Protein AF-Q4RG76-F1 (afdb_monomer)

Secondary structure (DSSP, 8-state):
-PPPP-HHHHHHHHHHHHHHHHH--SHHHHHHHHHHHHHHHTT-GGGBPPPPPTT-EEESBSS---TTTTTTTSEEEEEE--TT-HHHHTTHHHHHHHHHHS-TTTTEEEEEEE--SSGGGGSHHHHHHHHHHTT--S-EEE-TT-HHHHHHT--SSSEEEEE-TTSBEEEEEESS--HHHHHHHHHHHHHHHHHTT----PPP-B--SGGGPPP-S-SS--EEEEETTTTEEEEEEGGGTEEEEEETTSBEEEEEE-SS-----EETTT---SSEEEEEEETTEEEEEEGGGTEEEEEEPP-------------------------------EEEEEE--SSB---SSEEEEGGGS-B--EEEEEEE-SSSSS--EEEEEEGGGTEEEEEESSSB--TTS--B-TTEEEEEE--SSBS---BSSGGG--BSSEEEEEEE-STTT-EEEEEETTTTEEEEEETTT--EEEEEES-S-TT-------B-EEGGGSB-SS--EEEEEGGGTEEEEEEGGGTEEEEEETTTTEEEEEE--SSBSS---SBTTS--BS---EEEEETTTTEEEEEEGGGTEEEEEETTTTEEEE---B-----SPPPS-PPPP---TTPEEEE---EEE-TTPPEEEEEE--PPTT----TTS-EEEEEEBTTB----------S----------------------------------------------S--------------------------EEEEEE-PPP-SS-S-EEE--EEEEEE-----------------------PPPS-S-----

Nearest PDB structures (foldseek):
  6gc1-assembly4_D  TM=9.882E-01  e=1.602E-87  Homo sapiens
  6gc1-assembly1_A  TM=9.872E-01  e=2.344E-87  Homo sapiens
  6gc1-assembly3_C  TM=9.881E-01  e=4.754E-87  Homo sapiens
  6gc1-assembly2_B  TM=9.878E-01  e=4.038E-87  Homo sapiens
  6g7w-assembly1_A  TM=9.837E-01  e=2.538E-56  Homo sapiens

Foldseek 3Di:
DQDQAACVVVVVLVVVLVVQCVVDPDPVSNLVSLLVSCVVFVPDPSQAHDWDDQPWDKAQFPHDDTLVPLLQQAWEKEKAAALLALQQLQCQVLVVVVCVVAPVLLRYAYEYAHEYLDPLRLDVVLVVLSCLLSVPNGMYIRPPVCVRVVSRVPDAHIKIWIAASNRGTRDIDGTHDCSVVVVSNNVSRSVSCVVVVSHHRDDRRGDHPVVPDDDDPAAQWQAKEADQVQQWIWIQSQCCQWIWIAGVQQETPDIAAGNDADQDKWFRVPGTAHRWAAWEDDPQKIWIQRFLQNFIKIKGHFDQDQDDDDPDDDDDDDDDDPPPPRPGPGPGIIMDTLAACRGADPDPWFFDQGNPTHAHGFAYWYFDALDDDDGQWIWTQRQGQQFIKIAGCAWHAAAVGDIHGHRGITTNAACSDAWCAFFLHRNRRHAHRWREWEDDCDPPQQWIWTCRFQQQFIWTQHSNRRGIGTLAAHDDGRHPSSRADQAWFAHHNGHAHRWRYWEAQNVVCKIWTCSFSQQFIWIANRVRSTIDTLAACSDADQFCPFARNGGGAHRFNYWYAHPNRQWIWTSRRSNSFIKIQGNVVRTIDTSHNDPDDPPDDDPPDDDDDDDDPPKDKDKDDWDKDAAQDKDKFKFWFDDPPPDDDDQPWWKWKFKDWPPDDDTPTDTHDDPDDDADEDEDAADDDDDDDDDDDDDDDDDDDDDDDDDDDDDDDDDDDDDDDDDDDDDDDDDDDDDDDDDDDDIDIDIHIYHYDPHDDDRIDITMIMMIIDTDDDDDDDDDDDDDRDTDTDDDDPDDDDDDDDPDD

pLDDT: mean 76.42, std 29.75, range [19.92, 98.94]

Mean predicted aligned error: 15.48 Å

Organism: Tetraodon nigroviridis (NCBI:txid99883)

Solvent-accessible surface area (backbone atoms only — not comparable to full-atom values): 45579 Å² total; per-residue (Å²): 133,80,83,77,32,34,52,80,77,45,46,81,58,50,54,56,51,52,56,50,50,72,68,43,90,43,72,68,55,38,49,52,52,52,44,54,50,50,69,65,48,74,81,46,77,73,40,40,53,85,67,66,66,95,82,54,53,63,42,23,35,78,60,82,72,35,46,84,56,70,44,42,14,20,39,34,39,37,33,38,25,35,92,87,42,60,48,31,59,68,40,47,64,56,52,62,47,47,56,73,76,40,40,46,50,80,16,36,42,61,34,37,41,33,39,42,86,49,80,54,55,48,38,66,71,53,44,52,49,44,38,58,66,70,64,59,72,53,38,33,35,50,36,52,80,33,58,66,46,62,54,32,67,64,88,57,67,18,28,42,38,33,25,40,39,76,34,24,65,76,52,75,48,76,48,60,89,51,61,73,60,55,47,54,54,47,55,42,50,51,51,61,34,50,79,68,67,50,52,40,62,61,80,61,68,66,42,59,64,73,86,74,63,81,92,68,94,40,32,44,17,30,18,36,23,53,24,77,84,75,40,36,29,45,34,16,24,14,60,32,7,20,40,36,35,24,35,79,84,21,44,58,74,44,74,34,32,40,72,59,70,40,80,43,59,36,43,44,91,65,18,28,28,19,47,21,23,10,38,34,50,58,82,58,34,37,40,34,16,20,19,76,31,12,26,33,35,36,37,39,54,65,59,88,52,84,77,86,82,77,87,92,81,81,92,79,95,77,82,96,70,92,76,79,80,78,69,67,58,80,59,75,27,32,33,42,76,52,25,20,62,65,44,83,23,87,66,60,51,69,57,37,52,10,62,71,18,53,30,21,32,29,31,14,39,38,76,36,51,38,68,73,91,58,70,30,24,38,38,32,24,21,27,58,42,8,26,37,31,38,36,25,73,32,66,39,33,56,54,93,56,62,82,45,53,54,41,24,25,28,56,64,26,23,47,48,47,80,22,57,30,63,21,73,47,20,59,70,10,24,28,17,37,21,30,13,52,23,72,40,76,54,85,93,62,30,22,35,40,35,14,21,18,53,18,10,27,36,33,36,37,30,65,76,58,34,30,32,41,81,41,32,23,16,61,88,54,32,80,46,56,76,36,54,42,87,35,70,26,47,26,53,66,11,28,27,26,47,19,23,12,26,29,57,33,76,96,74,61,35,36,36,32,27,23,10,59,38,14,26,34,33,35,31,38,74,89,78,23,32,42,36,80,63,26,32,69,50,50,76,40,78,52,41,55,66,30,33,77,53,15,30,29,21,49,23,34,15,38,29,58,29,80,91,73,39,29,41,36,32,16,23,10,76,57,36,39,40,37,35,34,35,68,84,81,46,31,37,45,74,56,58,78,40,86,77,80,72,93,62,78,83,77,73,90,74,80,76,80,84,74,62,96,81,42,52,77,44,78,50,82,72,47,79,52,56,91,84,52,72,50,77,52,64,60,60,66,85,72,62,90,93,63,77,90,57,95,87,53,70,62,50,56,47,61,43,41,81,101,51,97,60,82,66,79,65,79,74,85,65,101,70,93,82,84,80,80,74,74,75,86,61,66,82,89,88,86,86,90,89,84,90,88,84,90,85,89,92,86,84,90,79,92,79,90,78,86,80,82,79,89,89,84,78,90,86,83,84,88,84,82,89,84,91,83,85,86,78,89,84,82,86,85,92,86,83,86,82,83,78,81,86,75,65,77,51,84,47,66,52,62,75,54,94,32,60,98,68,90,64,50,78,44,43,52,35,40,40,47,51,77,75,75,83,93,73,94,76,97,73,83,88,74,82,83,83,68,76,82,76,88,78,80,90,72,77,83,91,77,78,85,83,80,84,128

Radius of gyration: 33.12 Å; Cα contacts (8 Å, |Δi|>4): 1780; chains: 1; bounding box: 100×81×82 Å

Structure (mmCIF, N/CA/C/O backbone):
data_AF-Q4RG76-F1
#
_entry.id   AF-Q4RG76-F1
#
loop_
_atom_site.group_PDB
_atom_site.id
_atom_site.type_symbol
_atom_site.label_atom_id
_atom_site.label_alt_id
_atom_site.label_comp_id
_atom_site.label_asym_id
_atom_site.label_entity_id
_atom_site.label_seq_id
_atom_site.pdbx_PDB_ins_code
_atom_site.Cartn_x
_atom_site.Cartn_y
_atom_site.Cartn_z
_atom_site.occupancy
_atom_site.B_iso_or_equiv
_atom_site.auth_seq_id
_atom_site.auth_comp_id
_atom_site.auth_asym_id
_atom_site.auth_atom_id
_atom_site.pdbx_PDB_model_num
ATOM 1 N N . MET A 1 1 ? 18.800 -29.256 -26.481 1.00 32.34 1 MET A N 1
ATOM 2 C CA . MET A 1 1 ? 18.306 -28.357 -25.417 1.00 32.34 1 MET A CA 1
ATOM 3 C C . MET A 1 1 ? 18.795 -26.967 -25.774 1.00 32.34 1 MET A C 1
ATOM 5 O O . MET A 1 1 ? 19.987 -26.844 -26.013 1.00 32.34 1 MET A O 1
ATOM 9 N N . ALA A 1 2 ? 17.919 -25.969 -25.891 1.00 37.50 2 ALA A N 1
ATOM 10 C CA . ALA A 1 2 ? 18.378 -24.583 -25.965 1.00 37.50 2 ALA A CA 1
ATOM 11 C C . ALA A 1 2 ? 18.785 -24.137 -24.553 1.00 37.50 2 ALA A C 1
ATOM 13 O O . ALA A 1 2 ? 18.077 -24.457 -23.595 1.00 37.50 2 ALA A O 1
ATOM 14 N N . SER A 1 3 ? 19.908 -23.436 -24.420 1.00 45.91 3 SER A N 1
ATOM 15 C CA . SER A 1 3 ? 20.247 -22.729 -23.184 1.00 45.91 3 SER A CA 1
ATOM 16 C C . SER A 1 3 ? 19.187 -21.659 -22.941 1.00 45.91 3 SER A C 1
ATOM 18 O O . SER A 1 3 ? 18.971 -20.805 -23.801 1.00 45.91 3 SER A O 1
ATOM 20 N N . ARG A 1 4 ? 18.497 -21.719 -21.798 1.00 61.12 4 ARG A N 1
ATOM 21 C CA . ARG A 1 4 ? 17.600 -20.634 -21.391 1.00 61.12 4 ARG A CA 1
ATOM 22 C C . ARG A 1 4 ? 18.460 -19.430 -21.020 1.00 61.12 4 ARG A C 1
ATOM 24 O O . ARG A 1 4 ? 19.381 -19.571 -20.222 1.00 61.12 4 ARG A O 1
ATOM 31 N N . CYS A 1 5 ? 18.168 -18.282 -21.617 1.00 77.69 5 CYS A N 1
ATOM 32 C CA . CYS A 1 5 ? 18.694 -17.011 -21.146 1.00 77.69 5 CYS A CA 1
ATOM 33 C C . CYS A 1 5 ? 17.987 -16.648 -19.833 1.00 77.69 5 CYS A C 1
ATOM 35 O O . CYS A 1 5 ? 16.758 -16.677 -19.780 1.00 77.69 5 CYS A O 1
ATOM 37 N N . SER A 1 6 ? 18.758 -16.319 -18.800 1.00 86.25 6 SER A N 1
ATOM 38 C CA . SER A 1 6 ? 18.272 -15.874 -17.493 1.00 86.25 6 SER A CA 1
ATOM 39 C C . SER A 1 6 ? 19.191 -14.795 -16.919 1.00 86.25 6 SER A C 1
ATOM 41 O O . SER A 1 6 ? 20.302 -14.583 -17.418 1.00 86.25 6 SER A O 1
ATOM 43 N N . LEU A 1 7 ? 18.761 -14.124 -15.847 1.00 90.69 7 LEU A N 1
ATOM 44 C CA . LEU A 1 7 ? 19.567 -13.096 -15.177 1.00 90.69 7 LEU A CA 1
ATOM 45 C C . LEU A 1 7 ? 20.896 -13.654 -14.625 1.00 90.69 7 LEU A C 1
ATOM 47 O O . LEU A 1 7 ? 21.897 -12.937 -14.587 1.00 90.69 7 LEU A O 1
ATOM 51 N N . SER A 1 8 ? 20.960 -14.954 -14.319 1.00 88.75 8 SER A N 1
ATOM 52 C CA . SER A 1 8 ? 22.189 -15.666 -13.934 1.00 88.75 8 SER A CA 1
ATOM 53 C C . SER A 1 8 ? 23.305 -15.590 -14.991 1.00 88.75 8 SER A C 1
ATOM 55 O O . SER A 1 8 ? 24.484 -15.629 -14.641 1.00 88.75 8 SER A O 1
ATOM 57 N N . ALA A 1 9 ? 22.965 -15.449 -16.280 1.00 87.75 9 ALA A N 1
ATOM 58 C CA . ALA A 1 9 ? 23.945 -15.271 -17.360 1.00 87.75 9 ALA A CA 1
ATOM 59 C C . ALA A 1 9 ? 24.500 -13.834 -17.445 1.00 87.75 9 ALA A C 1
ATOM 61 O O . ALA A 1 9 ? 25.586 -13.621 -17.990 1.00 87.75 9 ALA A O 1
ATOM 62 N N . LEU A 1 10 ? 23.762 -12.859 -16.905 1.00 90.25 10 LEU A N 1
ATOM 63 C CA . LEU A 1 10 ? 24.112 -11.439 -16.892 1.00 90.25 10 LEU A CA 1
ATOM 64 C C . LEU A 1 10 ? 24.941 -11.066 -15.653 1.00 90.25 10 LEU A C 1
ATOM 66 O O . LEU A 1 10 ? 25.911 -10.313 -15.761 1.00 90.25 10 LEU A O 1
ATOM 70 N N . PHE A 1 11 ? 24.586 -11.633 -14.495 1.00 89.56 11 PHE A N 1
ATOM 71 C CA . PHE A 1 11 ? 25.128 -11.278 -13.179 1.00 89.56 11 PHE A CA 1
ATOM 72 C C . PHE A 1 11 ? 26.669 -11.167 -13.123 1.00 89.56 11 PHE A C 1
ATOM 74 O O . PHE A 1 11 ? 27.150 -10.104 -12.733 1.00 89.56 11 PHE A O 1
ATOM 81 N N . PRO A 1 12 ? 27.481 -12.145 -13.591 1.00 90.19 12 PRO A N 1
ATOM 82 C CA . PRO A 1 12 ? 28.945 -12.056 -13.488 1.00 90.19 12 PRO A CA 1
ATOM 83 C C . PRO A 1 12 ? 29.573 -10.927 -14.318 1.00 90.19 12 PRO A C 1
ATOM 85 O O . PRO A 1 12 ? 30.731 -10.579 -14.094 1.00 90.19 12 PRO A O 1
ATOM 88 N N . ILE A 1 13 ? 28.836 -10.398 -15.300 1.00 91.25 13 ILE A N 1
ATOM 89 C CA . ILE A 1 13 ? 29.251 -9.297 -16.173 1.00 91.25 13 ILE A CA 1
ATOM 90 C C . ILE A 1 13 ? 28.815 -7.971 -15.550 1.00 91.25 13 ILE A C 1
ATOM 92 O O . ILE A 1 13 ? 29.618 -7.045 -15.448 1.00 91.25 13 ILE A O 1
ATOM 96 N N . GLN A 1 14 ? 27.560 -7.886 -15.094 1.00 95.38 14 GLN A N 1
ATOM 97 C CA . GLN A 1 14 ? 27.040 -6.665 -14.486 1.00 95.38 14 GLN A CA 1
ATOM 98 C C . GLN A 1 14 ? 27.735 -6.351 -13.159 1.00 95.38 14 GLN A C 1
ATOM 100 O O . GLN A 1 14 ? 28.099 -5.203 -12.950 1.00 95.38 14 GLN A O 1
ATOM 105 N N . SER A 1 15 ? 28.051 -7.343 -12.317 1.00 94.56 15 SER A N 1
ATOM 106 C CA . SER A 1 15 ? 28.793 -7.090 -11.071 1.00 94.56 15 SER A CA 1
ATOM 107 C C . SER A 1 15 ? 30.169 -6.446 -11.299 1.00 94.56 15 SER A C 1
ATOM 109 O O . SER A 1 15 ? 30.634 -5.702 -10.443 1.00 94.56 15 SER A O 1
ATOM 111 N N . GLN A 1 16 ? 30.816 -6.683 -12.449 1.00 95.81 16 GLN A N 1
ATOM 112 C CA . GLN A 1 16 ? 32.079 -6.013 -12.798 1.00 95.81 16 GLN A CA 1
ATOM 113 C C . GLN A 1 16 ? 31.856 -4.543 -13.178 1.00 95.81 16 GLN A C 1
ATOM 115 O O . GLN A 1 16 ? 32.655 -3.688 -12.799 1.00 95.81 16 GLN A O 1
ATOM 120 N N . LEU A 1 17 ? 30.759 -4.243 -13.885 1.00 97.19 17 LEU A N 1
ATOM 121 C CA . LEU A 1 17 ? 30.323 -2.870 -14.136 1.00 97.19 17 LEU A CA 1
ATOM 122 C C . LEU A 1 17 ? 29.951 -2.170 -12.821 1.00 97.19 17 LEU A C 1
ATOM 124 O O . LEU A 1 17 ? 30.410 -1.060 -12.593 1.00 97.19 17 LEU A O 1
ATOM 128 N N . ASP A 1 18 ? 29.167 -2.810 -11.952 1.00 95.56 18 ASP A N 1
ATOM 129 C CA . ASP A 1 18 ? 28.734 -2.239 -10.674 1.00 95.56 18 ASP A CA 1
ATOM 130 C C . ASP A 1 18 ? 29.932 -1.868 -9.781 1.00 95.56 18 ASP A C 1
ATOM 132 O O . ASP A 1 18 ? 29.996 -0.731 -9.319 1.00 95.56 18 ASP A O 1
ATOM 136 N N . CYS A 1 19 ? 30.938 -2.742 -9.631 1.00 96.19 19 CYS A N 1
ATOM 137 C CA . CYS A 1 19 ? 32.166 -2.391 -8.904 1.00 96.19 19 CYS A CA 1
ATOM 138 C C . CYS A 1 19 ? 32.916 -1.203 -9.535 1.00 96.19 19 CYS A C 1
ATOM 140 O O . CYS A 1 19 ? 33.353 -0.306 -8.818 1.00 96.19 19 CYS A O 1
ATOM 142 N N . ALA A 1 20 ? 33.029 -1.150 -10.867 1.00 96.75 20 ALA A N 1
ATOM 143 C CA . ALA A 1 20 ? 33.671 -0.023 -11.549 1.00 96.75 20 ALA A CA 1
ATOM 144 C C . ALA A 1 20 ? 32.869 1.289 -11.412 1.00 96.75 20 ALA A C 1
ATOM 146 O O . ALA A 1 20 ? 33.454 2.368 -11.348 1.00 96.75 20 ALA A O 1
ATOM 147 N N . LEU A 1 21 ? 31.536 1.217 -11.333 1.00 96.94 21 LEU A N 1
ATOM 148 C CA . LEU A 1 21 ? 30.659 2.368 -11.100 1.00 96.94 21 LEU A CA 1
ATOM 149 C C . LEU A 1 21 ? 30.726 2.897 -9.665 1.00 96.94 21 LEU A C 1
ATOM 151 O O . LEU A 1 21 ? 30.466 4.085 -9.459 1.00 96.94 21 LEU A O 1
ATOM 155 N N . ASP A 1 22 ? 31.067 2.050 -8.697 1.00 94.31 22 ASP A N 1
ATOM 156 C CA . ASP A 1 22 ? 31.281 2.448 -7.305 1.00 94.31 22 ASP A CA 1
ATOM 157 C C . ASP A 1 22 ? 32.675 3.092 -7.108 1.00 94.31 22 ASP A C 1
ATOM 159 O O . ASP A 1 22 ? 32.818 4.000 -6.289 1.00 94.31 22 ASP A O 1
ATOM 163 N N . GLU A 1 23 ? 33.683 2.697 -7.901 1.00 95.88 23 GLU A N 1
ATOM 164 C CA . GLU A 1 23 ? 35.016 3.333 -7.945 1.00 95.88 23 GLU A CA 1
ATOM 165 C C . GLU A 1 23 ? 35.055 4.635 -8.778 1.00 95.88 23 GLU A C 1
ATOM 167 O O . GLU A 1 23 ? 35.850 5.538 -8.495 1.00 95.88 23 GLU A O 1
ATOM 172 N N . ALA A 1 24 ? 34.191 4.760 -9.793 1.00 95.75 24 ALA A N 1
ATOM 173 C CA . ALA A 1 24 ? 34.160 5.899 -10.709 1.00 95.75 24 ALA A CA 1
ATOM 174 C C . ALA A 1 24 ? 33.840 7.232 -10.004 1.00 95.75 24 ALA A C 1
ATOM 176 O O . ALA A 1 24 ? 32.792 7.415 -9.375 1.00 95.75 24 ALA A O 1
ATOM 177 N N . SER A 1 25 ? 34.736 8.202 -10.182 1.00 93.94 25 SER A N 1
ATOM 178 C CA . SER A 1 25 ? 34.738 9.499 -9.500 1.00 93.94 25 SER A CA 1
ATOM 179 C C . SER A 1 25 ? 33.958 10.591 -10.240 1.00 93.94 25 SER A C 1
ATOM 181 O O . SER A 1 25 ? 33.689 11.645 -9.660 1.00 93.94 25 SER A O 1
ATOM 183 N N . THR A 1 26 ? 33.596 10.384 -11.511 1.00 95.75 26 THR A N 1
ATOM 184 C CA . THR A 1 26 ? 32.852 11.377 -12.312 1.00 95.75 26 THR A CA 1
ATOM 185 C C . THR A 1 26 ? 31.671 10.774 -13.072 1.00 95.75 26 THR A C 1
ATOM 187 O O . THR A 1 26 ? 31.664 9.595 -13.413 1.00 95.75 26 THR A O 1
ATOM 190 N N . GLN A 1 27 ? 30.671 11.602 -13.389 1.00 93.88 27 GLN A N 1
ATOM 191 C CA . GLN A 1 27 ? 29.504 11.175 -14.169 1.00 93.88 27 GLN A CA 1
ATOM 192 C C . GLN A 1 27 ? 29.886 10.695 -15.584 1.00 93.88 27 GLN A C 1
ATOM 194 O O . GLN A 1 27 ? 29.397 9.662 -16.027 1.00 93.88 27 GLN A O 1
ATOM 199 N N . GLN A 1 28 ? 30.812 11.388 -16.260 1.00 95.06 28 GLN A N 1
ATOM 200 C CA . GLN A 1 28 ? 31.297 10.991 -17.591 1.00 95.06 28 GLN A CA 1
ATOM 201 C C . GLN A 1 28 ? 31.956 9.605 -17.568 1.00 95.06 28 GLN A C 1
ATOM 203 O O . GLN A 1 28 ? 31.690 8.777 -18.431 1.00 95.06 28 GLN A O 1
ATOM 208 N N . GLU A 1 29 ? 32.776 9.331 -16.554 1.00 96.75 29 GLU A N 1
ATOM 209 C CA . GLU A 1 29 ? 33.426 8.033 -16.357 1.00 96.75 29 GLU A CA 1
ATOM 210 C C . GLU A 1 29 ? 32.399 6.909 -16.147 1.00 96.75 29 GLU A C 1
ATOM 212 O O . GLU A 1 29 ? 32.519 5.846 -16.756 1.00 96.75 29 GLU A O 1
ATOM 217 N N . LYS A 1 30 ? 31.332 7.165 -15.375 1.00 97.44 30 LYS A N 1
ATOM 218 C CA . LYS A 1 30 ? 30.212 6.223 -15.208 1.00 97.44 30 LYS A CA 1
ATOM 219 C C . LYS A 1 30 ? 29.486 5.953 -16.526 1.00 97.44 30 LYS A C 1
ATOM 221 O O . LYS A 1 30 ? 29.238 4.799 -16.866 1.00 97.44 30 LYS A O 1
ATOM 226 N N . GLU A 1 31 ? 29.190 6.992 -17.300 1.00 95.94 31 GLU A N 1
ATOM 227 C CA . GLU A 1 31 ? 28.567 6.853 -18.619 1.00 95.94 31 GLU A CA 1
ATOM 228 C C . GLU A 1 31 ? 29.446 6.097 -19.627 1.00 95.94 31 GLU A C 1
ATOM 230 O O . GLU A 1 31 ? 28.942 5.272 -20.394 1.00 95.94 31 GLU A O 1
ATOM 235 N N . ASP A 1 32 ? 30.757 6.343 -19.621 1.00 96.12 32 ASP A N 1
ATOM 236 C CA . ASP A 1 32 ? 31.710 5.691 -20.519 1.00 96.12 32 ASP A CA 1
ATOM 237 C C . ASP A 1 32 ? 31.884 4.203 -20.170 1.00 96.12 32 ASP A C 1
ATOM 239 O O . ASP A 1 32 ? 31.913 3.361 -21.076 1.00 96.12 32 ASP A O 1
ATOM 243 N N . LEU A 1 33 ? 31.915 3.856 -18.876 1.00 98.12 33 LEU A N 1
ATOM 244 C CA . LEU A 1 33 ? 31.904 2.471 -18.386 1.00 98.12 33 LEU A CA 1
ATOM 245 C C . LEU A 1 33 ? 30.656 1.714 -18.865 1.00 98.12 33 LEU A C 1
ATOM 247 O O . LEU A 1 33 ? 30.777 0.642 -19.467 1.00 98.12 33 LEU A O 1
ATOM 251 N N . VAL A 1 34 ? 29.463 2.292 -18.675 1.00 98.12 34 VAL A N 1
ATOM 252 C CA . VAL A 1 34 ? 28.200 1.691 -19.141 1.00 98.12 34 VAL A CA 1
ATOM 253 C C . VAL A 1 34 ? 28.186 1.555 -20.669 1.00 98.12 34 VAL A C 1
ATOM 255 O O . VAL A 1 34 ? 27.729 0.539 -21.195 1.00 98.12 34 VAL A O 1
ATOM 258 N N . TYR A 1 35 ? 28.755 2.512 -21.407 1.00 96.69 35 TYR A N 1
ATOM 259 C CA . TYR A 1 35 ? 28.856 2.428 -22.865 1.00 96.69 35 TYR A CA 1
ATOM 260 C C . TYR A 1 35 ? 29.794 1.298 -23.337 1.00 96.69 35 TYR A C 1
ATOM 262 O O . TYR A 1 35 ? 29.451 0.578 -24.281 1.00 96.69 35 TYR A O 1
ATOM 270 N N . GLN A 1 36 ? 30.957 1.082 -22.702 1.00 95.94 36 GLN A N 1
ATOM 271 C CA . GLN A 1 36 ? 31.829 -0.058 -23.050 1.00 95.94 36 GLN A CA 1
ATOM 272 C C . GLN A 1 36 ? 31.211 -1.408 -22.646 1.00 95.94 36 GLN A C 1
ATOM 274 O O . GLN A 1 36 ? 31.381 -2.404 -23.356 1.00 95.94 36 GLN A O 1
ATOM 279 N N . TYR A 1 37 ? 30.448 -1.448 -21.553 1.00 97.06 37 TYR A N 1
ATOM 280 C CA . TYR A 1 37 ? 29.667 -2.619 -21.159 1.00 97.06 37 TYR A CA 1
ATOM 281 C C . TYR A 1 37 ? 28.594 -2.958 -22.211 1.00 97.06 37 TYR A C 1
ATOM 283 O O . TYR A 1 37 ? 28.572 -4.078 -22.724 1.00 97.06 37 TYR A O 1
ATOM 291 N N . LEU A 1 38 ? 27.790 -1.978 -22.643 1.00 97.38 38 LEU A N 1
ATOM 292 C CA . LEU A 1 38 ? 26.799 -2.148 -23.717 1.00 97.38 38 LEU A CA 1
ATOM 293 C C . LEU A 1 38 ? 27.448 -2.613 -25.029 1.00 97.38 38 LEU A C 1
ATOM 295 O O . LEU A 1 38 ? 26.950 -3.535 -25.675 1.00 97.38 38 LEU A O 1
ATOM 299 N N . LYS A 1 39 ? 28.612 -2.051 -25.380 1.00 94.31 39 LYS A N 1
ATOM 300 C CA . LYS A 1 39 ? 29.429 -2.473 -26.533 1.00 94.31 39 LYS A CA 1
ATOM 301 C C . LYS A 1 39 ? 29.876 -3.938 -26.454 1.00 94.31 39 LYS A C 1
ATOM 303 O O . LYS A 1 39 ? 30.070 -4.565 -27.492 1.00 94.31 39 LYS A O 1
ATOM 308 N N . THR A 1 40 ? 30.040 -4.470 -25.244 1.00 91.12 40 THR A N 1
ATOM 309 C CA . THR A 1 40 ? 30.433 -5.863 -24.991 1.00 91.12 40 THR A CA 1
ATOM 310 C C . THR A 1 40 ? 29.224 -6.808 -25.011 1.00 91.12 40 THR A C 1
ATOM 312 O O . THR A 1 40 ? 29.342 -7.935 -25.491 1.00 91.12 40 THR A O 1
ATOM 315 N N . LEU A 1 41 ? 28.051 -6.360 -24.545 1.00 91.56 41 LEU A N 1
ATOM 316 C CA . LEU A 1 41 ? 26.828 -7.172 -24.535 1.00 91.56 41 LEU A CA 1
ATOM 317 C C . LEU A 1 41 ? 26.106 -7.252 -25.883 1.00 91.56 41 LEU A C 1
ATOM 319 O O . LEU A 1 41 ? 25.584 -8.308 -26.225 1.00 91.56 41 LEU A O 1
ATOM 323 N N . ASP A 1 42 ? 26.050 -6.168 -26.657 1.00 88.69 42 ASP A N 1
ATOM 324 C CA . ASP A 1 42 ? 25.171 -6.065 -27.835 1.00 88.69 42 ASP A CA 1
ATOM 325 C C . ASP A 1 42 ? 25.465 -7.117 -28.927 1.00 88.69 42 ASP A C 1
ATOM 327 O O . ASP A 1 42 ? 24.583 -7.471 -29.705 1.00 88.69 42 ASP A O 1
ATOM 331 N N . GLY A 1 43 ? 26.682 -7.667 -28.968 1.00 81.75 43 GLY A N 1
ATOM 332 C CA . GLY A 1 43 ? 27.061 -8.760 -29.872 1.00 81.75 43 GLY A CA 1
ATOM 333 C C . GLY A 1 43 ? 26.611 -10.166 -29.442 1.00 81.75 43 GLY A C 1
ATOM 334 O O . GLY A 1 43 ? 26.899 -11.123 -30.158 1.00 81.75 43 GLY A O 1
ATOM 335 N N . ARG A 1 44 ? 25.952 -10.328 -28.285 1.00 87.38 44 ARG A N 1
ATOM 336 C CA . ARG A 1 44 ? 25.619 -11.640 -27.701 1.00 87.38 44 ARG A CA 1
ATOM 337 C C . ARG A 1 44 ? 24.206 -12.110 -28.039 1.00 87.38 44 ARG A C 1
ATOM 339 O O . ARG A 1 44 ? 23.218 -11.626 -27.492 1.00 87.38 44 ARG A O 1
ATOM 346 N N . ASP A 1 45 ? 24.119 -13.125 -28.897 1.00 82.06 45 ASP A N 1
ATOM 347 C CA . ASP A 1 45 ? 22.860 -13.810 -29.214 1.00 82.06 45 ASP A CA 1
ATOM 348 C C . ASP A 1 45 ? 22.317 -14.669 -28.058 1.00 82.06 45 ASP A C 1
ATOM 350 O O . ASP A 1 45 ? 21.111 -14.908 -27.997 1.00 82.06 45 ASP A O 1
ATOM 354 N N . ASP A 1 46 ? 23.171 -15.108 -27.126 1.00 85.81 46 ASP A N 1
ATOM 355 C CA . ASP A 1 46 ? 22.784 -15.944 -25.981 1.00 85.81 46 ASP A CA 1
ATOM 356 C C . ASP A 1 46 ? 22.057 -15.174 -24.862 1.00 85.81 46 ASP A C 1
ATOM 358 O O . ASP A 1 46 ? 21.490 -15.785 -23.957 1.00 85.81 46 ASP A O 1
ATOM 362 N N . LEU A 1 47 ? 22.014 -13.840 -24.955 1.00 89.81 47 LEU A N 1
ATOM 363 C CA . LEU A 1 47 ? 21.315 -12.957 -24.017 1.00 89.81 47 LEU A CA 1
ATOM 364 C C . LEU A 1 47 ? 19.883 -12.586 -24.453 1.00 89.81 47 LEU A C 1
ATOM 366 O O . LEU A 1 47 ? 19.284 -11.674 -23.888 1.00 89.81 47 LEU A O 1
ATOM 370 N N . LYS A 1 48 ? 19.315 -13.261 -25.460 1.00 91.25 48 LYS A N 1
ATOM 371 C CA . LYS A 1 48 ? 17.930 -13.042 -25.917 1.00 91.25 48 LYS A CA 1
ATOM 372 C C . LYS A 1 48 ? 16.912 -13.755 -25.026 1.00 91.25 48 LYS A C 1
ATOM 374 O O . LYS A 1 48 ? 16.997 -14.969 -24.840 1.00 91.25 48 LYS A O 1
ATOM 379 N N . ILE A 1 49 ? 15.922 -13.010 -24.537 1.00 93.69 49 ILE A N 1
ATOM 380 C CA . ILE A 1 49 ? 14.837 -13.546 -23.702 1.00 93.69 49 ILE A CA 1
ATOM 381 C C . ILE A 1 49 ? 13.683 -14.113 -24.552 1.00 93.69 49 ILE A C 1
ATOM 383 O O . ILE A 1 49 ? 13.551 -13.741 -25.722 1.00 93.69 49 ILE A O 1
ATOM 387 N N . PRO A 1 50 ? 12.833 -15.007 -24.006 1.00 93.00 50 PRO A N 1
ATOM 388 C CA . PRO A 1 50 ? 11.560 -15.346 -24.641 1.00 93.00 50 PRO A CA 1
ATOM 389 C C . PRO A 1 50 ? 10.617 -14.134 -24.724 1.00 93.00 50 PRO A C 1
ATOM 391 O O . PRO A 1 50 ? 10.630 -13.259 -23.862 1.00 93.00 50 PRO A O 1
ATOM 394 N N . ASP A 1 51 ? 9.770 -14.125 -25.753 1.00 95.25 51 ASP A N 1
ATOM 395 C CA . ASP A 1 51 ? 8.668 -13.169 -25.908 1.00 95.25 51 ASP A CA 1
ATOM 396 C C . ASP A 1 51 ? 7.502 -13.485 -24.947 1.00 95.25 51 ASP A C 1
ATOM 398 O O . ASP A 1 51 ? 7.408 -14.591 -24.401 1.00 95.25 51 ASP A O 1
ATOM 402 N N . PHE A 1 52 ? 6.588 -12.530 -24.762 1.00 96.38 52 PHE A N 1
ATOM 403 C CA . PHE A 1 52 ? 5.390 -12.716 -23.938 1.00 96.38 52 PHE A CA 1
ATOM 404 C C . PHE A 1 52 ? 4.505 -13.854 -24.476 1.00 96.38 52 PHE A C 1
ATOM 406 O O . PHE A 1 52 ? 4.386 -14.058 -25.688 1.00 96.38 52 PHE A O 1
ATOM 413 N N . GLN A 1 53 ? 3.839 -14.601 -23.585 1.00 94.31 53 GLN A N 1
ATOM 414 C CA . GLN A 1 53 ? 2.945 -15.673 -24.032 1.00 94.31 53 GLN A CA 1
ATOM 415 C C . GLN A 1 53 ? 1.713 -15.086 -24.761 1.00 94.31 53 GLN A C 1
ATOM 417 O O . GLN A 1 53 ? 1.071 -14.181 -24.225 1.00 94.31 53 GLN A O 1
ATOM 422 N N . PRO A 1 54 ? 1.311 -15.603 -25.945 1.00 88.94 54 PRO A N 1
ATOM 423 C CA . PRO A 1 54 ? 0.275 -14.968 -26.776 1.00 88.94 54 PRO A CA 1
ATOM 424 C C . PRO A 1 54 ? -1.140 -14.886 -26.184 1.00 88.94 54 PRO A C 1
ATOM 426 O O . PRO A 1 54 ? -2.003 -14.257 -26.791 1.00 88.94 54 PRO A O 1
ATOM 429 N N . ALA A 1 55 ? -1.397 -15.561 -25.061 1.00 91.50 55 ALA A N 1
ATOM 430 C CA . ALA A 1 55 ? -2.705 -15.642 -24.412 1.00 91.50 55 ALA A CA 1
ATOM 431 C C . ALA A 1 55 ? -2.808 -14.816 -23.114 1.00 91.50 55 ALA A C 1
ATOM 433 O O . ALA A 1 55 ? -3.848 -14.868 -22.462 1.00 91.50 55 ALA A O 1
ATOM 434 N N . LEU A 1 56 ? -1.755 -14.083 -22.726 1.00 96.31 56 LEU A N 1
ATOM 435 C CA . LEU A 1 56 ? -1.787 -13.240 -21.527 1.00 96.31 56 LEU A CA 1
ATOM 436 C C . LEU A 1 56 ? -2.713 -12.036 -21.719 1.00 96.31 56 LEU A C 1
ATOM 438 O O . LEU A 1 56 ? -2.849 -11.488 -22.816 1.00 96.31 56 LEU A O 1
ATOM 442 N N . GLU A 1 57 ? -3.322 -11.609 -20.622 1.00 97.75 57 GLU A N 1
ATOM 443 C CA . GLU A 1 57 ? -4.219 -10.460 -20.581 1.00 97.75 57 GLU A CA 1
ATOM 444 C C . GLU A 1 57 ? -3.424 -9.166 -20.367 1.00 97.75 57 GLU A C 1
ATOM 446 O O . GLU A 1 57 ? -2.471 -9.137 -19.588 1.00 97.75 57 GLU A O 1
ATOM 451 N N . TRP A 1 58 ? -3.828 -8.087 -21.042 1.00 98.25 58 TRP A N 1
ATOM 452 C CA . TRP A 1 58 ? -3.141 -6.793 -20.995 1.00 98.25 58 TRP A CA 1
ATOM 453 C C . TRP A 1 58 ? -4.061 -5.660 -20.526 1.00 98.25 58 TRP A C 1
ATOM 455 O O . TRP A 1 58 ? -5.278 -5.677 -20.734 1.00 98.25 58 TRP A O 1
ATOM 465 N N . ILE A 1 59 ? -3.449 -4.658 -19.898 1.00 98.31 59 ILE A N 1
ATOM 466 C CA . ILE A 1 59 ? -4.049 -3.409 -19.421 1.00 98.31 59 ILE A CA 1
ATOM 467 C C . ILE A 1 59 ? -3.225 -2.245 -19.997 1.00 98.31 59 ILE A C 1
ATOM 469 O O . ILE A 1 59 ? -2.034 -2.390 -20.270 1.00 98.31 59 ILE A O 1
ATOM 473 N N . ASN A 1 60 ? -3.866 -1.087 -20.189 1.00 97.81 60 ASN A N 1
ATOM 474 C CA . ASN A 1 60 ? -3.295 0.130 -20.782 1.00 97.81 60 ASN A CA 1
ATOM 475 C C . ASN A 1 60 ? -2.853 0.013 -22.259 1.00 97.81 60 ASN A C 1
ATOM 477 O O . ASN A 1 60 ? -2.203 0.920 -22.780 1.00 97.81 60 ASN A O 1
ATOM 481 N N . THR A 1 61 ? -3.260 -1.041 -22.973 1.00 96.88 61 THR A N 1
ATOM 482 C CA . THR A 1 61 ? -2.996 -1.249 -24.410 1.00 96.88 61 THR A CA 1
ATOM 483 C C . THR A 1 61 ? -4.277 -1.532 -25.204 1.00 96.88 61 THR A C 1
ATOM 485 O O . THR A 1 61 ? -5.323 -1.861 -24.640 1.00 96.88 61 THR A O 1
ATOM 488 N N . GLU A 1 62 ? -4.217 -1.423 -26.535 1.00 94.69 62 GLU A N 1
ATOM 489 C CA . GLU A 1 62 ? -5.308 -1.878 -27.418 1.00 94.69 62 GLU A CA 1
ATOM 490 C C . GLU A 1 62 ? -5.342 -3.409 -27.600 1.00 94.69 62 GLU A C 1
ATOM 492 O O . GLU A 1 62 ? -6.376 -3.963 -27.976 1.00 94.69 62 GLU A O 1
ATOM 497 N N . GLY A 1 63 ? -4.228 -4.091 -27.322 1.00 94.38 63 GLY A N 1
ATOM 498 C CA . GLY A 1 63 ? -4.063 -5.541 -27.425 1.00 94.38 63 GLY A CA 1
ATOM 499 C C . GLY A 1 63 ? -2.692 -6.012 -26.912 1.00 94.38 63 GLY A C 1
ATOM 500 O O . GLY A 1 63 ? -1.919 -5.191 -26.408 1.00 94.38 63 GLY A O 1
ATOM 501 N N . PRO A 1 64 ? -2.377 -7.318 -27.012 1.00 96.62 64 PRO A N 1
ATOM 502 C CA . PRO A 1 64 ? -1.099 -7.865 -26.558 1.00 96.62 64 PRO A CA 1
ATOM 503 C C . PRO A 1 64 ? 0.103 -7.270 -27.297 1.00 96.62 64 PRO A C 1
ATOM 505 O O . PRO A 1 64 ? 0.039 -7.069 -28.510 1.00 96.62 64 PRO A O 1
ATOM 508 N N . LEU A 1 65 ? 1.205 -7.039 -26.578 1.00 97.25 65 LEU A N 1
ATOM 509 C CA . LEU A 1 65 ? 2.469 -6.557 -27.145 1.00 97.25 65 LEU A CA 1
ATOM 510 C C . LEU A 1 65 ? 3.493 -7.697 -27.270 1.00 97.25 65 LEU A C 1
ATOM 512 O O . LEU A 1 65 ? 3.536 -8.599 -26.435 1.00 97.25 65 LEU A O 1
ATOM 516 N N . SER A 1 66 ? 4.349 -7.624 -28.290 1.00 97.19 66 SER A N 1
ATOM 517 C CA . SER A 1 66 ? 5.464 -8.545 -28.542 1.00 97.19 66 SER A CA 1
ATOM 518 C C . SER A 1 66 ? 6.798 -7.798 -28.651 1.00 97.19 66 SER A C 1
ATOM 520 O O . SER A 1 66 ? 6.915 -6.780 -29.346 1.00 97.19 66 SER A O 1
ATOM 522 N N . LEU A 1 67 ? 7.843 -8.363 -28.033 1.00 96.81 67 LEU A N 1
ATOM 523 C CA . LEU A 1 67 ? 9.244 -7.920 -28.129 1.00 96.81 67 LEU A CA 1
ATOM 524 C C . LEU A 1 67 ? 9.782 -7.950 -29.569 1.00 96.81 67 LEU A C 1
ATOM 526 O O . LEU A 1 67 ? 10.769 -7.287 -29.893 1.00 96.81 67 LEU A O 1
ATOM 530 N N . HIS A 1 68 ? 9.141 -8.723 -30.445 1.00 95.06 68 HIS A N 1
ATOM 531 C CA . HIS A 1 68 ? 9.538 -8.922 -31.836 1.00 95.06 68 HIS A CA 1
ATOM 532 C C . HIS A 1 68 ? 8.644 -8.177 -32.842 1.00 95.06 68 HIS A C 1
ATOM 534 O O . HIS A 1 68 ? 8.912 -8.229 -34.045 1.00 95.06 68 HIS A O 1
ATOM 540 N N . LYS A 1 69 ? 7.619 -7.451 -32.371 1.00 95.31 69 LYS A N 1
ATOM 541 C CA . LYS A 1 69 ? 6.705 -6.660 -33.208 1.00 95.31 69 LYS A CA 1
ATOM 542 C C . LYS A 1 69 ? 6.515 -5.241 -32.668 1.00 95.31 69 LYS A C 1
ATOM 544 O O . LYS A 1 69 ? 7.234 -4.340 -33.092 1.00 95.31 69 LYS A O 1
ATOM 549 N N . GLU A 1 70 ? 5.576 -5.034 -31.745 1.00 97.25 70 GLU A N 1
ATOM 550 C CA . GLU A 1 70 ? 5.146 -3.709 -31.280 1.00 97.25 70 GLU A CA 1
ATOM 551 C C . GLU A 1 70 ? 6.259 -3.003 -30.489 1.00 97.25 70 GLU A C 1
ATOM 553 O O . GLU A 1 70 ? 6.391 -1.782 -30.566 1.00 97.25 70 GLU A O 1
ATOM 558 N N . LEU A 1 71 ? 7.113 -3.769 -29.804 1.00 97.94 71 LEU A N 1
ATOM 559 C CA . LEU A 1 71 ? 8.263 -3.272 -29.040 1.00 97.94 71 LEU A CA 1
ATOM 560 C C . LEU A 1 71 ? 9.607 -3.424 -29.786 1.00 97.94 71 LEU A C 1
ATOM 562 O O . LEU A 1 71 ? 10.650 -3.010 -29.281 1.00 97.94 71 LEU A O 1
ATOM 566 N N . ALA A 1 72 ? 9.619 -3.986 -31.001 1.00 97.19 72 ALA A N 1
ATOM 567 C CA . ALA A 1 72 ? 10.857 -4.202 -31.752 1.00 97.19 72 ALA A CA 1
ATOM 568 C C . ALA A 1 72 ? 11.475 -2.869 -32.203 1.00 97.19 72 ALA A C 1
ATOM 570 O O . ALA A 1 72 ? 10.846 -2.104 -32.939 1.00 97.19 72 ALA A O 1
ATOM 571 N N . GLY A 1 73 ? 12.726 -2.608 -31.817 1.00 97.38 73 GLY A N 1
ATOM 572 C CA . GLY A 1 73 ? 13.357 -1.295 -31.994 1.00 97.38 73 GLY A CA 1
ATOM 573 C C . GLY A 1 73 ? 13.172 -0.329 -30.815 1.00 97.38 73 GLY A C 1
ATOM 574 O O . GLY A 1 73 ? 13.370 0.868 -31.002 1.00 97.38 73 GLY A O 1
ATOM 575 N N . LYS A 1 74 ? 12.789 -0.809 -29.626 1.00 98.31 74 LYS A N 1
ATOM 576 C CA . LYS A 1 74 ? 12.729 -0.022 -28.380 1.00 98.31 74 LYS A CA 1
ATOM 577 C C . LYS A 1 74 ? 13.752 -0.529 -27.361 1.00 98.31 74 LYS A C 1
ATOM 579 O O . LYS A 1 74 ? 14.020 -1.726 -27.312 1.00 98.31 74 LYS A O 1
ATOM 584 N N . VAL A 1 75 ? 14.273 0.350 -26.510 1.00 98.50 75 VAL A N 1
ATOM 585 C CA . VAL A 1 75 ? 14.720 -0.076 -25.177 1.00 98.50 75 VAL A CA 1
ATOM 586 C C . VAL A 1 75 ? 13.454 -0.384 -24.379 1.00 98.50 75 VAL A C 1
ATOM 588 O O . VAL A 1 75 ? 12.522 0.421 -24.378 1.00 98.50 75 VAL A O 1
ATOM 591 N N . VAL A 1 76 ? 13.391 -1.547 -23.737 1.00 98.69 76 VAL A N 1
ATOM 592 C CA . VAL A 1 76 ? 12.229 -1.944 -22.926 1.00 98.69 76 VAL A CA 1
ATOM 593 C C . VAL A 1 76 ? 12.673 -2.146 -21.487 1.00 98.69 76 VAL A C 1
ATOM 595 O O . VAL A 1 76 ? 13.641 -2.862 -21.239 1.00 98.69 76 VAL A O 1
ATOM 598 N N . LEU A 1 77 ? 11.961 -1.526 -20.550 1.00 98.75 77 LEU A N 1
ATOM 599 C CA . LEU A 1 77 ? 12.123 -1.740 -19.118 1.00 98.75 77 LEU A CA 1
ATOM 600 C C . LEU A 1 77 ? 10.974 -2.624 -18.631 1.00 98.75 77 LEU A C 1
ATOM 602 O O . LEU A 1 77 ? 9.835 -2.167 -18.549 1.00 98.75 77 LEU A O 1
ATOM 606 N N . LEU A 1 78 ? 11.261 -3.893 -18.346 1.00 98.81 78 LEU A N 1
ATOM 607 C CA . LEU A 1 78 ? 10.316 -4.775 -17.667 1.00 98.81 78 LEU A CA 1
ATOM 608 C C . LEU A 1 78 ? 10.359 -4.484 -16.167 1.00 98.81 78 LEU A C 1
ATOM 610 O O . LEU A 1 78 ? 11.440 -4.519 -15.582 1.00 98.81 78 LEU A O 1
ATOM 614 N N . ASP A 1 79 ? 9.203 -4.258 -15.553 1.00 98.75 79 ASP A N 1
ATOM 615 C CA . ASP A 1 79 ? 9.053 -4.197 -14.098 1.00 98.75 79 ASP A CA 1
ATOM 616 C C . ASP A 1 79 ? 8.338 -5.455 -13.591 1.00 98.75 79 ASP A C 1
ATOM 618 O O . ASP A 1 79 ? 7.150 -5.652 -13.842 1.00 98.75 79 ASP A O 1
ATOM 622 N N . PHE A 1 80 ? 9.066 -6.335 -12.905 1.00 98.75 80 PHE A N 1
ATOM 623 C CA . PHE A 1 80 ? 8.509 -7.534 -12.284 1.00 98.75 80 PHE A CA 1
ATOM 624 C C . PHE A 1 80 ? 7.937 -7.190 -10.904 1.00 98.75 80 PHE A C 1
ATOM 626 O O . PHE A 1 80 ? 8.626 -7.283 -9.884 1.00 98.75 80 PHE A O 1
ATOM 633 N N . PHE A 1 81 ? 6.662 -6.795 -10.888 1.00 98.69 81 PHE A N 1
ATOM 634 C CA . PHE A 1 81 ? 5.966 -6.261 -9.714 1.00 98.69 81 PHE A CA 1
ATOM 635 C C . PHE A 1 81 ? 4.729 -7.078 -9.311 1.00 98.69 81 PHE A C 1
ATOM 637 O O . PHE A 1 81 ? 4.230 -7.906 -10.073 1.00 98.69 81 PHE A O 1
ATOM 644 N N . THR A 1 82 ? 4.220 -6.816 -8.108 1.00 98.38 82 THR A N 1
ATOM 645 C CA . THR A 1 82 ? 2.915 -7.284 -7.615 1.00 98.38 82 THR A CA 1
ATOM 646 C C . THR A 1 82 ? 2.320 -6.170 -6.750 1.00 98.38 82 THR A C 1
ATOM 648 O O . THR A 1 82 ? 3.064 -5.493 -6.035 1.00 98.38 82 THR A O 1
ATOM 651 N N . TYR A 1 83 ? 1.015 -5.896 -6.842 1.00 97.81 83 TYR A N 1
ATOM 652 C CA . TYR A 1 83 ? 0.459 -4.661 -6.264 1.00 97.81 83 TYR A CA 1
ATOM 653 C C . TYR A 1 83 ? 0.239 -4.702 -4.744 1.00 97.81 83 TYR A C 1
ATOM 655 O O . TYR A 1 83 ? -0.035 -3.659 -4.148 1.00 97.81 83 TYR A O 1
ATOM 663 N N . CYS A 1 84 ? 0.378 -5.864 -4.100 1.00 97.31 84 CYS A N 1
ATOM 664 C CA . CYS A 1 84 ? 0.382 -5.964 -2.642 1.00 97.31 84 CYS A CA 1
ATOM 665 C C . CYS A 1 84 ? 1.652 -5.381 -1.998 1.00 97.31 84 CYS A C 1
ATOM 667 O O . CYS A 1 84 ? 1.592 -4.908 -0.865 1.00 97.31 84 CYS A O 1
ATOM 669 N N . CYS A 1 85 ? 2.790 -5.419 -2.699 1.00 97.44 85 CYS A N 1
ATOM 670 C CA . CYS A 1 85 ? 4.114 -5.223 -2.115 1.00 97.44 85 CYS A CA 1
ATOM 671 C C . CYS A 1 85 ? 4.502 -3.741 -2.050 1.00 97.44 85 CYS A C 1
ATOM 673 O O . CYS A 1 85 ? 4.661 -3.083 -3.079 1.00 97.44 85 CYS A O 1
ATOM 675 N N . ILE A 1 86 ? 4.735 -3.218 -0.843 1.00 97.56 86 ILE A N 1
ATOM 676 C CA . ILE A 1 86 ? 5.104 -1.812 -0.629 1.00 97.56 86 ILE A CA 1
ATOM 677 C C . ILE A 1 86 ? 6.388 -1.409 -1.374 1.00 97.56 86 ILE A C 1
ATOM 679 O O . ILE A 1 86 ? 6.454 -0.309 -1.916 1.00 97.56 86 ILE A O 1
ATOM 683 N N . ASN A 1 87 ? 7.352 -2.326 -1.504 1.00 97.81 87 ASN A N 1
ATOM 684 C CA . ASN A 1 87 ? 8.608 -2.101 -2.231 1.00 97.81 87 ASN A CA 1
ATOM 685 C C . ASN A 1 87 ? 8.364 -1.904 -3.744 1.00 97.81 87 ASN A C 1
ATOM 687 O O . ASN A 1 87 ? 9.113 -1.191 -4.406 1.00 97.81 87 ASN A O 1
ATOM 691 N N . CYS A 1 88 ? 7.310 -2.518 -4.302 1.00 98.19 88 CYS A N 1
ATOM 692 C CA . CYS A 1 88 ? 6.874 -2.272 -5.679 1.00 98.19 88 CYS A CA 1
ATOM 693 C C . CYS A 1 88 ? 6.183 -0.910 -5.812 1.00 98.19 88 CYS A C 1
ATOM 695 O O . CYS A 1 88 ? 6.420 -0.199 -6.782 1.00 98.19 88 CYS A O 1
ATOM 697 N N . LEU A 1 89 ? 5.357 -0.520 -4.835 1.00 97.00 89 LEU A N 1
ATOM 698 C CA . LEU A 1 89 ? 4.683 0.783 -4.855 1.00 97.00 89 LEU A CA 1
ATOM 699 C C . LEU A 1 89 ? 5.694 1.941 -4.804 1.00 97.00 89 LEU A C 1
ATOM 701 O O . LEU A 1 89 ? 5.554 2.908 -5.548 1.00 97.00 89 LEU A O 1
ATOM 705 N N . HIS A 1 90 ? 6.756 1.803 -4.005 1.00 97.94 90 HIS A N 1
ATOM 706 C CA . HIS A 1 90 ? 7.819 2.802 -3.866 1.00 97.94 90 HIS A CA 1
ATOM 707 C C . HIS A 1 90 ? 8.602 3.108 -5.158 1.00 97.94 90 HIS A C 1
ATOM 709 O O . HIS A 1 90 ? 9.135 4.208 -5.271 1.00 97.94 90 HIS A O 1
ATOM 715 N N . ILE A 1 91 ? 8.653 2.202 -6.146 1.00 97.12 91 ILE A N 1
ATOM 716 C CA . ILE A 1 91 ? 9.305 2.477 -7.445 1.00 97.12 91 ILE A CA 1
ATOM 717 C C . ILE A 1 91 ? 8.354 3.053 -8.506 1.00 97.12 91 ILE A C 1
ATOM 719 O O . ILE A 1 91 ? 8.805 3.502 -9.561 1.00 97.12 91 ILE A O 1
ATOM 723 N N . LEU A 1 92 ? 7.040 3.097 -8.255 1.00 97.25 92 LEU A N 1
ATOM 724 C CA . LEU A 1 92 ? 6.091 3.697 -9.198 1.00 97.25 92 LEU A CA 1
ATOM 725 C C . LEU A 1 92 ? 6.349 5.201 -9.431 1.00 97.25 92 LEU A C 1
ATOM 727 O O . LEU A 1 92 ? 6.232 5.626 -10.580 1.00 97.25 92 LEU A O 1
ATOM 731 N N . PRO A 1 93 ? 6.727 6.034 -8.436 1.00 95.00 93 PRO A N 1
ATOM 732 C CA . PRO A 1 93 ? 7.163 7.413 -8.674 1.00 95.00 93 PRO A CA 1
ATOM 733 C C . PRO A 1 93 ? 8.358 7.523 -9.631 1.00 95.00 93 PRO A C 1
ATOM 735 O O . PRO A 1 93 ? 8.330 8.372 -10.525 1.00 95.00 93 PRO A O 1
ATOM 738 N N . ASP A 1 94 ? 9.353 6.641 -9.491 1.00 96.38 94 ASP A N 1
ATOM 739 C CA . ASP A 1 94 ? 10.546 6.585 -10.344 1.00 96.38 94 ASP A CA 1
ATOM 740 C C . ASP A 1 94 ? 10.169 6.214 -11.786 1.00 96.38 94 ASP A C 1
ATOM 742 O O . ASP A 1 94 ? 10.526 6.919 -12.734 1.00 96.38 94 ASP A O 1
ATOM 746 N N . LEU A 1 95 ? 9.358 5.166 -11.973 1.00 98.06 95 LEU A N 1
ATOM 747 C CA . LEU A 1 95 ? 8.836 4.776 -13.289 1.00 98.06 95 LEU A CA 1
ATOM 748 C C . LEU A 1 95 ? 8.003 5.907 -13.923 1.00 98.06 95 LEU A C 1
ATOM 750 O O . LEU A 1 95 ? 8.255 6.285 -15.067 1.00 98.06 95 LEU A O 1
ATOM 754 N N . HIS A 1 96 ? 7.101 6.534 -13.162 1.00 96.19 96 HIS A N 1
ATOM 755 C CA . HIS A 1 96 ? 6.322 7.695 -13.607 1.00 96.19 96 HIS A CA 1
ATOM 756 C C . HIS A 1 96 ? 7.168 8.949 -13.881 1.00 96.19 96 HIS A C 1
ATOM 758 O O . HIS A 1 96 ? 6.657 9.897 -14.487 1.00 96.19 96 HIS A O 1
ATOM 764 N N . GLN A 1 97 ? 8.408 9.038 -13.393 1.00 96.19 97 GLN A N 1
ATOM 765 C CA . GLN A 1 97 ? 9.340 10.106 -13.758 1.00 96.19 97 GLN A CA 1
ATOM 766 C C . GLN A 1 97 ? 10.104 9.748 -15.037 1.00 96.19 97 GLN A C 1
ATOM 768 O O . GLN A 1 97 ? 10.238 10.603 -15.913 1.00 96.19 97 GLN A O 1
ATOM 773 N N . LEU A 1 98 ? 10.516 8.487 -15.184 1.00 97.44 98 LEU A N 1
ATOM 774 C CA . LEU A 1 98 ? 11.186 7.969 -16.375 1.00 97.44 98 LEU A CA 1
ATOM 775 C C . LEU A 1 98 ? 10.304 8.097 -17.632 1.00 97.44 98 LEU A C 1
ATOM 777 O O . LEU A 1 98 ? 10.749 8.632 -18.644 1.00 97.44 98 LEU A O 1
ATOM 781 N N . GLU A 1 99 ? 9.023 7.722 -17.540 1.00 96.75 99 GLU A N 1
ATOM 782 C CA . GLU A 1 99 ? 8.026 7.872 -18.620 1.00 96.75 99 GLU A CA 1
ATOM 783 C C . GLU A 1 99 ? 7.805 9.329 -19.065 1.00 96.75 99 GLU A C 1
ATOM 785 O O . GLU A 1 99 ? 7.419 9.586 -20.205 1.00 96.75 99 GLU A O 1
ATOM 790 N N . LYS A 1 100 ? 8.031 10.303 -18.172 1.00 96.06 100 LYS A N 1
ATOM 791 C CA . LYS A 1 100 ? 7.920 11.740 -18.485 1.00 96.06 100 LYS A CA 1
ATOM 792 C C . LYS A 1 100 ? 9.188 12.304 -19.125 1.00 96.06 100 LYS A C 1
ATOM 794 O O . LYS A 1 100 ? 9.134 13.398 -19.683 1.00 96.06 100 LYS A O 1
ATOM 799 N N . GLN A 1 101 ? 10.314 11.601 -19.007 1.00 96.94 101 GLN A N 1
ATOM 800 C CA . GLN A 1 101 ? 11.613 12.007 -19.547 1.00 96.94 101 GLN A CA 1
ATOM 801 C C . GLN A 1 101 ? 11.942 11.302 -20.869 1.00 96.94 101 GLN A C 1
ATOM 803 O O . GLN A 1 101 ? 12.636 11.885 -21.703 1.00 96.94 101 GLN A O 1
ATOM 808 N N . HIS A 1 102 ? 11.405 10.099 -21.099 1.00 96.56 102 HIS A N 1
ATOM 809 C CA . HIS A 1 102 ? 11.547 9.373 -22.360 1.00 96.56 102 HIS A CA 1
ATOM 810 C C . HIS A 1 102 ? 10.217 8.746 -22.793 1.00 96.56 102 HIS A C 1
ATOM 812 O O . HIS A 1 102 ? 9.671 7.870 -22.121 1.00 96.56 102 HIS A O 1
ATOM 818 N N . SER A 1 103 ? 9.720 9.174 -23.950 1.00 95.38 103 SER A N 1
ATOM 819 C CA . SER A 1 103 ? 8.510 8.637 -24.574 1.00 95.38 103 SER A CA 1
ATOM 820 C C . SER A 1 103 ? 8.762 7.335 -25.350 1.00 95.38 103 SER A C 1
ATOM 822 O O . SER A 1 103 ? 9.904 6.948 -25.635 1.00 95.38 103 SER A O 1
ATOM 824 N N . ALA A 1 104 ? 7.667 6.702 -25.789 1.00 94.69 104 ALA A N 1
ATOM 825 C CA . ALA A 1 104 ? 7.720 5.627 -26.775 1.00 94.69 104 ALA A CA 1
ATOM 826 C C . ALA A 1 104 ? 8.456 6.081 -28.045 1.00 94.69 104 ALA A C 1
ATOM 828 O O . ALA A 1 104 ? 9.267 5.332 -28.591 1.00 94.69 104 ALA A O 1
ATOM 829 N N . GLU A 1 105 ? 8.214 7.307 -28.500 1.00 94.56 105 GLU A N 1
ATOM 830 C CA . GLU A 1 105 ? 8.819 7.920 -29.680 1.00 94.56 105 GLU A CA 1
ATOM 831 C C . GLU A 1 105 ? 10.335 8.146 -29.516 1.00 94.56 105 GLU A C 1
ATOM 833 O O . GLU A 1 105 ? 11.079 7.896 -30.466 1.00 94.56 105 GLU A O 1
ATOM 838 N N . ASP A 1 106 ? 10.808 8.520 -28.319 1.00 95.12 106 ASP A N 1
ATOM 839 C CA . ASP A 1 106 ? 12.243 8.661 -27.993 1.00 95.12 106 ASP A CA 1
ATOM 840 C C . ASP A 1 106 ? 12.997 7.323 -28.006 1.00 95.12 106 ASP A C 1
ATOM 842 O O . ASP A 1 106 ? 14.223 7.289 -28.198 1.00 95.12 106 ASP A O 1
ATOM 846 N N . GLY A 1 107 ? 12.254 6.228 -27.817 1.00 96.88 107 GLY A N 1
ATOM 847 C CA . GLY A 1 107 ? 12.714 4.850 -27.941 1.00 96.88 107 GLY A CA 1
ATOM 848 C C . GLY A 1 107 ? 12.578 3.994 -26.682 1.00 96.88 107 GLY A C 1
ATOM 849 O O . GLY A 1 107 ? 13.052 2.861 -26.727 1.00 96.88 107 GLY A O 1
ATOM 850 N N . LEU A 1 108 ? 11.962 4.480 -25.596 1.00 98.25 108 LEU A N 1
ATOM 851 C CA . LEU A 1 108 ? 11.768 3.724 -24.349 1.00 98.25 108 LEU A CA 1
ATOM 852 C C . LEU A 1 108 ? 10.328 3.213 -24.211 1.00 98.25 108 LEU A C 1
ATOM 854 O O . LEU A 1 108 ? 9.384 3.931 -24.519 1.00 98.25 108 LEU A O 1
ATOM 858 N N . VAL A 1 109 ? 10.140 2.004 -23.680 1.00 98.56 109 VAL A N 1
ATOM 859 C CA . VAL A 1 109 ? 8.828 1.537 -23.201 1.00 98.56 109 VAL A CA 1
ATOM 860 C C . VAL A 1 109 ? 8.983 0.841 -21.850 1.00 98.56 109 VAL A C 1
ATOM 862 O O . VAL A 1 109 ? 9.748 -0.114 -21.738 1.00 98.56 109 VAL A O 1
ATOM 865 N N . VAL A 1 110 ? 8.243 1.288 -20.836 1.00 98.75 110 VAL A N 1
ATOM 866 C CA . VAL A 1 110 ? 8.072 0.546 -19.575 1.00 98.75 110 VAL A CA 1
ATOM 867 C C . VAL A 1 110 ? 6.950 -0.482 -19.758 1.00 98.75 110 VAL A C 1
ATOM 869 O O . VAL A 1 110 ? 5.946 -0.185 -20.405 1.00 98.75 110 VAL A O 1
ATOM 872 N N . VAL A 1 111 ? 7.110 -1.691 -19.219 1.00 98.81 111 VAL A N 1
ATOM 873 C CA . VAL A 1 111 ? 6.076 -2.737 -19.201 1.00 98.81 111 VAL A CA 1
ATOM 874 C C . VAL A 1 111 ? 6.033 -3.385 -17.821 1.00 98.81 111 VAL A C 1
ATOM 876 O O . VAL A 1 111 ? 6.977 -4.068 -17.426 1.00 98.81 111 VAL A O 1
ATOM 879 N N . GLY A 1 112 ? 4.920 -3.220 -17.109 1.00 98.75 112 GLY A N 1
ATOM 880 C CA . GLY A 1 112 ? 4.681 -3.903 -15.839 1.00 98.75 112 GLY A CA 1
ATOM 881 C C . GLY A 1 112 ? 4.344 -5.375 -16.075 1.00 98.75 112 GLY A C 1
ATOM 882 O O . GLY A 1 112 ? 3.261 -5.700 -16.563 1.00 98.75 112 GLY A O 1
ATOM 883 N N . VAL A 1 113 ? 5.258 -6.277 -15.728 1.00 98.75 113 VAL A N 1
ATOM 884 C CA . VAL A 1 113 ? 5.067 -7.731 -15.773 1.00 98.75 113 VAL A CA 1
ATOM 885 C C . VAL A 1 113 ? 4.503 -8.178 -14.430 1.00 98.75 113 VAL A C 1
ATOM 887 O O . VAL A 1 113 ? 5.230 -8.621 -13.536 1.00 98.75 113 VAL A O 1
ATOM 890 N N . HIS A 1 114 ? 3.188 -8.013 -14.276 1.00 98.75 114 HIS A N 1
ATOM 891 C CA . HIS A 1 114 ? 2.500 -8.282 -13.023 1.00 98.75 114 HIS A CA 1
ATOM 892 C C . HIS A 1 114 ? 2.569 -9.779 -12.686 1.00 98.75 114 HIS A C 1
ATOM 894 O O . HIS A 1 114 ? 1.895 -10.604 -13.307 1.00 98.75 114 HIS A O 1
ATOM 900 N N . SER A 1 115 ? 3.397 -10.103 -11.697 1.00 98.25 115 SER A N 1
ATOM 901 C CA . SER A 1 115 ? 3.783 -11.455 -11.296 1.00 98.25 115 SER A CA 1
ATOM 902 C C . SER A 1 115 ? 3.268 -11.696 -9.876 1.00 98.25 115 SER A C 1
ATOM 904 O O . SER A 1 115 ? 3.948 -11.369 -8.907 1.00 98.25 115 SER A O 1
ATOM 906 N N . ALA A 1 116 ? 2.038 -12.202 -9.766 1.00 97.69 116 ALA A N 1
ATOM 907 C CA . ALA A 1 116 ? 1.248 -12.224 -8.530 1.00 97.69 116 ALA A CA 1
ATOM 908 C C . ALA A 1 116 ? 1.902 -12.992 -7.359 1.00 97.69 116 ALA A C 1
ATOM 910 O O . ALA A 1 116 ? 2.272 -14.159 -7.518 1.00 97.69 116 ALA A O 1
ATOM 911 N N . LYS A 1 117 ? 1.928 -12.399 -6.153 1.00 97.81 117 LYS A N 1
ATOM 912 C CA . LYS A 1 117 ? 2.265 -13.111 -4.902 1.00 97.81 117 LYS A CA 1
ATOM 913 C C . LYS A 1 117 ? 1.062 -13.882 -4.349 1.00 97.81 117 LYS A C 1
ATOM 915 O O . LYS A 1 117 ? 1.199 -15.036 -3.936 1.00 97.81 117 LYS A O 1
ATOM 920 N N . PHE A 1 118 ? -0.112 -13.255 -4.324 1.00 98.25 118 PHE A N 1
ATOM 921 C CA . PHE A 1 118 ? -1.343 -13.797 -3.751 1.00 98.25 118 PHE A CA 1
ATOM 922 C C . PHE A 1 118 ? -2.339 -14.268 -4.832 1.00 98.25 118 PHE A C 1
ATOM 924 O O . PHE A 1 118 ? -2.435 -13.654 -5.895 1.00 98.25 118 PHE A O 1
ATOM 931 N N . PRO A 1 119 ? -3.163 -15.306 -4.567 1.00 98.44 119 PRO A N 1
ATOM 932 C CA . PRO A 1 119 ? -4.198 -15.775 -5.495 1.00 98.44 119 PRO A CA 1
ATOM 933 C C . PRO A 1 119 ? -5.164 -14.684 -5.977 1.00 98.44 119 PRO A C 1
ATOM 935 O O . PRO A 1 119 ? -5.550 -14.688 -7.142 1.00 98.44 119 PRO A O 1
ATOM 938 N N . ASN A 1 120 ? -5.523 -13.737 -5.105 1.00 98.31 120 ASN A N 1
ATOM 939 C CA . ASN A 1 120 ? -6.369 -12.591 -5.442 1.00 98.31 120 ASN A CA 1
ATOM 940 C C . ASN A 1 120 ? -5.782 -11.691 -6.544 1.00 98.31 120 ASN A C 1
ATOM 942 O O . ASN A 1 120 ? -6.524 -11.182 -7.386 1.00 98.31 120 ASN A O 1
ATOM 946 N N . GLU A 1 121 ? -4.459 -11.516 -6.558 1.00 98.12 121 GLU A N 1
ATOM 947 C CA . GLU A 1 121 ? -3.777 -10.638 -7.511 1.00 98.12 121 GLU A CA 1
ATOM 948 C C . GLU A 1 121 ? -3.710 -11.250 -8.921 1.00 98.12 121 GLU A C 1
ATOM 950 O O . GLU A 1 121 ? -3.465 -10.529 -9.880 1.00 98.12 121 GLU A O 1
ATOM 955 N N . LYS A 1 122 ? -3.972 -12.558 -9.088 1.00 98.25 122 LYS A N 1
ATOM 956 C CA . LYS A 1 122 ? -4.071 -13.200 -10.416 1.00 98.25 122 LYS A CA 1
ATOM 957 C C . LYS A 1 122 ? -5.311 -12.762 -11.212 1.00 98.25 122 LYS A C 1
ATOM 959 O O . LYS A 1 122 ? -5.379 -12.996 -12.419 1.00 98.25 122 LYS A O 1
ATOM 964 N N . VAL A 1 123 ? -6.313 -12.179 -10.547 1.00 98.06 123 VAL A N 1
ATOM 965 C CA . VAL A 1 123 ? -7.605 -11.811 -11.144 1.00 98.06 123 VAL A CA 1
ATOM 966 C C . VAL A 1 123 ? -7.499 -10.453 -11.837 1.00 98.06 123 VAL A C 1
ATOM 968 O O . VAL A 1 123 ? -7.300 -9.427 -11.185 1.00 98.06 123 VAL A O 1
ATOM 971 N N . LEU A 1 124 ? -7.700 -10.427 -13.159 1.00 97.62 124 LEU A N 1
ATOM 972 C CA . LEU A 1 124 ? -7.473 -9.236 -13.983 1.00 97.62 124 LEU A CA 1
ATOM 973 C C . LEU A 1 124 ? -8.215 -7.982 -13.503 1.00 97.62 124 LEU A C 1
ATOM 975 O O . LEU A 1 124 ? -7.649 -6.893 -13.540 1.00 97.62 124 LEU A O 1
ATOM 979 N N . ASP A 1 125 ? -9.464 -8.105 -13.046 1.00 96.81 125 ASP A N 1
ATOM 980 C CA . ASP A 1 125 ? -10.240 -6.951 -12.575 1.00 96.81 125 ASP A CA 1
ATOM 981 C C . ASP A 1 125 ? -9.691 -6.339 -11.275 1.00 96.81 125 ASP A C 1
ATOM 983 O O . ASP A 1 125 ? -9.801 -5.128 -11.080 1.00 96.81 125 ASP A O 1
ATOM 987 N N . ASN A 1 126 ? -8.988 -7.119 -10.451 1.00 97.94 126 ASN A N 1
ATOM 988 C CA . ASN A 1 126 ? -8.308 -6.608 -9.263 1.00 97.94 126 ASN A CA 1
ATOM 989 C C . ASN A 1 126 ? -6.988 -5.904 -9.637 1.00 97.94 126 ASN A C 1
ATOM 991 O O . ASN A 1 126 ? -6.700 -4.823 -9.116 1.00 97.94 126 ASN A O 1
ATOM 995 N N . ILE A 1 127 ? -6.247 -6.425 -10.629 1.00 98.44 127 ILE A N 1
ATOM 996 C CA . ILE A 1 127 ? -5.087 -5.732 -11.229 1.00 98.44 127 ILE A CA 1
ATOM 997 C C . ILE A 1 127 ? -5.535 -4.423 -11.896 1.00 98.44 127 ILE A C 1
ATOM 999 O O . ILE A 1 127 ? -4.899 -3.388 -11.720 1.00 98.44 127 ILE A O 1
ATOM 1003 N N . ARG A 1 128 ? -6.671 -4.417 -12.607 1.00 97.69 128 ARG A N 1
ATOM 1004 C CA . ARG A 1 128 ? -7.291 -3.199 -13.160 1.00 97.69 128 ARG A CA 1
ATOM 1005 C C . ARG A 1 128 ? -7.604 -2.186 -12.056 1.00 97.69 128 ARG A C 1
ATOM 1007 O O . ARG A 1 128 ? -7.273 -1.012 -12.211 1.00 97.69 128 ARG A O 1
ATOM 1014 N N . SER A 1 129 ? -8.169 -2.617 -10.925 1.00 97.06 129 SER A N 1
ATOM 1015 C CA . SER A 1 129 ? -8.353 -1.749 -9.754 1.00 97.06 129 SER A CA 1
ATOM 1016 C C . SER A 1 129 ? -7.025 -1.252 -9.165 1.00 97.06 129 SER A C 1
ATOM 1018 O O . SER A 1 129 ? -6.948 -0.103 -8.744 1.00 97.06 129 SER A O 1
ATOM 1020 N N . ALA A 1 130 ? -5.959 -2.057 -9.150 1.00 97.62 130 ALA A N 1
ATOM 1021 C CA . ALA A 1 130 ? -4.625 -1.623 -8.723 1.00 97.62 130 ALA A CA 1
ATOM 1022 C C . ALA A 1 130 ? -4.008 -0.571 -9.664 1.00 97.62 130 ALA A C 1
ATOM 1024 O O . ALA A 1 130 ? -3.605 0.493 -9.199 1.00 97.62 130 ALA A O 1
ATOM 1025 N N . VAL A 1 131 ? -4.022 -0.811 -10.979 1.00 98.06 131 VAL A N 1
ATOM 1026 C CA . VAL A 1 131 ? -3.563 0.137 -12.014 1.00 98.06 131 VAL A CA 1
ATOM 1027 C C . VAL A 1 131 ? -4.236 1.503 -11.854 1.00 98.06 131 VAL A C 1
ATOM 1029 O O . VAL A 1 131 ? -3.581 2.534 -11.978 1.00 98.06 131 VAL A O 1
ATOM 1032 N N . LEU A 1 132 ? -5.525 1.522 -11.508 1.00 95.75 132 LEU A N 1
ATOM 1033 C CA . LEU A 1 132 ? -6.271 2.752 -11.238 1.00 95.75 132 LEU A CA 1
ATOM 1034 C C . LEU A 1 132 ? -5.915 3.395 -9.889 1.00 95.75 132 LEU A C 1
ATOM 1036 O O . LEU A 1 132 ? -5.721 4.607 -9.840 1.00 95.75 132 LEU A O 1
ATOM 1040 N N . ARG A 1 133 ? -5.800 2.608 -8.808 1.00 94.56 133 ARG A N 1
ATOM 1041 C CA . ARG A 1 133 ? -5.419 3.089 -7.463 1.00 94.56 133 ARG A CA 1
ATOM 1042 C C . ARG A 1 133 ? -4.056 3.771 -7.439 1.00 94.56 133 ARG A C 1
ATOM 1044 O O . ARG A 1 133 ? -3.914 4.809 -6.801 1.00 94.56 133 ARG A O 1
ATOM 1051 N N . TYR A 1 134 ? -3.084 3.192 -8.138 1.00 95.44 134 TYR A N 1
ATOM 1052 C CA . TYR A 1 134 ? -1.699 3.665 -8.177 1.00 95.44 134 TYR A CA 1
ATOM 1053 C C . TYR A 1 134 ? -1.378 4.486 -9.443 1.00 95.44 134 TYR A C 1
ATOM 1055 O O . TYR A 1 134 ? -0.227 4.845 -9.672 1.00 95.44 134 TYR A O 1
ATOM 1063 N N . ASN A 1 135 ? -2.400 4.817 -10.249 1.00 94.06 135 ASN A N 1
ATOM 1064 C CA . ASN A 1 135 ? -2.324 5.652 -11.459 1.00 94.06 135 ASN A CA 1
ATOM 1065 C C . ASN A 1 135 ? -1.299 5.179 -12.520 1.00 94.06 135 ASN A C 1
ATOM 1067 O O . ASN A 1 135 ? -0.766 5.991 -13.277 1.00 94.06 135 ASN A O 1
ATOM 1071 N N . ILE A 1 136 ? -1.055 3.867 -12.594 1.00 97.44 136 ILE A N 1
ATOM 1072 C CA . ILE A 1 136 ? -0.069 3.248 -13.489 1.00 97.44 136 ILE A CA 1
ATOM 1073 C C . ILE A 1 136 ? -0.411 3.563 -14.952 1.00 97.44 136 ILE A C 1
ATOM 1075 O O . ILE A 1 136 ? -1.515 3.271 -15.423 1.00 97.44 136 ILE A O 1
ATOM 1079 N N . CYS A 1 137 ? 0.543 4.166 -15.669 1.00 96.00 137 CYS A N 1
ATOM 1080 C CA . CYS A 1 137 ? 0.354 4.662 -17.037 1.00 96.00 137 CYS A CA 1
ATOM 1081 C C . CYS A 1 137 ? 0.898 3.727 -18.134 1.00 96.00 137 CYS A C 1
ATOM 1083 O O . CYS A 1 137 ? 0.346 3.712 -19.235 1.00 96.00 137 CYS A O 1
ATOM 1085 N N . HIS A 1 138 ? 1.926 2.925 -17.854 1.00 98.25 138 HIS A N 1
ATOM 1086 C CA . HIS A 1 138 ? 2.486 1.964 -18.810 1.00 98.25 138 HIS A CA 1
ATOM 1087 C C . HIS A 1 138 ? 1.544 0.787 -19.116 1.00 98.25 138 HIS A C 1
ATOM 1089 O O . HIS A 1 138 ? 0.637 0.491 -18.329 1.00 98.25 138 HIS A O 1
ATOM 1095 N N . PRO A 1 139 ? 1.786 0.065 -20.230 1.00 98.56 139 PRO A N 1
ATOM 1096 C CA . PRO A 1 139 ? 1.334 -1.311 -20.408 1.00 98.56 139 PRO A CA 1
ATOM 1097 C C . PRO A 1 139 ? 1.573 -2.169 -19.163 1.00 98.56 139 PRO A C 1
ATOM 1099 O O . PRO A 1 139 ? 2.672 -2.175 -18.607 1.00 98.56 139 PRO A O 1
ATOM 1102 N N . VAL A 1 140 ? 0.567 -2.952 -18.779 1.00 98.75 140 VAL A N 1
ATOM 1103 C CA . VAL A 1 140 ? 0.695 -4.000 -17.758 1.00 98.75 140 VAL A CA 1
ATOM 1104 C C . VAL A 1 140 ? 0.189 -5.316 -18.337 1.00 98.75 140 VAL A C 1
ATOM 1106 O O . VAL A 1 140 ? -0.878 -5.346 -18.951 1.00 98.75 140 VAL A O 1
ATOM 1109 N N . VAL A 1 141 ? 0.940 -6.398 -18.135 1.00 98.62 141 VAL A N 1
ATOM 1110 C CA . VAL A 1 141 ? 0.572 -7.764 -18.529 1.00 98.62 141 VAL A CA 1
ATOM 1111 C C . VAL A 1 141 ? 0.349 -8.630 -17.291 1.00 98.62 141 VAL A C 1
ATOM 1113 O O . VAL A 1 141 ? 1.150 -8.597 -16.358 1.00 98.62 141 VAL A O 1
ATOM 1116 N N . ASN A 1 142 ? -0.738 -9.403 -17.281 1.00 98.50 142 ASN A N 1
ATOM 1117 C CA . ASN A 1 142 ? -1.061 -10.356 -16.219 1.00 98.50 142 ASN A CA 1
ATOM 1118 C C . ASN A 1 142 ? -0.278 -11.666 -16.425 1.00 98.50 142 ASN A C 1
ATOM 1120 O O . ASN A 1 142 ? -0.794 -12.601 -17.037 1.00 98.50 142 ASN A O 1
ATOM 1124 N N . ASP A 1 143 ? 0.964 -11.751 -15.936 1.00 97.56 143 ASP A N 1
ATOM 1125 C CA . ASP A 1 143 ? 1.725 -13.010 -15.883 1.00 97.56 143 ASP A CA 1
ATOM 1126 C C . ASP A 1 143 ? 1.322 -13.809 -14.631 1.00 97.56 143 ASP A C 1
ATOM 1128 O O . ASP A 1 143 ? 2.106 -14.041 -13.708 1.00 97.56 143 ASP A O 1
ATOM 1132 N N . SER A 1 144 ? 0.046 -14.205 -14.579 1.00 94.00 144 SER A N 1
ATOM 1133 C CA . SER A 1 144 ? -0.588 -14.804 -13.398 1.00 94.00 144 SER A CA 1
ATOM 1134 C C . SER A 1 144 ? 0.071 -16.106 -12.934 1.00 94.00 144 SER A C 1
ATOM 1136 O O . SER A 1 144 ? -0.026 -16.452 -11.759 1.00 94.00 144 SER A O 1
ATOM 1138 N N . GLU A 1 145 ? 0.745 -16.835 -13.826 1.00 95.06 145 GLU A N 1
ATOM 1139 C CA . GLU A 1 145 ? 1.516 -18.050 -13.514 1.00 95.06 145 GLU A CA 1
ATOM 1140 C C . GLU A 1 145 ? 3.038 -17.809 -13.492 1.00 95.06 145 GLU A C 1
ATOM 1142 O O . GLU A 1 145 ? 3.809 -18.764 -13.592 1.00 95.06 145 GLU A O 1
ATOM 1147 N N . ALA A 1 146 ? 3.467 -16.545 -13.366 1.00 95.69 146 ALA A N 1
ATOM 1148 C CA . ALA A 1 146 ? 4.861 -16.116 -13.217 1.00 95.69 146 ALA A CA 1
ATOM 1149 C C . ALA A 1 146 ? 5.810 -16.749 -14.259 1.00 95.69 146 ALA A C 1
ATOM 1151 O O . ALA A 1 146 ? 6.952 -17.110 -13.969 1.00 95.69 146 ALA A O 1
ATOM 1152 N N . CYS A 1 147 ? 5.334 -16.945 -15.488 1.00 95.38 147 CYS A N 1
ATOM 1153 C CA . CYS A 1 147 ? 6.027 -17.715 -16.509 1.00 95.38 147 CYS A CA 1
ATOM 1154 C C . CYS A 1 147 ? 7.283 -17.015 -17.038 1.00 95.38 147 CYS A C 1
ATOM 1156 O O . CYS A 1 147 ? 8.285 -17.688 -17.287 1.00 95.38 147 CYS A O 1
ATOM 1158 N N . LEU A 1 148 ? 7.256 -15.690 -17.208 1.00 95.69 148 LEU A N 1
ATOM 1159 C CA . LEU A 1 148 ? 8.425 -14.912 -17.619 1.00 95.69 148 LEU A CA 1
ATOM 1160 C C . LEU A 1 148 ? 9.367 -14.679 -16.429 1.00 95.69 148 LEU A C 1
ATOM 1162 O O . LEU A 1 148 ? 10.580 -14.832 -16.576 1.00 95.69 148 LEU A O 1
ATOM 1166 N N . TRP A 1 149 ? 8.807 -14.431 -15.240 1.00 96.50 149 TRP A N 1
ATOM 1167 C CA . TRP A 1 149 ? 9.533 -14.382 -13.962 1.00 96.50 149 TRP A CA 1
ATOM 1168 C C . TRP A 1 149 ? 10.384 -15.650 -13.752 1.00 96.50 149 TRP A C 1
ATOM 1170 O O . TRP A 1 149 ? 11.600 -15.576 -13.559 1.00 96.50 149 TRP A O 1
ATOM 1180 N N . HIS A 1 150 ? 9.774 -16.833 -13.879 1.00 95.38 150 HIS A N 1
ATOM 1181 C CA . HIS A 1 150 ? 10.460 -18.122 -13.761 1.00 95.38 150 HIS A CA 1
ATOM 1182 C C . HIS A 1 150 ? 11.389 -18.433 -14.942 1.00 95.38 150 HIS A C 1
ATOM 1184 O O . HIS A 1 150 ? 12.375 -19.147 -14.759 1.00 95.38 150 HIS A O 1
ATOM 1190 N N . ALA A 1 151 ? 11.114 -17.923 -16.148 1.00 94.19 151 ALA A N 1
ATOM 1191 C CA . ALA A 1 151 ? 12.009 -18.098 -17.293 1.00 94.19 151 ALA A CA 1
ATOM 1192 C C . ALA A 1 151 ? 13.322 -17.312 -17.141 1.00 94.19 151 ALA A C 1
ATOM 1194 O O . ALA A 1 151 ? 14.356 -17.793 -17.599 1.00 94.19 151 ALA A O 1
ATOM 1195 N N . LEU A 1 152 ? 13.278 -16.143 -16.490 1.00 95.75 152 LEU A N 1
ATOM 1196 C CA . LEU A 1 152 ? 14.438 -15.277 -16.257 1.00 95.75 152 LEU A CA 1
ATOM 1197 C C . LEU A 1 152 ? 15.134 -15.496 -14.904 1.00 95.75 152 LEU A C 1
ATOM 1199 O O . LEU A 1 152 ? 16.168 -14.877 -14.665 1.00 95.75 152 LEU A O 1
ATOM 1203 N N . GLU A 1 153 ? 14.618 -16.396 -14.061 1.00 96.19 153 GLU A N 1
ATOM 1204 C CA . GLU A 1 153 ? 15.127 -16.691 -12.707 1.00 96.19 153 GLU A CA 1
ATOM 1205 C C . GLU A 1 153 ? 15.016 -15.491 -11.737 1.00 96.19 153 GLU A C 1
ATOM 1207 O O . GLU A 1 153 ? 15.847 -15.298 -10.848 1.00 96.19 153 GLU A O 1
ATOM 1212 N N . VAL A 1 154 ? 13.953 -14.689 -11.887 1.00 96.94 154 VAL A N 1
ATOM 1213 C CA . VAL A 1 154 ? 13.619 -13.591 -10.963 1.00 96.94 154 VAL A CA 1
ATOM 1214 C C . VAL A 1 154 ? 13.268 -14.153 -9.576 1.00 96.94 154 VAL A C 1
ATOM 1216 O O . VAL A 1 154 ? 12.734 -15.258 -9.442 1.00 96.94 154 VAL A O 1
ATOM 1219 N N . SER A 1 155 ? 13.620 -13.412 -8.522 1.00 95.06 155 SER A N 1
ATOM 1220 C CA . SER A 1 155 ? 13.542 -13.884 -7.129 1.00 95.06 155 SER A CA 1
ATOM 1221 C C . SER A 1 155 ? 13.210 -12.800 -6.090 1.00 95.06 155 SER A C 1
ATOM 1223 O O . SER A 1 155 ? 13.210 -13.090 -4.895 1.00 95.06 155 SER A O 1
ATOM 1225 N N . CYS A 1 156 ? 12.907 -11.568 -6.513 1.00 97.50 156 CYS A N 1
ATOM 1226 C CA . CYS A 1 156 ? 12.630 -10.437 -5.625 1.00 97.50 156 CYS A CA 1
ATOM 1227 C C . CYS A 1 156 ? 11.628 -9.464 -6.265 1.00 97.50 156 CYS A C 1
ATOM 1229 O O . CYS A 1 156 ? 11.693 -9.217 -7.470 1.00 97.50 156 CYS A O 1
ATOM 1231 N N . TRP A 1 157 ? 10.727 -8.906 -5.454 1.00 98.38 157 TRP A N 1
ATOM 1232 C CA . TRP A 1 157 ? 9.771 -7.871 -5.850 1.00 98.38 157 TRP A CA 1
ATOM 1233 C C . TRP A 1 157 ? 10.202 -6.504 -5.277 1.00 98.38 157 TRP A C 1
ATOM 1235 O O . TRP A 1 157 ? 10.334 -6.399 -4.053 1.00 98.38 157 TRP A O 1
ATOM 1245 N N . PRO A 1 158 ? 10.360 -5.449 -6.099 1.00 98.50 158 PRO A N 1
ATOM 1246 C CA . PRO A 1 158 ? 10.384 -5.459 -7.564 1.00 98.50 158 PRO A CA 1
ATOM 1247 C C . PRO A 1 158 ? 11.712 -6.004 -8.120 1.00 98.50 158 PRO A C 1
ATOM 1249 O O . PRO A 1 158 ? 12.728 -6.059 -7.422 1.00 98.50 158 PRO A O 1
ATOM 1252 N N . THR A 1 159 ? 11.728 -6.344 -9.409 1.00 98.75 159 THR A N 1
ATOM 1253 C CA . THR A 1 159 ? 12.968 -6.472 -10.193 1.00 98.75 159 THR A CA 1
ATOM 1254 C C . THR A 1 159 ? 12.784 -5.775 -11.537 1.00 98.75 159 THR A C 1
ATOM 1256 O O . THR A 1 159 ? 11.908 -6.145 -12.315 1.00 98.75 159 THR A O 1
ATOM 1259 N N . LEU A 1 160 ? 13.634 -4.794 -11.833 1.00 98.69 160 LEU A N 1
ATOM 1260 C CA . LEU A 1 160 ? 13.665 -4.105 -13.119 1.00 98.69 160 LEU A CA 1
ATOM 1261 C C . LEU A 1 160 ? 14.634 -4.817 -14.071 1.00 98.69 160 LEU A C 1
ATOM 1263 O O . LEU A 1 160 ? 15.788 -5.049 -13.707 1.00 98.69 160 LEU A O 1
ATOM 1267 N N . VAL A 1 161 ? 14.206 -5.126 -15.297 1.00 98.56 161 VAL A N 1
ATOM 1268 C CA . VAL A 1 161 ? 15.041 -5.769 -16.329 1.00 98.56 161 VAL A CA 1
ATOM 1269 C C . VAL A 1 161 ? 15.036 -4.948 -17.615 1.00 98.56 161 VAL A C 1
ATOM 1271 O O . VAL A 1 161 ? 13.993 -4.707 -18.219 1.00 98.56 161 VAL A O 1
ATOM 1274 N N . PHE A 1 162 ? 16.224 -4.548 -18.057 1.00 98.25 162 PHE A N 1
ATOM 1275 C CA . PHE A 1 162 ? 16.436 -3.725 -19.243 1.00 98.25 162 PHE A CA 1
ATOM 1276 C C . PHE A 1 162 ? 16.724 -4.591 -20.467 1.00 98.25 162 PHE A C 1
ATOM 1278 O O . PHE A 1 162 ? 17.623 -5.437 -20.439 1.00 98.25 162 PHE A O 1
ATOM 1285 N N . LEU A 1 163 ? 16.019 -4.320 -21.563 1.00 98.06 163 LEU A N 1
ATOM 1286 C CA . LEU A 1 163 ? 16.159 -5.003 -22.845 1.00 98.06 163 LEU A CA 1
ATOM 1287 C C . LEU A 1 163 ? 16.574 -4.031 -23.952 1.00 98.06 163 LEU A C 1
ATOM 1289 O O . LEU A 1 163 ? 16.059 -2.917 -24.044 1.00 98.06 163 LEU A O 1
ATOM 1293 N N . GLY A 1 164 ? 17.459 -4.482 -24.837 1.00 97.31 164 GLY A N 1
ATOM 1294 C CA . GLY A 1 164 ? 17.794 -3.789 -26.078 1.00 97.31 164 GLY A CA 1
ATOM 1295 C C . GLY A 1 164 ? 16.745 -3.990 -27.184 1.00 97.31 164 GLY A C 1
ATOM 1296 O O . GLY A 1 164 ? 15.884 -4.869 -27.077 1.00 97.31 164 GLY A O 1
ATOM 1297 N N . PRO A 1 165 ? 16.868 -3.261 -28.315 1.00 96.69 165 PRO A N 1
ATOM 1298 C CA . PRO A 1 165 ? 15.908 -3.227 -29.430 1.00 96.69 165 PRO A CA 1
ATOM 1299 C C . PRO A 1 165 ? 15.655 -4.557 -30.155 1.00 96.69 165 PRO A C 1
ATOM 1301 O O . PRO A 1 165 ? 14.889 -4.587 -31.120 1.00 96.69 165 PRO A O 1
ATOM 1304 N N . ARG A 1 166 ? 16.295 -5.650 -29.720 1.00 94.50 166 ARG A N 1
ATOM 1305 C CA . ARG A 1 166 ? 16.159 -7.009 -30.261 1.00 94.50 166 ARG A CA 1
ATOM 1306 C C . ARG A 1 166 ? 15.715 -8.040 -29.206 1.00 94.50 166 ARG A C 1
ATOM 1308 O O . ARG A 1 166 ? 15.811 -9.235 -29.476 1.00 94.50 166 ARG A O 1
ATOM 1315 N N . GLY A 1 167 ? 15.259 -7.600 -28.027 1.00 94.31 167 GLY A N 1
ATOM 1316 C CA . GLY A 1 167 ? 14.862 -8.480 -26.915 1.00 94.31 167 GLY A CA 1
ATOM 1317 C C . GLY A 1 167 ? 16.045 -9.116 -26.172 1.00 94.31 167 GLY A C 1
ATOM 1318 O O . GLY A 1 167 ? 15.925 -10.217 -25.641 1.00 94.31 167 GLY A O 1
ATOM 1319 N N . ASN A 1 168 ? 17.208 -8.459 -26.184 1.00 93.94 168 ASN A N 1
ATOM 1320 C CA . ASN A 1 168 ? 18.429 -8.911 -25.514 1.00 93.94 168 ASN A CA 1
ATOM 1321 C C . ASN A 1 168 ? 18.600 -8.237 -24.143 1.00 93.94 168 ASN A C 1
ATOM 1323 O O . ASN A 1 168 ? 18.461 -7.019 -24.064 1.00 93.94 168 ASN A O 1
ATOM 1327 N N . LEU A 1 169 ? 18.935 -8.999 -23.096 1.00 95.81 169 LEU A N 1
ATOM 1328 C CA . LEU A 1 169 ? 19.249 -8.473 -21.761 1.00 95.81 169 LEU A CA 1
ATOM 1329 C C . LEU A 1 169 ? 20.390 -7.446 -21.821 1.00 95.81 169 LEU A C 1
ATOM 1331 O O . LEU A 1 169 ? 21.389 -7.657 -22.514 1.00 95.81 169 LEU A O 1
ATOM 1335 N N . LEU A 1 170 ? 20.243 -6.363 -21.055 1.00 96.62 170 LEU A N 1
ATOM 1336 C CA . LEU A 1 170 ? 21.263 -5.333 -20.840 1.00 96.62 170 LEU A CA 1
ATOM 1337 C C . LEU A 1 170 ? 21.639 -5.226 -19.357 1.00 96.62 170 LEU A C 1
ATOM 1339 O O . LEU A 1 170 ? 22.809 -5.337 -19.007 1.00 96.62 170 LEU A O 1
ATOM 1343 N N . PHE A 1 171 ? 20.647 -5.027 -18.488 1.00 97.25 171 PHE A N 1
ATOM 1344 C CA . PHE A 1 171 ? 20.832 -4.778 -17.055 1.00 97.25 171 PHE A CA 1
ATOM 1345 C C . PHE A 1 171 ? 19.682 -5.391 -16.249 1.00 97.25 171 PHE A C 1
ATOM 1347 O O . PHE A 1 171 ? 18.572 -5.549 -16.763 1.00 97.25 171 PHE A O 1
ATOM 1354 N N . SER A 1 172 ? 19.925 -5.645 -14.969 1.00 97.50 172 SER A N 1
ATOM 1355 C CA . SER A 1 172 ? 18.906 -5.920 -13.957 1.00 97.50 172 SER A CA 1
ATOM 1356 C C . SER A 1 172 ? 19.183 -5.132 -12.677 1.00 97.50 172 SER A C 1
ATOM 1358 O O . SER A 1 172 ? 20.318 -5.121 -12.195 1.00 97.50 172 SER A O 1
ATOM 1360 N N . LEU A 1 173 ? 18.147 -4.511 -12.113 1.00 97.88 173 LEU A N 1
ATOM 1361 C CA . LEU A 1 173 ? 18.165 -3.856 -10.800 1.00 97.88 173 LEU A CA 1
ATOM 1362 C C . LEU A 1 173 ? 17.155 -4.574 -9.898 1.00 97.88 173 LEU A C 1
ATOM 1364 O O . LEU A 1 173 ? 16.045 -4.877 -10.330 1.00 97.88 173 LEU A O 1
ATOM 1368 N N . VAL A 1 174 ? 17.551 -4.890 -8.665 1.00 97.56 174 VAL A N 1
ATOM 1369 C CA . VAL A 1 174 ? 16.805 -5.793 -7.773 1.00 97.56 174 VAL A CA 1
ATOM 1370 C C . VAL A 1 174 ? 16.417 -5.050 -6.496 1.00 97.56 174 VAL A C 1
ATOM 1372 O O . VAL A 1 174 ? 17.291 -4.543 -5.791 1.00 97.56 174 VAL A O 1
ATOM 1375 N N . GLY A 1 175 ? 15.121 -5.012 -6.180 1.00 96.38 175 GLY A N 1
ATOM 1376 C CA . GLY A 1 175 ? 14.570 -4.221 -5.079 1.00 96.38 175 GLY A CA 1
ATOM 1377 C C . GLY A 1 175 ? 14.333 -2.745 -5.429 1.00 96.38 175 GLY A C 1
ATOM 1378 O O . GLY A 1 175 ? 14.415 -2.334 -6.584 1.00 96.38 175 GLY A O 1
ATOM 1379 N N . GLU A 1 176 ? 14.009 -1.955 -4.406 1.00 95.38 176 GLU A N 1
ATOM 1380 C CA . GLU A 1 176 ? 13.702 -0.519 -4.498 1.00 95.38 176 GLU A CA 1
ATOM 1381 C C . GLU A 1 176 ? 14.949 0.392 -4.446 1.00 95.38 176 GLU A C 1
ATOM 1383 O O . GLU A 1 176 ? 16.039 -0.042 -4.073 1.00 95.38 176 GLU A O 1
ATOM 1388 N N . GLY A 1 177 ? 14.773 1.683 -4.763 1.00 93.81 177 GLY A N 1
ATOM 1389 C CA . GLY A 1 177 ? 15.753 2.737 -4.453 1.00 93.81 177 GLY A CA 1
ATOM 1390 C C . GLY A 1 177 ? 16.922 2.903 -5.433 1.00 93.81 177 GLY A C 1
ATOM 1391 O O . GLY A 1 177 ? 17.926 3.516 -5.076 1.00 93.81 177 GLY A O 1
ATOM 1392 N N . HIS A 1 178 ? 16.816 2.384 -6.662 1.00 95.81 178 HIS A N 1
ATOM 1393 C CA . HIS A 1 178 ? 17.906 2.392 -7.655 1.00 95.81 178 HIS A CA 1
ATOM 1394 C C . HIS A 1 178 ? 17.855 3.542 -8.680 1.00 95.81 178 HIS A C 1
ATOM 1396 O O . HIS A 1 178 ? 18.541 3.448 -9.700 1.00 95.81 178 HIS A O 1
ATOM 1402 N N . TRP A 1 179 ? 17.082 4.609 -8.435 1.00 95.69 179 TRP A N 1
ATOM 1403 C CA . TRP A 1 179 ? 16.837 5.723 -9.373 1.00 95.69 179 TRP A CA 1
ATOM 1404 C C . TRP A 1 179 ? 18.074 6.177 -10.174 1.00 95.69 179 TRP A C 1
ATOM 1406 O O . TRP A 1 179 ? 18.034 6.215 -11.405 1.00 95.69 179 TRP A O 1
ATOM 1416 N N . ASP A 1 180 ? 19.198 6.456 -9.506 1.00 95.12 180 ASP A N 1
ATOM 1417 C CA . ASP A 1 180 ? 20.415 6.953 -10.167 1.00 95.12 180 ASP A CA 1
ATOM 1418 C C . ASP A 1 180 ? 21.002 5.937 -11.168 1.00 95.12 180 ASP A C 1
ATOM 1420 O O . ASP A 1 180 ? 21.430 6.312 -12.263 1.00 95.12 180 ASP A O 1
ATOM 1424 N N . LYS A 1 181 ? 20.984 4.634 -10.834 1.00 96.69 181 LYS A N 1
ATOM 1425 C CA . LYS A 1 181 ? 21.411 3.558 -11.750 1.00 96.69 181 LYS A CA 1
ATOM 1426 C C . LYS A 1 181 ? 20.375 3.326 -12.851 1.00 96.69 181 LYS A C 1
ATOM 1428 O O . LYS A 1 181 ? 20.752 3.149 -14.006 1.00 96.69 181 LYS A O 1
ATOM 1433 N N . GLN A 1 182 ? 19.083 3.383 -12.524 1.00 97.69 182 GLN A N 1
ATOM 1434 C CA . GLN A 1 182 ? 17.979 3.257 -13.480 1.00 97.69 182 GLN A CA 1
ATOM 1435 C C . GLN A 1 182 ? 18.046 4.339 -14.568 1.00 97.69 182 GLN A C 1
ATOM 1437 O O . GLN A 1 182 ? 17.912 4.021 -15.752 1.00 97.69 182 GLN A O 1
ATOM 1442 N N . MET A 1 183 ? 18.314 5.591 -14.190 1.00 97.62 183 MET A N 1
ATOM 1443 C CA . MET A 1 183 ? 18.487 6.692 -15.136 1.00 97.62 183 MET A CA 1
ATOM 1444 C C . MET A 1 183 ? 19.751 6.514 -15.984 1.00 97.62 183 MET A C 1
ATOM 1446 O O . MET A 1 183 ? 19.662 6.462 -17.210 1.00 97.62 183 MET A O 1
ATOM 1450 N N . LEU A 1 184 ? 20.911 6.315 -15.343 1.00 98.00 184 LEU A N 1
ATOM 1451 C CA . LEU A 1 184 ? 22.198 6.108 -16.020 1.00 98.00 184 LEU A CA 1
ATOM 1452 C C . LEU A 1 184 ? 22.136 4.979 -17.066 1.00 98.00 184 LEU A C 1
ATOM 1454 O O . LEU A 1 184 ? 22.644 5.128 -18.178 1.00 98.00 184 LEU A O 1
ATOM 1458 N N . PHE A 1 185 ? 21.502 3.854 -16.727 1.00 98.25 185 PHE A N 1
ATOM 1459 C CA . PHE A 1 185 ? 21.343 2.713 -17.631 1.00 98.25 185 PHE A CA 1
ATOM 1460 C C . PHE A 1 185 ? 20.360 3.007 -18.772 1.00 98.25 185 PHE A C 1
ATOM 1462 O O . PHE A 1 185 ? 20.596 2.565 -19.900 1.00 98.25 185 PHE A O 1
ATOM 1469 N N . THR A 1 186 ? 19.301 3.786 -18.519 1.00 98.19 186 THR A N 1
ATOM 1470 C CA . THR A 1 186 ? 18.343 4.207 -19.554 1.00 98.19 186 THR A CA 1
ATOM 1471 C C . THR A 1 186 ? 18.995 5.140 -20.572 1.00 98.19 186 THR A C 1
ATOM 1473 O O . THR A 1 186 ? 18.993 4.835 -21.767 1.00 98.19 186 THR A O 1
ATOM 1476 N N . ASP A 1 187 ? 19.604 6.237 -20.115 1.00 97.62 187 ASP A N 1
ATOM 1477 C CA . ASP A 1 187 ? 20.237 7.234 -20.985 1.00 97.62 187 ASP A CA 1
ATOM 1478 C C . ASP A 1 187 ? 21.380 6.624 -21.805 1.00 97.62 187 ASP A C 1
ATOM 1480 O O . ASP A 1 187 ? 21.459 6.827 -23.022 1.00 97.62 187 ASP A O 1
ATOM 1484 N N . ALA A 1 188 ? 22.235 5.807 -21.178 1.00 97.75 188 ALA A N 1
ATOM 1485 C CA . ALA A 1 188 ? 23.328 5.137 -21.873 1.00 97.75 188 ALA A CA 1
ATOM 1486 C C . ALA A 1 188 ? 22.823 4.137 -22.929 1.00 97.75 188 ALA A C 1
ATOM 1488 O O . ALA A 1 188 ? 23.361 4.110 -24.040 1.00 97.75 188 ALA A O 1
ATOM 1489 N N . ALA A 1 189 ? 21.774 3.355 -22.635 1.00 98.19 189 ALA A N 1
ATOM 1490 C CA . ALA A 1 189 ? 21.171 2.436 -23.603 1.00 98.19 189 ALA A CA 1
ATOM 1491 C C . ALA A 1 189 ? 20.516 3.185 -24.774 1.00 98.19 189 ALA A C 1
ATOM 1493 O O . ALA A 1 189 ? 20.756 2.843 -25.938 1.00 98.19 189 ALA A O 1
ATOM 1494 N N . LEU A 1 190 ? 19.739 4.236 -24.490 1.00 98.12 190 LEU A N 1
ATOM 1495 C CA . LEU A 1 190 ? 19.120 5.072 -25.517 1.00 98.12 190 LEU A CA 1
ATOM 1496 C C . LEU A 1 190 ? 20.185 5.745 -26.395 1.00 98.12 190 LEU A C 1
ATOM 1498 O O . LEU A 1 190 ? 20.076 5.678 -27.619 1.00 98.12 190 LEU A O 1
ATOM 1502 N N . ARG A 1 191 ? 21.251 6.317 -25.816 1.00 97.50 191 ARG A N 1
ATOM 1503 C CA . ARG A 1 191 ? 22.392 6.886 -26.560 1.00 97.50 191 ARG A CA 1
ATOM 1504 C C . ARG A 1 191 ? 23.048 5.843 -27.469 1.00 97.50 191 ARG A C 1
ATOM 1506 O O . ARG A 1 191 ? 23.090 6.023 -28.687 1.00 97.50 191 ARG A O 1
ATOM 1513 N N . TYR A 1 192 ? 23.477 4.722 -26.889 1.00 98.12 192 TYR A N 1
ATOM 1514 C CA . TYR A 1 192 ? 24.183 3.632 -27.568 1.00 98.12 192 TYR A CA 1
ATOM 1515 C C . TYR A 1 192 ? 23.418 3.078 -28.784 1.00 98.12 192 TYR A C 1
ATOM 1517 O O . TYR A 1 192 ? 24.017 2.829 -29.839 1.00 98.12 192 TYR A O 1
ATOM 1525 N N . TYR A 1 193 ? 22.097 2.901 -28.657 1.00 97.94 193 TYR A N 1
ATOM 1526 C CA . TYR A 1 193 ? 21.248 2.361 -29.723 1.00 97.94 193 TYR A CA 1
ATOM 1527 C C . TYR A 1 193 ? 20.765 3.411 -30.734 1.00 97.94 193 TYR A C 1
ATOM 1529 O O . TYR A 1 193 ? 20.567 3.070 -31.906 1.00 97.94 193 TYR A O 1
ATOM 1537 N N . ARG A 1 194 ? 20.639 4.683 -30.332 1.00 97.44 194 ARG A N 1
ATOM 1538 C CA . ARG A 1 194 ? 20.334 5.810 -31.230 1.00 97.44 194 ARG A CA 1
ATOM 1539 C C . ARG A 1 194 ? 21.485 6.075 -32.201 1.00 97.44 194 ARG A C 1
ATOM 1541 O O . ARG A 1 194 ? 21.249 6.167 -33.401 1.00 97.44 194 ARG A O 1
ATOM 1548 N N . GLU A 1 195 ? 22.725 6.078 -31.711 1.00 97.25 195 GLU A N 1
ATOM 1549 C CA . GLU A 1 195 ? 23.946 6.206 -32.529 1.00 97.25 195 GLU A CA 1
ATOM 1550 C C . GLU A 1 195 ? 24.098 5.094 -33.582 1.00 97.25 195 GLU A C 1
ATOM 1552 O O . GLU A 1 195 ? 24.690 5.308 -34.638 1.00 97.25 195 GLU A O 1
ATOM 1557 N N . ARG A 1 196 ? 23.539 3.907 -33.315 1.00 96.50 196 ARG A N 1
ATOM 1558 C CA . ARG A 1 196 ? 23.551 2.750 -34.229 1.00 96.50 196 ARG A CA 1
ATOM 1559 C C . ARG A 1 196 ? 22.371 2.715 -35.202 1.00 96.50 196 ARG A C 1
ATOM 1561 O O . ARG A 1 196 ? 22.299 1.798 -36.016 1.00 96.50 196 ARG A O 1
ATOM 1568 N N . GLY A 1 197 ? 21.428 3.657 -35.109 1.00 96.94 197 GLY A N 1
ATOM 1569 C CA . GLY A 1 197 ? 20.195 3.641 -35.904 1.00 96.94 197 GLY A CA 1
ATOM 1570 C C . GLY A 1 197 ? 19.283 2.440 -35.612 1.00 96.94 197 GLY A C 1
ATOM 1571 O O . GLY A 1 197 ? 18.516 2.030 -36.479 1.00 96.94 197 GLY A O 1
ATOM 1572 N N . LEU A 1 198 ? 19.388 1.847 -34.415 1.00 96.50 198 LEU A N 1
ATOM 1573 C CA . LEU A 1 198 ? 18.644 0.640 -34.024 1.00 96.50 198 LEU A CA 1
ATOM 1574 C C . LEU A 1 198 ? 17.337 0.939 -33.271 1.00 96.50 198 LEU A C 1
ATOM 1576 O O . LEU A 1 198 ? 16.516 0.035 -33.108 1.00 96.50 198 LEU A O 1
ATOM 1580 N N . LEU A 1 199 ? 17.132 2.185 -32.834 1.00 97.62 199 LEU A N 1
ATOM 1581 C CA . LEU A 1 199 ? 15.860 2.637 -32.269 1.00 97.62 199 LEU A CA 1
ATOM 1582 C C . LEU A 1 199 ? 14.858 3.005 -33.371 1.00 97.62 199 LEU A C 1
ATOM 1584 O O . LEU A 1 199 ? 15.227 3.558 -34.407 1.00 97.62 199 LEU A O 1
ATOM 1588 N N . ARG A 1 200 ? 13.574 2.735 -33.125 1.00 96.75 200 ARG A N 1
ATOM 1589 C CA . ARG A 1 200 ? 12.451 3.107 -33.995 1.00 96.75 200 ARG A CA 1
ATOM 1590 C C . ARG A 1 200 ? 11.501 4.059 -33.281 1.00 96.75 200 ARG A C 1
ATOM 1592 O O . ARG A 1 200 ? 11.160 3.847 -32.122 1.00 96.75 200 ARG A O 1
ATOM 1599 N N . THR A 1 201 ? 10.992 5.043 -34.012 1.00 94.44 201 THR A N 1
ATOM 1600 C CA . THR A 1 201 ? 10.108 6.108 -33.508 1.00 94.44 201 THR A CA 1
ATOM 1601 C C . THR A 1 201 ? 8.611 5.809 -33.676 1.00 94.44 201 THR A C 1
ATOM 1603 O O . THR A 1 201 ? 7.788 6.710 -33.559 1.00 94.44 201 THR A O 1
ATOM 1606 N N . HIS A 1 202 ? 8.219 4.564 -33.983 1.00 95.88 202 HIS A N 1
ATOM 1607 C CA . HIS A 1 202 ? 6.802 4.207 -34.148 1.00 95.88 202 HIS A CA 1
ATOM 1608 C C . HIS A 1 202 ? 6.053 4.228 -32.807 1.00 95.88 202 HIS A C 1
ATOM 1610 O O . HIS A 1 202 ? 6.607 3.814 -31.789 1.00 95.88 202 HIS A O 1
ATOM 1616 N N . ALA A 1 203 ? 4.794 4.661 -32.811 1.00 93.56 203 ALA A N 1
ATOM 1617 C CA . ALA A 1 203 ? 3.945 4.634 -31.622 1.00 93.56 203 ALA A CA 1
ATOM 1618 C C . ALA A 1 203 ? 3.625 3.193 -31.180 1.00 93.56 203 ALA A C 1
ATOM 1620 O O . ALA A 1 203 ? 3.473 2.291 -32.009 1.00 93.56 203 ALA A O 1
ATOM 1621 N N . VAL A 1 204 ? 3.484 2.991 -29.870 1.00 95.25 204 VAL A N 1
ATOM 1622 C CA . VAL A 1 204 ? 2.970 1.751 -29.260 1.00 95.25 204 VAL A CA 1
ATOM 1623 C C . VAL A 1 204 ? 1.446 1.896 -29.093 1.00 95.25 204 VAL A C 1
ATOM 1625 O O . VAL A 1 204 ? 0.999 2.989 -28.743 1.00 95.25 204 VAL A O 1
ATOM 1628 N N . PRO A 1 205 ? 0.625 0.852 -29.334 1.00 94.06 205 PRO A N 1
ATOM 1629 C CA . PRO A 1 205 ? -0.836 0.949 -29.241 1.00 94.06 205 PRO A CA 1
ATOM 1630 C C . PRO A 1 205 ? -1.318 0.989 -27.778 1.00 94.06 205 PRO A C 1
ATOM 1632 O O . PRO A 1 205 ? -1.776 -0.011 -27.218 1.00 94.06 205 PRO A O 1
ATOM 1635 N N . LEU A 1 206 ? -1.176 2.158 -27.148 1.00 94.25 206 LEU A N 1
ATOM 1636 C CA . LEU A 1 206 ? -1.584 2.440 -25.771 1.00 94.25 206 LEU A CA 1
ATOM 1637 C C . LEU A 1 206 ? -3.053 2.874 -25.688 1.00 94.25 206 LEU A C 1
ATOM 1639 O O . LEU A 1 206 ? -3.557 3.600 -26.543 1.00 94.25 206 LEU A O 1
ATOM 1643 N N . LYS A 1 207 ? -3.729 2.463 -24.614 1.00 95.19 207 LYS A N 1
ATOM 1644 C CA . LYS A 1 207 ? -5.127 2.799 -24.323 1.00 95.19 207 LYS A CA 1
ATOM 1645 C C . LYS A 1 207 ? -5.384 2.726 -22.820 1.00 95.19 207 LYS A C 1
ATOM 1647 O O . LYS A 1 207 ? -5.712 1.665 -22.291 1.00 95.19 207 LYS A O 1
ATOM 1652 N N . LEU A 1 208 ? -5.214 3.854 -22.136 1.00 94.69 208 LEU A N 1
ATOM 1653 C CA . LEU A 1 208 ? -5.265 3.921 -20.676 1.00 94.69 208 LEU A CA 1
ATOM 1654 C C . LEU A 1 208 ? -6.649 3.557 -20.129 1.00 94.69 208 LEU A C 1
ATOM 1656 O O . LEU A 1 208 ? -7.678 4.011 -20.633 1.00 94.69 208 LEU A O 1
ATOM 1660 N N . LEU A 1 209 ? -6.679 2.768 -19.053 1.00 92.38 209 LEU A N 1
ATOM 1661 C CA . LEU A 1 209 ? -7.935 2.327 -18.443 1.00 92.38 209 LEU A CA 1
ATOM 1662 C C . LEU A 1 209 ? -8.725 3.490 -17.816 1.00 92.38 209 LEU A C 1
ATOM 1664 O O . LEU A 1 209 ? -9.950 3.553 -17.955 1.00 92.38 209 LEU A O 1
ATOM 1668 N N . ARG A 1 210 ? -8.027 4.424 -17.152 1.00 89.00 210 ARG A N 1
ATOM 1669 C CA . ARG A 1 210 ? -8.633 5.546 -16.405 1.00 89.00 210 ARG A CA 1
ATOM 1670 C C . ARG A 1 210 ? -9.509 6.450 -17.278 1.00 89.00 210 ARG A C 1
ATOM 1672 O O . ARG A 1 210 ? -10.552 6.911 -16.822 1.00 89.00 210 ARG A O 1
ATOM 1679 N N . ASP A 1 211 ? -9.139 6.615 -18.547 1.00 89.06 211 ASP A N 1
ATOM 1680 C CA . ASP A 1 211 ? -9.802 7.499 -19.513 1.00 89.06 211 ASP A CA 1
ATOM 1681 C C . ASP A 1 211 ? -11.225 7.016 -19.886 1.00 89.06 211 ASP A C 1
ATOM 1683 O O . ASP A 1 211 ? -11.981 7.730 -20.546 1.00 89.06 211 ASP A O 1
ATOM 1687 N N . SER A 1 212 ? -11.604 5.800 -19.468 1.00 81.56 212 SER A N 1
ATOM 1688 C CA . SER A 1 212 ? -12.906 5.177 -19.746 1.00 81.56 212 SER A CA 1
ATOM 1689 C C . SER A 1 212 ? -13.929 5.259 -18.600 1.00 81.56 212 SER A C 1
ATOM 1691 O O . SER A 1 212 ? -15.072 4.827 -18.773 1.00 81.56 212 SER A O 1
ATOM 1693 N N . LEU A 1 213 ? -13.550 5.791 -17.432 1.00 80.75 213 LEU A N 1
ATOM 1694 C CA . LEU A 1 213 ? -14.338 5.662 -16.201 1.00 80.75 213 LEU A CA 1
ATOM 1695 C C . LEU A 1 213 ? -15.318 6.826 -15.947 1.00 80.75 213 LEU A C 1
ATOM 1697 O O . LEU A 1 213 ? -14.991 7.988 -16.192 1.00 80.75 213 LEU A O 1
ATOM 1701 N N . PRO A 1 214 ? -16.517 6.551 -15.395 1.00 80.38 214 PRO A N 1
ATOM 1702 C CA . PRO A 1 214 ? -17.424 7.591 -14.925 1.00 80.38 214 PRO A CA 1
ATOM 1703 C C . PRO A 1 214 ? -16.983 8.150 -13.556 1.00 80.38 214 PRO A C 1
ATOM 1705 O O . PRO A 1 214 ? -16.530 7.384 -12.703 1.00 80.38 214 PRO A O 1
ATOM 1708 N N . PRO A 1 215 ? -17.186 9.452 -13.279 1.00 82.56 215 PRO A N 1
ATOM 1709 C CA . PRO A 1 215 ? -16.896 10.031 -11.970 1.00 82.56 215 PRO A CA 1
ATOM 1710 C C . PRO A 1 215 ? -17.854 9.511 -10.887 1.00 82.56 215 PRO A C 1
ATOM 1712 O O . PRO A 1 215 ? -19.062 9.367 -11.105 1.00 82.56 215 PRO A O 1
ATOM 1715 N N . SER A 1 216 ? -17.311 9.284 -9.694 1.00 87.88 216 SER A N 1
ATOM 1716 C CA . SER A 1 216 ? -17.980 8.720 -8.516 1.00 87.88 216 SER A CA 1
ATOM 1717 C C . SER A 1 216 ? -17.892 9.675 -7.312 1.00 87.88 216 SER A C 1
ATOM 1719 O O . SER A 1 216 ? -17.207 10.695 -7.355 1.00 87.88 216 SER A O 1
ATOM 1721 N N . ILE A 1 217 ? -18.625 9.392 -6.224 1.00 91.19 217 ILE A N 1
ATOM 1722 C CA . ILE A 1 217 ? -18.532 10.202 -4.987 1.00 91.19 217 ILE A CA 1
ATOM 1723 C C . ILE A 1 217 ? -17.262 9.848 -4.201 1.00 91.19 217 ILE A C 1
ATOM 1725 O O . ILE A 1 217 ? -16.621 10.747 -3.664 1.00 91.19 217 ILE A O 1
ATOM 1729 N N . LEU A 1 218 ? -16.901 8.562 -4.167 1.00 95.50 218 LEU A N 1
ATOM 1730 C CA . LEU A 1 218 ? -15.664 8.047 -3.584 1.00 95.50 218 LEU A CA 1
ATOM 1731 C C . LEU A 1 218 ? -14.844 7.328 -4.663 1.00 95.50 218 LEU A C 1
ATOM 1733 O O . LEU A 1 218 ? -15.398 6.596 -5.484 1.00 95.50 218 LEU A O 1
ATOM 1737 N N . SER A 1 219 ? -13.528 7.480 -4.623 1.00 96.06 219 SER A N 1
ATOM 1738 C CA . SER A 1 219 ? -12.568 6.777 -5.467 1.00 96.06 219 SER A CA 1
ATOM 1739 C C . SER A 1 219 ? -11.625 6.003 -4.557 1.00 96.06 219 SER A C 1
ATOM 1741 O O . SER A 1 219 ? -10.865 6.596 -3.796 1.00 96.06 219 SER A O 1
ATOM 1743 N N . PHE A 1 220 ? -11.736 4.672 -4.590 1.00 97.44 220 PHE A N 1
ATOM 1744 C CA . PHE A 1 220 ? -10.937 3.747 -3.783 1.00 97.44 220 PHE A CA 1
ATOM 1745 C C . PHE A 1 220 ? -10.763 4.176 -2.311 1.00 97.44 220 PHE A C 1
ATOM 1747 O O . PHE A 1 220 ? -9.636 4.398 -1.876 1.00 97.44 220 PHE A O 1
ATOM 1754 N N . PRO A 1 221 ? -11.848 4.310 -1.519 1.00 98.50 221 PRO A N 1
ATOM 1755 C CA . PRO A 1 221 ? -11.741 4.738 -0.127 1.00 98.50 221 PRO A CA 1
ATOM 1756 C C . PRO A 1 221 ? -10.909 3.735 0.687 1.00 98.50 221 PRO A C 1
ATOM 1758 O O . PRO A 1 221 ? -11.302 2.574 0.832 1.00 98.50 221 PRO A O 1
ATOM 1761 N N . GLY A 1 222 ? -9.757 4.170 1.199 1.00 97.88 222 GLY A N 1
ATOM 1762 C CA . GLY A 1 222 ? -8.804 3.307 1.897 1.00 97.88 222 GLY A CA 1
ATOM 1763 C C . GLY A 1 222 ? -9.160 3.061 3.364 1.00 97.88 222 GLY A C 1
ATOM 1764 O O . GLY A 1 222 ? -9.147 1.924 3.832 1.00 97.88 222 GLY A O 1
ATOM 1765 N N . LYS A 1 223 ? -9.524 4.115 4.106 1.00 98.50 223 LYS A N 1
ATOM 1766 C CA . LYS A 1 223 ? -9.784 4.051 5.558 1.00 98.50 223 LYS A CA 1
ATOM 1767 C C . LYS A 1 223 ? -10.983 4.893 5.988 1.00 98.50 223 LYS A C 1
ATOM 1769 O O . LYS A 1 223 ? -11.427 5.805 5.293 1.00 98.50 223 LYS A O 1
ATOM 1774 N N . ILE A 1 224 ? -11.497 4.575 7.173 1.00 98.44 224 ILE A N 1
ATOM 1775 C CA . ILE A 1 224 ? -12.650 5.223 7.798 1.00 98.44 224 ILE A CA 1
ATOM 1776 C C . ILE A 1 224 ? -12.461 5.266 9.318 1.00 98.44 224 ILE A C 1
ATOM 1778 O O . ILE A 1 224 ? -12.003 4.290 9.904 1.00 98.44 224 ILE A O 1
ATOM 1782 N N . ALA A 1 225 ? -12.842 6.372 9.958 1.00 97.75 225 ALA A N 1
ATOM 1783 C CA . ALA A 1 225 ? -12.853 6.516 11.413 1.00 97.75 225 ALA A CA 1
ATOM 1784 C C . ALA A 1 225 ? -14.052 7.338 11.898 1.00 97.75 225 ALA A C 1
ATOM 1786 O O . ALA A 1 225 ? -14.573 8.183 11.171 1.00 97.75 225 ALA A O 1
ATOM 1787 N N . ILE A 1 226 ? -14.505 7.088 13.128 1.00 95.62 226 ILE A N 1
ATOM 1788 C CA . ILE A 1 226 ? -15.765 7.626 13.655 1.00 95.62 226 ILE A CA 1
ATOM 1789 C C . ILE A 1 226 ? -15.547 8.217 15.045 1.00 95.62 226 ILE A C 1
ATOM 1791 O O . ILE A 1 226 ? -15.062 7.535 15.945 1.00 95.62 226 ILE A O 1
ATOM 1795 N N . ASP A 1 227 ? -15.984 9.461 15.242 1.00 93.00 227 ASP A N 1
ATOM 1796 C CA . ASP A 1 227 ? -16.171 10.028 16.574 1.00 93.00 227 ASP A CA 1
ATOM 1797 C C . ASP A 1 227 ? -17.659 9.978 16.933 1.00 93.00 227 ASP A C 1
ATOM 1799 O O . ASP A 1 227 ? -18.476 10.824 16.553 1.00 93.00 227 ASP A O 1
ATOM 1803 N N . ASP A 1 228 ? -18.006 8.956 17.710 1.00 85.38 228 ASP A N 1
ATOM 1804 C CA . ASP A 1 228 ? -19.365 8.702 18.177 1.00 85.38 228 ASP A CA 1
ATOM 1805 C C . ASP A 1 228 ? -19.868 9.760 19.185 1.00 85.38 228 ASP A C 1
ATOM 1807 O O . ASP A 1 228 ? -21.052 9.747 19.533 1.00 85.38 228 ASP A O 1
ATOM 1811 N N . ARG A 1 229 ? -19.017 10.688 19.657 1.00 87.25 229 ARG A N 1
ATOM 1812 C CA . ARG A 1 229 ? -19.428 11.834 20.489 1.00 87.25 229 ARG A CA 1
ATOM 1813 C C . ARG A 1 229 ? -19.859 13.020 19.630 1.00 87.25 229 ARG A C 1
ATOM 1815 O O . ARG A 1 229 ? -20.952 13.536 19.841 1.00 87.25 229 ARG A O 1
ATOM 1822 N N . SER A 1 230 ? -19.046 13.420 18.648 1.00 85.69 230 SER A N 1
ATOM 1823 C CA . SER A 1 230 ? -19.385 14.513 17.715 1.00 85.69 230 SER A CA 1
ATOM 1824 C C . SER A 1 230 ? -20.314 14.091 16.566 1.00 85.69 230 SER A C 1
ATOM 1826 O O . SER A 1 230 ? -20.80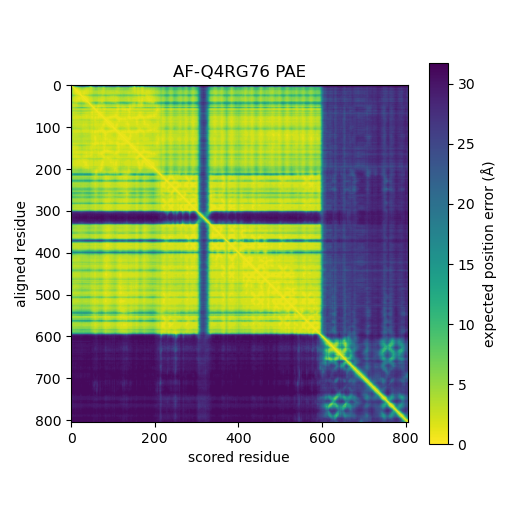0 14.948 15.831 1.00 85.69 230 SER A O 1
ATOM 1828 N N . LYS A 1 231 ? -20.592 12.784 16.421 1.00 90.06 231 LYS A N 1
ATOM 1829 C CA . LYS A 1 231 ? -21.389 12.185 15.330 1.00 90.06 231 LYS A CA 1
ATOM 1830 C C . LYS A 1 231 ? -20.825 12.481 13.938 1.00 90.06 231 LYS A C 1
ATOM 1832 O O . LYS A 1 231 ? -21.568 12.644 12.967 1.00 90.06 231 LYS A O 1
ATOM 1837 N N . ARG A 1 232 ? -19.494 12.481 13.853 1.00 93.19 232 ARG A N 1
ATOM 1838 C CA . ARG A 1 232 ? -18.711 12.663 12.629 1.00 93.19 232 ARG A CA 1
ATOM 1839 C C . ARG A 1 232 ? -18.016 11.366 12.217 1.00 93.19 232 ARG A C 1
ATOM 1841 O O . ARG A 1 232 ? -17.593 10.573 13.056 1.00 93.19 232 ARG A O 1
ATOM 1848 N N . VAL A 1 233 ? -17.872 11.202 10.912 1.00 96.06 233 VAL A N 1
ATOM 1849 C CA . VAL A 1 233 ? -17.155 10.136 10.218 1.00 96.06 233 VAL A CA 1
ATOM 1850 C C . VAL A 1 233 ? -16.098 10.810 9.346 1.00 96.06 233 VAL A C 1
ATOM 1852 O O . VAL A 1 233 ? -16.436 11.673 8.538 1.00 96.06 233 VAL A O 1
ATOM 1855 N N . ALA A 1 234 ? -14.834 10.438 9.512 1.00 97.88 234 ALA A N 1
ATOM 1856 C CA . ALA A 1 234 ? -13.757 10.782 8.592 1.00 97.88 234 ALA A CA 1
ATOM 1857 C C . ALA A 1 234 ? -13.550 9.611 7.622 1.00 97.88 234 ALA A C 1
ATOM 1859 O O . ALA A 1 234 ? -13.440 8.467 8.062 1.00 97.88 234 ALA A O 1
ATOM 1860 N N . ILE A 1 235 ? -13.504 9.888 6.321 1.00 98.62 235 ILE A N 1
ATOM 1861 C CA . ILE A 1 235 ? -13.245 8.900 5.265 1.00 98.62 235 ILE A CA 1
ATOM 1862 C C . ILE A 1 235 ? -12.028 9.377 4.477 1.00 98.62 235 ILE A C 1
ATOM 1864 O O . ILE A 1 235 ? -12.030 10.500 3.971 1.00 98.62 235 ILE A O 1
ATOM 1868 N N . ALA A 1 236 ? -11.009 8.530 4.359 1.00 98.62 236 ALA A N 1
ATOM 1869 C CA . ALA A 1 236 ? -9.913 8.750 3.429 1.00 98.62 236 ALA A CA 1
ATOM 1870 C C . ALA A 1 236 ? -10.372 8.322 2.031 1.00 98.62 236 ALA A C 1
ATOM 1872 O O . ALA A 1 236 ? -10.571 7.138 1.761 1.00 98.62 236 ALA A O 1
ATOM 1873 N N . ASP A 1 237 ? -10.602 9.304 1.166 1.00 98.31 237 ASP A N 1
ATOM 1874 C CA . ASP A 1 237 ? -11.069 9.126 -0.206 1.00 98.31 237 ASP A CA 1
ATOM 1875 C C . ASP A 1 237 ? -9.835 9.111 -1.121 1.00 98.31 237 ASP A C 1
ATOM 1877 O O . ASP A 1 237 ? -9.508 10.083 -1.808 1.00 98.31 237 ASP A O 1
ATOM 1881 N N . THR A 1 238 ? -9.067 8.026 -0.984 1.00 98.38 238 THR A N 1
ATOM 1882 C CA . THR A 1 238 ? -7.655 7.897 -1.373 1.00 98.38 238 THR A CA 1
ATOM 1883 C C . THR A 1 238 ? -7.412 8.212 -2.848 1.00 98.38 238 THR A C 1
ATOM 1885 O O . THR A 1 238 ? -6.537 9.020 -3.158 1.00 98.38 238 THR A O 1
ATOM 1888 N N . GLY A 1 239 ? -8.227 7.652 -3.746 1.00 95.75 239 GLY A N 1
ATOM 1889 C CA . GLY A 1 239 ? -8.169 7.873 -5.196 1.00 95.75 239 GLY A CA 1
ATOM 1890 C C . GLY A 1 239 ? -8.797 9.190 -5.673 1.00 95.75 239 GLY A C 1
ATOM 1891 O O . GLY A 1 239 ? -8.956 9.388 -6.874 1.00 95.75 239 GLY A O 1
ATOM 1892 N N . HIS A 1 240 ? -9.198 10.069 -4.749 1.00 95.94 240 HIS A N 1
ATOM 1893 C CA . HIS A 1 240 ? -9.454 11.496 -4.984 1.00 95.94 240 HIS A CA 1
ATOM 1894 C C . HIS A 1 240 ? -8.492 12.386 -4.167 1.00 95.94 240 HIS A C 1
ATOM 1896 O O . HIS A 1 240 ? -8.737 13.585 -4.020 1.00 95.94 240 HIS A O 1
ATOM 1902 N N . HIS A 1 241 ? -7.445 11.790 -3.581 1.00 97.75 241 HIS A N 1
ATOM 1903 C CA . HIS A 1 241 ? -6.371 12.446 -2.830 1.00 97.75 241 HIS A CA 1
ATOM 1904 C C . HIS A 1 241 ? -6.863 13.419 -1.738 1.00 97.75 241 HIS A C 1
ATOM 1906 O O . HIS A 1 241 ? -6.348 14.529 -1.569 1.00 97.75 241 HIS A O 1
ATOM 1912 N N . ARG A 1 242 ? -7.901 13.008 -0.993 1.00 97.50 242 ARG A N 1
ATOM 1913 C CA . ARG A 1 242 ? -8.628 13.883 -0.059 1.00 97.50 242 ARG A CA 1
ATOM 1914 C C . ARG A 1 242 ? -9.209 13.157 1.151 1.00 97.50 242 ARG A C 1
ATOM 1916 O O . ARG A 1 242 ? -9.332 11.933 1.169 1.00 97.50 242 ARG A O 1
ATOM 1923 N N . VAL A 1 243 ? -9.638 13.934 2.141 1.00 98.19 243 VAL A N 1
ATOM 1924 C CA . VAL A 1 243 ? -10.412 13.449 3.292 1.00 98.19 243 VAL A CA 1
ATOM 1925 C C . VAL A 1 243 ? -11.814 14.054 3.255 1.00 98.19 243 VAL A C 1
ATOM 1927 O O . VAL A 1 243 ? -11.979 15.266 3.104 1.00 98.19 243 VAL A O 1
ATOM 1930 N N . LEU A 1 244 ? -12.834 13.208 3.410 1.00 96.69 244 LEU A N 1
ATOM 1931 C CA . LEU A 1 244 ? -14.224 13.631 3.574 1.00 96.69 244 LEU A CA 1
ATOM 1932 C C . LEU A 1 244 ? -14.625 13.576 5.046 1.00 96.69 244 LEU A C 1
ATOM 1934 O O . LEU A 1 244 ? -14.403 12.571 5.723 1.00 96.69 244 LEU A O 1
ATOM 1938 N N . LEU A 1 245 ? -15.281 14.634 5.518 1.00 95.25 245 LEU A N 1
ATOM 1939 C CA . LEU A 1 245 ? -15.976 14.657 6.798 1.00 95.25 245 LEU A CA 1
ATOM 1940 C C . LEU A 1 245 ? -17.479 14.526 6.544 1.00 95.25 245 LEU A C 1
ATOM 1942 O O . LEU A 1 245 ? -18.069 15.350 5.847 1.00 95.25 245 LEU A O 1
ATOM 1946 N N . VAL A 1 246 ? -18.107 13.506 7.119 1.00 94.38 246 VAL A N 1
ATOM 1947 C CA . VAL A 1 246 ? -19.526 13.167 6.924 1.00 94.38 246 VAL A CA 1
ATOM 1948 C C . VAL A 1 246 ? -20.194 13.018 8.296 1.00 94.38 246 VAL A C 1
ATOM 1950 O O . VAL A 1 246 ? -19.550 12.618 9.262 1.00 94.38 246 VAL A O 1
ATOM 1953 N N . SER A 1 247 ? -21.479 13.334 8.434 1.00 92.81 247 SER A N 1
ATOM 1954 C CA . SER A 1 247 ? -22.240 12.993 9.642 1.00 92.81 247 SER A CA 1
ATOM 1955 C C . SER A 1 247 ? -22.483 11.480 9.725 1.00 92.81 247 SER A C 1
ATOM 1957 O O . SER A 1 247 ? -22.552 10.801 8.701 1.00 92.81 247 SER A O 1
ATOM 1959 N N . THR A 1 248 ? -22.771 10.932 10.909 1.00 90.88 248 THR A N 1
ATOM 1960 C CA . THR A 1 248 ? -23.252 9.534 11.030 1.00 90.88 248 THR A CA 1
ATOM 1961 C C . THR A 1 248 ? -24.629 9.287 10.384 1.00 90.88 248 THR A C 1
ATOM 1963 O O . THR A 1 248 ? -25.133 8.169 10.434 1.00 90.88 248 THR A O 1
ATOM 1966 N N . THR A 1 249 ? -25.270 10.306 9.798 1.00 89.19 249 THR A N 1
ATOM 1967 C CA . THR A 1 249 ? -26.492 10.173 8.980 1.00 89.19 249 THR A CA 1
ATOM 1968 C C . THR A 1 249 ? -26.223 10.212 7.472 1.00 89.19 249 THR A C 1
ATOM 1970 O O . THR A 1 249 ? -27.171 10.073 6.700 1.00 89.19 249 THR A O 1
ATOM 1973 N N . GLY A 1 250 ? -24.965 10.380 7.048 1.00 89.62 250 GLY A N 1
ATOM 1974 C CA . GLY A 1 250 ? -24.581 10.412 5.637 1.00 89.62 250 GLY A CA 1
ATOM 1975 C C . GLY A 1 250 ? -24.595 11.796 4.983 1.00 89.62 250 GLY A C 1
ATOM 1976 O O . GLY A 1 250 ? -24.504 11.890 3.763 1.00 89.62 250 GLY A O 1
ATOM 1977 N N . GLN A 1 251 ? -24.724 12.885 5.744 1.00 91.88 251 GLN A N 1
ATOM 1978 C CA . GLN A 1 251 ? -24.609 14.239 5.193 1.00 91.88 251 GLN A CA 1
ATOM 1979 C C . GLN A 1 251 ? -23.134 14.630 5.088 1.00 91.88 251 GLN A C 1
ATOM 1981 O O . GLN A 1 251 ? -22.427 14.604 6.095 1.00 91.88 251 GLN A O 1
ATOM 1986 N N . LEU A 1 252 ? -22.668 15.006 3.896 1.00 91.50 252 LEU A N 1
ATOM 1987 C CA . LEU A 1 252 ? -21.334 15.574 3.720 1.00 91.50 252 LEU A CA 1
ATOM 1988 C C . LEU A 1 252 ? -21.244 16.903 4.486 1.00 91.50 252 LEU A C 1
ATOM 1990 O O . LEU A 1 252 ? -22.050 17.803 4.269 1.00 91.50 252 LEU A O 1
ATOM 1994 N N . LEU A 1 253 ? -20.274 16.999 5.393 1.00 89.75 253 LEU A N 1
ATOM 1995 C CA . LEU A 1 253 ? -20.003 18.187 6.204 1.00 89.75 253 LEU A CA 1
ATOM 1996 C C . LEU A 1 253 ? -18.835 18.990 5.628 1.00 89.75 253 LEU A C 1
ATOM 1998 O O . LEU A 1 253 ? -18.869 20.216 5.651 1.00 89.75 253 LEU A O 1
ATOM 2002 N N . GLN A 1 254 ? -17.798 18.310 5.123 1.00 90.06 254 GLN A N 1
ATOM 2003 C CA . GLN A 1 254 ? -16.638 18.965 4.525 1.00 90.06 254 GLN A CA 1
ATOM 2004 C C . GLN A 1 254 ? -15.877 18.055 3.552 1.00 90.06 254 GLN A C 1
ATOM 2006 O O . GLN A 1 254 ? -15.808 16.840 3.740 1.00 90.06 254 GLN A O 1
ATOM 2011 N N . VAL A 1 255 ? -15.267 18.671 2.538 1.00 93.06 255 VAL A N 1
ATOM 2012 C CA . VAL A 1 255 ? -14.249 18.085 1.652 1.00 93.06 255 VAL A CA 1
ATOM 2013 C C . VAL A 1 255 ? -12.931 18.792 1.957 1.00 93.06 255 VAL A C 1
ATOM 2015 O O . VAL A 1 255 ? -12.934 20.014 2.106 1.00 93.06 255 VAL A O 1
ATOM 2018 N N . ILE A 1 256 ? -11.830 18.050 2.084 1.00 95.06 256 ILE A N 1
ATOM 2019 C CA . ILE A 1 256 ? -10.514 18.601 2.428 1.00 95.06 256 ILE A CA 1
ATOM 2020 C C . ILE A 1 256 ? -9.472 17.979 1.494 1.00 95.06 256 ILE A C 1
ATOM 2022 O O . ILE A 1 256 ? -9.192 16.784 1.592 1.00 95.06 256 ILE A O 1
ATOM 2026 N N . GLY A 1 257 ? -8.913 18.790 0.594 1.00 94.50 257 GLY A N 1
ATOM 2027 C CA . GLY A 1 257 ? -8.019 18.351 -0.481 1.00 94.50 257 GLY A CA 1
ATOM 2028 C C . GLY A 1 257 ? -8.712 17.740 -1.704 1.00 94.50 257 GLY A C 1
ATOM 2029 O O . GLY A 1 257 ? -9.944 17.669 -1.786 1.00 94.50 257 GLY A O 1
ATOM 2030 N N . GLY A 1 258 ? -7.887 17.298 -2.657 1.00 90.31 258 GLY A N 1
ATOM 2031 C CA . GLY A 1 258 ? -8.301 16.800 -3.970 1.00 90.31 258 GLY A CA 1
ATOM 2032 C C . GLY A 1 258 ? -8.753 17.899 -4.951 1.00 90.31 258 GLY A C 1
ATOM 2033 O O . GLY A 1 258 ? -8.854 19.070 -4.578 1.00 90.31 258 GLY A O 1
ATOM 2034 N N . PRO A 1 259 ? -9.056 17.543 -6.215 1.00 88.44 259 PRO A N 1
ATOM 2035 C CA . PRO A 1 259 ? -8.937 16.198 -6.786 1.00 88.44 259 PRO A CA 1
ATOM 2036 C C . PRO A 1 259 ? -7.485 15.796 -7.097 1.00 88.44 259 PRO A C 1
ATOM 2038 O O . PRO A 1 259 ? -7.187 14.608 -7.118 1.00 88.44 259 PRO A O 1
ATOM 2041 N N . GLU A 1 260 ? -6.597 16.771 -7.302 1.00 92.00 260 GLU A N 1
ATOM 2042 C CA . GLU A 1 260 ? -5.178 16.550 -7.604 1.00 92.00 260 GLU A CA 1
ATOM 2043 C C . GLU A 1 260 ? -4.377 16.161 -6.353 1.00 92.00 260 GLU A C 1
ATOM 2045 O O . GLU A 1 260 ? -4.690 16.595 -5.237 1.00 92.00 260 GLU A O 1
ATOM 2050 N N . SER A 1 261 ? -3.306 15.390 -6.545 1.00 95.06 261 SER A N 1
ATOM 2051 C CA . SER A 1 261 ? -2.366 15.048 -5.479 1.00 95.06 261 SER A CA 1
ATOM 2052 C C . SER A 1 261 ? -1.438 16.214 -5.118 1.00 95.06 261 SER A C 1
ATOM 2054 O O . SER A 1 261 ? -1.131 17.096 -5.922 1.00 95.06 261 SER A O 1
ATOM 2056 N N . GLY A 1 262 ? -0.959 16.228 -3.875 1.00 96.00 262 GLY A N 1
ATOM 2057 C CA . GLY A 1 262 ? 0.063 17.167 -3.423 1.00 96.00 262 GLY A CA 1
ATOM 2058 C C . GLY A 1 262 ? 0.292 17.124 -1.915 1.00 96.00 262 GLY A C 1
ATOM 2059 O O . GLY A 1 262 ? -0.298 16.318 -1.208 1.00 96.00 262 GLY A O 1
ATOM 2060 N N . ARG A 1 263 ? 1.155 18.010 -1.409 1.00 96.75 263 ARG A N 1
ATOM 2061 C CA . ARG A 1 263 ? 1.547 18.072 0.015 1.00 96.75 263 ARG A CA 1
ATOM 2062 C C . ARG A 1 263 ? 1.315 19.435 0.672 1.00 96.75 263 ARG A C 1
ATOM 2064 O O . ARG A 1 263 ? 2.013 19.791 1.619 1.00 96.75 263 ARG A O 1
ATOM 2071 N N . LYS A 1 264 ? 0.413 20.262 0.131 1.00 96.69 264 LYS A N 1
ATOM 2072 C CA . LYS A 1 264 ? 0.245 21.641 0.614 1.00 96.69 264 LYS A CA 1
ATOM 2073 C C . LYS A 1 264 ? -0.434 21.646 1.987 1.00 96.69 264 LYS A C 1
ATOM 2075 O O . LYS A 1 264 ? -1.491 21.043 2.156 1.00 96.69 264 LYS A O 1
ATOM 2080 N N . ASP A 1 265 ? 0.175 22.334 2.949 1.00 95.12 265 ASP A N 1
ATOM 2081 C CA . ASP A 1 265 ? -0.443 22.756 4.213 1.00 95.12 265 ASP A CA 1
ATOM 2082 C C . ASP A 1 265 ? -1.077 24.148 4.058 1.00 95.12 265 ASP A C 1
ATOM 2084 O O . ASP A 1 265 ? -0.703 24.917 3.171 1.00 95.12 265 ASP A O 1
ATOM 2088 N N . GLY A 1 266 ? -2.012 24.493 4.944 1.00 91.06 266 GLY A N 1
ATOM 2089 C CA . GLY A 1 266 ? -2.765 25.746 4.871 1.00 91.06 266 GLY A CA 1
ATOM 2090 C C . GLY A 1 266 ? -4.227 25.555 5.254 1.00 91.06 266 GLY A C 1
ATOM 2091 O O . GLY A 1 266 ? -4.572 24.599 5.949 1.00 91.06 266 GLY A O 1
ATOM 2092 N N . ASP A 1 267 ? -5.081 26.466 4.807 1.00 90.31 267 ASP A N 1
ATOM 2093 C CA . ASP A 1 267 ? -6.519 26.406 5.072 1.00 90.31 267 ASP A CA 1
ATOM 2094 C C . ASP A 1 267 ? -7.163 25.200 4.359 1.00 90.31 267 ASP A C 1
ATOM 2096 O O . ASP A 1 267 ? -6.639 24.698 3.361 1.00 90.31 267 ASP A O 1
ATOM 2100 N N . LEU A 1 268 ? -8.312 24.715 4.848 1.00 89.19 268 LEU A N 1
ATOM 2101 C CA . LEU A 1 268 ? -8.920 23.456 4.358 1.00 89.19 268 LEU A CA 1
ATOM 2102 C C . LEU A 1 268 ? -9.295 23.458 2.861 1.00 89.19 268 LEU A C 1
ATOM 2104 O O . LEU A 1 268 ? -9.465 22.387 2.283 1.00 89.19 268 LEU A O 1
ATOM 2108 N N . SER A 1 269 ? -9.407 24.635 2.239 1.00 86.50 269 SER A N 1
ATOM 2109 C CA . SER A 1 269 ? -9.629 24.825 0.797 1.00 86.50 269 SER A CA 1
ATOM 2110 C C . SER A 1 269 ? -8.349 24.879 -0.045 1.00 86.50 269 SER A C 1
ATOM 2112 O O . SER A 1 269 ? -8.433 24.818 -1.267 1.00 86.50 269 SER A O 1
ATOM 2114 N N . GLU A 1 270 ? -7.179 25.038 0.578 1.00 90.31 270 GLU A N 1
ATOM 2115 C CA . GLU A 1 270 ? -5.881 25.100 -0.106 1.00 90.31 270 GLU A CA 1
ATOM 2116 C C . GLU A 1 270 ? -5.004 23.864 0.122 1.00 90.31 270 GLU A C 1
ATOM 2118 O O . GLU A 1 270 ? -4.047 23.644 -0.623 1.00 90.31 270 GLU A O 1
ATOM 2123 N N . ALA A 1 271 ? -5.275 23.100 1.178 1.00 94.12 271 ALA A N 1
ATOM 2124 C CA . ALA A 1 271 ? -4.482 21.938 1.536 1.00 94.12 271 ALA A CA 1
ATOM 2125 C C . ALA A 1 271 ? -4.656 20.781 0.538 1.00 94.12 271 ALA A C 1
ATOM 2127 O O . ALA A 1 271 ? -5.752 20.553 0.033 1.00 94.12 271 ALA A O 1
ATOM 2128 N N . SER A 1 272 ? -3.594 20.009 0.306 1.00 97.56 272 SER A N 1
ATOM 2129 C CA . SER A 1 272 ? -3.620 18.799 -0.529 1.00 97.56 272 SER A CA 1
ATOM 2130 C C . SER A 1 272 ? -2.921 17.618 0.146 1.00 97.56 272 SER A C 1
ATOM 2132 O O . SER A 1 272 ? -2.046 17.812 0.997 1.00 97.56 272 SER A O 1
ATOM 2134 N N . PHE A 1 273 ? -3.345 16.408 -0.224 1.00 98.44 273 PHE A N 1
ATOM 2135 C CA . PHE A 1 273 ? -2.823 15.112 0.224 1.00 98.44 273 PHE A CA 1
ATOM 2136 C C . PHE A 1 273 ? -2.349 14.302 -0.993 1.00 98.44 273 PHE A C 1
ATOM 2138 O O . PHE A 1 273 ? -2.672 14.649 -2.129 1.00 98.44 273 PHE A O 1
ATOM 2145 N N . ASN A 1 274 ? -1.608 13.218 -0.777 1.00 97.94 274 ASN A N 1
ATOM 2146 C CA . ASN A 1 274 ? -1.240 12.264 -1.819 1.00 97.94 274 ASN A CA 1
ATOM 2147 C C . ASN A 1 274 ? -1.617 10.857 -1.341 1.00 97.94 274 ASN A C 1
ATOM 2149 O O . ASN A 1 274 ? -1.008 10.317 -0.418 1.00 97.94 274 ASN A O 1
ATOM 2153 N N . SER A 1 275 ? -2.685 10.318 -1.936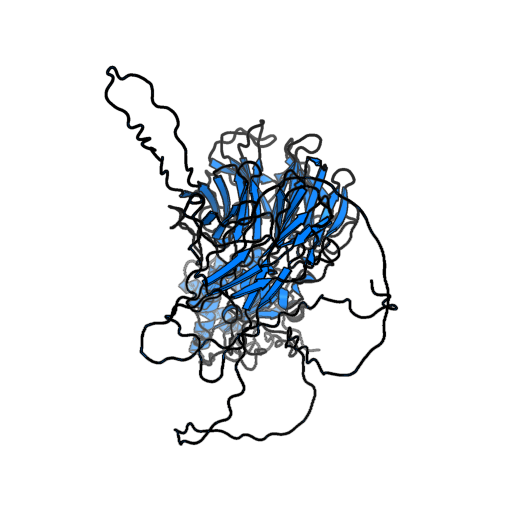 1.00 97.62 275 SER A N 1
ATOM 2154 C CA . SER A 1 275 ? -3.295 9.021 -1.595 1.00 97.62 275 SER A CA 1
ATOM 2155 C C . SER A 1 275 ? -3.348 8.721 -0.083 1.00 97.62 275 SER A C 1
ATOM 2157 O O . SER A 1 275 ? -2.726 7.765 0.384 1.00 97.62 275 SER A O 1
ATOM 2159 N N . PRO A 1 276 ? -4.094 9.516 0.710 1.00 98.62 276 PRO A N 1
ATOM 2160 C CA . PRO A 1 276 ? -4.181 9.317 2.153 1.00 98.62 276 PRO A CA 1
ATOM 2161 C C . PRO A 1 276 ? -4.838 7.975 2.508 1.00 98.62 276 PRO A C 1
ATOM 2163 O O . PRO A 1 276 ? -5.819 7.565 1.880 1.00 98.62 276 PRO A O 1
ATOM 2166 N N . GLN A 1 277 ? -4.316 7.325 3.547 1.00 98.69 277 GLN A N 1
ATOM 2167 C CA . GLN A 1 277 ? -4.835 6.088 4.134 1.00 98.69 277 GLN A CA 1
ATOM 2168 C C . GLN A 1 277 ? -5.350 6.371 5.552 1.00 98.69 277 GLN A C 1
ATOM 2170 O O . GLN A 1 277 ? -6.416 6.961 5.701 1.00 98.69 277 GLN A O 1
ATOM 2175 N N . GLY A 1 278 ? -4.626 5.947 6.595 1.00 98.38 278 GLY A N 1
ATOM 2176 C CA . GLY A 1 278 ? -5.014 6.041 8.007 1.00 98.38 278 GLY A CA 1
ATOM 2177 C C . GLY A 1 278 ? -5.701 7.341 8.403 1.00 98.38 278 GLY A C 1
ATOM 2178 O O . GLY A 1 278 ? -5.174 8.422 8.156 1.00 98.38 278 GLY A O 1
ATOM 2179 N N . VAL A 1 279 ? -6.839 7.246 9.089 1.00 98.62 279 VAL A N 1
ATOM 2180 C CA . VAL A 1 279 ? -7.526 8.405 9.675 1.00 98.62 279 VAL A CA 1
ATOM 2181 C C . VAL A 1 279 ? -7.905 8.125 11.122 1.00 98.62 279 VAL A C 1
ATOM 2183 O O . VAL A 1 279 ? -8.429 7.064 11.435 1.00 98.62 279 VAL A O 1
ATOM 2186 N N . ALA A 1 280 ? -7.694 9.099 12.007 1.00 97.75 280 ALA A N 1
ATOM 2187 C CA . ALA A 1 280 ? -8.147 9.047 13.397 1.00 97.75 280 ALA A CA 1
ATOM 2188 C C . ALA A 1 280 ? -8.793 10.379 13.791 1.00 97.75 280 ALA A C 1
ATOM 2190 O O . ALA A 1 280 ? -8.165 11.429 13.673 1.00 97.75 280 ALA A O 1
ATOM 2191 N N . ILE A 1 281 ? -10.038 10.351 14.272 1.00 95.19 281 ILE A N 1
ATOM 2192 C CA . ILE A 1 281 ? -10.825 11.547 14.616 1.00 95.19 281 ILE A CA 1
ATOM 2193 C C . ILE A 1 281 ? -11.128 11.608 16.119 1.00 95.19 281 ILE A C 1
ATOM 2195 O O . ILE A 1 281 ? -11.479 10.604 16.737 1.00 95.19 281 ILE A O 1
ATOM 2199 N N . LYS A 1 282 ? -11.004 12.801 16.712 1.00 91.44 282 LYS A N 1
ATOM 2200 C CA . LYS A 1 282 ? -11.376 13.091 18.106 1.00 91.44 282 LYS A CA 1
ATOM 2201 C C . LYS A 1 282 ? -11.840 14.546 18.211 1.00 91.44 282 LYS A C 1
ATOM 2203 O O . LYS A 1 282 ? -11.018 15.460 18.16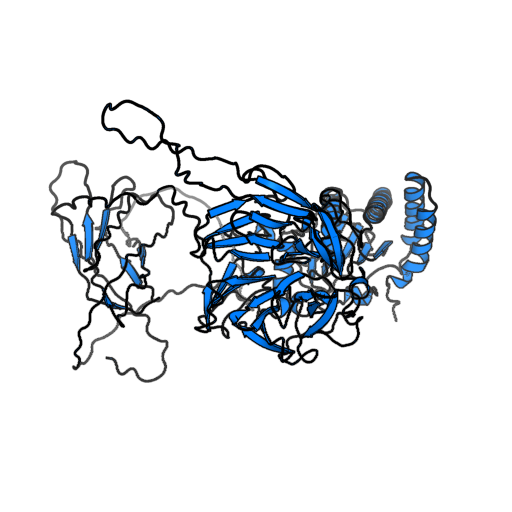8 1.00 91.44 282 LYS A O 1
ATOM 2208 N N . GLY A 1 283 ? -13.149 14.769 18.343 1.00 88.81 283 GLY A N 1
ATOM 2209 C CA . GLY A 1 283 ? -13.742 16.107 18.364 1.00 88.81 283 GLY A CA 1
ATOM 2210 C C . GLY A 1 283 ? -13.499 16.860 17.054 1.00 88.81 283 GLY A C 1
ATOM 2211 O O . GLY A 1 283 ? -13.920 16.422 15.983 1.00 88.81 283 GLY A O 1
ATOM 2212 N N . ASP A 1 284 ? -12.810 17.997 17.145 1.00 89.81 284 ASP A N 1
ATOM 2213 C CA . ASP A 1 284 ? -12.496 18.895 16.026 1.00 89.81 284 ASP A CA 1
ATOM 2214 C C . ASP A 1 284 ? -11.085 18.681 15.443 1.00 89.81 284 ASP A C 1
ATOM 2216 O O . ASP A 1 284 ? -10.551 19.546 14.754 1.00 89.81 284 ASP A O 1
ATOM 2220 N N . THR A 1 285 ? -10.453 17.534 15.709 1.00 94.25 285 THR A N 1
ATOM 2221 C CA . THR A 1 285 ? -9.184 17.139 15.079 1.00 94.25 285 THR A CA 1
ATOM 2222 C C . THR A 1 285 ? -9.308 15.802 14.355 1.00 94.25 285 THR A C 1
ATOM 2224 O O . THR A 1 285 ? -9.815 14.832 14.923 1.00 94.25 285 THR A O 1
ATOM 2227 N N . VAL A 1 286 ? -8.775 15.746 13.131 1.00 97.38 286 VAL A N 1
ATOM 2228 C CA . VAL A 1 286 ? -8.492 14.504 12.396 1.00 97.38 286 VAL A CA 1
ATOM 2229 C C . VAL A 1 286 ? -6.983 14.400 12.171 1.00 97.38 286 VAL A C 1
ATOM 2231 O O . VAL A 1 286 ? -6.352 15.355 11.725 1.00 97.38 286 VAL A O 1
ATOM 2234 N N . TYR A 1 287 ? -6.400 13.248 12.473 1.00 98.62 287 TYR A N 1
ATOM 2235 C CA . TYR A 1 287 ? -5.037 12.876 12.097 1.00 98.62 287 TYR A CA 1
ATOM 2236 C C . TYR A 1 287 ? -5.104 12.000 10.848 1.00 98.62 287 TYR A C 1
ATOM 2238 O O . TYR A 1 287 ? -5.990 11.151 10.759 1.00 98.62 287 TYR A O 1
ATOM 2246 N N . VAL A 1 288 ? -4.192 12.215 9.902 1.00 98.88 288 VAL A N 1
ATOM 2247 C CA . VAL A 1 288 ? -4.174 11.553 8.592 1.00 98.88 288 VAL A CA 1
ATOM 2248 C C . VAL A 1 288 ? -2.783 10.982 8.333 1.00 98.88 288 VAL A C 1
ATOM 2250 O O . VAL A 1 288 ? -1.791 11.703 8.450 1.00 98.88 288 VAL A O 1
ATOM 2253 N N . ALA A 1 289 ? -2.715 9.706 7.965 1.00 98.88 289 ALA A N 1
ATOM 2254 C CA . ALA A 1 289 ? -1.555 9.099 7.335 1.00 98.88 289 ALA A CA 1
ATOM 2255 C C . ALA A 1 289 ? -1.633 9.384 5.829 1.00 98.88 289 ALA A C 1
ATOM 2257 O O . ALA A 1 289 ? -2.540 8.930 5.135 1.00 98.88 289 ALA A O 1
ATOM 2258 N N . ASP A 1 290 ? -0.720 10.218 5.354 1.00 98.75 290 ASP A N 1
ATOM 2259 C CA . ASP A 1 290 ? -0.702 10.795 4.014 1.00 98.75 290 ASP A CA 1
ATOM 2260 C C . ASP A 1 290 ? 0.395 10.077 3.220 1.00 98.75 290 ASP A C 1
ATOM 2262 O O . ASP A 1 290 ? 1.556 10.495 3.184 1.00 98.75 290 ASP A O 1
ATOM 2266 N N . THR A 1 291 ? 0.029 8.881 2.753 1.00 98.62 291 THR A N 1
ATOM 2267 C CA . THR A 1 291 ? 0.940 7.749 2.540 1.00 98.62 291 THR A CA 1
ATOM 2268 C C . THR A 1 291 ? 1.962 8.003 1.441 1.00 98.62 291 THR A C 1
ATOM 2270 O O . THR A 1 291 ? 3.153 7.863 1.705 1.00 98.62 291 THR A O 1
ATOM 2273 N N . GLU A 1 292 ? 1.525 8.476 0.272 1.00 97.44 292 GLU A N 1
ATOM 2274 C CA . GLU A 1 292 ? 2.384 8.759 -0.895 1.00 97.44 292 GLU A CA 1
ATOM 2275 C C . GLU A 1 292 ? 3.072 10.141 -0.812 1.00 97.44 292 GLU A C 1
ATOM 2277 O O . GLU A 1 292 ? 3.769 10.569 -1.728 1.00 97.44 292 GLU A O 1
ATOM 2282 N N . ASN A 1 293 ? 2.871 10.886 0.281 1.00 98.25 293 ASN A N 1
ATOM 2283 C CA . ASN A 1 293 ? 3.766 11.980 0.680 1.00 98.25 293 ASN A CA 1
ATOM 2284 C C . ASN A 1 293 ? 4.763 11.528 1.764 1.00 98.25 293 ASN A C 1
ATOM 2286 O O . ASN A 1 293 ? 5.662 12.284 2.134 1.00 98.25 293 ASN A O 1
ATOM 2290 N N . HIS A 1 294 ? 4.568 10.330 2.323 1.00 98.56 294 HIS A N 1
ATOM 2291 C CA . HIS A 1 294 ? 5.194 9.829 3.544 1.00 98.56 294 HIS A CA 1
ATOM 2292 C C . HIS A 1 294 ? 5.111 10.857 4.694 1.00 98.56 294 HIS A C 1
ATOM 2294 O O . HIS A 1 294 ? 6.107 11.206 5.331 1.00 98.56 294 HIS A O 1
ATOM 2300 N N . LEU A 1 295 ? 3.901 11.380 4.943 1.00 98.81 295 LEU A N 1
ATOM 2301 C CA . LEU A 1 295 ? 3.617 12.376 5.984 1.00 98.81 295 LEU A CA 1
ATOM 2302 C C . LEU A 1 295 ? 2.555 11.896 6.988 1.00 98.81 295 LEU A C 1
ATOM 2304 O O . LEU A 1 295 ? 1.658 11.117 6.672 1.00 98.81 295 LEU A O 1
ATOM 2308 N N . ILE A 1 296 ? 2.606 12.451 8.200 1.00 98.81 296 ILE A N 1
ATOM 2309 C CA . ILE A 1 296 ? 1.472 12.514 9.128 1.00 98.81 296 ILE A CA 1
ATOM 2310 C C . ILE A 1 296 ? 0.959 13.950 9.135 1.00 98.81 296 ILE A C 1
ATOM 2312 O O . ILE A 1 296 ? 1.693 14.878 9.484 1.00 98.81 296 ILE A O 1
ATOM 2316 N N . ARG A 1 297 ? -0.313 14.142 8.790 1.00 98.56 297 ARG A N 1
ATOM 2317 C CA . ARG A 1 297 ? -0.971 15.453 8.727 1.00 98.56 297 ARG A CA 1
ATOM 2318 C C . ARG A 1 297 ? -1.996 15.569 9.855 1.00 98.56 297 ARG A C 1
ATOM 2320 O O . ARG A 1 297 ? -2.672 14.599 10.196 1.00 98.56 297 ARG A O 1
ATOM 2327 N N . LYS A 1 298 ? -2.150 16.765 10.419 1.00 98.00 298 LYS A N 1
ATOM 2328 C CA . LYS A 1 298 ? -3.263 17.134 11.301 1.00 98.00 298 LYS A CA 1
ATOM 2329 C C . LYS A 1 298 ? -4.203 18.063 10.551 1.00 98.00 298 LYS A C 1
ATOM 2331 O O . LYS A 1 298 ? -3.770 19.099 10.062 1.00 98.00 298 LYS A O 1
ATOM 2336 N N . VAL A 1 299 ? -5.485 17.732 10.561 1.00 96.62 299 VAL A N 1
ATOM 2337 C CA . VAL A 1 299 ? -6.597 18.609 10.201 1.00 96.62 299 VAL A CA 1
ATOM 2338 C C . VAL A 1 299 ? -7.213 19.155 11.489 1.00 96.62 299 VAL A C 1
ATOM 2340 O O . VAL A 1 299 ? -7.698 18.391 12.324 1.00 96.62 299 VAL A O 1
ATOM 2343 N N . GLN A 1 300 ? -7.222 20.475 11.644 1.00 93.75 300 GLN A N 1
ATOM 2344 C CA . GLN A 1 300 ? -8.038 21.188 12.622 1.00 93.75 300 GLN A CA 1
ATOM 2345 C C . GLN A 1 300 ? -9.329 21.647 11.930 1.00 93.75 300 GLN A C 1
ATOM 2347 O O . GLN A 1 300 ? -9.276 22.406 10.962 1.00 93.75 300 GLN A O 1
ATOM 2352 N N . LEU A 1 301 ? -10.477 21.174 12.412 1.00 87.19 301 LEU A N 1
ATOM 2353 C CA . LEU A 1 301 ? -11.799 21.514 11.884 1.00 87.19 301 LEU A CA 1
ATOM 2354 C C . LEU A 1 301 ? -12.286 22.864 12.436 1.00 87.19 301 LEU A C 1
ATOM 2356 O O . LEU A 1 301 ? -11.892 23.270 13.530 1.00 87.19 301 LEU A O 1
ATOM 2360 N N . ILE A 1 302 ? -13.163 23.537 11.683 1.00 74.12 302 ILE A N 1
ATOM 2361 C CA . ILE A 1 302 ? -13.775 24.815 12.081 1.00 74.12 302 ILE A CA 1
ATOM 2362 C C . ILE A 1 302 ? -14.803 24.564 13.191 1.00 74.12 302 ILE A C 1
ATOM 2364 O O . ILE A 1 302 ? -15.797 23.864 12.985 1.00 74.12 302 ILE A O 1
ATOM 2368 N N . THR A 1 303 ? -14.604 25.182 14.355 1.00 60.34 303 THR A N 1
ATOM 2369 C CA . THR A 1 303 ? -15.572 25.161 15.458 1.00 60.34 303 THR A CA 1
ATOM 2370 C C . THR A 1 303 ? -16.528 26.346 15.378 1.00 60.34 303 THR A C 1
ATOM 2372 O O . THR A 1 303 ? -16.138 27.478 15.650 1.00 60.34 303 THR A O 1
ATOM 2375 N N . ALA A 1 304 ? -17.809 26.091 15.103 1.00 49.72 304 ALA A N 1
ATOM 2376 C CA . ALA A 1 304 ? -18.874 27.077 15.297 1.00 49.72 304 ALA A CA 1
ATOM 2377 C C . ALA A 1 304 ? -19.204 27.225 16.800 1.00 49.72 304 ALA A C 1
ATOM 2379 O O . ALA A 1 304 ? -20.181 26.668 17.304 1.00 49.72 304 ALA A O 1
ATOM 2380 N N . SER A 1 305 ? -18.351 27.938 17.537 1.00 39.44 305 SER A N 1
ATOM 2381 C CA . SER A 1 305 ? -18.474 28.146 18.981 1.00 39.44 305 SER A CA 1
ATOM 2382 C C . SER A 1 305 ? -19.553 29.186 19.325 1.00 39.44 305 SER A C 1
ATOM 2384 O O . SER A 1 305 ? -19.404 30.389 19.115 1.00 39.44 305 SER A O 1
ATOM 2386 N N . LEU A 1 306 ? -20.661 28.725 19.912 1.00 34.19 306 LEU A N 1
ATOM 2387 C CA . LEU A 1 306 ? -21.694 29.586 20.497 1.00 34.19 306 LEU A CA 1
ATOM 2388 C C . LEU A 1 306 ? -21.203 30.171 21.833 1.00 34.19 306 LEU A C 1
ATOM 2390 O O . LEU A 1 306 ? -21.440 29.605 22.898 1.00 34.19 306 LEU A O 1
ATOM 2394 N N . CYS A 1 307 ? -20.501 31.305 21.779 1.00 29.69 307 CYS A N 1
ATOM 2395 C CA . CYS A 1 307 ? -20.013 31.992 22.976 1.00 29.69 307 CYS A CA 1
ATOM 2396 C C . CYS A 1 307 ? -21.175 32.605 23.782 1.00 29.69 307 CYS A C 1
ATOM 2398 O O . CYS A 1 307 ? -21.865 33.507 23.305 1.00 29.69 307 CYS A O 1
ATOM 2400 N N . SER A 1 308 ? -21.402 32.118 25.008 1.00 35.91 308 SER A N 1
ATOM 2401 C CA . SER A 1 308 ? -22.582 32.452 25.821 1.00 35.91 308 SER A CA 1
ATOM 2402 C C . SER A 1 308 ? -22.260 33.085 27.185 1.00 35.91 308 SER A C 1
ATOM 2404 O O . SER A 1 308 ? -22.864 32.717 28.192 1.00 35.91 308 SER A O 1
ATOM 2406 N N . THR A 1 309 ? -21.342 34.056 27.233 1.00 32.62 309 THR A N 1
ATOM 2407 C CA . THR A 1 309 ? -21.151 34.942 28.403 1.00 32.62 309 THR A CA 1
ATOM 2408 C C . THR A 1 309 ? -20.628 36.320 28.004 1.00 32.62 309 THR A C 1
ATOM 2410 O O . THR A 1 309 ? -19.563 36.422 27.403 1.00 32.62 309 THR A O 1
ATOM 2413 N N . LEU A 1 310 ? -21.302 37.378 28.465 1.00 31.28 310 LEU A N 1
ATOM 2414 C CA . LEU A 1 310 ? -20.698 38.694 28.696 1.00 31.28 310 LEU A CA 1
ATOM 2415 C C . LEU A 1 310 ? -20.752 38.998 30.203 1.00 31.28 310 LEU A C 1
ATOM 2417 O O . LEU A 1 310 ? -21.784 38.732 30.826 1.00 31.28 310 LEU A O 1
ATOM 2421 N N . PRO A 1 311 ? -19.690 39.556 30.813 1.00 34.09 311 PRO A N 1
ATOM 2422 C CA . PRO A 1 311 ? -19.714 39.945 32.219 1.00 34.09 311 PRO A CA 1
ATOM 2423 C C . PRO A 1 311 ? -20.642 41.152 32.428 1.00 34.09 311 PRO A C 1
ATOM 2425 O O . PRO A 1 311 ? -20.469 42.214 31.831 1.00 34.09 311 PRO A O 1
ATOM 2428 N N . SER A 1 312 ? -21.637 41.005 33.300 1.00 32.41 312 SER A N 1
ATOM 2429 C CA . SER A 1 312 ? -22.679 42.010 33.528 1.00 32.41 312 SER A CA 1
ATOM 2430 C C . SER A 1 312 ? -22.162 43.237 34.297 1.00 32.41 312 SER A C 1
ATOM 2432 O O . SER A 1 312 ? -22.097 43.210 35.529 1.00 32.41 312 SER A O 1
ATOM 2434 N N . ARG A 1 313 ? -21.819 44.332 33.596 1.00 38.75 313 ARG A N 1
ATOM 2435 C CA . ARG A 1 313 ? -21.459 45.618 34.234 1.00 38.75 313 ARG A CA 1
ATOM 2436 C C . ARG A 1 313 ? -21.732 46.874 33.379 1.00 38.75 313 ARG A C 1
ATOM 2438 O O . ARG A 1 313 ? -20.830 47.656 33.100 1.00 38.75 313 ARG A O 1
ATOM 2445 N N . CYS A 1 314 ? -23.001 47.124 33.049 1.00 29.77 314 CYS A N 1
ATOM 2446 C CA . CYS A 1 314 ? -23.467 48.438 32.576 1.00 29.77 314 CYS A CA 1
ATOM 2447 C C . CYS A 1 314 ? -24.645 48.942 33.426 1.00 29.77 314 CYS A C 1
ATOM 2449 O O . CYS A 1 314 ? -25.573 48.190 33.714 1.00 29.77 314 CYS A O 1
ATOM 2451 N N . LEU A 1 315 ? -24.602 50.219 33.819 1.00 33.72 315 LEU A N 1
ATOM 2452 C CA . LEU A 1 315 ? -25.632 50.907 34.606 1.00 33.72 315 LEU A CA 1
ATOM 2453 C C . LEU A 1 315 ? -26.388 51.910 33.721 1.00 33.72 315 LEU A C 1
ATOM 2455 O O . LEU A 1 315 ? -25.900 53.015 33.506 1.00 33.72 315 LEU A O 1
ATOM 2459 N N . SER A 1 316 ? -27.560 51.532 33.200 1.00 31.75 316 SER A N 1
ATOM 2460 C CA . SER A 1 316 ? -28.699 52.423 32.865 1.00 31.75 316 SER A CA 1
ATOM 2461 C C . SER A 1 316 ? -29.814 51.646 32.127 1.00 31.75 316 SER A C 1
ATOM 2463 O O . SER A 1 316 ? -29.507 50.661 31.456 1.00 31.75 316 SER A O 1
ATOM 2465 N N . PRO A 1 317 ? -31.103 52.039 32.236 1.00 43.59 317 PRO A N 1
ATOM 2466 C CA . PRO A 1 317 ? -32.216 51.298 31.634 1.00 43.59 317 PRO A CA 1
ATOM 2467 C C . PRO A 1 317 ? -32.828 52.011 30.410 1.00 43.59 317 PRO A C 1
ATOM 2469 O O . PRO A 1 317 ? -33.722 52.842 30.561 1.00 43.59 317 PRO A O 1
ATOM 2472 N N . CYS A 1 318 ? -32.409 51.650 29.190 1.00 29.27 318 CYS A N 1
ATOM 2473 C CA . CYS A 1 318 ? -32.960 52.213 27.945 1.00 29.27 318 CYS A CA 1
ATOM 2474 C C . CYS A 1 318 ? -33.325 51.140 26.899 1.00 29.27 318 CYS A C 1
ATOM 2476 O O . CYS A 1 318 ? -32.445 50.565 26.274 1.00 29.27 318 CYS A O 1
ATOM 2478 N N . LEU A 1 319 ? -34.638 50.965 26.698 1.00 31.73 319 LEU A N 1
ATOM 2479 C CA . LEU A 1 319 ? -35.372 50.359 25.569 1.00 31.73 319 LEU A CA 1
ATOM 2480 C C . LEU A 1 319 ? -34.976 48.972 25.000 1.00 31.73 319 LEU A C 1
ATOM 2482 O O . LEU A 1 319 ? -33.869 48.691 24.560 1.00 31.73 319 LEU A O 1
ATOM 2486 N N . ASN A 1 320 ? -36.019 48.147 24.878 1.00 38.00 320 ASN A N 1
ATOM 2487 C CA . ASN A 1 320 ? -36.057 46.803 24.303 1.00 38.00 320 ASN A CA 1
ATOM 2488 C C . ASN A 1 320 ? -35.460 46.672 22.883 1.00 38.00 320 ASN A C 1
ATOM 2490 O O . ASN A 1 320 ? -36.158 46.906 21.897 1.00 38.00 320 ASN A O 1
ATOM 2494 N N . ALA A 1 321 ? -34.242 46.137 22.777 1.00 29.41 321 ALA A N 1
ATOM 2495 C CA . ALA A 1 321 ? -33.806 45.338 21.626 1.00 29.41 321 ALA A CA 1
ATOM 2496 C C . ALA A 1 321 ? -32.656 44.394 22.027 1.00 29.41 321 ALA A C 1
ATOM 2498 O O . ALA A 1 321 ? -31.498 44.801 22.079 1.00 29.41 321 ALA A O 1
ATOM 2499 N N . SER A 1 322 ? -32.952 43.116 22.289 1.00 27.97 322 SER A N 1
ATOM 2500 C CA . SER A 1 322 ? -31.920 42.094 22.533 1.00 27.97 322 SER A CA 1
ATOM 2501 C C . SER A 1 322 ? -31.252 41.666 21.223 1.00 27.97 322 SER A C 1
ATOM 2503 O O . SER A 1 322 ? -31.487 40.572 20.715 1.00 27.97 322 SER A O 1
ATOM 2505 N N . VAL A 1 323 ? -30.411 42.540 20.666 1.00 28.73 323 VAL A N 1
ATOM 2506 C CA . VAL A 1 323 ? -29.519 42.195 19.554 1.00 28.73 323 VAL A CA 1
ATOM 2507 C C . VAL A 1 323 ? -28.394 41.319 20.104 1.00 28.73 323 VAL A C 1
ATOM 2509 O O . VAL A 1 323 ? -27.385 41.812 20.605 1.00 28.73 323 VAL A O 1
ATOM 2512 N N . CYS A 1 324 ? -28.572 40.000 20.027 1.00 29.27 324 CYS A N 1
ATOM 2513 C CA . CYS A 1 324 ? -27.500 39.043 20.279 1.00 29.27 324 CYS A CA 1
ATOM 2514 C C . CYS A 1 324 ? -26.452 39.155 19.163 1.00 29.27 324 CYS A C 1
ATOM 2516 O O . CYS A 1 324 ? -26.570 38.516 18.119 1.00 29.27 324 CYS A O 1
ATOM 2518 N N . ILE A 1 325 ? -25.426 39.981 19.381 1.00 30.64 325 ILE A N 1
ATOM 2519 C CA . ILE A 1 325 ? -24.239 40.012 18.524 1.00 30.64 325 ILE A CA 1
ATOM 2520 C C . ILE A 1 325 ? -23.462 38.718 18.776 1.00 30.64 325 ILE A C 1
ATOM 2522 O O . ILE A 1 325 ? -22.743 38.590 19.766 1.00 30.64 325 ILE A O 1
ATOM 2526 N N . TYR A 1 326 ? -23.626 37.745 17.882 1.00 35.00 326 TYR A N 1
ATOM 2527 C CA . TYR A 1 326 ? -22.805 36.541 17.870 1.00 35.00 326 TYR A CA 1
ATOM 2528 C C . TYR A 1 326 ? -21.384 36.910 17.435 1.00 35.00 326 TYR A C 1
ATOM 2530 O O . TYR A 1 326 ? -21.117 37.072 16.244 1.00 35.00 326 TYR A O 1
ATOM 2538 N N . GLN A 1 327 ? -20.457 37.016 18.389 1.00 29.25 327 GLN A N 1
ATOM 2539 C CA . GLN A 1 327 ? -19.035 36.943 18.069 1.00 29.25 327 GLN A CA 1
ATOM 2540 C C . GLN A 1 327 ? -18.709 35.486 17.723 1.00 29.25 327 GLN A C 1
ATOM 2542 O O . GLN A 1 327 ? -18.422 34.676 18.601 1.00 29.25 327 GLN A O 1
ATOM 2547 N N . ILE A 1 328 ? -18.817 35.153 16.436 1.00 37.72 328 ILE A N 1
ATOM 2548 C CA . ILE A 1 328 ? -18.366 33.868 15.903 1.00 37.72 328 ILE A CA 1
ATOM 2549 C C . ILE A 1 328 ? -16.838 33.906 15.875 1.00 37.72 328 ILE A C 1
ATOM 2551 O O . ILE A 1 328 ? -16.255 34.729 15.168 1.00 37.72 328 ILE A O 1
ATOM 2555 N N . ASP A 1 329 ? -16.194 33.022 16.632 1.00 38.25 329 ASP A N 1
ATOM 2556 C CA . ASP A 1 329 ? -14.745 32.840 16.564 1.00 38.25 329 ASP A CA 1
ATOM 2557 C C . ASP A 1 329 ? -14.396 32.026 15.310 1.00 38.25 329 ASP A C 1
ATOM 2559 O O . ASP A 1 329 ? -14.301 30.796 15.335 1.00 38.25 329 ASP A O 1
ATOM 2563 N N . LEU A 1 330 ? -14.281 32.732 14.179 1.00 43.84 330 LEU A N 1
ATOM 2564 C CA . LEU A 1 330 ? -13.934 32.192 12.861 1.00 43.84 330 LEU A CA 1
ATOM 2565 C C . LEU A 1 330 ? -12.450 31.796 12.784 1.00 43.84 330 LEU A C 1
ATOM 2567 O O . LEU A 1 330 ? -11.708 32.239 11.906 1.00 43.84 330 LEU A O 1
ATOM 2571 N N . SER A 1 331 ? -12.023 30.928 13.698 1.00 52.19 331 SER A N 1
ATOM 2572 C CA . SER A 1 331 ? -10.770 30.193 13.582 1.00 52.19 331 SER A CA 1
ATOM 2573 C C . SER A 1 331 ? -10.811 29.342 12.308 1.00 52.19 331 SER A C 1
ATOM 2575 O O . SER A 1 331 ? -11.544 28.355 12.201 1.00 52.19 331 SER A O 1
ATOM 2577 N N . ALA A 1 332 ? -10.057 29.777 11.296 1.00 66.81 332 ALA A N 1
ATOM 2578 C CA . ALA A 1 332 ? -9.973 29.084 10.020 1.00 66.81 332 ALA A CA 1
ATOM 2579 C C . ALA A 1 332 ? -9.445 27.660 10.240 1.00 66.81 332 ALA A C 1
ATOM 2581 O O . ALA A 1 332 ? -8.412 27.448 10.883 1.00 66.81 332 ALA A O 1
ATOM 2582 N N . GLY A 1 333 ? -10.177 26.678 9.713 1.00 83.19 333 GLY A N 1
ATOM 2583 C CA . GLY A 1 333 ? -9.754 25.286 9.750 1.00 83.19 333 GLY A CA 1
ATOM 2584 C C . GLY A 1 333 ? -8.463 25.130 8.956 1.00 83.19 333 GLY A C 1
ATOM 2585 O O . GLY A 1 333 ? -8.304 25.746 7.900 1.00 83.19 333 GLY A O 1
ATOM 2586 N N . LYS A 1 334 ? -7.548 24.300 9.451 1.00 93.31 334 LYS A N 1
ATOM 2587 C CA . LYS A 1 334 ? -6.173 24.253 8.951 1.00 93.31 334 LYS A CA 1
ATOM 2588 C C . LYS A 1 334 ? -5.633 22.833 8.877 1.00 93.31 334 LYS A C 1
ATOM 2590 O O . LYS A 1 334 ? -5.802 22.059 9.818 1.00 93.31 334 LYS A O 1
ATOM 2595 N N . VAL A 1 335 ? -4.929 22.523 7.793 1.00 95.62 335 VAL A N 1
ATOM 2596 C CA . VAL A 1 335 ? -4.059 21.348 7.681 1.00 95.62 335 VAL A CA 1
ATOM 2597 C C . VAL A 1 335 ? -2.618 21.753 7.993 1.00 95.62 335 VAL A C 1
ATOM 2599 O O . VAL A 1 335 ? -2.136 22.793 7.535 1.00 95.62 335 VAL A O 1
ATOM 2602 N N . SER A 1 336 ? -1.944 20.941 8.804 1.00 96.69 336 SER A N 1
ATOM 2603 C CA . SER A 1 336 ? -0.535 21.100 9.171 1.00 96.69 336 SER A CA 1
ATOM 2604 C C . SER A 1 336 ? 0.163 19.746 9.273 1.00 96.69 336 SER A C 1
ATOM 2606 O O . SER A 1 336 ? -0.334 18.849 9.958 1.00 96.69 336 SER A O 1
ATOM 2608 N N . THR A 1 337 ? 1.341 19.619 8.680 1.00 98.06 337 THR A N 1
ATOM 2609 C CA . THR A 1 337 ? 2.223 18.457 8.809 1.00 98.06 337 THR A CA 1
ATOM 2610 C C . THR A 1 337 ? 2.748 18.337 10.241 1.00 98.06 337 THR A C 1
ATOM 2612 O O . THR A 1 337 ? 3.279 19.297 10.799 1.00 98.06 337 THR A O 1
ATOM 2615 N N . LEU A 1 338 ? 2.590 17.157 10.846 1.00 97.88 338 LEU A N 1
ATOM 2616 C CA . LEU A 1 338 ? 3.122 16.830 12.173 1.00 97.88 338 LEU A CA 1
ATOM 2617 C C . LEU A 1 338 ? 4.369 15.948 12.114 1.00 97.88 338 LEU A C 1
ATOM 2619 O O . LEU A 1 338 ? 5.235 16.097 12.971 1.00 97.88 338 LEU A O 1
ATOM 2623 N N . ALA A 1 339 ? 4.457 15.026 11.153 1.00 98.31 339 ALA A N 1
ATOM 2624 C CA . ALA A 1 339 ? 5.627 14.172 10.971 1.00 98.31 339 ALA A CA 1
ATOM 2625 C C . ALA A 1 339 ? 5.883 13.830 9.501 1.00 98.31 339 ALA A C 1
ATOM 2627 O O . ALA A 1 339 ? 4.964 13.911 8.688 1.00 98.31 339 ALA A O 1
ATOM 2628 N N . GLY A 1 340 ? 7.116 13.428 9.192 1.00 98.38 340 GLY A N 1
ATOM 2629 C CA . GLY A 1 340 ? 7.573 13.163 7.832 1.00 98.38 340 GLY A CA 1
ATOM 2630 C C . GLY A 1 340 ? 8.235 14.379 7.182 1.00 98.38 340 GLY A C 1
ATOM 2631 O O . GLY A 1 340 ? 7.990 15.526 7.559 1.00 98.38 340 GLY A O 1
ATOM 2632 N N . THR A 1 341 ? 9.085 14.108 6.193 1.00 97.88 341 THR A N 1
ATOM 2633 C CA . THR A 1 341 ? 9.872 15.104 5.442 1.00 97.88 341 THR A CA 1
ATOM 2634 C C . THR A 1 341 ? 9.329 15.388 4.038 1.00 97.88 341 THR A C 1
ATOM 2636 O O . THR A 1 341 ? 9.826 16.293 3.371 1.00 97.88 341 THR A O 1
ATOM 2639 N N . GLY A 1 342 ? 8.312 14.647 3.582 1.00 96.44 342 GLY A N 1
ATOM 2640 C CA . GLY A 1 342 ? 7.733 14.774 2.237 1.00 96.44 342 GLY A CA 1
ATOM 2641 C C . GLY A 1 342 ? 8.405 13.900 1.169 1.00 96.44 342 GLY A C 1
ATOM 2642 O O . GLY A 1 342 ? 8.271 14.205 -0.014 1.00 96.44 342 GLY A O 1
ATOM 2643 N N . ALA A 1 343 ? 9.164 12.882 1.589 1.00 95.50 343 ALA A N 1
ATOM 2644 C CA . ALA A 1 343 ? 9.870 11.898 0.763 1.00 95.50 343 ALA A CA 1
ATOM 2645 C C . ALA A 1 343 ? 10.109 10.610 1.581 1.00 95.50 343 ALA A C 1
ATOM 2647 O O . ALA A 1 343 ? 10.110 10.671 2.815 1.00 95.50 343 ALA A O 1
ATOM 2648 N N . GLN A 1 344 ? 10.318 9.473 0.907 1.00 97.69 344 GLN A N 1
ATOM 2649 C CA . GLN A 1 344 ? 10.495 8.154 1.528 1.00 97.69 344 GLN A CA 1
ATOM 2650 C C . GLN A 1 344 ? 11.696 8.135 2.486 1.00 97.69 344 GLN A C 1
ATOM 2652 O O . GLN A 1 344 ? 12.835 8.395 2.099 1.00 97.69 344 GLN A O 1
ATOM 2657 N N . GLY A 1 345 ? 11.446 7.821 3.757 1.00 97.62 345 GLY A N 1
ATOM 2658 C CA . GLY A 1 345 ? 12.490 7.640 4.761 1.00 97.62 345 GLY A CA 1
ATOM 2659 C C . GLY A 1 345 ? 13.002 6.201 4.825 1.00 97.62 345 GLY A C 1
ATOM 2660 O O . GLY A 1 345 ? 12.216 5.269 4.924 1.00 97.62 345 GLY A O 1
ATOM 2661 N N . THR A 1 346 ? 14.319 6.016 4.879 1.00 97.75 346 THR A N 1
ATOM 2662 C CA . THR A 1 346 ? 14.960 4.712 5.155 1.00 97.75 346 THR A CA 1
ATOM 2663 C C . THR A 1 346 ? 15.384 4.544 6.621 1.00 97.75 346 THR A C 1
ATOM 2665 O O . THR A 1 346 ? 15.972 3.526 6.990 1.00 97.75 346 THR A O 1
ATOM 2668 N N . ASP A 1 347 ? 15.070 5.525 7.476 1.00 98.50 347 ASP A N 1
ATOM 2669 C CA . ASP A 1 347 ? 15.315 5.487 8.919 1.00 98.50 347 ASP A CA 1
ATOM 2670 C C . ASP A 1 347 ? 14.477 4.384 9.590 1.00 98.50 347 ASP A C 1
ATOM 2672 O O . ASP A 1 347 ? 13.259 4.299 9.417 1.00 98.50 347 ASP A O 1
ATOM 2676 N N . LYS A 1 348 ? 15.151 3.532 10.368 1.00 98.38 348 LYS A N 1
ATOM 2677 C CA . LYS A 1 348 ? 14.575 2.380 11.076 1.00 98.38 348 LYS A CA 1
ATOM 2678 C C . LYS A 1 348 ? 14.528 2.588 12.593 1.00 98.38 348 LYS A C 1
ATOM 2680 O O . LYS A 1 348 ? 14.134 1.662 13.300 1.00 98.38 348 LYS A O 1
ATOM 2685 N N . GLU A 1 349 ? 14.923 3.755 13.104 1.00 98.00 349 GLU A N 1
ATOM 2686 C CA . GLU A 1 349 ? 14.989 4.069 14.537 1.00 98.00 349 GLU A CA 1
ATOM 2687 C C . GLU A 1 349 ? 14.174 5.319 14.898 1.00 98.00 349 GLU A C 1
ATOM 2689 O O . GLU A 1 349 ? 13.328 5.272 15.796 1.00 98.00 349 GLU A O 1
ATOM 2694 N N . GLY A 1 350 ? 14.402 6.420 14.185 1.00 97.62 350 GLY A N 1
ATOM 2695 C CA . GLY A 1 350 ? 13.818 7.724 14.468 1.00 97.62 350 GLY A CA 1
ATOM 2696 C C . GLY A 1 350 ? 14.217 8.340 15.812 1.00 97.62 350 GLY A C 1
ATOM 2697 O O . GLY A 1 350 ? 15.207 7.972 16.442 1.00 97.62 350 GLY A O 1
ATOM 2698 N N . GLY A 1 351 ? 13.420 9.311 16.262 1.00 96.44 351 GLY A N 1
ATOM 2699 C CA . GLY A 1 351 ? 13.661 10.107 17.471 1.00 96.44 351 GLY A CA 1
ATOM 2700 C C . GLY A 1 351 ? 13.726 11.615 17.216 1.00 96.44 351 GLY A C 1
ATOM 2701 O O . GLY A 1 351 ? 13.703 12.399 18.169 1.00 96.44 351 GLY A O 1
ATOM 2702 N N . ALA A 1 352 ? 13.759 12.051 15.954 1.00 97.50 352 ALA A N 1
ATOM 2703 C CA . ALA A 1 352 ? 13.740 13.466 15.611 1.00 97.50 352 ALA A CA 1
ATOM 2704 C C . ALA A 1 352 ? 12.348 14.100 15.848 1.00 97.50 352 ALA A C 1
ATOM 2706 O O . ALA A 1 352 ? 11.319 13.413 15.835 1.00 97.50 352 ALA A O 1
ATOM 2707 N N . PRO A 1 353 ? 12.275 15.433 16.045 1.00 96.06 353 PRO A N 1
ATOM 2708 C CA . PRO A 1 353 ? 11.012 16.164 16.011 1.00 96.06 353 PRO A CA 1
ATOM 2709 C C . PRO A 1 353 ? 10.341 16.028 14.639 1.00 96.06 353 PRO A C 1
ATOM 2711 O O . PRO A 1 353 ? 10.987 16.230 13.611 1.00 96.06 353 PRO A O 1
ATOM 2714 N N . GLY A 1 354 ? 9.049 15.709 14.637 1.00 93.69 354 GLY A N 1
ATOM 2715 C CA . GLY A 1 354 ? 8.327 15.077 13.535 1.00 93.69 354 GLY A CA 1
ATOM 2716 C C . GLY A 1 354 ? 8.557 15.658 12.136 1.00 93.69 354 GLY A C 1
ATOM 2717 O O . GLY A 1 354 ? 8.903 14.876 11.254 1.00 93.69 354 GLY A O 1
ATOM 2718 N N . PRO A 1 355 ? 8.437 16.977 11.882 1.00 95.12 355 PRO A N 1
ATOM 2719 C CA . PRO A 1 355 ? 8.639 17.545 10.540 1.00 95.12 355 PRO A CA 1
ATOM 2720 C C . PRO A 1 355 ? 10.093 17.487 10.029 1.00 95.12 355 PRO A C 1
ATOM 2722 O O . PRO A 1 355 ? 10.396 17.975 8.945 1.00 95.12 355 PRO A O 1
ATOM 2725 N N . ARG A 1 356 ? 11.017 16.938 10.831 1.00 97.50 356 ARG A N 1
ATOM 2726 C CA . ARG A 1 356 ? 12.409 16.621 10.472 1.00 97.50 356 ARG A CA 1
ATOM 2727 C C . ARG A 1 356 ? 12.729 15.128 10.615 1.00 97.50 356 ARG A C 1
ATOM 2729 O O . ARG A 1 356 ? 13.890 14.756 10.495 1.00 97.50 356 ARG A O 1
ATOM 2736 N N . GLN A 1 357 ? 11.731 14.295 10.905 1.00 98.56 357 GLN A N 1
ATOM 2737 C CA . GLN A 1 357 ? 11.847 12.843 10.975 1.00 98.56 357 GLN A CA 1
ATOM 2738 C C . GLN A 1 357 ? 11.404 12.249 9.631 1.00 98.56 357 GLN A C 1
ATOM 2740 O O . GLN A 1 357 ? 10.212 12.326 9.326 1.00 98.56 357 GLN A O 1
ATOM 2745 N N . PRO A 1 358 ? 12.301 11.640 8.835 1.00 98.50 358 PRO A N 1
ATOM 2746 C CA . PRO A 1 358 ? 11.893 10.817 7.702 1.00 98.50 358 PRO A CA 1
ATOM 2747 C C . PRO A 1 358 ? 11.058 9.631 8.193 1.00 98.50 358 PRO A C 1
ATOM 2749 O O . PRO A 1 358 ? 11.368 9.041 9.230 1.00 98.50 358 PRO A O 1
ATOM 2752 N N . ILE A 1 359 ? 10.007 9.284 7.455 1.00 98.75 359 ILE A N 1
ATOM 2753 C CA . ILE A 1 359 ? 9.143 8.123 7.710 1.00 98.75 359 ILE A CA 1
ATOM 2754 C C . ILE A 1 359 ? 8.817 7.443 6.374 1.00 98.75 359 ILE A C 1
ATOM 2756 O O . ILE A 1 359 ? 9.007 8.049 5.322 1.00 98.75 359 ILE A O 1
ATOM 2760 N N . SER A 1 360 ? 8.337 6.198 6.398 1.00 98.75 360 SER A N 1
ATOM 2761 C CA . SER A 1 360 ? 8.125 5.402 5.181 1.00 98.75 360 SER A CA 1
ATOM 2762 C C . SER A 1 360 ? 6.699 4.883 5.082 1.00 98.75 360 SER A C 1
ATOM 2764 O O . SER A 1 360 ? 6.325 3.906 5.737 1.00 98.75 360 SER A O 1
ATOM 2766 N N . SER A 1 361 ? 5.904 5.564 4.258 1.00 98.62 361 SER A N 1
ATOM 2767 C CA . SER A 1 361 ? 4.564 5.127 3.844 1.00 98.62 361 SER A CA 1
ATOM 2768 C C . SER A 1 361 ? 3.673 4.740 5.039 1.00 98.62 361 SER A C 1
ATOM 2770 O O . SER A 1 361 ? 3.320 3.569 5.221 1.00 98.62 361 SER A O 1
ATOM 2772 N N . PRO A 1 362 ? 3.330 5.715 5.909 1.00 98.88 362 PRO A N 1
ATOM 2773 C CA . PRO A 1 362 ? 2.431 5.483 7.029 1.00 98.88 362 PRO A CA 1
ATOM 2774 C C . PRO A 1 362 ? 1.051 5.096 6.488 1.00 98.88 362 PRO A C 1
ATOM 2776 O O . PRO A 1 362 ? 0.512 5.769 5.609 1.00 98.88 362 PRO A O 1
ATOM 2779 N N . TRP A 1 363 ? 0.481 4.008 7.004 1.00 98.88 363 TRP A N 1
ATOM 2780 C CA . TRP A 1 363 ? -0.685 3.355 6.394 1.00 98.88 363 TRP A CA 1
ATOM 2781 C C . TRP A 1 363 ? -1.924 3.353 7.290 1.00 98.88 363 TRP A C 1
ATOM 2783 O O . TRP A 1 363 ? -3.048 3.450 6.801 1.00 98.88 363 TRP A O 1
ATOM 2793 N N . ASP A 1 364 ? -1.741 3.299 8.610 1.00 98.88 364 ASP A N 1
ATOM 2794 C CA . ASP A 1 364 ? -2.834 3.490 9.563 1.00 98.88 364 ASP A CA 1
ATOM 2795 C C . ASP A 1 364 ? -2.383 4.247 10.811 1.00 98.88 364 ASP A C 1
ATOM 2797 O O . ASP A 1 364 ? -1.207 4.204 11.182 1.00 98.88 364 ASP A O 1
ATOM 2801 N N . VAL A 1 365 ? -3.318 4.943 11.457 1.00 98.75 365 VAL A N 1
ATOM 2802 C CA . VAL A 1 365 ? -3.062 5.733 12.665 1.00 98.75 365 VAL A CA 1
ATOM 2803 C C . VAL A 1 365 ? -4.164 5.563 13.697 1.00 98.75 365 VAL A C 1
ATOM 2805 O O . VAL A 1 365 ? -5.347 5.569 13.374 1.00 98.75 365 VAL A O 1
ATOM 2808 N N . THR A 1 366 ? -3.789 5.477 14.974 1.00 97.69 366 THR A N 1
ATOM 2809 C CA . THR A 1 366 ? -4.764 5.464 16.071 1.00 97.69 366 THR A CA 1
ATOM 2810 C C . THR A 1 366 ? -4.249 6.205 17.301 1.00 97.69 366 THR A C 1
ATOM 2812 O O . THR A 1 366 ? -3.056 6.196 17.604 1.00 97.69 366 THR A O 1
ATOM 2815 N N . LEU A 1 367 ? -5.149 6.887 18.008 1.00 95.50 367 LEU A N 1
ATOM 2816 C CA . LEU A 1 367 ? -4.823 7.631 19.226 1.00 95.50 367 LEU A CA 1
ATOM 2817 C C . LEU A 1 367 ? -4.760 6.686 20.428 1.00 95.50 367 LEU A C 1
ATOM 2819 O O . LEU A 1 367 ? -5.637 5.844 20.604 1.00 95.50 367 LEU A O 1
ATOM 2823 N N . GLY A 1 368 ? -3.773 6.877 21.300 1.00 92.56 368 GLY A N 1
ATOM 2824 C CA . GLY A 1 368 ? -3.649 6.148 22.560 1.00 92.56 368 GLY A CA 1
ATOM 2825 C C . GLY A 1 368 ? -2.737 6.858 23.556 1.00 92.56 368 GLY A C 1
ATOM 2826 O O . GLY A 1 368 ? -2.314 7.990 23.321 1.00 92.56 368 GLY A O 1
ATOM 2827 N N . SER A 1 369 ? -2.448 6.203 24.680 1.00 85.56 369 SER A N 1
ATOM 2828 C CA . SER A 1 369 ? -1.543 6.726 25.705 1.00 85.56 369 SER A CA 1
ATOM 2829 C C . SER A 1 369 ? -0.255 5.906 25.816 1.00 85.56 369 SER A C 1
ATOM 2831 O O . SER A 1 369 ? -0.261 4.675 25.745 1.00 85.56 369 SER A O 1
ATOM 2833 N N . ALA A 1 370 ? 0.861 6.604 26.012 1.00 76.31 370 ALA A N 1
ATOM 2834 C CA . ALA A 1 370 ? 2.155 6.054 26.397 1.00 76.31 370 ALA A CA 1
ATOM 2835 C C . ALA A 1 370 ? 2.418 6.419 27.867 1.00 76.31 370 ALA A C 1
ATOM 2837 O O . ALA A 1 370 ? 3.204 7.317 28.188 1.00 76.31 370 ALA A O 1
ATOM 2838 N N . GLY A 1 371 ? 1.669 5.735 28.741 1.00 63.84 371 GLY A N 1
ATOM 2839 C CA . GLY A 1 371 ? 1.535 6.032 30.168 1.00 63.84 371 GLY A CA 1
ATOM 2840 C C . GLY A 1 371 ? 0.403 7.027 30.462 1.00 63.84 371 GLY A C 1
ATOM 2841 O O . GLY A 1 371 ? 0.297 8.059 29.808 1.00 63.84 371 GLY A O 1
ATOM 2842 N N . GLY A 1 372 ? -0.419 6.719 31.472 1.00 67.00 372 GLY A N 1
ATOM 2843 C CA . GLY A 1 372 ? -1.556 7.548 31.895 1.00 67.00 372 GLY A CA 1
ATOM 2844 C C . GLY A 1 372 ? -2.850 7.327 31.099 1.00 67.00 372 GLY A C 1
ATOM 2845 O O . GLY A 1 372 ? -2.889 6.556 30.138 1.00 67.00 372 GLY A O 1
ATOM 2846 N N . ASP A 1 373 ? -3.912 8.012 31.528 1.00 64.88 373 ASP A N 1
ATOM 2847 C CA . ASP A 1 373 ? -5.275 7.851 30.994 1.00 64.88 373 ASP A CA 1
ATOM 2848 C C . ASP A 1 373 ? -5.582 8.775 29.798 1.00 64.88 373 ASP A C 1
ATOM 2850 O O . ASP A 1 373 ? -6.520 8.531 29.036 1.00 64.88 373 ASP A O 1
ATOM 2854 N N . GLU A 1 374 ? -4.803 9.846 29.610 1.00 75.94 374 GLU A N 1
ATOM 2855 C CA . GLU A 1 374 ? -4.976 10.769 28.486 1.00 75.94 374 GLU A CA 1
ATOM 2856 C C . GLU A 1 374 ? -4.187 10.326 27.250 1.00 75.94 374 GLU A C 1
ATOM 2858 O O . GLU A 1 374 ? -3.024 9.933 27.327 1.00 75.94 374 GLU A O 1
ATOM 2863 N N . ALA A 1 375 ? -4.818 10.426 26.077 1.00 80.56 375 ALA A N 1
ATOM 2864 C CA . ALA A 1 375 ? -4.201 10.042 24.812 1.00 80.56 375 ALA A CA 1
ATOM 2865 C C . ALA A 1 375 ? -3.131 11.060 24.366 1.00 80.56 375 ALA A C 1
ATOM 2867 O O . ALA A 1 375 ? -3.446 12.023 23.663 1.00 80.56 375 ALA A O 1
ATOM 2868 N N . ASN A 1 376 ? -1.884 10.835 24.790 1.00 89.00 376 ASN A N 1
ATOM 2869 C CA . ASN A 1 376 ? -0.703 11.650 24.488 1.00 89.00 376 ASN A CA 1
ATOM 2870 C C . ASN A 1 376 ? 0.117 11.163 23.276 1.00 89.00 376 ASN A C 1
ATOM 2872 O O . ASN A 1 376 ? 1.098 11.818 22.927 1.00 89.00 376 ASN A O 1
ATOM 2876 N N . VAL A 1 377 ? -0.260 10.061 22.617 1.00 94.81 377 VAL A N 1
ATOM 2877 C CA . VAL A 1 377 ? 0.464 9.495 21.464 1.00 94.81 377 VAL A CA 1
ATOM 2878 C C . VAL A 1 377 ? -0.477 9.164 20.304 1.00 94.81 377 VAL A C 1
ATOM 2880 O O . VAL A 1 377 ? -1.588 8.663 20.489 1.00 94.81 377 VAL A O 1
ATOM 2883 N N . LEU A 1 378 ? 0.004 9.414 19.086 1.00 97.81 378 LEU A N 1
ATOM 2884 C CA . LEU A 1 378 ? -0.524 8.825 17.862 1.00 97.81 378 LEU A CA 1
ATOM 2885 C C . LEU A 1 378 ? 0.351 7.618 17.492 1.00 97.81 378 LEU A C 1
ATOM 2887 O O . LEU A 1 378 ? 1.533 7.774 17.177 1.00 97.81 378 LEU A O 1
ATOM 2891 N N . TRP A 1 379 ? -0.221 6.418 17.550 1.00 98.50 379 TRP A N 1
ATOM 2892 C CA . TRP A 1 379 ? 0.413 5.199 17.054 1.00 98.50 379 TRP A CA 1
ATOM 2893 C C . TRP A 1 379 ? 0.272 5.141 15.535 1.00 98.50 379 TRP A C 1
ATOM 2895 O O . TRP A 1 379 ? -0.796 5.459 15.011 1.00 98.50 379 TRP A O 1
ATOM 2905 N N . ILE A 1 380 ? 1.334 4.734 14.841 1.00 98.88 380 ILE A N 1
ATOM 2906 C CA . ILE A 1 380 ? 1.424 4.725 13.378 1.00 98.88 380 ILE A CA 1
ATOM 2907 C C . ILE A 1 380 ? 1.854 3.327 12.918 1.00 98.88 380 ILE A C 1
ATOM 2909 O O . ILE A 1 380 ? 2.876 2.812 13.376 1.00 98.88 380 ILE A O 1
ATOM 2913 N N . ALA A 1 381 ? 1.107 2.725 11.994 1.00 98.88 381 ALA A N 1
ATOM 2914 C CA . ALA A 1 381 ? 1.561 1.560 11.244 1.00 98.88 381 ALA A CA 1
ATOM 2915 C C . ALA A 1 381 ? 2.405 2.044 10.058 1.00 98.88 381 ALA A C 1
ATOM 2917 O O . ALA A 1 381 ? 1.896 2.721 9.163 1.00 98.88 381 ALA A O 1
ATOM 2918 N N . MET A 1 382 ? 3.705 1.752 10.100 1.00 98.88 382 MET A N 1
ATOM 2919 C CA . MET A 1 382 ? 4.691 2.191 9.117 1.00 98.88 382 MET A CA 1
ATOM 2920 C C . MET A 1 382 ? 4.944 1.043 8.140 1.00 98.88 382 MET A C 1
ATOM 2922 O O . MET A 1 382 ? 5.738 0.138 8.418 1.00 98.88 382 MET A O 1
ATOM 2926 N N . ALA A 1 383 ? 4.208 1.040 7.027 1.00 98.81 383 ALA A N 1
ATOM 2927 C CA . ALA A 1 383 ? 4.214 -0.072 6.082 1.00 98.81 383 ALA A CA 1
ATOM 2928 C C . ALA A 1 383 ? 5.588 -0.226 5.411 1.00 98.81 383 ALA A C 1
ATOM 2930 O O . ALA A 1 383 ? 6.142 -1.327 5.405 1.00 98.81 383 ALA A O 1
ATOM 2931 N N . GLY A 1 384 ? 6.158 0.892 4.944 1.00 98.38 384 GLY A N 1
ATOM 2932 C CA . GLY A 1 384 ? 7.388 0.949 4.146 1.00 98.38 384 GLY A CA 1
ATOM 2933 C C . GLY A 1 384 ? 8.706 0.791 4.913 1.00 98.38 384 GLY A C 1
ATOM 2934 O O . GLY A 1 384 ? 9.767 0.824 4.304 1.00 98.38 384 GLY A O 1
ATOM 2935 N N . THR A 1 385 ? 8.673 0.631 6.240 1.00 98.62 385 THR A N 1
ATOM 2936 C CA . THR A 1 385 ? 9.816 0.119 7.032 1.00 98.62 385 THR A CA 1
ATOM 2937 C C . THR A 1 385 ? 9.437 -1.080 7.901 1.00 98.62 385 THR A C 1
ATOM 2939 O O . THR A 1 385 ? 10.229 -1.510 8.736 1.00 98.62 385 THR A O 1
ATOM 2942 N N . HIS A 1 386 ? 8.235 -1.636 7.717 1.00 98.75 386 HIS A N 1
ATOM 2943 C CA . HIS A 1 386 ? 7.700 -2.790 8.447 1.00 98.75 386 HIS A CA 1
ATOM 2944 C C . HIS A 1 386 ? 7.810 -2.642 9.982 1.00 98.75 386 HIS A C 1
ATOM 2946 O O . HIS A 1 386 ? 8.389 -3.469 10.699 1.00 98.75 386 HIS A O 1
ATOM 2952 N N . GLN A 1 387 ? 7.271 -1.535 10.499 1.00 98.94 387 GLN A N 1
ATOM 2953 C CA . GLN A 1 387 ? 7.430 -1.113 11.893 1.00 98.94 387 GLN A CA 1
ATOM 2954 C C . GLN A 1 387 ? 6.158 -0.475 12.466 1.00 98.94 387 GLN A C 1
ATOM 2956 O O . GLN A 1 387 ? 5.308 0.037 11.742 1.00 98.94 387 GLN A O 1
ATOM 2961 N N . ILE A 1 388 ? 6.059 -0.448 13.797 1.00 98.81 388 ILE A N 1
ATOM 2962 C CA . ILE A 1 388 ? 5.077 0.357 14.532 1.00 98.81 388 ILE A CA 1
ATOM 2963 C C . ILE A 1 388 ? 5.800 1.538 15.172 1.00 98.81 388 ILE A C 1
ATOM 2965 O O . ILE A 1 388 ? 6.741 1.361 15.951 1.00 98.81 388 ILE A O 1
ATOM 2969 N N . TRP A 1 389 ? 5.349 2.742 14.842 1.00 98.75 389 TRP A N 1
ATOM 2970 C CA . TRP A 1 389 ? 5.928 4.014 15.268 1.00 98.75 389 TRP A CA 1
ATOM 2971 C C . TRP A 1 389 ? 5.000 4.762 16.230 1.00 98.75 389 TRP A C 1
ATOM 2973 O O . TRP A 1 389 ? 3.802 4.485 16.327 1.00 98.75 389 TRP A O 1
ATOM 2983 N N . ALA A 1 390 ? 5.574 5.722 16.946 1.00 97.81 390 ALA A N 1
ATOM 2984 C CA . ALA A 1 390 ? 4.892 6.603 17.879 1.00 97.81 390 ALA A CA 1
ATOM 2985 C C . ALA A 1 390 ? 5.244 8.060 17.570 1.00 97.81 390 ALA A C 1
ATOM 2987 O O . ALA A 1 390 ? 6.421 8.422 17.558 1.00 97.81 390 ALA A O 1
ATOM 2988 N N . LEU A 1 391 ? 4.225 8.897 17.375 1.00 98.19 391 LEU A N 1
ATOM 2989 C CA . LEU A 1 391 ? 4.343 10.353 17.387 1.00 98.19 391 LEU A CA 1
ATOM 2990 C C . LEU A 1 391 ? 3.784 10.876 18.713 1.00 98.19 391 LEU A C 1
ATOM 2992 O O . LEU A 1 391 ? 2.597 10.717 19.007 1.00 98.19 391 LEU A O 1
ATOM 2996 N N . PHE A 1 392 ? 4.638 11.513 19.508 1.00 96.69 392 PHE A N 1
ATOM 2997 C CA . PHE A 1 392 ? 4.259 12.100 20.789 1.00 96.69 392 PHE A CA 1
ATOM 2998 C C . PHE A 1 392 ? 3.514 13.421 20.572 1.00 96.69 392 PHE A C 1
ATOM 3000 O O . PHE A 1 392 ? 4.054 14.373 20.014 1.00 96.69 392 PHE A O 1
ATOM 3007 N N . LEU A 1 393 ? 2.256 13.481 21.007 1.00 94.88 393 LEU A N 1
ATOM 3008 C CA . LEU A 1 393 ? 1.396 14.669 20.936 1.00 94.88 393 LEU A CA 1
ATOM 3009 C C . LEU A 1 393 ? 1.557 15.562 22.177 1.00 94.88 393 LEU A C 1
ATOM 3011 O O . LEU A 1 393 ? 1.352 16.771 22.101 1.00 94.88 393 LEU A O 1
ATOM 3015 N N . ALA A 1 394 ? 1.957 14.962 23.297 1.00 93.44 394 ALA A N 1
ATOM 3016 C CA . ALA A 1 394 ? 2.446 15.617 24.505 1.00 93.44 394 ALA A CA 1
ATOM 3017 C C . ALA A 1 394 ? 3.640 14.816 25.059 1.00 93.44 394 ALA A C 1
ATOM 3019 O O . ALA A 1 394 ? 3.947 13.736 24.549 1.00 93.44 394 ALA A O 1
ATOM 3020 N N . ASP A 1 395 ? 4.309 15.326 26.094 1.00 91.88 395 ASP A N 1
ATOM 3021 C CA . ASP A 1 395 ? 5.373 14.588 26.783 1.00 91.88 395 ASP A CA 1
ATOM 3022 C C . ASP A 1 395 ? 4.844 13.248 27.341 1.00 91.88 395 ASP A C 1
ATOM 3024 O O . ASP A 1 395 ? 3.694 13.132 27.781 1.00 91.88 395 ASP A O 1
ATOM 3028 N N . GLY A 1 396 ? 5.676 12.208 27.304 1.00 90.81 396 GLY A N 1
ATOM 3029 C CA . GLY A 1 396 ? 5.276 10.855 27.692 1.00 90.81 396 GLY A CA 1
ATOM 3030 C C . GLY A 1 396 ? 6.445 9.876 27.731 1.00 90.81 396 GLY A C 1
ATOM 3031 O O . GLY A 1 396 ? 7.607 10.278 27.764 1.00 90.81 396 GLY A O 1
ATOM 3032 N N . LYS A 1 397 ? 6.156 8.568 27.752 1.00 90.06 397 LYS A N 1
ATOM 3033 C CA . LYS A 1 397 ? 7.197 7.533 27.833 1.00 90.06 397 LYS A CA 1
ATOM 3034 C C . LYS A 1 397 ? 6.759 6.210 27.207 1.00 90.06 397 LYS A C 1
ATOM 3036 O O . LYS A 1 397 ? 5.766 5.616 27.621 1.00 90.06 397 LYS A O 1
ATOM 3041 N N . LEU A 1 398 ? 7.555 5.695 26.266 1.00 88.06 398 LEU A N 1
ATOM 3042 C CA . LEU A 1 398 ? 7.370 4.334 25.754 1.00 88.06 398 LEU A CA 1
ATOM 3043 C C . LEU A 1 398 ? 7.645 3.280 26.849 1.00 88.06 398 LEU A C 1
ATOM 3045 O O . LEU A 1 398 ? 8.480 3.506 27.733 1.00 88.06 398 LEU A O 1
ATOM 3049 N N . PRO A 1 399 ? 7.007 2.096 26.784 1.00 82.19 399 PRO A N 1
ATOM 3050 C CA . PRO A 1 399 ? 7.262 0.993 27.708 1.00 82.19 399 PRO A CA 1
ATOM 3051 C C . PRO A 1 399 ? 8.753 0.672 27.850 1.00 82.19 399 PRO A C 1
ATOM 3053 O O . PRO A 1 399 ? 9.438 0.416 26.863 1.00 82.19 399 PRO A O 1
ATOM 3056 N N . LYS A 1 400 ? 9.252 0.686 29.094 1.00 74.56 400 LYS A N 1
ATOM 3057 C CA . LYS A 1 400 ? 10.673 0.497 29.468 1.00 74.56 400 LYS A CA 1
ATOM 3058 C C . LYS A 1 400 ? 11.661 1.562 28.923 1.00 74.56 400 LYS A C 1
ATOM 3060 O O . LYS A 1 400 ? 12.845 1.458 29.222 1.00 74.56 400 LYS A O 1
ATOM 3065 N N . GLY A 1 401 ? 11.208 2.587 28.194 1.00 79.00 401 GLY A N 1
ATOM 3066 C CA . GLY A 1 401 ? 12.053 3.639 27.605 1.00 79.00 401 GLY A CA 1
ATOM 3067 C C . GLY A 1 401 ? 12.428 4.789 28.554 1.00 79.00 401 GLY A C 1
ATOM 3068 O O . GLY A 1 401 ? 12.136 4.759 29.754 1.00 79.00 401 GLY A O 1
ATOM 3069 N N . SER A 1 402 ? 13.061 5.831 28.009 1.00 83.62 402 SER A N 1
ATOM 3070 C CA . SER A 1 402 ? 13.211 7.137 28.666 1.00 83.62 402 SER A CA 1
ATOM 3071 C C . SER A 1 402 ? 11.904 7.942 28.615 1.00 83.62 402 SER A C 1
ATOM 3073 O O . SER A 1 402 ? 10.909 7.507 28.035 1.00 83.62 402 SER A O 1
ATOM 3075 N N . GLU A 1 403 ? 11.906 9.130 29.216 1.00 89.88 403 GLU A N 1
ATOM 3076 C CA . GLU A 1 403 ? 10.948 10.174 28.840 1.00 89.88 403 GLU A CA 1
ATOM 3077 C C . GLU A 1 403 ? 11.183 10.592 27.375 1.00 89.88 403 GLU A C 1
ATOM 3079 O O . GLU A 1 403 ? 12.315 10.536 26.882 1.00 89.88 403 GLU A O 1
ATOM 3084 N N . VAL A 1 404 ? 10.111 10.971 26.681 1.00 92.62 404 VAL A N 1
ATOM 3085 C CA . VAL A 1 404 ? 10.088 11.403 25.280 1.00 92.62 404 VAL A CA 1
ATOM 3086 C C . VAL A 1 404 ? 9.256 12.683 25.190 1.00 92.62 404 VAL A C 1
ATOM 3088 O O . VAL A 1 404 ? 8.211 12.793 25.834 1.00 92.62 404 VAL A O 1
ATOM 3091 N N . LYS A 1 405 ? 9.736 13.666 24.423 1.00 93.94 405 LYS A N 1
ATOM 3092 C CA . LYS A 1 405 ? 9.128 15.000 24.346 1.00 93.94 405 LYS A CA 1
ATOM 3093 C C . LYS A 1 405 ? 8.068 15.116 23.255 1.00 93.94 405 LYS A C 1
ATOM 3095 O O . LYS A 1 405 ? 8.128 14.438 22.229 1.00 93.94 405 LYS A O 1
ATOM 3100 N N . ALA A 1 406 ? 7.115 16.018 23.479 1.00 94.88 406 ALA A N 1
ATOM 3101 C CA . ALA A 1 406 ? 6.095 16.390 22.512 1.00 94.88 406 ALA A CA 1
ATOM 3102 C C . ALA A 1 406 ? 6.721 16.745 21.151 1.00 94.88 406 ALA A C 1
ATOM 3104 O O . ALA A 1 406 ? 7.701 17.485 21.060 1.00 94.88 406 ALA A O 1
ATOM 3105 N N . GLY A 1 407 ? 6.143 16.203 20.083 1.00 95.06 407 GLY A N 1
ATOM 3106 C CA . GLY A 1 407 ? 6.626 16.332 18.715 1.00 95.06 407 GLY A CA 1
ATOM 3107 C C . GLY A 1 407 ? 7.665 15.292 18.287 1.00 95.06 407 GLY A C 1
ATOM 3108 O O . GLY A 1 407 ? 7.892 15.185 17.088 1.00 95.06 407 GLY A O 1
ATOM 3109 N N . THR A 1 408 ? 8.283 14.505 19.177 1.00 97.44 408 THR A N 1
ATOM 3110 C CA . THR A 1 408 ? 9.185 13.415 18.749 1.00 97.44 408 THR A CA 1
ATOM 3111 C C . THR A 1 408 ? 8.408 12.309 18.029 1.00 97.44 408 THR A C 1
ATOM 3113 O O . THR A 1 408 ? 7.374 11.847 18.515 1.00 97.44 408 THR A O 1
ATOM 3116 N N . CYS A 1 409 ? 8.937 11.853 16.889 1.00 98.38 409 CYS A N 1
ATOM 3117 C CA . CYS A 1 409 ? 8.438 10.700 16.143 1.00 98.38 409 CYS A CA 1
ATOM 3118 C C . CYS A 1 409 ? 9.517 9.604 16.101 1.00 98.38 409 CYS A C 1
ATOM 3120 O O . CYS A 1 409 ? 10.653 9.878 15.719 1.00 98.38 409 CYS A O 1
ATOM 3122 N N . VAL A 1 410 ? 9.193 8.385 16.544 1.00 97.75 410 VAL A N 1
ATOM 3123 C CA . VAL A 1 410 ? 10.182 7.324 16.830 1.00 97.75 410 VAL A CA 1
ATOM 3124 C C . VAL A 1 410 ? 9.604 5.917 16.624 1.00 97.75 410 VAL A C 1
ATOM 3126 O O . VAL A 1 410 ? 8.412 5.693 16.851 1.00 97.75 410 VAL A O 1
ATOM 3129 N N . ARG A 1 411 ? 10.439 4.946 16.233 1.00 98.06 411 ARG A N 1
ATOM 3130 C CA . ARG A 1 411 ? 10.080 3.518 16.179 1.00 98.06 411 ARG A CA 1
ATOM 3131 C C . ARG A 1 411 ? 9.799 2.995 17.590 1.00 98.06 411 ARG A C 1
ATOM 3133 O O . ARG A 1 411 ? 10.653 3.085 18.468 1.00 98.06 411 ARG A O 1
ATOM 3140 N N . TRP A 1 412 ? 8.625 2.397 17.808 1.00 97.19 412 TRP A N 1
ATOM 3141 C CA . TRP A 1 412 ? 8.298 1.696 19.058 1.00 97.19 412 TRP A CA 1
ATOM 3142 C C . TRP A 1 412 ? 8.578 0.193 18.952 1.00 97.19 412 TRP A C 1
ATOM 3144 O O . TRP A 1 412 ? 9.170 -0.377 19.865 1.00 97.19 412 TRP A O 1
ATOM 3154 N N . ALA A 1 413 ? 8.188 -0.454 17.850 1.00 98.31 413 ALA A N 1
ATOM 3155 C CA . ALA A 1 413 ? 8.388 -1.887 17.636 1.00 98.31 413 ALA A CA 1
ATOM 3156 C C . ALA A 1 413 ? 8.661 -2.225 16.165 1.00 98.31 413 ALA A C 1
ATOM 3158 O O . ALA A 1 413 ? 8.270 -1.488 15.263 1.00 98.31 413 ALA A O 1
ATOM 3159 N N . GLY A 1 414 ? 9.304 -3.369 15.931 1.00 98.56 414 GLY A N 1
ATOM 3160 C CA . GLY A 1 414 ? 9.794 -3.775 14.616 1.00 98.56 414 GLY A CA 1
ATOM 3161 C C . GLY A 1 414 ? 11.282 -3.462 14.445 1.00 98.56 414 GLY A C 1
ATOM 3162 O O . GLY A 1 414 ? 11.745 -2.356 14.731 1.00 98.56 414 GLY A O 1
ATOM 3163 N N . SER A 1 415 ? 12.037 -4.448 13.976 1.00 98.56 415 SER A N 1
ATOM 3164 C CA . SER A 1 415 ? 13.462 -4.355 13.653 1.00 98.56 415 SER A CA 1
ATOM 3165 C C . SER A 1 415 ? 13.714 -3.429 12.462 1.00 98.56 415 SER A C 1
ATOM 3167 O O . SER A 1 415 ? 14.656 -2.641 12.487 1.00 98.56 415 SER A O 1
ATOM 3169 N N . GLY A 1 416 ? 12.820 -3.466 11.467 1.00 98.25 416 GLY A N 1
ATOM 3170 C CA . GLY A 1 416 ? 13.033 -2.908 10.132 1.00 98.25 416 GLY A CA 1
ATOM 3171 C C . GLY A 1 416 ? 13.396 -3.956 9.067 1.00 98.25 416 GLY A C 1
ATOM 3172 O O . GLY A 1 416 ? 13.811 -3.575 7.973 1.00 98.25 416 GLY A O 1
ATOM 3173 N N . ASN A 1 417 ? 13.266 -5.249 9.384 1.00 98.50 417 ASN A N 1
ATOM 3174 C CA . ASN A 1 417 ? 13.238 -6.358 8.426 1.00 98.50 417 ASN A CA 1
ATOM 3175 C C . ASN A 1 417 ? 11.783 -6.767 8.148 1.00 98.50 417 ASN A C 1
ATOM 3177 O O . ASN A 1 417 ? 10.946 -6.667 9.048 1.00 98.50 417 ASN A O 1
ATOM 3181 N N . GLU A 1 418 ? 11.509 -7.294 6.955 1.00 98.62 418 GLU A N 1
ATOM 3182 C CA . GLU A 1 418 ? 10.214 -7.888 6.607 1.00 98.62 418 GLU A CA 1
ATOM 3183 C C . GLU A 1 418 ? 10.149 -9.350 7.086 1.00 98.62 418 GLU A C 1
ATOM 3185 O O . GLU A 1 418 ? 10.750 -10.242 6.491 1.00 98.62 418 GLU A O 1
ATOM 3190 N N . GLU A 1 419 ? 9.486 -9.615 8.216 1.00 98.69 419 GLU A N 1
ATOM 3191 C CA . GLU A 1 419 ? 9.369 -10.973 8.773 1.00 98.69 419 GLU A CA 1
ATOM 3192 C C . GLU A 1 419 ? 8.117 -11.107 9.659 1.00 98.69 419 GLU A C 1
ATOM 3194 O O . GLU A 1 419 ? 7.758 -10.193 10.401 1.00 98.69 419 GLU A O 1
ATOM 3199 N N . ASN A 1 420 ? 7.541 -12.306 9.759 1.00 98.69 420 ASN A N 1
ATOM 3200 C CA . ASN A 1 420 ? 6.527 -12.662 10.761 1.00 98.69 420 ASN A CA 1
ATOM 3201 C C . ASN A 1 420 ? 7.145 -12.909 12.167 1.00 98.69 420 ASN A C 1
ATOM 3203 O O . ASN A 1 420 ? 6.778 -13.833 12.906 1.00 98.69 420 ASN A O 1
ATOM 3207 N N . ARG A 1 421 ? 8.151 -12.116 12.566 1.00 98.69 421 ARG A N 1
ATOM 3208 C CA . ARG A 1 421 ? 8.933 -12.373 13.787 1.00 98.69 421 ARG A CA 1
ATOM 3209 C C . ARG A 1 421 ? 8.282 -11.772 15.030 1.00 98.69 421 ARG A C 1
ATOM 3211 O O . ARG A 1 421 ? 8.280 -10.565 15.252 1.00 98.69 421 ARG A O 1
ATOM 3218 N N . ASN A 1 422 ? 7.799 -12.651 15.900 1.00 98.56 422 ASN A N 1
ATOM 3219 C CA . ASN A 1 422 ? 7.237 -12.312 17.206 1.00 98.56 422 ASN A CA 1
ATOM 3220 C C . ASN A 1 422 ? 8.336 -12.309 18.289 1.00 98.56 422 ASN A C 1
ATOM 3222 O O . ASN A 1 422 ? 9.255 -13.128 18.229 1.00 98.56 422 ASN A O 1
ATOM 3226 N N . ASN A 1 423 ? 8.275 -11.404 19.276 1.00 98.50 423 ASN A N 1
ATOM 3227 C CA . ASN A 1 423 ? 9.320 -11.282 20.305 1.00 98.50 423 ASN A CA 1
ATOM 3228 C C . ASN A 1 423 ? 8.852 -10.548 21.577 1.00 98.50 423 ASN A C 1
ATOM 3230 O O . ASN A 1 423 ? 8.065 -9.607 21.510 1.00 98.50 423 ASN A O 1
ATOM 3234 N N . SER A 1 424 ? 9.411 -10.911 22.736 1.00 97.75 424 SER A N 1
ATOM 3235 C CA . SER A 1 424 ? 9.207 -10.204 24.015 1.00 97.75 424 SER A CA 1
ATOM 3236 C C . SER A 1 424 ? 9.910 -8.838 24.094 1.00 97.75 424 SER A C 1
ATOM 3238 O O . SER A 1 424 ? 9.606 -8.049 24.986 1.00 97.75 424 SER A O 1
ATOM 3240 N N . TYR A 1 425 ? 10.854 -8.559 23.190 1.00 96.94 425 TYR A N 1
ATOM 3241 C CA . TYR A 1 425 ? 11.519 -7.262 23.054 1.00 96.94 425 TYR A CA 1
ATOM 3242 C C . TYR A 1 425 ? 11.065 -6.589 21.748 1.00 96.94 425 TYR A C 1
ATOM 3244 O O . TYR A 1 425 ? 11.303 -7.162 20.682 1.00 96.94 425 TYR A O 1
ATOM 3252 N N . PRO A 1 426 ? 10.469 -5.381 21.781 1.00 97.06 426 PRO A N 1
ATOM 3253 C CA . PRO A 1 426 ? 9.796 -4.800 20.616 1.00 97.06 426 PRO A CA 1
ATOM 3254 C C . PRO A 1 426 ? 10.713 -4.579 19.404 1.00 97.06 426 PRO A C 1
ATOM 3256 O O . PRO A 1 426 ? 10.291 -4.807 18.275 1.00 97.06 426 PRO A O 1
ATOM 3259 N N . HIS A 1 427 ? 11.979 -4.200 19.617 1.00 97.50 427 HIS A N 1
ATOM 3260 C CA . HIS A 1 427 ? 12.955 -3.980 18.534 1.00 97.50 427 HIS A CA 1
ATOM 3261 C C . HIS A 1 427 ? 13.529 -5.293 17.953 1.00 97.50 427 HIS A C 1
ATOM 3263 O O . HIS A 1 427 ? 14.239 -5.261 16.954 1.00 97.50 427 HIS A O 1
ATOM 3269 N N . LYS A 1 428 ? 13.257 -6.450 18.583 1.00 98.06 428 LYS A N 1
ATOM 3270 C CA . LYS A 1 428 ? 13.633 -7.796 18.094 1.00 98.06 428 LYS A CA 1
ATOM 3271 C C . LYS A 1 428 ? 12.441 -8.586 17.540 1.00 98.06 428 LYS A C 1
ATOM 3273 O O . LYS A 1 428 ? 12.597 -9.742 17.142 1.00 98.06 428 LYS A O 1
ATOM 3278 N N . ALA A 1 429 ? 11.252 -7.992 17.571 1.00 98.44 429 ALA A N 1
ATOM 3279 C CA . ALA A 1 429 ? 10.157 -8.381 16.702 1.00 98.44 429 ALA A CA 1
ATOM 3280 C C . ALA A 1 429 ? 10.346 -7.692 15.346 1.00 98.44 429 ALA A C 1
ATOM 3282 O O . ALA A 1 429 ? 11.014 -6.667 15.265 1.00 98.44 429 ALA A O 1
ATOM 3283 N N . SER A 1 430 ? 9.717 -8.220 14.311 1.00 98.44 430 SER A N 1
ATOM 3284 C CA . SER A 1 430 ? 9.714 -7.679 12.946 1.00 98.44 430 SER A CA 1
ATOM 3285 C C . SER A 1 430 ? 8.297 -7.821 12.415 1.00 98.44 430 SER A C 1
ATOM 3287 O O . SER A 1 430 ? 7.604 -8.747 12.839 1.00 98.44 430 SER A O 1
ATOM 3289 N N . PHE A 1 431 ? 7.830 -6.889 11.593 1.00 98.88 431 PHE A N 1
ATOM 3290 C CA . PHE A 1 431 ? 6.504 -6.924 10.963 1.00 98.88 431 PHE A CA 1
ATOM 3291 C C . PHE A 1 431 ? 6.678 -7.224 9.468 1.00 98.88 431 PHE A C 1
ATOM 3293 O O . PHE A 1 431 ? 7.805 -7.265 8.978 1.00 98.88 431 PHE A O 1
ATOM 3300 N N . ALA A 1 432 ? 5.582 -7.416 8.746 1.00 98.81 432 ALA A N 1
ATOM 3301 C CA . ALA A 1 432 ? 5.586 -7.531 7.293 1.00 98.81 432 ALA A CA 1
ATOM 3302 C C . ALA A 1 432 ? 4.434 -6.681 6.751 1.00 98.81 432 ALA A C 1
ATOM 3304 O O . ALA A 1 432 ? 3.275 -7.099 6.765 1.00 98.81 432 ALA A O 1
ATOM 3305 N N . GLN A 1 433 ? 4.773 -5.449 6.359 1.00 98.75 433 GLN A N 1
ATOM 3306 C CA . GLN A 1 433 ? 3.837 -4.421 5.893 1.00 98.75 433 GLN A CA 1
ATOM 3307 C C . GLN A 1 433 ? 2.606 -4.239 6.817 1.00 98.75 433 GLN A C 1
ATOM 3309 O O . GLN A 1 433 ? 1.485 -4.595 6.451 1.00 98.75 433 GLN A O 1
ATOM 3314 N N . PRO A 1 434 ? 2.779 -3.698 8.040 1.00 98.88 434 PRO A N 1
ATOM 3315 C CA . PRO A 1 434 ? 1.655 -3.429 8.927 1.00 98.88 434 PRO A CA 1
ATOM 3316 C C . PRO A 1 434 ? 0.770 -2.324 8.332 1.00 98.88 434 PRO A C 1
ATOM 3318 O O . PRO A 1 434 ? 1.245 -1.217 8.072 1.00 98.88 434 PRO A O 1
ATOM 3321 N N . SER A 1 435 ? -0.519 -2.616 8.141 1.00 98.88 435 SER A N 1
ATOM 3322 C CA . SER A 1 435 ? -1.458 -1.736 7.422 1.00 98.88 435 SER A CA 1
ATOM 3323 C C . SER A 1 435 ? -2.698 -1.334 8.222 1.00 98.88 435 SER A C 1
ATOM 3325 O O . SER A 1 435 ? -3.489 -0.535 7.722 1.00 98.88 435 SER A O 1
ATOM 3327 N N . GLY A 1 436 ? -2.895 -1.854 9.439 1.00 98.81 436 GLY A N 1
ATOM 3328 C CA . GLY A 1 436 ? -4.094 -1.579 10.240 1.00 98.81 436 GLY A CA 1
ATOM 3329 C C . GLY A 1 436 ? -3.862 -1.620 11.750 1.00 98.81 436 GLY A C 1
ATOM 3330 O O . GLY A 1 436 ? -3.170 -2.520 12.225 1.00 98.81 436 GLY A O 1
ATOM 3331 N N . LEU A 1 437 ? -4.464 -0.691 12.507 1.00 98.88 437 LEU A N 1
ATOM 3332 C CA . LEU A 1 437 ? -4.303 -0.561 13.964 1.00 98.88 437 LEU A CA 1
ATOM 3333 C C . LEU A 1 437 ? -5.629 -0.467 14.732 1.00 98.88 437 LEU A C 1
ATOM 3335 O O . LEU A 1 437 ? -6.494 0.339 14.408 1.00 98.88 437 LEU A O 1
ATOM 3339 N N . ALA A 1 438 ? -5.743 -1.197 15.847 1.00 98.44 438 ALA A N 1
ATOM 3340 C CA . ALA A 1 438 ? -6.846 -1.031 16.797 1.00 98.44 438 ALA A CA 1
ATOM 3341 C C . ALA A 1 438 ? -6.368 -1.107 18.254 1.00 98.44 438 ALA A C 1
ATOM 3343 O O . ALA A 1 438 ? -5.800 -2.111 18.682 1.00 98.44 438 ALA A O 1
ATOM 3344 N N . LEU A 1 439 ? -6.611 -0.051 19.035 1.00 97.06 439 LEU A N 1
ATOM 3345 C CA . LEU A 1 439 ? -6.224 0.011 20.446 1.00 97.06 439 LEU A CA 1
ATOM 3346 C C . LEU A 1 439 ? -7.262 -0.682 21.346 1.00 97.06 439 LEU A C 1
ATOM 3348 O O . LEU A 1 439 ? -8.451 -0.371 21.281 1.00 97.06 439 LEU A O 1
ATOM 3352 N N . ALA A 1 440 ? -6.790 -1.554 22.235 1.00 96.81 440 ALA A N 1
ATOM 3353 C CA . ALA A 1 440 ? -7.544 -2.140 23.343 1.00 96.81 440 ALA A CA 1
ATOM 3354 C C . ALA A 1 440 ? -6.813 -1.823 24.662 1.00 96.81 440 ALA A C 1
ATOM 3356 O O . ALA A 1 440 ? -6.020 -2.642 25.145 1.00 96.81 440 ALA A O 1
ATOM 3357 N N . PRO A 1 441 ? -6.980 -0.600 25.205 1.00 93.62 441 PRO A N 1
ATOM 3358 C CA . PRO A 1 441 ? -6.218 -0.143 26.365 1.00 93.62 441 PRO A CA 1
ATOM 3359 C C . PRO A 1 441 ? -6.626 -0.848 27.666 1.00 93.62 441 PRO A C 1
ATOM 3361 O O . PRO A 1 441 ? -5.818 -0.933 28.590 1.00 93.62 441 PRO A O 1
ATOM 3364 N N . GLU A 1 442 ? -7.857 -1.356 27.751 1.00 93.62 442 GLU A N 1
ATOM 3365 C CA . GLU A 1 442 ? -8.424 -1.924 28.967 1.00 93.62 442 GLU A CA 1
ATOM 3366 C C . GLU A 1 442 ? -7.873 -3.316 29.321 1.00 93.62 442 GLU A C 1
ATOM 3368 O O . GLU A 1 442 ? -7.478 -4.114 28.466 1.00 93.62 442 GLU A O 1
ATOM 3373 N N . GLU A 1 443 ? -7.866 -3.630 30.617 1.00 93.06 443 GLU A N 1
ATOM 3374 C CA . GLU A 1 443 ? -7.539 -4.967 31.119 1.00 93.06 443 GLU A CA 1
ATOM 3375 C C . GLU A 1 443 ? -8.631 -5.985 30.729 1.00 93.06 443 GLU A C 1
ATOM 3377 O O . GLU A 1 443 ? -9.817 -5.650 30.766 1.00 93.06 443 GLU A O 1
ATOM 3382 N N . PRO A 1 444 ? -8.280 -7.244 30.405 1.00 94.88 444 PRO A N 1
ATOM 3383 C CA . PRO A 1 444 ? -6.951 -7.857 30.494 1.00 94.88 444 PRO A CA 1
ATOM 3384 C C . PRO A 1 444 ? -6.096 -7.709 29.219 1.00 94.88 444 PRO A C 1
ATOM 3386 O O . PRO A 1 444 ? -5.077 -8.389 29.096 1.00 94.88 444 PRO A O 1
ATOM 3389 N N . TRP A 1 445 ? -6.516 -6.893 28.247 1.00 96.06 445 TRP A N 1
ATOM 3390 C CA . TRP A 1 445 ? -5.888 -6.819 26.923 1.00 96.06 445 TRP A CA 1
ATOM 3391 C C . TRP A 1 445 ? -4.645 -5.930 26.937 1.00 96.06 445 TRP A C 1
ATOM 3393 O O . TRP A 1 445 ? -3.554 -6.413 26.637 1.00 96.06 445 TRP A O 1
ATOM 3403 N N . SER A 1 446 ? -4.808 -4.656 27.317 1.00 95.50 446 SER A N 1
ATOM 3404 C CA . SER A 1 446 ? -3.745 -3.646 27.416 1.00 95.50 446 SER A CA 1
ATOM 3405 C C . SER A 1 446 ? -2.757 -3.707 26.235 1.00 95.50 446 SER A C 1
ATOM 3407 O O . SER A 1 446 ? -1.542 -3.877 26.397 1.00 95.50 446 SER A O 1
ATOM 3409 N N . CYS A 1 447 ? -3.288 -3.654 25.010 1.00 97.44 447 CYS A N 1
ATOM 3410 C CA . CYS A 1 447 ? -2.522 -3.889 23.788 1.00 97.44 447 CYS A CA 1
ATOM 3411 C C . CYS A 1 447 ? -3.009 -3.070 22.585 1.00 97.44 447 CYS A C 1
ATOM 3413 O O . CYS A 1 447 ? -4.121 -2.545 22.551 1.00 97.44 447 CYS A O 1
ATOM 3415 N N . LEU A 1 448 ? -2.144 -2.993 21.580 1.00 98.19 448 LEU A N 1
ATOM 3416 C CA . LEU A 1 448 ? -2.452 -2.560 20.228 1.00 98.19 448 LEU A CA 1
ATOM 3417 C C . LEU A 1 448 ? -2.567 -3.812 19.346 1.00 98.19 448 LEU A C 1
ATOM 3419 O O . LEU A 1 448 ? -1.617 -4.595 19.254 1.00 98.19 448 LEU A O 1
ATOM 3423 N N . TYR A 1 449 ? -3.721 -4.016 18.716 1.00 98.88 449 TYR A N 1
ATOM 3424 C CA . TYR A 1 449 ? -3.885 -4.999 17.650 1.00 98.88 449 TYR A CA 1
ATOM 3425 C C . TYR A 1 449 ? -3.339 -4.427 16.343 1.00 98.88 449 TYR A C 1
ATOM 3427 O O . TYR A 1 449 ? -3.586 -3.263 16.024 1.00 98.88 449 TYR A O 1
ATOM 3435 N N . VAL A 1 450 ? -2.619 -5.259 15.595 1.00 98.94 450 VAL A N 1
ATOM 3436 C CA . VAL A 1 450 ? -1.992 -4.915 14.316 1.00 98.94 450 VAL A CA 1
ATOM 3437 C C . VAL A 1 450 ? -2.450 -5.904 13.252 1.00 98.94 450 VAL A C 1
ATOM 3439 O O . VAL A 1 450 ? -2.362 -7.115 13.472 1.00 98.94 450 VAL A O 1
ATOM 3442 N N . ALA A 1 451 ? -2.901 -5.386 12.112 1.00 98.94 451 ALA A N 1
ATOM 3443 C CA . ALA A 1 451 ? -3.043 -6.143 10.875 1.00 98.94 451 ALA A CA 1
ATOM 3444 C C . ALA A 1 451 ? -1.712 -6.080 10.104 1.00 98.94 451 ALA A C 1
ATOM 3446 O O . ALA A 1 451 ? -1.228 -4.987 9.798 1.00 98.94 451 ALA A O 1
ATOM 3447 N N . ASP A 1 452 ? -1.092 -7.242 9.900 1.00 98.94 452 ASP A N 1
ATOM 3448 C CA . ASP A 1 452 ? 0.264 -7.427 9.373 1.00 98.94 452 ASP A CA 1
ATOM 3449 C C . ASP A 1 452 ? 0.139 -8.118 8.005 1.00 98.94 452 ASP A C 1
ATOM 3451 O O . ASP A 1 452 ? -0.067 -9.334 7.920 1.00 98.94 452 ASP A O 1
ATOM 3455 N N . SER A 1 453 ? 0.112 -7.311 6.943 1.00 98.88 453 SER A N 1
ATOM 3456 C CA . SER A 1 453 ? -0.518 -7.669 5.667 1.00 98.88 453 SER A CA 1
ATOM 3457 C C . SER A 1 453 ? 0.274 -8.721 4.894 1.00 98.88 453 SER A C 1
ATOM 3459 O O . SER A 1 453 ? -0.271 -9.765 4.526 1.00 98.88 453 SER A O 1
ATOM 3461 N N . GLU A 1 454 ? 1.581 -8.507 4.730 1.00 98.75 454 GLU A N 1
ATOM 3462 C CA . GLU A 1 454 ? 2.447 -9.384 3.932 1.00 98.75 454 GLU A CA 1
ATOM 3463 C C . GLU A 1 454 ? 2.800 -10.698 4.641 1.00 98.75 454 GLU A C 1
ATOM 3465 O O . GLU A 1 454 ? 3.138 -11.673 3.971 1.00 98.75 454 GLU A O 1
ATOM 3470 N N . SER A 1 455 ? 2.639 -10.774 5.971 1.00 98.75 455 SER A N 1
ATOM 3471 C CA . SER A 1 455 ? 2.648 -12.044 6.721 1.00 98.75 455 SER A CA 1
ATOM 3472 C C . SER A 1 455 ? 1.272 -12.721 6.775 1.00 98.75 455 SER A C 1
ATOM 3474 O O . SER A 1 455 ? 1.169 -13.878 7.187 1.00 98.75 455 SER A O 1
ATOM 3476 N N . SER A 1 456 ? 0.211 -12.004 6.385 1.00 98.88 456 SER A N 1
ATOM 3477 C CA . SER A 1 456 ? -1.192 -12.399 6.543 1.00 98.88 456 SER A CA 1
ATOM 3478 C C . SER A 1 456 ? -1.531 -12.852 7.971 1.00 98.88 456 SER A C 1
ATOM 3480 O O . SER A 1 456 ? -2.159 -13.893 8.197 1.00 98.88 456 SER A O 1
ATOM 3482 N N . THR A 1 457 ? -1.116 -12.047 8.957 1.00 98.94 457 THR A N 1
ATOM 3483 C CA . THR A 1 457 ? -1.388 -12.288 10.382 1.00 98.94 457 THR A CA 1
ATOM 3484 C C . THR A 1 457 ? -2.063 -11.111 11.078 1.00 98.94 457 THR A C 1
ATOM 3486 O O . THR A 1 457 ? -1.946 -9.955 10.677 1.00 98.94 457 THR A O 1
ATOM 3489 N N . ILE A 1 458 ? -2.743 -11.412 12.186 1.00 98.94 458 ILE A N 1
ATOM 3490 C CA . ILE A 1 458 ? -3.115 -10.419 13.195 1.00 98.94 458 ILE A CA 1
ATOM 3491 C C . ILE A 1 458 ? -2.234 -10.629 14.420 1.00 98.94 458 ILE A C 1
ATOM 3493 O O . ILE A 1 458 ? -2.062 -11.759 14.894 1.00 98.94 458 ILE A O 1
ATOM 3497 N N . ARG A 1 459 ? -1.681 -9.540 14.957 1.00 98.88 459 ARG A N 1
ATOM 3498 C CA . ARG A 1 459 ? -0.705 -9.571 16.057 1.00 98.88 459 ARG A CA 1
ATOM 3499 C C . ARG A 1 459 ? -1.106 -8.617 17.180 1.00 98.88 459 ARG A C 1
ATOM 3501 O O . ARG A 1 459 ? -1.833 -7.655 16.961 1.00 98.88 459 ARG A O 1
ATOM 3508 N N . THR A 1 460 ? -0.631 -8.886 18.393 1.00 98.75 460 THR A N 1
ATOM 3509 C CA . THR A 1 460 ? -0.796 -8.014 19.567 1.00 98.75 460 THR A CA 1
ATOM 3510 C C . THR A 1 460 ? 0.552 -7.440 19.979 1.00 98.75 460 THR A C 1
ATOM 3512 O O . THR A 1 460 ? 1.485 -8.214 20.207 1.00 98.75 460 THR A O 1
ATOM 3515 N N . LEU A 1 461 ? 0.633 -6.125 20.152 1.00 98.12 461 LEU A N 1
ATOM 3516 C CA . LEU A 1 461 ? 1.766 -5.407 20.735 1.00 98.12 461 LEU A CA 1
ATOM 3517 C C . LEU A 1 461 ? 1.342 -4.843 22.102 1.00 98.12 461 LEU A C 1
ATOM 3519 O O . LEU A 1 461 ? 0.433 -4.021 22.191 1.00 98.12 461 LEU A O 1
ATOM 3523 N N . ALA A 1 462 ? 1.943 -5.332 23.187 1.00 96.94 462 ALA A N 1
ATOM 3524 C CA . ALA A 1 462 ? 1.496 -5.027 24.549 1.00 96.94 462 ALA A CA 1
ATOM 3525 C C . ALA A 1 462 ? 1.926 -3.625 25.031 1.00 96.94 462 ALA A C 1
ATOM 3527 O O . ALA A 1 462 ? 3.118 -3.312 25.077 1.00 96.94 462 ALA A O 1
ATOM 3528 N N . LEU A 1 463 ? 0.961 -2.817 25.492 1.00 93.94 463 LEU A N 1
ATOM 3529 C CA . LEU A 1 463 ? 1.164 -1.441 25.979 1.00 93.94 463 LEU A CA 1
ATOM 3530 C C . LEU A 1 463 ? 1.973 -1.376 27.284 1.00 93.94 463 LEU A C 1
ATOM 3532 O O . LEU A 1 463 ? 2.517 -0.331 27.618 1.00 93.94 463 LEU A O 1
ATOM 3536 N N . LYS A 1 464 ? 2.076 -2.482 28.031 1.00 91.94 464 LYS A N 1
ATOM 3537 C CA . LYS A 1 464 ? 2.820 -2.542 29.303 1.00 91.94 464 LYS A CA 1
ATOM 3538 C C . LYS A 1 464 ? 4.326 -2.693 29.125 1.00 91.94 464 LYS A C 1
ATOM 3540 O O . LYS A 1 464 ? 5.095 -2.241 29.970 1.00 91.94 464 LYS A O 1
ATOM 3545 N N . ASP A 1 465 ? 4.755 -3.405 28.084 1.00 93.19 465 ASP A N 1
ATOM 3546 C CA . ASP A 1 465 ? 6.109 -3.964 28.049 1.00 93.19 465 ASP A CA 1
ATOM 3547 C C . ASP A 1 465 ? 6.731 -4.097 26.646 1.00 93.19 465 ASP A C 1
ATOM 3549 O O . ASP A 1 465 ? 7.917 -4.427 26.551 1.00 93.19 465 ASP A O 1
ATOM 3553 N N . GLY A 1 466 ? 5.972 -3.813 25.582 1.00 95.50 466 GLY A N 1
ATOM 3554 C CA . GLY A 1 466 ? 6.417 -3.885 24.189 1.00 95.50 466 GLY A CA 1
ATOM 3555 C C . GLY A 1 466 ? 6.456 -5.294 23.583 1.00 95.50 466 GLY A C 1
ATOM 3556 O O . GLY A 1 466 ? 6.962 -5.451 22.476 1.00 95.50 466 GLY A O 1
ATOM 3557 N N . ALA A 1 467 ? 5.955 -6.332 24.261 1.00 98.00 467 ALA A N 1
ATOM 3558 C CA . ALA A 1 467 ? 5.988 -7.685 23.710 1.00 98.00 467 ALA A CA 1
ATOM 3559 C C . ALA A 1 467 ? 5.024 -7.845 22.516 1.00 98.00 467 ALA A C 1
ATOM 3561 O O . ALA A 1 467 ? 3.820 -7.609 22.646 1.00 98.00 467 ALA A O 1
ATOM 3562 N N . VAL A 1 468 ? 5.549 -8.316 21.380 1.00 98.75 468 VAL A N 1
ATOM 3563 C CA . VAL A 1 468 ? 4.804 -8.643 20.153 1.00 98.75 468 VAL A CA 1
ATOM 3564 C C . VAL A 1 468 ? 4.509 -10.141 20.103 1.00 98.75 468 VAL A C 1
ATOM 3566 O O . VAL A 1 468 ? 5.418 -10.964 20.239 1.00 98.75 468 VAL A O 1
ATOM 3569 N N . LYS A 1 469 ? 3.236 -10.506 19.918 1.00 98.56 469 LYS A N 1
ATOM 3570 C CA . LYS A 1 469 ? 2.749 -11.896 19.946 1.00 98.56 469 LYS A CA 1
ATOM 3571 C C . LYS A 1 469 ? 1.711 -12.137 18.844 1.00 98.56 469 LYS A C 1
ATOM 3573 O O . LYS A 1 469 ? 0.840 -11.300 18.625 1.00 98.56 469 LYS A O 1
ATOM 3578 N N . SER A 1 470 ? 1.750 -13.314 18.220 1.00 98.12 470 SER A N 1
ATOM 3579 C CA . SER A 1 470 ? 0.782 -13.727 17.196 1.00 98.12 470 SER A CA 1
ATOM 3580 C C . SER A 1 470 ? -0.596 -13.955 17.823 1.00 98.12 470 SER A C 1
ATOM 3582 O O . SER A 1 470 ? -0.701 -14.564 18.899 1.00 98.12 470 SER A O 1
ATOM 3584 N N . LEU A 1 471 ? -1.651 -13.478 17.158 1.00 98.81 471 LEU A N 1
ATOM 3585 C CA . LEU A 1 471 ? -3.039 -13.730 17.533 1.00 98.81 471 LEU A CA 1
ATOM 3586 C C . LEU A 1 471 ? -3.646 -14.840 16.670 1.00 98.81 471 LEU A C 1
ATOM 3588 O O . LEU A 1 471 ? -4.026 -15.874 17.220 1.00 98.81 471 LEU A O 1
ATOM 3592 N N . VAL A 1 472 ? -3.706 -14.625 15.352 1.00 98.88 472 VAL A N 1
ATOM 3593 C CA . VAL A 1 472 ? -4.230 -15.552 14.331 1.00 98.88 472 VAL A CA 1
ATOM 3594 C C . VAL A 1 472 ? -3.532 -15.336 12.980 1.00 98.88 472 VAL A C 1
ATOM 3596 O O . VAL A 1 472 ? -2.986 -14.256 12.746 1.00 98.88 472 VAL A O 1
ATOM 3599 N N . GLY A 1 473 ? -3.595 -16.329 12.090 1.00 98.62 473 GLY A N 1
ATOM 3600 C CA . GLY A 1 473 ? -3.026 -16.265 10.737 1.00 98.62 473 GLY A CA 1
ATOM 3601 C C . GLY A 1 473 ? -1.575 -16.751 10.644 1.00 98.62 473 GLY A C 1
ATOM 3602 O O . GLY A 1 473 ? -0.923 -17.006 11.662 1.00 98.62 473 GLY A O 1
ATOM 3603 N N . GLY A 1 474 ? -1.076 -16.853 9.409 1.00 97.75 474 GLY A N 1
ATOM 3604 C CA . GLY A 1 474 ? 0.316 -17.183 9.095 1.00 97.75 474 GLY A CA 1
ATOM 3605 C C . GLY A 1 474 ? 0.780 -18.555 9.593 1.00 97.75 474 GLY A C 1
ATOM 3606 O O . GLY A 1 474 ? -0.009 -19.488 9.755 1.00 97.75 474 GLY A O 1
ATOM 3607 N N . GLU A 1 475 ? 2.085 -18.677 9.836 1.00 97.44 475 GLU A N 1
ATOM 3608 C CA . GLU A 1 475 ? 2.753 -19.894 10.312 1.00 97.44 475 GLU A CA 1
ATOM 3609 C C . GLU A 1 475 ? 3.774 -19.608 11.429 1.00 97.44 475 GLU A C 1
ATOM 3611 O O . GLU A 1 475 ? 3.852 -18.501 11.960 1.00 97.44 475 GLU A O 1
ATOM 3616 N N . ARG A 1 476 ? 4.517 -20.643 11.854 1.00 96.06 476 ARG A N 1
ATOM 3617 C CA . ARG A 1 476 ? 5.534 -20.551 12.917 1.00 96.06 476 ARG A CA 1
ATOM 3618 C C . ARG A 1 476 ? 6.911 -20.104 12.432 1.00 96.06 476 ARG A C 1
ATOM 3620 O O . ARG A 1 476 ? 7.691 -19.636 13.259 1.00 96.06 476 ARG A O 1
ATOM 3627 N N . ASP A 1 477 ? 7.226 -20.293 11.152 1.00 98.00 477 ASP A N 1
ATOM 3628 C CA . ASP A 1 477 ? 8.469 -19.787 10.576 1.00 98.00 477 ASP A CA 1
ATOM 3629 C C . ASP A 1 477 ? 8.356 -18.260 10.415 1.00 98.00 477 ASP A C 1
ATOM 3631 O O . ASP A 1 477 ? 7.468 -17.800 9.692 1.00 98.00 477 ASP A O 1
ATOM 3635 N N . PRO A 1 478 ? 9.210 -17.454 11.075 1.00 97.56 478 PRO A N 1
ATOM 3636 C CA . PRO A 1 478 ? 9.200 -16.007 10.899 1.00 97.56 478 PRO A CA 1
ATOM 3637 C C . PRO A 1 478 ? 9.539 -15.571 9.467 1.00 97.56 478 PRO A C 1
ATOM 3639 O O . PRO A 1 478 ? 9.170 -14.459 9.103 1.00 97.56 478 PRO A O 1
ATOM 3642 N N . MET A 1 479 ? 10.204 -16.403 8.660 1.00 98.06 479 MET A N 1
ATOM 3643 C CA . MET A 1 479 ? 10.556 -16.069 7.275 1.00 98.06 479 MET A CA 1
ATOM 3644 C C . MET A 1 479 ? 9.452 -16.421 6.265 1.00 98.06 479 MET A C 1
ATOM 3646 O O . MET A 1 479 ? 9.511 -15.969 5.124 1.00 98.06 479 MET A O 1
ATOM 3650 N N . ASN A 1 480 ? 8.435 -17.206 6.651 1.00 98.25 480 ASN A N 1
ATOM 3651 C CA . ASN A 1 480 ? 7.367 -17.600 5.731 1.00 98.25 480 ASN A CA 1
ATOM 3652 C C . ASN A 1 480 ? 6.309 -16.487 5.583 1.00 98.25 480 ASN A C 1
ATOM 3654 O O . ASN A 1 480 ? 5.360 -16.400 6.366 1.00 98.25 480 ASN A O 1
ATOM 3658 N N . LEU A 1 481 ? 6.462 -15.672 4.535 1.00 98.44 481 LEU A N 1
ATOM 3659 C CA . LEU A 1 481 ? 5.508 -14.637 4.103 1.00 98.44 481 LEU A CA 1
ATOM 3660 C C . LEU A 1 481 ? 4.493 -15.136 3.047 1.00 98.44 481 LEU A C 1
ATOM 3662 O O . LEU A 1 481 ? 3.799 -14.336 2.423 1.00 98.44 481 LEU A O 1
ATOM 3666 N N . PHE A 1 482 ? 4.389 -16.455 2.848 1.00 98.25 482 PHE A N 1
ATOM 3667 C CA . PHE A 1 482 ? 3.456 -17.109 1.914 1.00 98.25 482 PHE A CA 1
ATOM 3668 C C . PHE A 1 482 ? 2.402 -17.972 2.638 1.00 98.25 482 PHE A C 1
ATOM 3670 O O . PHE A 1 482 ? 1.658 -18.730 2.020 1.00 98.25 482 PHE A O 1
ATOM 3677 N N . ALA A 1 483 ? 2.307 -17.856 3.965 1.00 98.38 483 ALA A N 1
ATOM 3678 C CA . ALA A 1 483 ? 1.410 -18.631 4.826 1.00 98.38 483 ALA A CA 1
ATOM 3679 C C . ALA A 1 483 ? -0.054 -18.120 4.833 1.00 98.38 483 ALA A C 1
ATOM 3681 O O . ALA A 1 483 ? -0.678 -18.005 5.893 1.00 98.38 483 ALA A O 1
ATOM 3682 N N . PHE A 1 484 ? -0.593 -17.798 3.657 1.00 98.56 484 PHE A N 1
ATOM 3683 C CA . PHE A 1 484 ? -1.906 -17.175 3.446 1.00 98.56 484 PHE A CA 1
ATOM 3684 C C . PHE A 1 484 ? -3.015 -18.172 3.051 1.00 98.56 484 PHE A C 1
ATOM 3686 O O . PHE A 1 484 ? -2.773 -19.364 2.866 1.00 98.56 484 PHE A O 1
ATOM 3693 N N . GLY A 1 485 ? -4.256 -17.689 2.941 1.00 98.56 485 GLY A N 1
ATOM 3694 C CA . GLY A 1 485 ? -5.430 -18.451 2.485 1.00 98.56 485 GLY A CA 1
ATOM 3695 C C . GLY A 1 485 ? -6.723 -18.004 3.173 1.00 98.56 485 GLY A C 1
ATOM 3696 O O . GLY A 1 485 ? -6.720 -17.025 3.910 1.00 98.56 485 GLY A O 1
ATOM 3697 N N . ASP A 1 486 ? -7.822 -18.736 2.985 1.00 98.75 486 ASP A N 1
ATOM 3698 C CA . ASP A 1 486 ? -9.124 -18.456 3.616 1.00 98.75 486 ASP A CA 1
ATOM 3699 C C . ASP A 1 486 ? -9.559 -19.634 4.501 1.00 98.75 486 ASP A C 1
ATOM 3701 O O . ASP A 1 486 ? -10.180 -20.587 4.030 1.00 98.75 486 ASP A O 1
ATOM 3705 N N . VAL A 1 487 ? -9.185 -19.607 5.787 1.00 98.81 487 VAL A N 1
ATOM 3706 C CA . VAL A 1 487 ? -9.513 -20.685 6.738 1.00 98.81 487 VAL A CA 1
ATOM 3707 C C . VAL A 1 487 ? -9.944 -20.105 8.081 1.00 98.81 487 VAL A C 1
ATOM 3709 O O . VAL A 1 487 ? -9.176 -19.427 8.766 1.00 98.81 487 VAL A O 1
ATOM 3712 N N . ASP A 1 488 ? -11.167 -20.430 8.492 1.00 98.81 488 ASP A N 1
ATOM 3713 C CA . ASP A 1 488 ? -11.667 -20.164 9.840 1.00 98.81 488 ASP A CA 1
ATOM 3714 C C . ASP A 1 488 ? -11.085 -21.198 10.819 1.00 98.81 488 ASP A C 1
ATOM 3716 O O . ASP A 1 488 ? -11.179 -22.404 10.595 1.00 98.81 488 ASP A O 1
ATOM 3720 N N . GLY A 1 489 ? -10.473 -20.744 11.916 1.00 98.62 489 GLY A N 1
ATOM 3721 C CA . GLY A 1 489 ? -9.630 -21.609 12.746 1.00 98.62 489 GLY A CA 1
ATOM 3722 C C . GLY A 1 489 ? -9.132 -20.957 14.034 1.00 98.62 489 GLY A C 1
ATOM 3723 O O . GLY A 1 489 ? -9.669 -19.945 14.494 1.00 98.62 489 GLY A O 1
ATOM 3724 N N . LYS A 1 490 ? -8.097 -21.543 14.645 1.00 98.56 490 LYS A N 1
ATOM 3725 C CA . LYS A 1 490 ? -7.514 -21.081 15.912 1.00 98.56 490 LYS A CA 1
ATOM 3726 C C . LYS A 1 490 ? -6.019 -20.797 15.770 1.00 98.56 490 LYS A C 1
ATOM 3728 O O . LYS A 1 490 ? -5.254 -21.661 15.367 1.00 98.56 490 LYS A O 1
ATOM 3733 N N . GLY A 1 491 ? -5.575 -19.603 16.158 1.00 98.38 491 GLY A N 1
ATOM 3734 C CA . GLY A 1 491 ? -4.171 -19.207 16.026 1.00 98.38 491 GLY A CA 1
ATOM 3735 C C . GLY A 1 491 ? -3.674 -19.343 14.581 1.00 98.38 491 GLY A C 1
ATOM 3736 O O . GLY A 1 491 ? -4.284 -18.789 13.669 1.00 98.38 491 GLY A O 1
ATOM 3737 N N . VAL A 1 492 ? -2.593 -20.103 14.389 1.00 97.62 492 VAL A N 1
ATOM 3738 C CA . VAL A 1 492 ? -1.995 -20.404 13.071 1.00 97.62 492 VAL A CA 1
ATOM 3739 C C . VAL A 1 492 ? -2.834 -21.358 12.207 1.00 97.62 492 VAL A C 1
ATOM 3741 O O . VAL A 1 492 ? -2.587 -21.466 11.009 1.00 97.62 492 VAL A O 1
ATOM 3744 N N . ASP A 1 493 ? -3.832 -22.036 12.785 1.00 98.31 493 ASP A N 1
ATOM 3745 C CA . ASP A 1 493 ? -4.748 -22.902 12.029 1.00 98.31 493 ASP A CA 1
ATOM 3746 C C . ASP A 1 493 ? -5.759 -22.063 11.223 1.00 98.31 493 ASP A C 1
ATOM 3748 O O . ASP A 1 493 ? -6.348 -22.549 10.262 1.00 98.31 493 ASP A O 1
ATOM 3752 N N . ALA A 1 494 ? -5.960 -20.796 11.608 1.00 98.75 494 ALA A N 1
ATOM 3753 C CA . ALA A 1 494 ? -6.659 -19.823 10.779 1.00 98.75 494 ALA A CA 1
ATOM 3754 C C . ALA A 1 494 ? -5.735 -19.299 9.668 1.00 98.75 494 ALA A C 1
ATOM 3756 O O . ALA A 1 494 ? -4.524 -19.164 9.867 1.00 98.75 494 ALA A O 1
ATOM 3757 N N . LYS A 1 495 ? -6.316 -18.938 8.524 1.00 98.81 495 LYS A N 1
ATOM 3758 C CA . LYS A 1 495 ? -5.622 -18.298 7.401 1.00 98.81 495 LYS A CA 1
ATOM 3759 C C . LYS A 1 495 ? -6.389 -17.058 6.948 1.00 98.81 495 LYS A C 1
ATOM 3761 O O . LYS A 1 495 ? -7.618 -17.031 7.013 1.00 98.81 495 LYS A O 1
ATOM 3766 N N . LEU A 1 496 ? -5.616 -16.049 6.559 1.00 98.94 496 LEU A N 1
ATOM 3767 C CA . LEU A 1 496 ? -6.035 -14.735 6.070 1.00 98.94 496 LEU A CA 1
ATOM 3768 C C . LEU A 1 496 ? -5.289 -14.456 4.755 1.00 98.94 496 LEU A C 1
ATOM 3770 O O . LEU A 1 496 ? -4.321 -15.158 4.439 1.00 98.94 496 LEU A O 1
ATOM 3774 N N . GLN A 1 497 ? -5.694 -13.431 4.011 1.00 98.88 497 GLN A N 1
ATOM 3775 C CA . GLN A 1 497 ? -5.018 -13.008 2.784 1.00 98.88 497 GLN A CA 1
ATOM 3776 C C . GLN A 1 497 ? -4.954 -11.477 2.734 1.00 98.88 497 GLN A C 1
ATOM 3778 O O . GLN A 1 497 ? -5.978 -10.807 2.585 1.00 98.88 497 GLN A O 1
ATOM 3783 N N . HIS A 1 498 ? -3.740 -10.946 2.910 1.00 98.81 498 HIS A N 1
ATOM 3784 C CA . HIS A 1 498 ? -3.411 -9.515 2.938 1.00 98.81 498 HIS A CA 1
ATOM 3785 C C . HIS A 1 498 ? -4.431 -8.656 3.737 1.00 98.81 498 HIS A C 1
ATOM 3787 O O . HIS A 1 498 ? -5.108 -7.791 3.175 1.00 98.81 498 HIS A O 1
ATOM 3793 N N . PRO A 1 499 ? -4.622 -8.918 5.049 1.00 98.94 499 PRO A N 1
ATOM 3794 C CA . PRO A 1 499 ? -5.628 -8.235 5.861 1.00 98.94 499 PRO A CA 1
ATOM 3795 C C . PRO A 1 499 ? -5.218 -6.7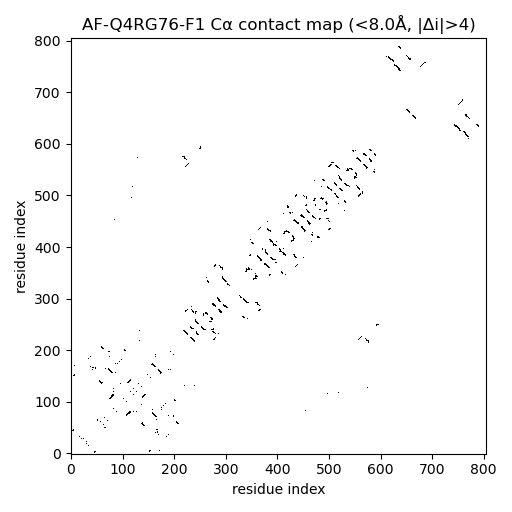86 6.165 1.00 98.94 499 PRO A C 1
ATOM 3797 O O . PRO A 1 499 ? -4.314 -6.547 6.962 1.00 98.94 499 PRO A O 1
ATOM 3800 N N . LEU A 1 500 ? -5.906 -5.802 5.578 1.00 98.94 500 LEU A N 1
ATOM 3801 C CA . LEU A 1 500 ? -5.494 -4.394 5.667 1.00 98.94 500 LEU A CA 1
ATOM 3802 C C . LEU A 1 500 ? -5.983 -3.645 6.916 1.00 98.94 500 LEU A C 1
ATOM 3804 O O . LEU A 1 500 ? -5.464 -2.567 7.198 1.00 98.94 500 LEU A O 1
ATOM 3808 N N . ALA A 1 501 ? -6.984 -4.130 7.660 1.00 98.81 501 ALA A N 1
ATOM 3809 C CA . ALA A 1 501 ? -7.536 -3.378 8.796 1.00 98.81 501 ALA A CA 1
ATOM 3810 C C . ALA A 1 501 ? -8.077 -4.231 9.948 1.00 98.81 501 ALA A C 1
ATOM 3812 O O . ALA A 1 501 ? -8.525 -5.362 9.768 1.00 98.81 501 ALA A O 1
ATOM 3813 N N . VAL A 1 502 ? -8.089 -3.627 11.138 1.00 98.88 502 VAL A N 1
ATOM 3814 C CA . VAL A 1 502 ? -8.634 -4.172 12.388 1.00 98.88 502 VAL A CA 1
ATOM 3815 C C . VAL A 1 502 ? -9.506 -3.128 13.086 1.00 98.88 502 VAL A C 1
ATOM 3817 O O . VAL A 1 502 ? -9.200 -1.943 13.036 1.00 98.88 502 VAL A O 1
ATOM 3820 N N . ALA A 1 503 ? -10.566 -3.556 13.776 1.00 98.56 503 ALA A N 1
ATOM 3821 C CA . ALA A 1 503 ? -11.390 -2.682 14.614 1.00 98.56 503 ALA A CA 1
ATOM 3822 C C . ALA A 1 503 ? -11.789 -3.381 15.923 1.00 98.56 503 ALA A C 1
ATOM 3824 O O . ALA A 1 503 ? -12.394 -4.455 15.909 1.00 98.56 503 ALA A O 1
ATOM 3825 N N . TRP A 1 504 ? -11.455 -2.772 17.064 1.00 98.00 504 TRP A N 1
ATOM 3826 C CA . TRP A 1 504 ? -11.752 -3.312 18.394 1.00 98.00 504 TRP A CA 1
ATOM 3827 C C . TRP A 1 504 ? -13.153 -2.909 18.871 1.00 98.00 504 TRP A C 1
ATOM 3829 O O . TRP A 1 504 ? -13.540 -1.745 18.773 1.00 98.00 504 TRP A O 1
ATOM 3839 N N . ALA A 1 505 ? -13.909 -3.865 19.418 1.00 96.69 505 ALA A N 1
ATOM 3840 C CA . ALA A 1 505 ? -15.222 -3.635 20.012 1.00 96.69 505 ALA A CA 1
ATOM 3841 C C . ALA A 1 505 ? -15.208 -4.005 21.511 1.00 96.69 505 ALA A C 1
ATOM 3843 O O . ALA A 1 505 ? -15.569 -5.134 21.862 1.00 96.69 505 ALA A O 1
ATOM 3844 N N . PRO A 1 506 ? -14.835 -3.075 22.417 1.00 93.81 506 PRO A N 1
ATOM 3845 C CA . PRO A 1 506 ? -14.591 -3.379 23.834 1.00 93.81 506 PRO A CA 1
ATOM 3846 C C . PRO A 1 506 ? -15.812 -3.990 24.535 1.00 93.81 506 PRO A C 1
ATOM 3848 O O . PRO A 1 506 ? -15.696 -5.003 25.223 1.00 93.81 506 PRO A O 1
ATOM 3851 N N . GLY A 1 507 ? -17.013 -3.455 24.275 1.00 91.50 507 GLY A N 1
ATOM 3852 C CA . GLY A 1 507 ? -18.270 -3.959 24.847 1.00 91.50 507 GLY A CA 1
ATOM 3853 C C . GLY A 1 507 ? -18.667 -5.376 24.405 1.00 91.50 507 GLY A C 1
ATOM 3854 O O . GLY A 1 507 ? -19.490 -6.001 25.066 1.00 91.50 507 GLY A O 1
ATOM 3855 N N . ALA A 1 508 ? -18.078 -5.893 23.321 1.00 93.69 508 ALA A N 1
ATOM 3856 C CA . ALA A 1 508 ? -18.215 -7.287 22.893 1.00 93.69 508 ALA A CA 1
ATOM 3857 C C . ALA A 1 508 ? -16.975 -8.137 23.234 1.00 93.69 508 ALA A C 1
ATOM 3859 O O . ALA A 1 508 ? -17.051 -9.362 23.190 1.00 93.69 508 ALA A O 1
ATOM 3860 N N . SER A 1 509 ? -15.839 -7.502 23.553 1.00 96.56 509 SER A N 1
ATOM 3861 C CA . SER A 1 509 ? -14.513 -8.130 23.635 1.00 96.56 509 SER A CA 1
ATOM 3862 C C . SER A 1 509 ? -14.122 -8.906 22.364 1.00 96.56 509 SER A C 1
ATOM 3864 O O . SER A 1 509 ? -13.495 -9.964 22.430 1.00 96.56 509 SER A O 1
ATOM 3866 N N . LEU A 1 510 ? -14.500 -8.371 21.198 1.00 97.94 510 LEU A N 1
ATOM 3867 C CA . LEU A 1 510 ? -14.225 -8.949 19.881 1.00 97.94 510 LEU A CA 1
ATOM 3868 C C . LEU A 1 510 ? -13.423 -7.983 19.012 1.00 97.94 510 LEU A C 1
ATOM 3870 O O . LEU A 1 510 ? -13.638 -6.769 19.037 1.00 97.94 510 LEU A O 1
ATOM 3874 N N . LEU A 1 511 ? -12.527 -8.550 18.208 1.00 98.75 511 LEU A N 1
ATOM 3875 C CA . LEU A 1 511 ? -11.768 -7.840 17.189 1.00 98.75 511 LEU A CA 1
ATOM 3876 C C . LEU A 1 511 ? -12.347 -8.179 15.814 1.00 98.75 511 LEU A C 1
ATOM 3878 O O . LEU A 1 511 ? -12.449 -9.351 15.456 1.00 98.75 511 LEU A O 1
ATOM 3882 N N . TYR A 1 512 ? -12.705 -7.169 15.035 1.00 98.88 512 TYR A N 1
ATOM 3883 C CA . TYR A 1 512 ? -13.071 -7.335 13.631 1.00 98.88 512 TYR A CA 1
ATOM 3884 C C . TYR A 1 512 ? -11.846 -7.124 12.746 1.00 98.88 512 TYR A C 1
ATOM 3886 O O . TYR A 1 512 ? -10.960 -6.348 13.102 1.00 98.88 512 TYR A O 1
ATOM 3894 N N . VAL A 1 513 ? -11.798 -7.820 11.612 1.00 98.94 513 VAL A N 1
ATOM 3895 C CA . VAL A 1 513 ? -10.689 -7.791 10.650 1.00 98.94 513 VAL A CA 1
ATOM 3896 C C . VAL A 1 513 ? -11.263 -7.617 9.248 1.00 98.94 513 VAL A C 1
ATOM 3898 O O . VAL A 1 513 ? -12.195 -8.335 8.882 1.00 98.94 513 VAL A O 1
ATOM 3901 N N . ALA A 1 514 ? -10.699 -6.703 8.463 1.00 98.88 514 ALA A N 1
ATOM 3902 C CA . ALA A 1 514 ? -10.891 -6.679 7.020 1.00 98.88 514 ALA A CA 1
ATOM 3903 C C . ALA A 1 514 ? -9.849 -7.614 6.392 1.00 98.88 514 ALA A C 1
ATOM 3905 O O . ALA A 1 514 ? -8.654 -7.332 6.426 1.00 98.88 514 ALA A O 1
ATOM 3906 N N . ASP A 1 515 ? -10.311 -8.761 5.903 1.00 98.88 515 ASP A N 1
ATOM 3907 C CA . ASP A 1 515 ? -9.504 -9.824 5.307 1.00 98.88 515 ASP A CA 1
ATOM 3908 C C . ASP A 1 515 ? -9.568 -9.650 3.785 1.00 98.88 515 ASP A C 1
ATOM 3910 O O . ASP A 1 515 ? -10.410 -10.227 3.089 1.00 98.88 515 ASP A O 1
ATOM 3914 N N . SER A 1 516 ? -8.788 -8.676 3.311 1.00 98.88 516 SER A N 1
ATOM 3915 C CA . SER A 1 516 ? -9.107 -7.881 2.125 1.00 98.88 516 SER A CA 1
ATOM 3916 C C . SER A 1 516 ? -9.091 -8.695 0.831 1.00 98.88 516 SER A C 1
ATOM 3918 O O . SER A 1 516 ? -10.039 -8.614 0.044 1.00 98.88 516 SER A O 1
ATOM 3920 N N . TYR A 1 517 ? -8.066 -9.528 0.635 1.00 98.81 517 TYR A N 1
ATOM 3921 C CA . TYR A 1 517 ? -7.921 -10.373 -0.558 1.00 98.81 517 TYR A CA 1
ATOM 3922 C C . TYR A 1 517 ? -8.742 -11.674 -0.474 1.00 98.81 517 TYR A C 1
ATOM 3924 O O . TYR A 1 517 ? -8.924 -12.352 -1.476 1.00 98.81 517 TYR A O 1
ATOM 3932 N N . ASN A 1 518 ? -9.302 -11.995 0.698 1.00 98.81 518 ASN A N 1
ATOM 3933 C CA . ASN A 1 518 ? -10.370 -12.992 0.846 1.00 98.81 518 ASN A CA 1
ATOM 3934 C C . ASN A 1 518 ? -11.775 -12.364 0.725 1.00 98.81 518 ASN A C 1
ATOM 3936 O O . ASN A 1 518 ? -12.774 -13.039 0.974 1.00 98.81 518 ASN A O 1
ATOM 3940 N N . HIS A 1 519 ? -11.862 -11.062 0.416 1.00 98.69 519 HIS A N 1
ATOM 3941 C CA . HIS A 1 519 ? -13.099 -10.284 0.259 1.00 98.69 519 HIS A CA 1
ATOM 3942 C C . HIS A 1 519 ? -14.089 -10.455 1.423 1.00 98.69 519 HIS A C 1
ATOM 3944 O O . HIS A 1 519 ? -15.308 -10.524 1.236 1.00 98.69 519 HIS A O 1
ATOM 3950 N N . LYS A 1 520 ? -13.557 -10.552 2.647 1.00 98.81 520 LYS A N 1
ATOM 3951 C CA . LYS A 1 520 ? -14.308 -10.927 3.849 1.00 98.81 520 LYS A CA 1
ATOM 3952 C C . LYS A 1 520 ? -14.074 -9.967 5.000 1.00 98.81 520 LYS A C 1
ATOM 3954 O O . LYS A 1 520 ? -13.006 -9.386 5.168 1.00 98.81 520 LYS A O 1
ATOM 3959 N N . ILE A 1 521 ? -15.083 -9.876 5.858 1.00 98.88 521 ILE A N 1
ATOM 3960 C CA . ILE A 1 521 ? -14.923 -9.380 7.219 1.00 98.88 521 ILE A CA 1
ATOM 3961 C C . ILE A 1 521 ? -14.859 -10.602 8.130 1.00 98.88 521 ILE A C 1
ATOM 3963 O O . ILE A 1 521 ? -15.818 -11.374 8.218 1.00 98.88 521 ILE A O 1
ATOM 3967 N N . LYS A 1 522 ? -13.734 -10.787 8.820 1.00 98.88 522 LYS A N 1
ATOM 3968 C CA . LYS A 1 522 ? -13.579 -11.812 9.858 1.00 98.88 522 LYS A CA 1
ATOM 3969 C C . LYS A 1 522 ? -13.857 -11.208 11.237 1.00 98.88 522 LYS A C 1
ATOM 3971 O O . LYS A 1 522 ? -13.761 -9.998 11.451 1.00 98.88 522 LYS A O 1
ATOM 3976 N N . VAL A 1 523 ? -14.179 -12.068 12.195 1.00 98.81 523 VAL A N 1
ATOM 3977 C CA . VAL A 1 523 ? -14.255 -11.751 13.622 1.00 98.81 523 VAL A CA 1
ATOM 3978 C C . VAL A 1 523 ? -13.348 -12.696 14.403 1.00 98.81 523 VAL A C 1
ATOM 3980 O O . VAL A 1 523 ? -13.354 -13.910 14.185 1.00 98.81 523 VAL A O 1
ATOM 3983 N N . VAL A 1 524 ? -12.567 -12.126 15.315 1.00 98.94 524 VAL A N 1
ATOM 3984 C CA . VAL A 1 524 ? -11.600 -12.821 16.160 1.00 98.94 524 VAL A CA 1
ATOM 3985 C C . VAL A 1 524 ? -11.990 -12.647 17.625 1.00 98.94 524 VAL A C 1
ATOM 3987 O O . VAL A 1 524 ? -12.119 -11.528 18.120 1.00 98.94 524 VAL A O 1
ATOM 3990 N N . ASP A 1 525 ? -12.140 -13.769 18.328 1.00 98.62 525 ASP A N 1
ATOM 3991 C CA . ASP A 1 525 ? -12.132 -13.831 19.793 1.00 98.62 525 ASP A CA 1
ATOM 3992 C C . ASP A 1 525 ? -10.663 -13.886 20.252 1.00 98.62 525 ASP A C 1
ATOM 3994 O O . ASP A 1 525 ? -10.006 -14.914 20.027 1.00 98.62 525 ASP A O 1
ATOM 3998 N N . PRO A 1 526 ? -10.110 -12.830 20.886 1.00 98.31 526 PRO A N 1
ATOM 3999 C CA . PRO A 1 526 ? -8.689 -12.802 21.226 1.00 98.31 526 PRO A CA 1
ATOM 4000 C C . PRO A 1 526 ? -8.325 -13.713 22.407 1.00 98.31 526 PRO A C 1
ATOM 4002 O O . PRO A 1 526 ? -7.170 -14.120 22.536 1.00 98.31 526 PRO A O 1
ATOM 4005 N N . LYS A 1 527 ? -9.300 -14.077 23.254 1.00 97.50 527 LYS A N 1
ATOM 4006 C CA . LYS A 1 527 ? -9.119 -14.968 24.412 1.00 97.50 527 LYS A CA 1
ATOM 4007 C C . LYS A 1 527 ? -9.106 -16.433 23.987 1.00 97.50 527 LYS A C 1
ATOM 4009 O O . LYS A 1 527 ? -8.270 -17.201 24.458 1.00 97.50 527 LYS A O 1
ATOM 4014 N N . ALA A 1 528 ? -9.993 -16.820 23.072 1.00 97.81 528 ALA A N 1
ATOM 4015 C CA . ALA A 1 528 ? -9.967 -18.139 22.442 1.00 97.81 528 ALA A CA 1
ATOM 4016 C C . ALA A 1 528 ? -8.900 -18.257 21.338 1.00 97.81 528 ALA A C 1
ATOM 4018 O O . ALA A 1 528 ? -8.573 -19.377 20.939 1.00 97.81 528 ALA A O 1
ATOM 4019 N N . LYS A 1 529 ? -8.377 -17.124 20.841 1.00 98.31 529 LYS A N 1
ATOM 4020 C CA . LYS A 1 529 ? -7.591 -16.997 19.599 1.00 98.31 529 LYS A CA 1
ATOM 4021 C C . LYS A 1 529 ? -8.296 -17.602 18.382 1.00 98.31 529 LYS A C 1
ATOM 4023 O O . LYS A 1 529 ? -7.654 -18.238 17.550 1.00 98.31 529 LYS A O 1
ATOM 4028 N N . ARG A 1 530 ? -9.622 -17.467 18.301 1.00 98.69 530 ARG A N 1
ATOM 4029 C CA . ARG A 1 530 ? -10.443 -18.090 17.250 1.00 98.69 530 ARG A CA 1
ATOM 4030 C C . ARG A 1 530 ? -10.870 -17.046 16.226 1.00 98.69 530 ARG A C 1
ATOM 4032 O O . ARG A 1 530 ? -11.574 -16.111 16.595 1.00 98.69 530 ARG A O 1
ATOM 4039 N N . CYS A 1 531 ? -10.471 -17.236 14.972 1.00 98.88 531 CYS A N 1
ATOM 4040 C CA . CYS A 1 531 ? -10.942 -16.471 13.821 1.00 98.88 531 CYS A CA 1
ATOM 4041 C C . CYS A 1 531 ? -12.147 -17.178 13.185 1.00 98.88 531 CYS A C 1
ATOM 4043 O O . CYS A 1 531 ? -12.167 -18.407 13.096 1.00 98.88 531 CYS A O 1
ATOM 4045 N N . SER A 1 532 ? -13.144 -16.418 12.740 1.00 98.69 532 SER A N 1
ATOM 4046 C CA . SER A 1 532 ? -14.241 -16.927 11.911 1.00 98.69 532 SER A CA 1
ATOM 4047 C C . SER A 1 532 ? -14.807 -15.843 10.995 1.00 98.69 532 SER A C 1
ATOM 4049 O O . SER A 1 532 ? -14.768 -14.664 11.340 1.00 98.69 532 SER A O 1
ATOM 4051 N N . THR A 1 533 ? -15.373 -16.228 9.857 1.00 98.75 533 THR A N 1
ATOM 4052 C CA . THR A 1 533 ? -16.034 -15.323 8.913 1.00 98.75 533 THR A CA 1
ATOM 4053 C C . THR A 1 533 ? -17.265 -14.690 9.559 1.00 98.75 533 THR A C 1
ATOM 4055 O O . THR A 1 533 ? -18.158 -15.386 10.042 1.00 98.75 533 THR A O 1
ATOM 4058 N N . LEU A 1 534 ? -17.309 -13.356 9.586 1.00 98.50 534 LEU A N 1
ATOM 4059 C CA . LEU A 1 534 ? -18.476 -12.597 10.032 1.00 98.50 534 LEU A CA 1
ATOM 4060 C C . LEU A 1 534 ? -19.414 -12.328 8.855 1.00 98.50 534 LEU A C 1
ATOM 4062 O O . LEU A 1 534 ? -20.617 -12.551 8.978 1.00 98.50 534 LEU A O 1
ATOM 4066 N N . ALA A 1 535 ? -18.853 -11.824 7.753 1.00 98.38 535 ALA A N 1
ATOM 4067 C CA . ALA A 1 535 ? -19.564 -11.402 6.554 1.00 98.38 535 ALA A CA 1
ATOM 4068 C C . ALA A 1 535 ? -18.662 -11.505 5.310 1.00 98.38 535 ALA A C 1
ATOM 4070 O O . ALA A 1 535 ? -17.437 -11.463 5.434 1.00 98.38 535 ALA A O 1
ATOM 4071 N N . GLY A 1 536 ? -19.265 -11.582 4.124 1.00 97.75 536 GLY A N 1
ATOM 4072 C CA . GLY A 1 536 ? -18.567 -11.783 2.848 1.00 97.75 536 GLY A CA 1
ATOM 4073 C C . GLY A 1 536 ? -18.682 -13.225 2.349 1.00 97.75 536 GLY A C 1
ATOM 4074 O O . GLY A 1 536 ? -18.430 -14.160 3.112 1.00 97.75 536 GLY A O 1
ATOM 4075 N N . THR A 1 537 ? -19.047 -13.427 1.079 1.00 97.00 537 THR A N 1
ATOM 4076 C CA . THR A 1 537 ? -19.041 -14.768 0.452 1.00 97.00 537 THR A CA 1
ATOM 4077 C C . THR A 1 537 ? -17.615 -15.275 0.216 1.00 97.00 537 THR A C 1
ATOM 4079 O O . THR A 1 537 ? -17.319 -16.446 0.461 1.00 97.00 537 THR A O 1
ATOM 4082 N N . GLY A 1 538 ? -16.714 -14.369 -0.177 1.00 96.19 538 GLY A N 1
ATOM 4083 C CA . GLY A 1 538 ? -15.361 -14.657 -0.667 1.00 96.19 538 GLY A CA 1
ATOM 4084 C C . GLY A 1 538 ? -15.174 -14.345 -2.154 1.00 96.19 538 GLY A C 1
ATOM 4085 O O . GLY A 1 538 ? -14.060 -14.423 -2.654 1.00 96.19 538 GLY A O 1
ATOM 4086 N N . GLU A 1 539 ? -16.246 -13.971 -2.854 1.00 95.38 539 GLU A N 1
ATOM 4087 C CA . GLU A 1 539 ? -16.213 -13.539 -4.252 1.00 95.38 539 GLU A CA 1
ATOM 4088 C C . GLU A 1 539 ? -16.152 -12.006 -4.332 1.00 95.38 539 GLU A C 1
ATOM 4090 O O . GLU A 1 539 ? -16.832 -11.310 -3.569 1.00 95.38 539 GLU A O 1
ATOM 4095 N N . ALA A 1 540 ? -15.358 -11.479 -5.267 1.00 95.25 540 ALA A N 1
ATOM 4096 C CA . ALA A 1 540 ? -15.293 -10.048 -5.545 1.00 95.25 540 ALA A CA 1
ATOM 4097 C C . ALA A 1 540 ? -16.612 -9.561 -6.162 1.00 95.25 540 ALA A C 1
ATOM 4099 O O . ALA A 1 540 ? -17.097 -10.140 -7.135 1.00 95.25 540 ALA A O 1
ATOM 4100 N N . GLY A 1 541 ? -17.179 -8.464 -5.656 1.00 93.19 541 GLY A N 1
ATOM 4101 C CA . GLY A 1 541 ? -18.315 -7.823 -6.325 1.00 93.19 541 GLY A CA 1
ATOM 4102 C C . GLY A 1 541 ? -19.074 -6.794 -5.496 1.00 93.19 541 GLY A C 1
ATOM 4103 O O . GLY A 1 541 ? -18.754 -6.528 -4.339 1.00 93.19 541 GLY A O 1
ATOM 4104 N N . ASP A 1 542 ? -20.120 -6.225 -6.099 1.00 91.00 542 ASP A N 1
ATOM 4105 C CA . ASP A 1 542 ? -20.846 -5.058 -5.588 1.00 91.00 542 ASP A CA 1
ATOM 4106 C C . ASP A 1 542 ? -22.155 -5.393 -4.843 1.00 91.00 542 ASP A C 1
ATOM 4108 O O . ASP A 1 542 ? -22.797 -4.518 -4.261 1.00 91.00 542 ASP A O 1
ATOM 4112 N N . THR A 1 543 ? -22.603 -6.644 -4.829 1.00 93.12 543 THR A N 1
ATOM 4113 C CA . THR A 1 543 ? -23.935 -6.977 -4.310 1.00 93.12 543 THR A CA 1
ATOM 4114 C C . THR A 1 543 ? -23.909 -7.161 -2.790 1.00 93.12 543 THR A C 1
ATOM 4116 O O . THR A 1 543 ? -23.505 -8.201 -2.294 1.00 93.12 543 THR A O 1
ATOM 4119 N N . LEU A 1 544 ? -24.367 -6.162 -2.022 1.00 88.31 544 LEU A N 1
ATOM 4120 C CA . LEU A 1 544 ? -24.401 -6.231 -0.546 1.00 88.31 544 LEU A CA 1
ATOM 4121 C C . LEU A 1 544 ? -25.470 -7.185 0.022 1.00 88.31 544 LEU A C 1
ATOM 4123 O O . LEU A 1 544 ? -25.336 -7.653 1.150 1.00 88.31 544 LEU A O 1
ATOM 4127 N N . GLY A 1 545 ? -26.556 -7.437 -0.713 1.00 81.94 545 GLY A N 1
ATOM 4128 C CA . GLY A 1 545 ? -27.708 -8.177 -0.188 1.00 81.94 545 GLY A CA 1
ATOM 4129 C C . GLY A 1 545 ? -28.318 -7.555 1.089 1.00 81.94 545 GLY A C 1
ATOM 4130 O O . GLY A 1 545 ? -28.022 -6.414 1.443 1.00 81.94 545 GLY A O 1
ATOM 4131 N N . PRO A 1 546 ? -29.216 -8.280 1.780 1.00 87.94 546 PRO A N 1
ATOM 4132 C CA . PRO A 1 546 ? -29.780 -7.870 3.067 1.00 87.94 546 PRO A CA 1
ATOM 4133 C C . PRO A 1 546 ? -28.999 -8.379 4.293 1.00 87.94 546 PRO A C 1
ATOM 4135 O O . PRO A 1 546 ? -29.277 -7.920 5.398 1.00 87.94 546 PRO A O 1
ATOM 4138 N N . ALA A 1 547 ? -28.090 -9.353 4.145 1.00 93.00 547 ALA A N 1
ATOM 4139 C CA . ALA A 1 547 ? -27.537 -10.134 5.257 1.00 93.00 547 ALA A CA 1
ATOM 4140 C C . ALA A 1 547 ? -26.053 -10.489 5.070 1.00 93.00 547 ALA A C 1
ATOM 4142 O O . ALA A 1 547 ? -25.588 -10.677 3.950 1.00 93.00 547 ALA A O 1
ATOM 4143 N N . PHE A 1 548 ? -25.330 -10.660 6.183 1.00 96.69 548 PHE A N 1
ATOM 4144 C CA . PHE A 1 548 ? -23.864 -10.825 6.219 1.00 96.69 548 PHE A CA 1
ATOM 4145 C C . PHE A 1 548 ? -23.294 -11.943 5.315 1.00 96.69 548 PHE A C 1
ATOM 4147 O O . PHE A 1 548 ? -22.194 -11.807 4.793 1.00 96.69 548 PHE A O 1
ATOM 4154 N N . HIS A 1 549 ? -24.017 -13.048 5.113 1.00 93.62 549 HIS A N 1
ATOM 4155 C CA . HIS A 1 549 ? -23.563 -14.171 4.272 1.00 93.62 549 HIS A CA 1
ATOM 4156 C C . HIS A 1 549 ? -23.910 -14.006 2.778 1.00 93.62 549 HIS A C 1
ATOM 4158 O O . HIS A 1 549 ? -23.730 -14.939 2.003 1.00 93.62 549 HIS A O 1
ATOM 4164 N N . GLN A 1 550 ? -24.471 -12.855 2.390 1.00 92.69 550 GLN A N 1
ATOM 4165 C CA . GLN A 1 550 ? -24.935 -12.545 1.031 1.00 92.69 550 GLN A CA 1
ATOM 4166 C C . GLN A 1 550 ? -24.280 -11.280 0.464 1.00 92.69 550 GLN A C 1
ATOM 4168 O O . GLN A 1 550 ? -24.577 -10.910 -0.669 1.00 92.69 550 GLN A O 1
ATOM 4173 N N . CYS A 1 551 ? -23.429 -10.603 1.242 1.00 95.00 551 CYS A N 1
ATOM 4174 C CA . CYS A 1 551 ? -22.684 -9.451 0.764 1.00 95.00 551 CYS A CA 1
ATOM 4175 C C . CYS A 1 551 ? -21.412 -9.880 0.031 1.00 95.00 551 CYS A C 1
ATOM 4177 O O . CYS A 1 551 ? -20.633 -10.695 0.529 1.00 95.00 551 CYS A O 1
ATOM 4179 N N . LEU A 1 552 ? -21.194 -9.262 -1.121 1.00 97.62 552 LEU A N 1
ATOM 4180 C CA . LEU A 1 552 ? -19.917 -9.189 -1.807 1.00 97.62 552 LEU A CA 1
ATOM 4181 C C . LEU A 1 552 ? -19.199 -7.907 -1.360 1.00 97.62 552 LEU A C 1
ATOM 4183 O O . LEU A 1 552 ? -19.826 -6.848 -1.227 1.00 97.62 552 LEU A O 1
ATOM 4187 N N . PHE A 1 553 ? -17.895 -8.023 -1.133 1.00 98.38 553 PHE A N 1
ATOM 4188 C CA . PHE A 1 553 ? -16.965 -6.906 -0.963 1.00 98.38 553 PHE A CA 1
ATOM 4189 C C . PHE A 1 553 ? -15.927 -6.973 -2.095 1.00 98.38 553 PHE A C 1
ATOM 4191 O O . PHE A 1 553 ? -15.854 -7.973 -2.809 1.00 98.38 553 PHE A O 1
ATOM 4198 N N . ASN A 1 554 ? -15.109 -5.939 -2.269 1.00 98.44 554 ASN A N 1
ATOM 4199 C CA . ASN A 1 554 ? -13.947 -5.997 -3.151 1.00 98.44 554 ASN A CA 1
ATOM 4200 C C . ASN A 1 554 ? -12.792 -5.203 -2.518 1.00 98.44 554 ASN A C 1
ATOM 4202 O O . ASN A 1 554 ? -12.858 -3.981 -2.372 1.00 98.44 554 ASN A O 1
ATOM 4206 N N . GLU A 1 555 ? -11.777 -5.954 -2.081 1.00 98.62 555 GLU A N 1
ATOM 4207 C CA . GLU A 1 555 ? -10.607 -5.509 -1.307 1.00 98.62 555 GLU A CA 1
ATOM 4208 C C . GLU A 1 555 ? -10.905 -4.441 -0.231 1.00 98.62 555 GLU A C 1
ATOM 4210 O O . GLU A 1 555 ? -10.361 -3.340 -0.288 1.00 98.62 555 GLU A O 1
ATOM 4215 N N . PRO A 1 556 ? -11.756 -4.726 0.777 1.00 98.62 556 PRO A N 1
ATOM 4216 C CA . PRO A 1 556 ? -12.048 -3.763 1.836 1.00 98.62 556 PRO A CA 1
ATOM 4217 C C . PRO A 1 556 ? -10.780 -3.421 2.637 1.00 98.62 556 PRO A C 1
ATOM 4219 O O . PRO A 1 556 ? -10.229 -4.284 3.325 1.00 98.62 556 PRO A O 1
ATOM 4222 N N . ALA A 1 557 ? -10.308 -2.173 2.554 1.00 98.06 557 ALA A N 1
ATOM 4223 C CA . ALA A 1 557 ? -9.028 -1.747 3.135 1.00 98.06 557 ALA A CA 1
ATOM 4224 C C . ALA A 1 557 ? -9.131 -1.123 4.544 1.00 98.06 557 ALA A C 1
ATOM 4226 O O . ALA A 1 557 ? -8.115 -0.960 5.231 1.00 98.06 557 ALA A O 1
ATOM 4227 N N . GLY A 1 558 ? -10.344 -0.795 5.003 1.00 98.06 558 GLY A N 1
ATOM 4228 C CA . GLY A 1 558 ? -10.574 -0.066 6.253 1.00 98.06 558 GLY A CA 1
ATOM 4229 C C . GLY A 1 558 ? -11.866 -0.459 6.962 1.00 98.06 558 GLY A C 1
ATOM 4230 O O . GLY A 1 558 ? -12.895 -0.658 6.320 1.00 98.06 558 GLY A O 1
ATOM 4231 N N . ILE A 1 559 ? -11.836 -0.526 8.295 1.00 98.56 559 ILE A N 1
ATOM 4232 C CA . ILE A 1 559 ? -13.018 -0.784 9.130 1.00 98.56 559 ILE A CA 1
ATOM 4233 C C . ILE A 1 559 ? -13.017 0.060 10.405 1.00 98.56 559 ILE A C 1
ATOM 4235 O O . ILE A 1 559 ? -11.966 0.304 10.988 1.00 98.56 559 ILE A O 1
ATOM 4239 N N . CYS A 1 560 ? -14.201 0.463 10.871 1.00 97.75 560 CYS A N 1
ATOM 4240 C CA . CYS A 1 560 ? -14.364 1.189 12.132 1.00 97.75 560 CYS A CA 1
ATOM 4241 C C . CYS A 1 560 ? -15.678 0.833 12.842 1.00 97.75 560 CYS A C 1
ATOM 4243 O O . CYS A 1 560 ? -16.710 0.621 12.205 1.00 97.75 560 CYS A O 1
ATOM 4245 N N . ILE A 1 561 ? -15.648 0.792 14.174 1.00 96.19 561 ILE A N 1
ATOM 4246 C CA . ILE A 1 561 ? -16.823 0.561 15.021 1.00 96.19 561 ILE A CA 1
ATOM 4247 C C . ILE A 1 561 ? -17.465 1.897 15.412 1.00 96.19 561 ILE A C 1
ATOM 4249 O O . ILE A 1 561 ? -16.784 2.827 15.832 1.00 96.19 561 ILE A O 1
ATOM 4253 N N . GLY A 1 562 ? -18.794 1.964 15.332 1.00 92.88 562 GLY A N 1
ATOM 4254 C CA . GLY A 1 562 ? -19.596 3.106 15.767 1.00 92.88 562 GLY A CA 1
ATOM 4255 C C . GLY A 1 562 ? -21.001 2.702 16.226 1.00 92.88 562 GLY A C 1
ATOM 4256 O O . GLY A 1 562 ? -21.307 1.523 16.436 1.00 92.88 562 GLY A O 1
ATOM 4257 N N . GLY A 1 563 ? -21.874 3.691 16.422 1.00 85.88 563 GLY A N 1
ATOM 4258 C CA . GLY A 1 563 ? -23.229 3.471 16.937 1.00 85.88 563 GLY A CA 1
ATOM 4259 C C . GLY A 1 563 ? -23.254 2.903 18.363 1.00 85.88 563 GLY A C 1
ATOM 4260 O O . GLY A 1 563 ? -24.174 2.164 18.707 1.00 85.88 563 GLY A O 1
ATOM 4261 N N . GLY A 1 564 ? -22.233 3.186 19.176 1.00 85.38 564 GLY A N 1
ATOM 4262 C CA . GLY A 1 564 ? -22.066 2.622 20.517 1.00 85.38 564 GLY A CA 1
ATOM 4263 C C . GLY A 1 564 ? -21.666 1.142 20.524 1.00 85.38 564 GLY A C 1
ATOM 4264 O O . GLY A 1 564 ? -22.052 0.419 21.439 1.00 85.38 564 GLY A O 1
ATOM 4265 N N . GLY A 1 565 ? -20.938 0.676 19.502 1.00 89.44 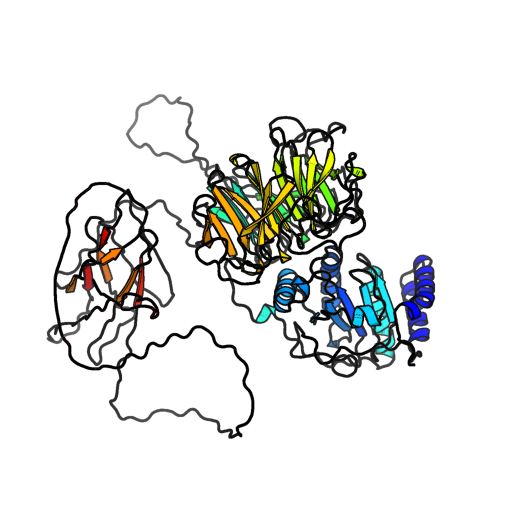565 GLY A N 1
ATOM 4266 C CA . GLY A 1 565 ? -20.507 -0.725 19.378 1.00 89.44 565 GLY A CA 1
ATOM 4267 C C . GLY A 1 565 ? -21.443 -1.622 18.561 1.00 89.44 565 GLY A C 1
ATOM 4268 O O . GLY A 1 565 ? -21.232 -2.830 18.522 1.00 89.44 565 GLY A O 1
ATOM 4269 N N . LYS A 1 566 ? -22.477 -1.050 17.929 1.00 92.75 566 LYS A N 1
ATOM 4270 C CA . LYS A 1 566 ? -23.536 -1.783 17.209 1.00 92.75 566 LYS A CA 1
ATOM 4271 C C . LYS A 1 566 ? -23.366 -1.815 15.695 1.00 92.75 566 LYS A C 1
ATOM 4273 O O . LYS A 1 566 ? -23.907 -2.706 15.047 1.00 92.75 566 LYS A O 1
ATOM 4278 N N . LEU A 1 567 ? -22.643 -0.849 15.135 1.00 96.19 567 LEU A N 1
ATOM 4279 C CA . LEU A 1 567 ? -22.447 -0.701 13.698 1.00 96.19 567 LEU A CA 1
ATOM 4280 C C . LEU A 1 567 ? -20.962 -0.854 13.370 1.00 96.19 567 LEU A C 1
ATOM 4282 O O . LEU A 1 567 ? -20.129 -0.144 13.933 1.00 96.19 567 LEU A O 1
ATOM 4286 N N . LEU A 1 568 ? -20.643 -1.753 12.443 1.00 98.00 568 LEU A N 1
ATOM 4287 C CA . LEU A 1 568 ? -19.316 -1.885 11.851 1.00 98.00 568 LEU A CA 1
ATOM 4288 C C . LEU A 1 568 ? -19.352 -1.268 10.451 1.00 98.00 568 LEU A C 1
ATOM 4290 O O . LEU A 1 568 ? -20.065 -1.747 9.571 1.00 98.00 568 LEU A O 1
ATOM 4294 N N . TYR A 1 569 ? -18.607 -0.188 10.257 1.00 98.44 569 TYR A N 1
ATOM 4295 C CA . TYR A 1 569 ? -18.469 0.488 8.974 1.00 98.44 569 TYR A CA 1
ATOM 4296 C C . TYR A 1 569 ? -17.256 -0.083 8.240 1.00 98.44 569 TYR A C 1
ATOM 4298 O O . TYR A 1 569 ? -16.215 -0.306 8.857 1.00 98.44 569 TYR A O 1
ATOM 4306 N N . VAL A 1 570 ? -17.396 -0.305 6.936 1.00 98.69 570 VAL A N 1
ATOM 4307 C CA . VAL A 1 570 ? -16.391 -0.912 6.055 1.00 98.69 570 VAL A CA 1
ATOM 4308 C C . VAL A 1 570 ? -16.135 0.036 4.890 1.00 98.69 570 VAL A C 1
ATOM 4310 O O . VAL A 1 570 ? -17.063 0.337 4.142 1.00 98.69 570 VAL A O 1
ATOM 4313 N N . ALA A 1 571 ? -14.895 0.489 4.720 1.00 98.62 571 ALA A N 1
ATOM 4314 C CA . ALA A 1 571 ? -14.428 1.078 3.472 1.00 98.62 571 ALA A CA 1
ATOM 4315 C C . ALA A 1 571 ? -14.202 -0.072 2.478 1.00 98.62 571 ALA A C 1
ATOM 4317 O O . ALA A 1 571 ? -13.308 -0.897 2.658 1.00 98.62 571 ALA A O 1
ATOM 4318 N N . ASP A 1 572 ? -15.092 -0.176 1.495 1.00 98.44 572 ASP A N 1
ATOM 4319 C CA . ASP A 1 572 ? -15.181 -1.280 0.539 1.00 98.44 572 ASP A CA 1
ATOM 4320 C C . ASP A 1 572 ? -14.595 -0.779 -0.785 1.00 98.44 572 ASP A C 1
ATOM 4322 O O . ASP A 1 572 ? -15.277 -0.174 -1.619 1.00 98.44 572 ASP A O 1
ATOM 4326 N N . THR A 1 573 ? -13.268 -0.883 -0.860 1.00 98.56 573 THR A N 1
ATOM 4327 C CA . THR A 1 573 ? -12.396 0.040 -1.592 1.00 98.56 573 THR A CA 1
ATOM 4328 C C . THR A 1 573 ? -12.586 -0.047 -3.101 1.00 98.56 573 THR A C 1
ATOM 4330 O O . THR A 1 573 ? -12.936 0.955 -3.724 1.00 98.56 573 THR A O 1
ATOM 4333 N N . ASN A 1 574 ? -12.466 -1.236 -3.692 1.00 97.69 574 ASN A N 1
ATOM 4334 C CA . ASN A 1 574 ? -12.658 -1.422 -5.136 1.00 97.69 574 ASN A CA 1
ATOM 4335 C C . ASN A 1 574 ? -14.146 -1.344 -5.546 1.00 97.69 574 ASN A C 1
ATOM 4337 O O . ASN A 1 574 ? -14.463 -1.237 -6.726 1.00 97.69 574 ASN A O 1
ATOM 4341 N N . ASN A 1 575 ? -15.070 -1.325 -4.576 1.00 96.56 575 ASN A N 1
ATOM 4342 C CA . ASN A 1 575 ? -16.491 -1.025 -4.779 1.00 96.56 575 ASN A CA 1
ATOM 4343 C C . ASN A 1 575 ? -16.837 0.471 -4.615 1.00 96.56 575 ASN A C 1
ATOM 4345 O O . ASN A 1 575 ? -18.020 0.826 -4.627 1.00 96.56 575 ASN A O 1
ATOM 4349 N N . HIS A 1 576 ? -15.841 1.353 -4.451 1.00 96.56 576 HIS A N 1
ATOM 4350 C CA . HIS A 1 576 ? -16.014 2.813 -4.431 1.00 96.56 576 HIS A CA 1
ATOM 4351 C C . HIS A 1 576 ? -17.039 3.314 -3.391 1.00 96.56 576 HIS A C 1
ATOM 4353 O O . HIS A 1 576 ? -17.802 4.253 -3.644 1.00 96.56 576 HIS A O 1
ATOM 4359 N N . ARG A 1 577 ? -17.110 2.667 -2.218 1.00 95.81 577 ARG A N 1
ATOM 4360 C CA . ARG A 1 577 ? -18.182 2.913 -1.238 1.00 95.81 577 ARG A CA 1
ATOM 4361 C C . ARG A 1 577 ? -17.777 2.674 0.213 1.00 95.81 577 ARG A C 1
ATOM 4363 O O . ARG A 1 577 ? -16.742 2.089 0.515 1.00 95.81 577 ARG A O 1
ATOM 4370 N N . VAL A 1 578 ? -18.686 3.050 1.111 1.00 97.88 578 VAL A N 1
ATOM 4371 C CA . VAL A 1 578 ? -18.713 2.562 2.493 1.00 97.88 578 VAL A CA 1
ATOM 4372 C C . VAL A 1 578 ? -19.955 1.688 2.687 1.00 97.88 578 VAL A C 1
ATOM 4374 O O . VAL A 1 578 ? -21.058 2.069 2.289 1.00 97.88 578 VAL A O 1
ATOM 4377 N N . ALA A 1 579 ? -19.787 0.520 3.301 1.00 97.38 579 ALA A N 1
ATOM 4378 C CA . ALA A 1 579 ? -20.871 -0.346 3.759 1.00 97.38 579 ALA A CA 1
ATOM 4379 C C . ALA A 1 579 ? -21.014 -0.264 5.289 1.00 97.38 579 ALA A C 1
ATOM 4381 O O . ALA A 1 579 ? -20.055 0.036 5.998 1.00 97.38 579 ALA A O 1
ATOM 4382 N N . VAL A 1 580 ? -22.212 -0.536 5.802 1.00 97.44 580 VAL A N 1
ATOM 4383 C CA . VAL A 1 580 ? -22.522 -0.592 7.236 1.00 97.44 580 VAL A CA 1
ATOM 4384 C C . VAL A 1 580 ? -23.129 -1.951 7.555 1.00 97.44 580 VAL A C 1
ATOM 4386 O O . VAL A 1 580 ? -24.115 -2.362 6.942 1.00 97.44 580 VAL A O 1
ATOM 4389 N N . LEU A 1 581 ? -22.529 -2.639 8.520 1.00 98.06 581 LEU A N 1
ATOM 4390 C CA . LEU A 1 581 ? -22.970 -3.919 9.054 1.00 98.06 581 LEU A CA 1
ATOM 4391 C C . LEU A 1 581 ? -23.587 -3.663 10.430 1.00 98.06 581 LEU A C 1
ATOM 4393 O O . LEU A 1 581 ? -22.893 -3.258 11.365 1.00 98.06 581 LEU A O 1
ATOM 4397 N N . ASP A 1 582 ? -24.887 -3.906 10.561 1.00 97.00 582 ASP A N 1
ATOM 4398 C CA . ASP A 1 582 ? -25.587 -3.840 11.842 1.00 97.00 582 ASP A CA 1
ATOM 4399 C C . ASP A 1 582 ? -25.401 -5.172 12.587 1.00 97.00 582 ASP A C 1
ATOM 4401 O O . ASP A 1 582 ? -25.871 -6.230 12.157 1.00 97.00 582 ASP A O 1
ATOM 4405 N N . LEU A 1 583 ? -24.640 -5.133 13.684 1.00 96.25 583 LEU A N 1
ATOM 4406 C CA . LEU A 1 583 ? -24.150 -6.318 14.395 1.00 96.25 583 LEU A CA 1
ATOM 4407 C C . LEU A 1 583 ? -25.247 -7.016 15.220 1.00 96.25 583 LEU A C 1
ATOM 4409 O O . LEU A 1 583 ? -25.170 -8.233 15.417 1.00 96.25 583 LEU A O 1
ATOM 4413 N N . ASP A 1 584 ? -26.269 -6.265 15.653 1.00 93.50 584 ASP A N 1
ATOM 4414 C CA . ASP A 1 584 ? -27.440 -6.779 16.376 1.00 93.50 584 ASP A CA 1
ATOM 4415 C C . ASP A 1 584 ? -28.361 -7.577 15.431 1.00 93.50 584 ASP A C 1
ATOM 4417 O O . ASP A 1 584 ? -28.754 -8.704 15.734 1.00 93.50 584 ASP A O 1
ATOM 4421 N N . SER A 1 585 ? -28.720 -6.991 14.283 1.00 94.75 585 SER A N 1
ATOM 4422 C CA . SER A 1 585 ? -29.686 -7.549 13.323 1.00 94.75 585 SER A CA 1
ATOM 4423 C C . SER A 1 585 ? -29.063 -8.435 12.241 1.00 94.75 585 SER A C 1
ATOM 4425 O O . SER A 1 585 ? -29.793 -9.137 11.540 1.00 94.75 585 SER A O 1
ATOM 4427 N N . ARG A 1 586 ? -27.729 -8.415 12.101 1.00 95.75 586 ARG A N 1
ATOM 4428 C CA . ARG A 1 586 ? -26.952 -9.098 11.046 1.00 95.75 586 ARG A CA 1
ATOM 4429 C C . ARG A 1 586 ? -27.303 -8.651 9.622 1.00 95.75 586 ARG A C 1
ATOM 4431 O O . ARG A 1 586 ? -27.181 -9.435 8.674 1.00 95.75 586 ARG A O 1
ATOM 4438 N N . THR A 1 587 ? -27.712 -7.389 9.473 1.00 96.19 587 THR A N 1
ATOM 4439 C CA . THR A 1 587 ? -28.083 -6.788 8.183 1.00 96.19 587 THR A CA 1
ATOM 4440 C C . THR A 1 587 ? -26.994 -5.882 7.613 1.00 96.19 587 THR A C 1
ATOM 4442 O O . THR A 1 587 ? -26.201 -5.299 8.353 1.00 96.19 587 THR A O 1
ATOM 4445 N N . VAL A 1 588 ? -26.945 -5.780 6.283 1.00 95.00 588 VAL A N 1
ATOM 4446 C CA . VAL A 1 588 ? -25.967 -4.960 5.547 1.00 95.00 588 VAL A CA 1
ATOM 4447 C C . VAL A 1 588 ? -26.694 -3.846 4.798 1.00 95.00 588 VAL A C 1
ATOM 4449 O O . VAL A 1 588 ? -27.748 -4.076 4.206 1.00 95.00 588 VAL A O 1
ATOM 4452 N N . ALA A 1 589 ? -26.132 -2.639 4.803 1.00 94.12 589 ALA A N 1
ATOM 4453 C CA . ALA A 1 589 ? -26.628 -1.507 4.025 1.00 94.12 589 ALA A CA 1
ATOM 4454 C C . ALA A 1 589 ? -25.466 -0.664 3.466 1.00 94.12 589 ALA A C 1
ATOM 4456 O O . ALA A 1 589 ? -24.423 -0.566 4.112 1.00 94.12 589 ALA A O 1
ATOM 4457 N N . PRO A 1 590 ? -25.616 -0.009 2.301 1.00 94.00 590 PRO A N 1
ATOM 4458 C CA . PRO A 1 590 ? -24.669 1.015 1.875 1.00 94.00 590 PRO A CA 1
ATOM 4459 C C . PRO A 1 590 ? -24.795 2.246 2.783 1.00 94.00 590 PRO A C 1
ATOM 4461 O O . PRO A 1 590 ? -25.907 2.668 3.110 1.00 94.00 590 PRO A O 1
ATOM 4464 N N . PHE A 1 591 ? -23.670 2.858 3.150 1.00 94.94 591 PHE A N 1
ATOM 4465 C CA . PHE A 1 591 ? -23.663 4.169 3.792 1.00 94.94 591 PHE A CA 1
ATOM 4466 C C . PHE A 1 591 ? -23.943 5.240 2.724 1.00 94.94 591 PHE A C 1
ATOM 4468 O O . PHE A 1 591 ? -23.146 5.386 1.793 1.00 94.94 591 PHE A O 1
ATOM 4475 N N . PRO A 1 592 ? -25.068 5.974 2.786 1.00 89.19 592 PRO A N 1
ATOM 4476 C CA . PRO A 1 592 ? -25.329 7.037 1.828 1.00 89.19 592 PRO A CA 1
ATOM 4477 C C . PRO A 1 592 ? -24.399 8.220 2.108 1.00 89.19 592 PRO A C 1
ATOM 4479 O O . PRO A 1 592 ? -24.237 8.610 3.259 1.00 89.19 592 PRO A O 1
ATOM 4482 N N . ILE A 1 593 ? -23.848 8.836 1.062 1.00 91.00 593 ILE A N 1
ATOM 4483 C CA . ILE A 1 593 ? -23.206 10.152 1.157 1.00 91.00 593 ILE A CA 1
ATOM 4484 C C . ILE A 1 593 ? -24.034 11.125 0.318 1.00 91.00 593 ILE A C 1
ATOM 4486 O O . ILE A 1 593 ? -24.147 10.972 -0.898 1.00 91.00 593 ILE A O 1
ATOM 4490 N N . SER A 1 594 ? -24.653 12.101 0.981 1.00 85.75 594 SER A N 1
ATOM 4491 C CA . SER A 1 594 ? -25.404 13.187 0.355 1.00 85.75 594 SER A CA 1
ATOM 4492 C C . SER A 1 594 ? -24.541 14.437 0.256 1.00 85.75 594 SER A C 1
ATOM 4494 O O . SER A 1 594 ? -23.986 14.891 1.255 1.00 85.75 594 SER A O 1
ATOM 4496 N N . VAL A 1 595 ? -24.479 15.003 -0.949 1.00 75.81 595 VAL A N 1
ATOM 4497 C CA . VAL A 1 595 ? -23.746 16.237 -1.292 1.00 75.81 595 VAL A CA 1
ATOM 4498 C C . VAL A 1 595 ? -24.692 17.459 -1.285 1.00 75.81 595 VAL A C 1
ATOM 4500 O O . VAL A 1 595 ? -24.360 18.526 -1.791 1.00 75.81 595 VAL A O 1
ATOM 4503 N N . GLU A 1 596 ? -25.911 17.320 -0.752 1.00 57.28 596 GLU A N 1
ATOM 4504 C CA . GLU A 1 596 ? -26.870 18.428 -0.655 1.00 57.28 596 GLU A CA 1
ATOM 4505 C C . GLU A 1 596 ? -26.506 19.351 0.529 1.00 57.28 596 GLU A C 1
ATOM 4507 O O . GLU A 1 596 ? -26.849 19.076 1.681 1.00 57.28 596 GLU A O 1
ATOM 4512 N N . CYS A 1 597 ? -25.802 20.455 0.238 1.00 32.12 597 CYS A N 1
ATOM 4513 C CA . CYS A 1 597 ? -25.536 21.531 1.201 1.00 32.12 597 CYS A CA 1
ATOM 4514 C C . CYS A 1 597 ? -26.846 22.154 1.698 1.00 32.12 597 CYS A C 1
ATOM 4516 O O . CYS A 1 597 ? -27.528 22.872 0.965 1.00 32.12 597 CYS A O 1
ATOM 4518 N N . THR A 1 598 ? -27.173 21.929 2.970 1.00 29.42 598 THR A N 1
ATOM 4519 C CA . THR A 1 598 ? -28.277 22.607 3.656 1.00 29.42 598 THR A CA 1
ATOM 4520 C C . THR A 1 598 ? -27.763 23.843 4.393 1.00 29.42 598 THR A C 1
ATOM 4522 O O . THR A 1 598 ? -27.750 23.873 5.624 1.00 29.42 598 THR A O 1
ATOM 4525 N N . ASP A 1 599 ? -27.350 24.869 3.644 1.00 26.27 599 ASP A N 1
ATOM 4526 C CA . ASP A 1 599 ? -27.023 26.196 4.188 1.00 26.27 599 ASP A CA 1
ATOM 4527 C C . ASP A 1 599 ? -28.298 26.949 4.606 1.00 26.27 599 ASP A C 1
ATOM 4529 O O . ASP A 1 599 ? -28.730 27.921 3.987 1.00 26.27 599 ASP A O 1
ATOM 4533 N N . SER A 1 600 ? -28.970 26.438 5.638 1.00 27.52 600 SER A N 1
ATOM 4534 C CA . SER A 1 600 ? -29.921 27.159 6.494 1.00 27.52 600 SER A CA 1
ATOM 4535 C C . SER A 1 600 ? -30.485 26.236 7.577 1.00 27.52 600 SER A C 1
ATOM 4537 O O . SER A 1 600 ? -30.778 25.063 7.343 1.00 27.52 600 SER A O 1
ATOM 4539 N N . ALA A 1 601 ? -30.715 26.792 8.770 1.00 25.77 601 ALA A N 1
ATOM 4540 C CA . ALA A 1 601 ? -31.673 26.206 9.704 1.00 25.77 601 ALA A CA 1
ATOM 4541 C C . ALA A 1 601 ? -33.071 26.193 9.048 1.00 25.77 601 ALA A C 1
ATOM 4543 O O . ALA A 1 601 ? -33.384 27.120 8.295 1.00 25.77 601 ALA A O 1
ATOM 4544 N N . PRO A 1 602 ? -33.924 25.184 9.309 1.00 26.91 602 PRO A N 1
ATOM 4545 C CA . PRO A 1 602 ? -35.194 25.046 8.606 1.00 26.91 602 PRO A CA 1
ATOM 4546 C C . PRO A 1 602 ? -36.064 26.301 8.795 1.00 26.91 602 PRO A C 1
ATOM 4548 O O . PRO A 1 602 ? -36.305 26.699 9.941 1.00 26.91 602 PRO A O 1
ATOM 4551 N N . PRO A 1 603 ? -36.563 26.926 7.711 1.00 28.52 603 PRO A N 1
ATOM 4552 C CA . PRO A 1 603 ? -37.513 28.020 7.842 1.00 28.52 603 PRO A CA 1
ATOM 4553 C C . PRO A 1 603 ? -38.775 27.522 8.556 1.00 28.52 603 PRO A C 1
ATOM 4555 O O . PRO A 1 603 ? -39.226 26.394 8.344 1.00 28.52 603 PRO A O 1
ATOM 4558 N N . GLY A 1 604 ? -39.354 28.378 9.404 1.00 29.34 604 GLY A N 1
ATOM 4559 C CA . GLY A 1 604 ? -40.608 28.078 10.100 1.00 29.34 604 GLY A CA 1
ATOM 4560 C C . GLY A 1 604 ? -41.738 27.708 9.125 1.00 29.34 604 GLY A C 1
ATOM 4561 O O . GLY A 1 604 ? -41.676 28.085 7.953 1.00 29.34 604 GLY A O 1
ATOM 4562 N N . PRO A 1 605 ? -42.774 26.979 9.586 1.00 28.27 605 PRO A N 1
ATOM 4563 C CA . PRO A 1 605 ? -43.731 26.279 8.727 1.00 28.27 605 PRO A CA 1
ATOM 4564 C C . PRO A 1 605 ? -44.368 27.199 7.679 1.00 28.27 605 PRO A C 1
ATOM 4566 O O . PRO A 1 605 ? -45.263 27.998 7.972 1.00 28.27 605 PRO A O 1
ATOM 4569 N N . ALA A 1 606 ? -43.893 27.072 6.439 1.00 32.34 606 ALA A N 1
ATOM 4570 C CA . ALA A 1 606 ? -44.342 27.885 5.323 1.00 32.34 606 ALA A CA 1
ATOM 4571 C C . ALA A 1 606 ? -45.812 27.580 5.006 1.00 32.34 606 ALA A C 1
ATOM 4573 O O . ALA A 1 606 ? -46.204 26.423 4.834 1.00 32.34 606 ALA A O 1
ATOM 4574 N N . LYS A 1 607 ? -46.641 28.625 4.900 1.00 32.84 607 LYS A N 1
ATOM 4575 C CA . LYS A 1 607 ? -48.019 28.465 4.424 1.00 32.84 607 LYS A CA 1
ATOM 4576 C C . LYS A 1 607 ? -48.006 27.985 2.976 1.00 32.84 607 LYS A C 1
ATOM 4578 O O . LYS A 1 607 ? -47.341 28.575 2.128 1.00 32.84 607 LYS A O 1
ATOM 4583 N N . ALA A 1 608 ? -48.789 26.947 2.707 1.00 37.75 608 ALA A N 1
ATOM 4584 C CA . ALA A 1 608 ? -48.958 26.401 1.372 1.00 37.75 608 ALA A CA 1
ATOM 4585 C C . ALA A 1 608 ? -49.464 27.457 0.370 1.00 37.75 608 ALA A C 1
ATOM 4587 O O . ALA A 1 608 ? -50.322 28.275 0.729 1.00 37.75 608 ALA A O 1
ATOM 4588 N N . PRO A 1 609 ? -49.011 27.421 -0.897 1.00 39.69 609 PRO A N 1
ATOM 4589 C CA . PRO A 1 609 ? -49.632 28.206 -1.954 1.00 39.69 609 PRO A CA 1
ATOM 4590 C C . PRO A 1 609 ? -51.079 27.734 -2.155 1.00 39.69 609 PRO A C 1
ATOM 4592 O O . PRO A 1 609 ? -51.345 26.541 -2.307 1.00 39.69 609 PRO A O 1
ATOM 4595 N N . ALA A 1 610 ? -52.027 28.672 -2.157 1.00 46.09 610 ALA A N 1
ATOM 4596 C CA . ALA A 1 610 ? -53.442 28.356 -2.318 1.00 46.09 610 ALA A CA 1
ATOM 4597 C C . ALA A 1 610 ? -53.719 27.806 -3.729 1.00 46.09 610 ALA A C 1
ATOM 4599 O O . ALA A 1 610 ? -53.663 28.542 -4.717 1.00 46.09 610 ALA A O 1
ATOM 4600 N N . LEU A 1 611 ? -54.024 26.508 -3.822 1.00 47.28 611 LEU A N 1
ATOM 4601 C CA . LEU A 1 611 ? -54.367 25.857 -5.086 1.00 47.28 611 LEU A CA 1
ATOM 4602 C C . LEU A 1 611 ? -55.648 26.470 -5.694 1.00 47.28 611 LEU A C 1
ATOM 4604 O O . LEU A 1 611 ? -56.602 26.753 -4.960 1.00 47.28 611 LEU A O 1
ATOM 4608 N N . PRO A 1 612 ? -55.724 26.649 -7.028 1.00 50.16 612 PRO A N 1
ATOM 4609 C CA . PRO A 1 612 ? -56.946 27.100 -7.686 1.00 50.16 612 PRO A CA 1
ATOM 4610 C C . PRO A 1 612 ? -58.122 26.151 -7.420 1.00 50.16 612 PRO A C 1
ATOM 4612 O O . PRO A 1 612 ? -57.960 24.934 -7.461 1.00 50.16 612 PRO A O 1
ATOM 4615 N N . LYS A 1 613 ? -59.340 26.692 -7.266 1.00 52.22 613 LYS A N 1
ATOM 4616 C CA . LYS A 1 613 ? -60.577 25.895 -7.086 1.00 52.22 613 LYS A CA 1
ATOM 4617 C C . LYS A 1 613 ? -60.890 24.930 -8.246 1.00 52.22 613 LYS A C 1
ATOM 4619 O O . LYS A 1 613 ? -61.776 24.097 -8.115 1.00 52.22 613 LYS A O 1
ATOM 4624 N N . SER A 1 614 ? -60.189 25.056 -9.373 1.00 47.38 614 SER A N 1
ATOM 4625 C CA . SER A 1 614 ? -60.266 24.177 -10.544 1.00 47.38 614 SER A CA 1
ATOM 4626 C C . SER A 1 614 ? -59.208 23.061 -10.558 1.00 47.38 614 SER A C 1
ATOM 4628 O O . SER A 1 614 ? -59.058 22.389 -11.577 1.00 47.38 614 SER A O 1
ATOM 4630 N N . ALA A 1 615 ? -58.429 22.884 -9.485 1.00 50.22 615 ALA A N 1
ATOM 4631 C CA . ALA A 1 615 ? -57.454 21.804 -9.395 1.00 50.22 615 ALA A CA 1
ATOM 4632 C C . ALA A 1 615 ? -58.160 20.439 -9.361 1.00 50.22 615 ALA A C 1
ATOM 4634 O O . ALA A 1 615 ? -59.051 20.208 -8.546 1.00 50.22 615 ALA A O 1
ATOM 4635 N N . THR A 1 616 ? -57.759 19.522 -10.244 1.00 49.53 616 THR A N 1
ATOM 4636 C CA . THR A 1 616 ? -58.319 18.161 -10.255 1.00 49.53 616 THR A CA 1
ATOM 4637 C C . THR A 1 616 ? -57.741 17.373 -9.082 1.00 49.53 616 THR A C 1
ATOM 4639 O O . THR A 1 616 ? -56.519 17.262 -8.979 1.00 49.53 616 THR A O 1
ATOM 4642 N N . ARG A 1 617 ? -58.610 16.837 -8.214 1.00 51.47 617 ARG A N 1
ATOM 4643 C CA . ARG A 1 617 ? -58.246 15.925 -7.120 1.00 51.47 617 ARG A CA 1
ATOM 4644 C C . ARG A 1 617 ? -58.324 14.482 -7.616 1.00 51.47 617 ARG A C 1
ATOM 4646 O O . ARG A 1 617 ? -59.349 14.084 -8.164 1.00 51.47 617 ARG A O 1
ATOM 4653 N N . ILE A 1 618 ? -57.270 13.702 -7.393 1.00 54.38 618 ILE A N 1
ATOM 4654 C CA . ILE A 1 618 ? -57.282 12.243 -7.561 1.00 54.38 618 ILE A CA 1
ATOM 4655 C C . ILE A 1 618 ? -56.967 11.616 -6.204 1.00 54.38 618 ILE A C 1
ATOM 4657 O O . ILE A 1 618 ? -55.903 11.863 -5.639 1.00 54.38 618 ILE A O 1
ATOM 4661 N N . GLU A 1 619 ? -57.897 10.817 -5.692 1.00 49.53 619 GLU A N 1
ATOM 4662 C CA . GLU A 1 619 ? -57.732 9.985 -4.496 1.00 49.53 619 GLU A CA 1
ATOM 4663 C C . GLU A 1 619 ? -57.420 8.547 -4.934 1.00 49.53 619 GLU A C 1
ATOM 4665 O O . GLU A 1 619 ? -57.975 8.068 -5.925 1.00 49.53 619 GLU A O 1
ATOM 4670 N N . MET A 1 620 ? -56.526 7.855 -4.222 1.00 52.75 620 MET A N 1
ATOM 4671 C CA . MET A 1 620 ? -56.176 6.458 -4.511 1.00 52.75 620 MET A CA 1
ATOM 4672 C C . MET A 1 620 ? -56.538 5.517 -3.347 1.00 52.75 620 MET A C 1
ATOM 4674 O O . MET A 1 620 ? -56.565 5.960 -2.194 1.00 52.75 620 MET A O 1
ATOM 4678 N N . PRO A 1 621 ? -56.796 4.218 -3.616 1.00 48.69 621 PRO A N 1
ATOM 4679 C CA . PRO A 1 621 ? -57.061 3.229 -2.572 1.00 48.69 621 PRO A CA 1
ATOM 4680 C C . PRO A 1 621 ? -55.917 3.135 -1.548 1.00 48.69 621 PRO A C 1
ATOM 4682 O O . PRO A 1 621 ? -54.754 3.317 -1.924 1.00 48.69 621 PRO A O 1
ATOM 4685 N N . PRO A 1 622 ? -56.215 2.817 -0.273 1.00 48.72 622 PRO A N 1
ATOM 4686 C CA . PRO A 1 622 ? -55.192 2.689 0.753 1.00 48.72 622 PRO A CA 1
ATOM 4687 C C . PRO A 1 622 ? -54.241 1.525 0.466 1.00 48.72 622 PRO A C 1
ATOM 4689 O O . PRO A 1 622 ? -54.673 0.418 0.146 1.00 48.72 622 PRO A O 1
ATOM 4692 N N . VAL A 1 623 ? -52.945 1.769 0.654 1.00 50.16 623 VAL A N 1
ATOM 4693 C CA . VAL A 1 623 ? -51.889 0.747 0.581 1.00 50.16 623 VAL A CA 1
ATOM 4694 C C . VAL A 1 623 ? -51.300 0.544 1.976 1.00 50.16 623 VAL A C 1
ATOM 4696 O O . VAL A 1 623 ? -51.021 1.524 2.670 1.00 50.16 623 VAL A O 1
ATOM 4699 N N . GLU A 1 624 ? -51.109 -0.711 2.392 1.00 44.84 624 GLU A N 1
ATOM 4700 C CA . GLU A 1 624 ? -50.394 -1.053 3.629 1.00 44.84 624 GLU A CA 1
ATOM 4701 C C . GLU A 1 624 ? -48.898 -1.261 3.352 1.00 44.84 624 GLU A C 1
ATOM 4703 O O . GLU A 1 624 ? -48.519 -1.873 2.351 1.00 44.84 624 GLU A O 1
ATOM 4708 N N . VAL A 1 625 ? -48.040 -0.732 4.231 1.00 45.03 625 VAL A N 1
ATOM 4709 C CA . VAL A 1 625 ? -46.575 -0.749 4.069 1.00 45.03 625 VAL A CA 1
ATOM 4710 C C . VAL A 1 625 ? -45.833 -1.136 5.346 1.00 45.03 625 VAL A C 1
ATOM 4712 O O . VAL A 1 625 ? -46.251 -0.805 6.457 1.00 45.03 625 VAL A O 1
ATOM 4715 N N . SER A 1 626 ? -44.696 -1.810 5.165 1.00 39.72 626 SER A N 1
ATOM 4716 C CA . SER A 1 626 ? -43.746 -2.171 6.225 1.00 39.72 626 SER A CA 1
ATOM 4717 C C . SER A 1 626 ? -42.622 -1.139 6.370 1.00 39.72 626 SER A C 1
ATOM 4719 O O . SER A 1 626 ? -42.257 -0.446 5.419 1.00 39.72 626 SER A O 1
ATOM 4721 N N . ALA A 1 627 ? -42.014 -1.053 7.556 1.00 34.56 627 ALA A N 1
ATOM 4722 C CA . ALA A 1 627 ? -40.860 -0.181 7.783 1.00 34.56 627 ALA A CA 1
ATOM 4723 C C . ALA A 1 627 ? -39.676 -0.562 6.869 1.00 34.56 627 ALA A C 1
ATOM 4725 O O . ALA A 1 627 ? -39.372 -1.739 6.697 1.00 34.56 627 ALA A O 1
ATOM 4726 N N . GLY A 1 628 ? -39.015 0.437 6.273 1.00 36.03 628 GLY A N 1
ATOM 4727 C CA . GLY A 1 628 ? -37.927 0.241 5.302 1.00 36.03 628 GLY A CA 1
ATOM 4728 C C . GLY A 1 628 ? -38.384 -0.079 3.869 1.00 36.03 628 GLY A C 1
ATOM 4729 O O . GLY A 1 628 ? -37.596 0.059 2.934 1.00 36.03 628 GLY A O 1
ATOM 4730 N N . GLN A 1 629 ? -39.656 -0.432 3.660 1.00 39.38 629 GLN A N 1
ATOM 4731 C CA . GLN A 1 629 ? -40.206 -0.681 2.330 1.00 39.38 629 GLN A CA 1
ATOM 4732 C C . GLN A 1 629 ? -40.277 0.626 1.523 1.00 39.38 629 GLN A C 1
ATOM 4734 O O . GLN A 1 629 ? -40.786 1.643 1.991 1.00 39.38 629 GLN A O 1
ATOM 4739 N N . THR A 1 630 ? -39.766 0.604 0.291 1.00 41.38 630 THR A N 1
ATOM 4740 C CA . THR A 1 630 ? -39.838 1.753 -0.622 1.00 41.38 630 THR A CA 1
ATOM 4741 C C . THR A 1 630 ? -41.131 1.708 -1.428 1.00 41.38 630 THR A C 1
ATOM 4743 O O . THR A 1 630 ? -41.353 0.746 -2.163 1.00 41.38 630 THR A O 1
ATOM 4746 N N . LEU A 1 631 ? -41.937 2.772 -1.371 1.00 46.72 631 LEU A N 1
ATOM 4747 C CA . LEU A 1 631 ? -43.022 2.977 -2.333 1.00 46.72 631 LEU A CA 1
ATOM 4748 C C . LEU A 1 631 ? -42.502 3.675 -3.592 1.00 46.72 631 LEU A C 1
ATOM 4750 O O . LEU A 1 631 ? -41.755 4.656 -3.521 1.00 46.72 631 LEU A O 1
ATOM 4754 N N . VAL A 1 632 ? -42.957 3.184 -4.744 1.00 45.88 632 VAL A N 1
ATOM 4755 C CA . VAL A 1 632 ? -42.778 3.809 -6.056 1.00 45.88 632 VAL A CA 1
ATOM 4756 C C . VAL A 1 632 ? -44.155 4.207 -6.567 1.00 45.88 632 VAL A C 1
ATOM 4758 O O . VAL A 1 632 ? -44.991 3.348 -6.831 1.00 45.88 632 VAL A O 1
ATOM 4761 N N . MET A 1 633 ? -44.394 5.510 -6.709 1.00 49.97 633 MET A N 1
ATOM 4762 C CA . MET A 1 633 ? -45.608 6.036 -7.336 1.00 49.97 633 MET A CA 1
ATOM 4763 C C . MET A 1 633 ? -45.273 6.529 -8.743 1.00 49.97 633 MET A C 1
ATOM 4765 O O . MET A 1 633 ? -44.316 7.284 -8.937 1.00 49.97 633 MET A O 1
ATOM 4769 N N . LEU A 1 634 ? -46.055 6.073 -9.723 1.00 47.16 634 LEU A N 1
ATOM 4770 C CA . LEU A 1 634 ? -45.799 6.281 -11.146 1.00 47.16 634 LEU A CA 1
ATOM 4771 C C . LEU A 1 634 ? -46.989 7.006 -11.783 1.00 47.16 634 LEU A C 1
ATOM 4773 O O . LEU A 1 634 ? -47.981 6.400 -12.190 1.00 47.16 634 LEU A O 1
ATOM 4777 N N . LEU A 1 635 ? -46.887 8.333 -11.850 1.00 50.19 635 LEU A N 1
ATOM 4778 C CA . LEU A 1 635 ? -47.906 9.182 -12.458 1.00 50.19 635 LEU A CA 1
ATOM 4779 C C . LEU A 1 635 ? -47.744 9.172 -13.985 1.00 50.19 635 LEU A C 1
ATOM 4781 O O . LEU A 1 635 ? -46.694 9.547 -14.509 1.00 50.19 635 LEU A O 1
ATOM 4785 N N . SER A 1 636 ? -48.793 8.748 -14.692 1.00 48.88 636 SER A N 1
ATOM 4786 C CA . SER A 1 636 ? -48.861 8.766 -16.158 1.00 48.88 636 SER A CA 1
ATOM 4787 C C . SER A 1 636 ? -49.823 9.857 -16.619 1.00 48.88 636 SER A C 1
ATOM 4789 O O . SER A 1 636 ? -50.996 9.849 -16.250 1.00 48.88 636 SER A O 1
ATOM 4791 N N . LEU A 1 637 ? -49.327 10.797 -17.426 1.00 51.19 637 LEU A N 1
ATOM 4792 C CA . LEU A 1 637 ? -50.077 11.967 -17.886 1.00 51.19 637 LEU A CA 1
ATOM 4793 C C . LEU A 1 637 ? -50.273 11.897 -19.401 1.00 51.19 637 LEU A C 1
ATOM 4795 O O . LEU A 1 637 ? -49.315 12.027 -20.161 1.00 51.19 637 LEU A O 1
ATOM 4799 N N . THR A 1 638 ? -51.519 11.713 -19.835 1.00 49.03 638 THR A N 1
ATOM 4800 C CA . THR A 1 638 ? -51.880 11.746 -21.258 1.00 49.03 638 THR A CA 1
ATOM 4801 C C . THR A 1 638 ? -52.397 13.137 -21.600 1.00 49.03 638 THR A C 1
ATOM 4803 O O . THR A 1 638 ? -53.433 13.558 -21.091 1.00 49.03 638 THR A O 1
ATOM 4806 N N . LEU A 1 639 ? -51.660 13.862 -22.442 1.00 52.84 639 LEU A N 1
ATOM 4807 C CA . LEU A 1 639 ? -52.033 15.201 -22.895 1.00 52.84 639 LEU A CA 1
ATOM 4808 C C . LEU A 1 639 ? -52.874 15.126 -24.188 1.00 52.84 639 LEU A C 1
ATOM 4810 O O . LEU A 1 639 ? -52.552 14.307 -25.054 1.00 52.84 639 LEU A O 1
ATOM 4814 N N . PRO A 1 640 ? -53.919 15.964 -24.361 1.00 54.16 640 PRO A N 1
ATOM 4815 C CA . PRO A 1 640 ? -54.735 15.970 -25.576 1.00 54.16 640 PRO A CA 1
ATOM 4816 C C . PRO A 1 640 ? -53.923 16.231 -26.861 1.00 54.16 640 PRO A C 1
ATOM 4818 O O . PRO A 1 640 ? -52.945 16.991 -26.818 1.00 54.16 640 PRO A O 1
ATOM 4821 N N . PRO A 1 641 ? -54.324 15.667 -28.020 1.00 43.06 641 PRO A N 1
ATOM 4822 C CA . PRO A 1 641 ? -53.609 15.836 -29.284 1.00 43.06 641 PRO A CA 1
ATOM 4823 C C . PRO A 1 641 ? -53.310 17.303 -29.622 1.00 43.06 641 PRO A C 1
ATOM 4825 O O . PRO A 1 641 ? -54.182 18.165 -29.572 1.00 43.06 641 PRO A O 1
ATOM 4828 N N . GLY A 1 642 ? -52.052 17.589 -29.968 1.00 48.62 642 GLY A N 1
ATOM 4829 C CA . GLY A 1 642 ? -51.576 18.939 -30.292 1.00 48.62 642 GLY A CA 1
ATOM 4830 C C . GLY A 1 642 ? -51.107 19.778 -29.095 1.00 48.62 642 GLY A C 1
ATOM 4831 O O . GLY A 1 642 ? -50.388 20.755 -29.305 1.00 48.62 642 GLY A O 1
ATOM 4832 N N . THR A 1 643 ? -51.424 19.392 -27.854 1.00 53.44 643 THR A N 1
ATOM 4833 C CA . THR A 1 643 ? -50.912 20.075 -26.651 1.00 53.44 643 THR A CA 1
ATOM 4834 C C . THR A 1 643 ? -49.507 19.590 -26.263 1.00 53.44 643 THR A C 1
ATOM 4836 O O . THR A 1 643 ? -49.085 18.491 -26.625 1.00 53.44 643 THR A O 1
ATOM 4839 N N . ARG A 1 644 ? -48.741 20.440 -25.567 1.00 48.00 644 ARG A N 1
ATOM 4840 C CA . ARG A 1 644 ? -47.369 20.176 -25.095 1.00 48.00 644 ARG A CA 1
ATOM 4841 C C . ARG A 1 644 ? -47.146 20.897 -23.766 1.00 48.00 644 ARG A C 1
ATOM 4843 O O . ARG A 1 644 ? -47.771 21.929 -23.532 1.00 48.00 644 ARG A O 1
ATOM 4850 N N . LEU A 1 645 ? -46.223 20.404 -22.942 1.00 49.59 645 LEU A N 1
ATOM 4851 C CA . LEU A 1 645 ? -45.689 21.180 -21.820 1.00 49.59 645 LEU A CA 1
ATOM 4852 C C . LEU A 1 645 ? -44.733 22.250 -22.370 1.00 49.59 645 LEU A C 1
ATOM 4854 O O . LEU A 1 645 ? -43.800 21.920 -23.103 1.00 49.59 645 LEU A O 1
ATOM 4858 N N . THR A 1 646 ? -44.965 23.516 -22.035 1.00 45.97 646 THR A N 1
ATOM 4859 C CA . THR A 1 646 ? -44.048 24.629 -22.318 1.00 45.97 646 THR A CA 1
ATOM 4860 C C . THR A 1 646 ? -43.102 24.828 -21.136 1.00 45.97 646 THR A C 1
ATOM 4862 O O . THR A 1 646 ? -43.542 24.851 -19.990 1.00 45.97 646 THR A O 1
ATOM 4865 N N . ALA A 1 647 ? -41.801 24.985 -21.404 1.00 45.88 647 ALA A N 1
ATOM 4866 C CA . ALA A 1 647 ? -40.771 25.073 -20.360 1.00 45.88 647 ALA A CA 1
ATOM 4867 C C . ALA A 1 647 ? -40.948 26.277 -19.411 1.00 45.88 647 ALA A C 1
ATOM 4869 O O . ALA A 1 647 ? -40.535 26.220 -18.258 1.00 45.88 647 ALA A O 1
ATOM 4870 N N . GLU A 1 648 ? -41.593 27.341 -19.891 1.00 38.41 648 GLU A N 1
ATOM 4871 C CA . GLU A 1 648 ? -41.841 28.587 -19.155 1.00 38.41 648 GLU A CA 1
ATOM 4872 C C . GLU A 1 648 ? -43.163 28.576 -18.360 1.00 38.41 648 GLU A C 1
ATOM 4874 O O . GLU A 1 648 ? -43.428 29.506 -17.602 1.00 38.41 648 GLU A O 1
ATOM 4879 N N . ALA A 1 649 ? -44.011 27.545 -18.500 1.00 43.12 649 ALA A N 1
ATOM 4880 C CA . ALA A 1 649 ? -45.296 27.478 -17.802 1.00 43.12 649 ALA A CA 1
ATOM 4881 C C . ALA A 1 649 ? -45.161 26.789 -16.426 1.00 43.12 649 ALA A C 1
ATOM 4883 O O . ALA A 1 649 ? -44.993 25.562 -16.371 1.00 43.12 649 ALA A O 1
ATOM 4884 N N . PRO A 1 650 ? -45.287 27.519 -15.297 1.00 44.03 650 PRO A N 1
ATOM 4885 C CA . PRO A 1 650 ? -45.184 26.921 -13.972 1.00 44.03 650 PRO A CA 1
ATOM 4886 C C . PRO A 1 650 ? -46.328 25.925 -13.749 1.00 44.03 650 PRO A C 1
ATOM 4888 O O . PRO A 1 650 ? -47.506 26.283 -13.727 1.00 44.03 650 PRO A O 1
ATOM 4891 N N . SER A 1 651 ? -45.955 24.658 -13.577 1.00 47.88 651 SER A N 1
ATOM 4892 C CA . SER A 1 651 ? -46.864 23.548 -13.284 1.00 47.88 651 SER A CA 1
ATOM 4893 C C . SER A 1 651 ? -46.583 23.056 -11.869 1.00 47.88 651 SER A C 1
ATOM 4895 O O . SER A 1 651 ? -45.454 22.661 -11.576 1.00 47.88 651 SER A O 1
ATOM 4897 N N . CYS A 1 652 ? -47.586 23.101 -10.993 1.00 44.69 652 CYS A N 1
ATOM 4898 C CA . CYS A 1 652 ? -47.444 22.735 -9.586 1.00 44.69 652 CYS A CA 1
ATOM 4899 C C . CYS A 1 652 ? -48.274 21.499 -9.226 1.00 44.69 652 CYS A C 1
ATOM 4901 O O . CYS A 1 652 ? -49.321 21.222 -9.818 1.00 44.69 652 CYS A O 1
ATOM 4903 N N . TRP A 1 653 ? -47.775 20.779 -8.226 1.00 48.56 653 TRP A N 1
ATOM 4904 C CA . TRP A 1 653 ? -48.303 19.508 -7.752 1.00 48.56 653 TRP A CA 1
ATOM 4905 C C . TRP A 1 653 ? -48.242 19.488 -6.231 1.00 48.56 653 TRP A C 1
ATOM 4907 O O . TRP A 1 653 ? -47.304 20.026 -5.646 1.00 48.56 653 TRP A O 1
ATOM 4917 N N . ALA A 1 654 ? -49.208 18.831 -5.603 1.00 45.69 654 ALA A N 1
ATOM 4918 C CA . ALA A 1 654 ? -49.146 18.491 -4.189 1.00 45.69 654 ALA A CA 1
ATOM 4919 C C . ALA A 1 654 ? -49.529 17.020 -4.014 1.00 45.69 654 ALA A C 1
ATOM 4921 O O . ALA A 1 654 ? -50.438 16.529 -4.690 1.00 45.69 654 ALA A O 1
ATOM 4922 N N . LEU A 1 655 ? -48.826 16.349 -3.104 1.00 43.81 655 LEU A N 1
ATOM 4923 C CA . LEU A 1 655 ? -49.165 15.030 -2.590 1.00 43.81 655 LEU A CA 1
ATOM 4924 C C . LEU A 1 655 ? -49.410 15.181 -1.091 1.00 43.81 655 LEU A C 1
ATOM 4926 O O . LEU A 1 655 ? -48.520 15.642 -0.380 1.00 43.81 655 LEU A O 1
ATOM 4930 N N . THR A 1 656 ? -50.583 14.777 -0.616 1.00 43.47 656 THR A N 1
ATOM 4931 C CA . THR A 1 656 ? -50.884 14.702 0.820 1.00 43.47 656 THR A CA 1
ATOM 4932 C C . THR A 1 656 ? -51.227 13.271 1.202 1.00 43.47 656 THR A C 1
ATOM 4934 O O . THR A 1 656 ? -51.896 12.573 0.435 1.00 43.47 656 THR A O 1
ATOM 4937 N N . ALA A 1 657 ? -50.805 12.868 2.399 1.00 42.62 657 ALA A N 1
A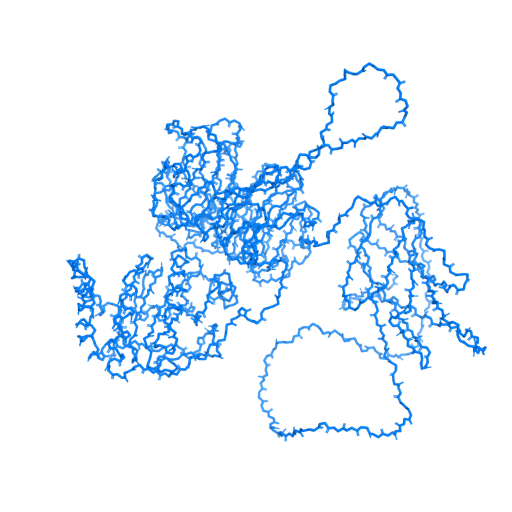TOM 4938 C CA . ALA A 1 657 ? -51.291 11.687 3.097 1.00 42.62 657 ALA A CA 1
ATOM 4939 C C . ALA A 1 657 ? -51.931 12.136 4.413 1.00 42.62 657 ALA A C 1
ATOM 4941 O O . ALA A 1 657 ? -51.481 13.109 5.020 1.00 42.62 657 ALA A O 1
ATOM 4942 N N . GLU A 1 658 ? -53.000 11.465 4.831 1.00 36.97 658 GLU A N 1
ATOM 4943 C CA . GLU A 1 658 ? -53.697 11.831 6.065 1.00 36.97 658 GLU A CA 1
ATOM 4944 C C . GLU A 1 658 ? -52.808 11.593 7.304 1.00 36.97 658 GLU A C 1
ATOM 4946 O O . GLU A 1 658 ? -51.825 10.849 7.262 1.00 36.97 658 GLU A O 1
ATOM 4951 N N . ASP A 1 659 ? -53.109 12.327 8.375 1.00 36.84 659 ASP A N 1
ATOM 4952 C CA . ASP A 1 659 ? -52.335 12.479 9.618 1.00 36.84 659 ASP A CA 1
ATOM 4953 C C . ASP A 1 659 ? -50.941 13.154 9.538 1.00 36.84 659 ASP A C 1
ATOM 4955 O O . ASP A 1 659 ? -50.402 13.499 10.591 1.00 36.84 659 ASP A O 1
ATOM 4959 N N . TRP A 1 660 ? -50.380 13.464 8.354 1.00 37.50 660 TRP A N 1
ATOM 4960 C CA . TRP A 1 660 ? -49.116 14.232 8.238 1.00 37.50 660 TRP A CA 1
ATOM 4961 C C . TRP A 1 660 ? -49.152 15.347 7.175 1.00 37.50 660 TRP A C 1
ATOM 4963 O O . TRP A 1 660 ? -48.914 15.131 5.987 1.00 37.50 660 TRP A O 1
ATOM 4973 N N . CYS A 1 661 ? -49.376 16.586 7.625 1.00 28.12 661 CYS A N 1
ATOM 4974 C CA . CYS A 1 661 ? -49.366 17.790 6.783 1.00 28.12 661 CYS A CA 1
ATOM 4975 C C . CYS A 1 661 ? -47.944 18.318 6.485 1.00 28.12 661 CYS A C 1
ATOM 4977 O O . CYS A 1 661 ? -47.569 19.389 6.966 1.00 28.12 661 CYS A O 1
ATOM 4979 N N . GLU A 1 662 ? -47.174 17.614 5.652 1.00 30.38 662 GLU A N 1
ATOM 4980 C CA . GLU A 1 662 ? -45.975 18.167 4.997 1.00 30.38 662 GLU A CA 1
ATOM 4981 C C . GLU A 1 662 ? -46.255 18.566 3.541 1.00 30.38 662 GLU A C 1
ATOM 4983 O O . GLU A 1 662 ? -46.874 17.827 2.777 1.00 30.38 662 GLU A O 1
ATOM 4988 N N . TRP A 1 663 ? -45.777 19.749 3.144 1.00 31.03 663 TRP A N 1
ATOM 4989 C CA . TRP A 1 663 ? -46.027 20.335 1.825 1.00 31.03 663 TRP A CA 1
ATOM 4990 C C . TRP A 1 663 ? -44.782 20.253 0.939 1.00 31.03 663 TRP A C 1
ATOM 4992 O O . TRP A 1 663 ? -43.888 21.094 1.023 1.00 31.03 663 TRP A O 1
ATOM 5002 N N . VAL A 1 664 ? -44.737 19.263 0.044 1.00 32.12 664 VAL A N 1
ATOM 5003 C CA . VAL A 1 664 ? -43.635 19.101 -0.922 1.00 32.12 664 VAL A CA 1
ATOM 5004 C C . VAL A 1 664 ? -43.832 20.039 -2.121 1.00 32.12 664 VAL A C 1
ATOM 5006 O O . VAL A 1 664 ? -44.314 19.640 -3.181 1.00 32.12 664 VAL A O 1
ATOM 5009 N N . GLY A 1 665 ? -43.476 21.312 -1.947 1.00 28.22 665 GLY A N 1
ATOM 5010 C CA . GLY A 1 665 ? -43.489 22.315 -3.013 1.00 28.22 665 GLY A CA 1
ATOM 5011 C C . GLY A 1 665 ? -42.255 22.223 -3.915 1.00 28.22 665 GLY A C 1
ATOM 5012 O O . GLY A 1 665 ? -41.218 22.790 -3.590 1.00 28.22 665 GLY A O 1
ATOM 5013 N N . ILE A 1 666 ? -42.366 21.551 -5.066 1.00 32.00 666 ILE A N 1
ATOM 5014 C CA . ILE A 1 666 ? -41.330 21.573 -6.115 1.00 32.00 666 ILE A CA 1
ATOM 5015 C C . ILE A 1 666 ? -41.652 22.692 -7.111 1.00 32.00 666 ILE A C 1
ATOM 5017 O O . ILE A 1 666 ? -42.726 22.693 -7.715 1.00 32.00 666 ILE A O 1
ATOM 5021 N N . GLN A 1 667 ? -40.711 23.615 -7.320 1.00 24.58 667 GLN A N 1
ATOM 5022 C CA . GLN A 1 667 ? -40.858 24.732 -8.254 1.00 24.58 667 GLN A CA 1
ATOM 5023 C C . GLN A 1 667 ? -39.854 24.608 -9.416 1.00 24.58 667 GLN A C 1
ATOM 5025 O O . GLN A 1 667 ? -38.651 24.516 -9.199 1.00 24.58 667 GLN A O 1
ATOM 5030 N N . SER A 1 668 ? -40.382 24.578 -10.648 1.00 27.67 668 SER A N 1
ATOM 5031 C CA . SER A 1 668 ? -39.668 24.616 -11.944 1.00 27.67 668 SER A CA 1
ATOM 5032 C C . SER A 1 668 ? -38.418 23.728 -12.102 1.00 27.67 668 SER A C 1
ATOM 5034 O O . SER A 1 668 ? -37.287 24.169 -11.901 1.00 27.67 668 SER A O 1
ATOM 5036 N N . CYS A 1 669 ? -38.598 22.511 -12.627 1.00 29.11 669 CYS A N 1
ATOM 5037 C CA . CYS A 1 669 ? -37.485 21.750 -13.198 1.00 29.11 669 CYS A CA 1
ATOM 5038 C C . CYS A 1 669 ? -37.011 22.357 -14.532 1.00 29.11 669 CYS A C 1
ATOM 5040 O O . CYS A 1 669 ? -37.610 22.109 -15.579 1.00 29.11 669 CYS A O 1
ATOM 5042 N N . GLY A 1 670 ? -35.857 23.029 -14.517 1.00 24.27 670 GLY A N 1
ATOM 5043 C CA . GLY A 1 670 ? -34.913 22.896 -15.631 1.00 24.27 670 GLY A CA 1
ATOM 5044 C C . GLY A 1 670 ? -34.443 21.435 -15.741 1.00 24.27 670 GLY A C 1
ATOM 5045 O O . GLY A 1 670 ? -34.509 20.688 -14.764 1.00 24.27 670 GLY A O 1
ATOM 5046 N N . TYR A 1 671 ? -33.998 20.986 -16.919 1.00 26.14 671 TYR A N 1
ATOM 5047 C CA . TYR A 1 671 ? -33.766 19.557 -17.192 1.00 26.14 671 TYR A CA 1
ATOM 5048 C C . TYR A 1 671 ? -32.479 19.002 -16.533 1.00 26.14 671 TYR A C 1
ATOM 5050 O O . TYR A 1 671 ? -31.478 18.741 -17.198 1.00 26.14 671 TYR A O 1
ATOM 5058 N N . ARG A 1 672 ? -32.508 18.796 -15.209 1.00 23.62 672 ARG A N 1
ATOM 5059 C CA . ARG A 1 672 ? -31.530 18.013 -14.428 1.00 23.62 672 ARG A CA 1
ATOM 5060 C C . ARG A 1 672 ? -32.259 17.107 -13.426 1.00 23.62 672 ARG A C 1
ATOM 5062 O O . ARG A 1 672 ? -33.300 17.473 -12.888 1.00 23.62 672 ARG A O 1
ATOM 5069 N N . ARG A 1 673 ? -31.730 15.901 -13.189 1.00 23.92 673 ARG A N 1
ATOM 5070 C CA . ARG A 1 673 ? -32.312 14.913 -12.260 1.00 23.92 673 ARG A CA 1
ATOM 5071 C C . ARG A 1 673 ? -31.893 15.219 -10.816 1.00 23.92 673 ARG A C 1
ATOM 5073 O O . ARG A 1 673 ? -30.724 15.055 -10.499 1.00 23.92 673 ARG A O 1
ATOM 5080 N N . HIS A 1 674 ? -32.849 15.538 -9.944 1.00 22.50 674 HIS A N 1
ATOM 5081 C CA . HIS A 1 674 ? -32.682 15.508 -8.480 1.00 22.50 674 HIS A CA 1
ATOM 5082 C C . HIS A 1 674 ? -33.646 14.491 -7.841 1.00 22.50 674 HIS A C 1
ATOM 5084 O O . HIS A 1 674 ? -34.654 14.116 -8.445 1.00 22.50 674 HIS A O 1
ATOM 5090 N N . ARG A 1 675 ? -33.325 14.020 -6.627 1.00 25.44 675 ARG A N 1
ATOM 5091 C CA . ARG A 1 675 ? -34.118 13.056 -5.839 1.00 25.44 675 ARG A CA 1
ATOM 5092 C C . ARG A 1 675 ? -34.182 13.486 -4.365 1.00 25.44 675 ARG A C 1
ATOM 5094 O O . ARG A 1 675 ? -33.476 12.926 -3.534 1.00 25.44 675 ARG A O 1
ATOM 5101 N N . GLY A 1 676 ? -35.054 14.437 -4.041 1.00 22.09 676 GLY A N 1
ATOM 5102 C CA . GLY A 1 676 ? -35.344 14.777 -2.642 1.00 22.09 676 GLY A CA 1
ATOM 5103 C C . GLY A 1 676 ? -36.144 13.680 -1.922 1.00 22.09 676 GLY A C 1
ATOM 5104 O O . GLY A 1 676 ? -36.901 12.937 -2.551 1.00 22.09 676 GLY A O 1
ATOM 5105 N N . SER A 1 677 ? -36.012 13.600 -0.595 1.00 24.48 677 SER A N 1
ATOM 5106 C CA . SER A 1 677 ? -36.867 12.776 0.275 1.00 24.48 677 SER A CA 1
ATOM 5107 C C . SER A 1 677 ? -37.133 13.492 1.605 1.00 24.48 677 SER A C 1
ATOM 5109 O O . SER A 1 677 ? -36.281 14.241 2.073 1.00 24.48 677 SER A O 1
ATOM 5111 N N . VAL A 1 678 ? -38.315 13.286 2.193 1.00 22.23 678 VAL A N 1
ATOM 5112 C CA . VAL A 1 678 ? -38.831 14.044 3.352 1.00 22.23 678 VAL A CA 1
ATOM 5113 C C . VAL A 1 678 ? -39.351 13.069 4.422 1.00 22.23 678 VAL A C 1
ATOM 5115 O O . VAL A 1 678 ? -39.812 11.978 4.070 1.00 22.23 678 VAL A O 1
ATOM 5118 N N . ARG A 1 679 ? -39.230 13.415 5.716 1.00 21.53 679 ARG A N 1
ATOM 5119 C CA . ARG A 1 679 ? -39.522 12.536 6.869 1.00 21.53 679 ARG A CA 1
ATOM 5120 C C . ARG A 1 679 ? -39.970 13.309 8.127 1.00 21.53 679 ARG A C 1
ATOM 5122 O O . ARG A 1 679 ? -39.169 14.025 8.721 1.00 21.53 679 ARG A O 1
ATOM 5129 N N . THR A 1 680 ? -41.186 13.040 8.610 1.00 22.62 680 THR A N 1
ATOM 5130 C CA . THR A 1 680 ? -41.819 13.657 9.803 1.00 22.62 680 THR A CA 1
ATOM 5131 C C . THR A 1 680 ? -41.853 12.736 11.059 1.00 22.62 680 THR A C 1
ATOM 5133 O O . THR A 1 680 ? -41.532 11.543 10.935 1.00 22.62 680 THR A O 1
ATOM 5136 N N . PRO A 1 681 ? -42.186 13.241 12.285 1.00 23.05 681 PRO A N 1
ATOM 5137 C CA . PRO A 1 681 ? -41.902 12.533 13.549 1.00 23.05 681 PRO A CA 1
ATOM 5138 C C . PRO A 1 681 ? -43.080 12.211 14.522 1.00 23.05 681 PRO A C 1
ATOM 5140 O O . PRO A 1 681 ? -43.649 13.093 15.155 1.00 23.05 681 PRO A O 1
ATOM 5143 N N . ARG A 1 682 ? -43.261 10.905 14.797 1.00 27.98 682 ARG A N 1
ATOM 5144 C CA . ARG A 1 682 ? -43.800 10.221 16.017 1.00 27.98 682 ARG A CA 1
ATOM 5145 C C . ARG A 1 682 ? -45.188 10.582 16.603 1.00 27.98 682 ARG A C 1
ATOM 5147 O O . ARG A 1 682 ? -45.325 11.625 17.235 1.00 27.98 682 ARG A O 1
ATOM 5154 N N . ARG A 1 683 ? -46.093 9.579 16.697 1.00 22.78 683 ARG A N 1
ATOM 5155 C CA . ARG A 1 683 ? -46.911 9.257 17.912 1.00 22.78 683 ARG A CA 1
ATOM 5156 C C . ARG A 1 683 ? -47.676 7.912 17.810 1.00 22.78 683 ARG A C 1
ATOM 5158 O O . ARG A 1 683 ? -47.624 7.247 16.787 1.00 22.78 683 ARG A O 1
ATOM 5165 N N . PHE A 1 684 ? -48.315 7.481 18.909 1.00 22.84 684 PHE A N 1
ATOM 5166 C CA . PHE A 1 684 ? -48.997 6.178 19.097 1.00 22.84 684 PHE A CA 1
ATOM 5167 C C . PHE A 1 684 ? -50.538 6.290 19.097 1.00 22.84 684 PHE A C 1
ATOM 5169 O O . PHE A 1 684 ? -51.044 7.197 19.755 1.00 22.84 684 PHE A O 1
ATOM 5176 N N . ASN A 1 685 ? -51.264 5.275 18.583 1.00 23.69 685 ASN A N 1
ATOM 5177 C CA . ASN A 1 685 ? -52.145 4.411 19.412 1.00 23.69 685 ASN A CA 1
ATOM 5178 C C . ASN A 1 685 ? -52.701 3.155 18.681 1.00 23.69 685 ASN A C 1
ATOM 5180 O O . ASN A 1 685 ? -52.328 2.887 17.543 1.00 23.69 685 ASN A O 1
ATOM 5184 N N . LYS A 1 686 ? -53.502 2.326 19.380 1.00 24.56 686 LYS A N 1
ATOM 5185 C CA . LYS A 1 686 ? -53.944 0.964 18.982 1.00 24.56 686 LYS A CA 1
ATOM 5186 C C . LYS A 1 686 ? -55.387 0.903 18.438 1.00 24.56 686 LYS A C 1
ATOM 5188 O O . LYS A 1 686 ? -56.266 1.518 19.031 1.00 24.56 686 LYS A O 1
ATOM 5193 N N . ALA A 1 687 ? -55.651 0.027 17.461 1.00 24.20 687 ALA A N 1
ATOM 5194 C CA . ALA A 1 687 ? -56.970 -0.583 17.199 1.00 24.20 687 ALA A CA 1
ATOM 5195 C C . ALA A 1 687 ? -56.811 -1.976 16.525 1.00 24.20 687 ALA A C 1
ATOM 5197 O O . ALA A 1 687 ? -55.680 -2.411 16.299 1.00 24.20 687 ALA A O 1
ATOM 5198 N N . SER A 1 688 ? -57.905 -2.715 16.269 1.00 25.62 688 SER A N 1
ATOM 5199 C CA . SER A 1 688 ? -57.862 -4.160 15.931 1.00 25.62 688 SER A CA 1
ATOM 5200 C C . SER A 1 688 ? -59.181 -4.740 15.373 1.00 25.62 688 SER A C 1
ATOM 5202 O O . SER A 1 688 ? -60.240 -4.373 15.875 1.00 25.62 688 SER A O 1
ATOM 5204 N N . GLY A 1 689 ? -59.129 -5.722 14.454 1.00 25.47 689 GLY A N 1
ATOM 5205 C CA . GLY A 1 689 ? -60.309 -6.489 13.983 1.00 25.47 689 GLY A CA 1
ATOM 5206 C C . GLY A 1 689 ? -60.181 -7.060 12.544 1.00 25.47 689 GLY A C 1
ATOM 5207 O O . GLY A 1 689 ? -59.683 -6.327 11.692 1.00 25.47 689 GLY A O 1
ATOM 5208 N N . PRO A 1 690 ? -60.585 -8.323 12.236 1.00 31.69 690 PRO A N 1
ATOM 5209 C CA . PRO A 1 690 ? -60.388 -8.933 10.898 1.00 31.69 690 PRO A CA 1
ATOM 5210 C C . PRO A 1 690 ? -61.617 -9.613 10.213 1.00 31.69 690 PRO A C 1
ATOM 5212 O O . PRO A 1 690 ? -62.594 -9.937 10.879 1.00 31.69 690 PRO A O 1
ATOM 5215 N N . ALA A 1 691 ? -61.435 -9.987 8.921 1.00 26.27 691 ALA A N 1
ATOM 5216 C CA . ALA A 1 691 ? -61.828 -11.266 8.250 1.00 26.27 691 ALA A CA 1
ATOM 5217 C C . ALA A 1 691 ? -62.949 -11.343 7.153 1.00 26.27 691 ALA A C 1
ATOM 5219 O O . ALA A 1 691 ? -64.112 -11.112 7.452 1.00 26.27 691 ALA A O 1
ATOM 5220 N N . ARG A 1 692 ? -62.580 -11.927 5.973 1.00 26.55 692 ARG A N 1
ATOM 5221 C CA . ARG A 1 692 ? -63.386 -12.660 4.920 1.00 26.55 692 ARG A CA 1
ATOM 5222 C C . ARG A 1 692 ? -64.458 -11.832 4.144 1.00 26.55 692 ARG A C 1
ATOM 5224 O O . ARG A 1 692 ? -64.972 -10.882 4.703 1.00 26.55 692 ARG A O 1
ATOM 5231 N N . GLY A 1 693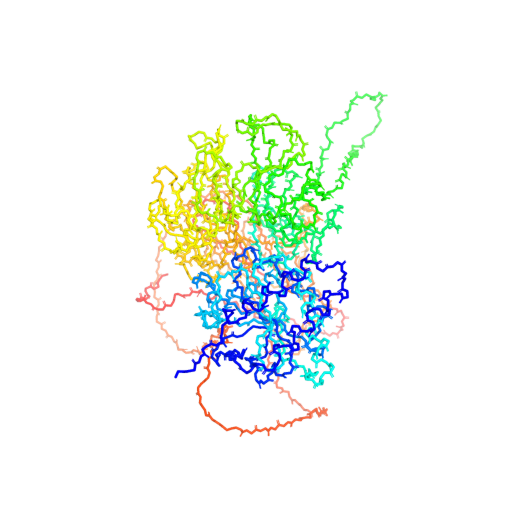 ? -64.884 -12.070 2.882 1.00 26.52 693 GLY A N 1
ATOM 5232 C CA . GLY A 1 693 ? -64.652 -13.026 1.753 1.00 26.52 693 GLY A CA 1
ATOM 5233 C C . GLY A 1 693 ? -65.525 -12.581 0.521 1.00 26.52 693 GLY A C 1
ATOM 5234 O O . GLY A 1 693 ? -66.129 -11.522 0.632 1.00 26.52 693 GLY A O 1
ATOM 5235 N N . LEU A 1 694 ? -65.736 -13.245 -0.642 1.00 26.41 694 LEU A N 1
ATOM 5236 C CA . LEU A 1 694 ? -65.196 -14.444 -1.339 1.00 26.41 694 LEU A CA 1
ATOM 5237 C C . LEU A 1 694 ? -65.770 -14.557 -2.807 1.00 26.41 694 LEU A C 1
ATOM 5239 O O . LEU A 1 694 ? -66.986 -14.593 -2.950 1.00 26.41 694 LEU A O 1
ATOM 5243 N N . GLY A 1 695 ? -64.940 -14.743 -3.860 1.00 25.69 695 GLY A N 1
ATOM 5244 C CA . GLY A 1 695 ? -65.320 -15.200 -5.241 1.00 25.69 695 GLY A CA 1
ATOM 5245 C C . GLY A 1 695 ? -65.882 -14.160 -6.256 1.00 25.69 695 GLY A C 1
ATOM 5246 O O . GLY A 1 695 ? -66.445 -13.159 -5.836 1.00 25.69 695 GLY A O 1
ATOM 5247 N N . GLY A 1 696 ? -65.778 -14.315 -7.598 1.00 25.14 696 GLY A N 1
ATOM 5248 C CA . GLY A 1 696 ? -65.020 -15.282 -8.432 1.00 25.14 696 GLY A CA 1
ATOM 5249 C C . GLY A 1 696 ? -65.288 -15.214 -9.973 1.00 25.14 696 GLY A C 1
ATOM 5250 O O . GLY A 1 696 ? -66.283 -14.635 -10.389 1.00 25.14 696 GLY A O 1
ATOM 5251 N N . GLN A 1 697 ? -64.437 -15.893 -10.777 1.00 27.92 697 GLN A N 1
ATOM 5252 C CA . GLN A 1 697 ? -64.511 -16.204 -12.244 1.00 27.92 697 GLN A CA 1
ATOM 5253 C C . GLN A 1 697 ? -64.193 -15.079 -13.298 1.00 27.92 697 GLN A C 1
ATOM 5255 O O . GLN A 1 697 ? -64.233 -13.904 -12.939 1.00 27.92 697 GLN A O 1
ATOM 5260 N N . PRO A 1 698 ? -63.760 -15.411 -14.556 1.00 30.89 698 PRO A N 1
ATOM 5261 C CA . PRO A 1 698 ? -62.837 -14.561 -15.348 1.00 30.89 698 PRO A CA 1
ATOM 5262 C C . PRO A 1 698 ? -63.271 -14.145 -16.785 1.00 30.89 698 PRO A C 1
ATOM 5264 O O . PRO A 1 698 ? -64.283 -14.599 -17.312 1.00 30.89 698 PRO A O 1
ATOM 5267 N N . GLY A 1 699 ? -62.425 -13.336 -17.449 1.00 23.69 699 GLY A N 1
ATOM 5268 C CA . GLY A 1 699 ? -62.453 -12.980 -18.885 1.00 23.69 699 GLY A CA 1
ATOM 5269 C C . GLY A 1 699 ? -61.039 -12.632 -19.426 1.00 23.69 699 GLY A C 1
ATOM 5270 O O . GLY A 1 699 ? -60.132 -12.479 -18.604 1.00 23.69 699 GLY A O 1
ATOM 5271 N N . PRO A 1 700 ? -60.813 -12.564 -20.758 1.00 27.20 700 PRO A N 1
ATOM 5272 C CA . PRO A 1 700 ? -59.497 -12.864 -21.354 1.00 27.20 700 PRO A CA 1
ATOM 5273 C C . PRO A 1 700 ? -58.557 -11.682 -21.694 1.00 27.20 700 PRO A C 1
ATOM 5275 O O . PRO A 1 700 ? -58.980 -10.542 -21.860 1.00 27.20 700 PRO A O 1
ATOM 5278 N N . ASP A 1 701 ? -57.280 -12.055 -21.840 1.00 23.30 701 ASP A N 1
ATOM 5279 C CA . ASP A 1 701 ? -56.192 -11.537 -22.692 1.00 23.30 701 ASP A CA 1
ATOM 5280 C C . ASP A 1 701 ? -55.963 -10.027 -22.891 1.00 23.30 701 ASP A C 1
ATOM 5282 O O . ASP A 1 701 ? -56.693 -9.339 -23.599 1.00 23.30 701 ASP A O 1
ATOM 5286 N N . PHE A 1 702 ? -54.792 -9.564 -22.429 1.00 22.97 702 PHE A N 1
ATOM 5287 C CA . PHE A 1 702 ? -53.990 -8.537 -23.111 1.00 22.97 702 PHE A CA 1
ATOM 5288 C C . PHE A 1 702 ? -52.495 -8.730 -22.812 1.00 22.97 702 PHE A C 1
ATOM 5290 O O . PHE A 1 702 ? -52.100 -8.908 -21.658 1.00 22.97 702 PHE A O 1
ATOM 5297 N N . GLU A 1 703 ? -51.653 -8.659 -23.845 1.00 24.17 703 GLU A N 1
ATOM 5298 C CA . GLU A 1 703 ? -50.196 -8.789 -23.725 1.00 24.17 703 GLU A CA 1
ATOM 5299 C C . GLU A 1 703 ? -49.579 -7.677 -22.857 1.00 24.17 703 GLU A C 1
ATOM 5301 O O . GLU A 1 703 ? -49.965 -6.506 -22.938 1.00 24.17 703 GLU A O 1
ATOM 5306 N N . ARG A 1 704 ? -48.547 -8.014 -22.072 1.00 22.66 704 ARG A N 1
ATOM 5307 C CA . ARG A 1 704 ? -47.712 -7.028 -21.369 1.00 22.66 704 ARG A CA 1
ATOM 5308 C C . ARG A 1 704 ? -46.228 -7.271 -21.608 1.00 22.66 704 ARG A C 1
ATOM 5310 O O . ARG A 1 704 ? -45.608 -8.125 -20.984 1.00 22.66 704 ARG A O 1
ATOM 5317 N N . LEU A 1 705 ? -45.657 -6.441 -22.477 1.00 20.34 705 LEU A N 1
ATOM 5318 C CA . LEU A 1 705 ? -44.222 -6.376 -22.724 1.00 20.34 705 LEU A CA 1
ATOM 5319 C C . LEU A 1 705 ? -43.505 -5.737 -21.516 1.00 20.34 705 LEU A C 1
ATOM 5321 O O . LEU A 1 705 ? -43.518 -4.516 -21.343 1.00 20.34 705 LEU A O 1
ATOM 5325 N N . ALA A 1 706 ? -42.884 -6.559 -20.670 1.00 22.12 706 ALA A N 1
ATOM 5326 C CA . ALA A 1 706 ? -42.095 -6.106 -19.525 1.00 22.12 706 ALA A CA 1
ATOM 5327 C C . ALA A 1 706 ? -40.611 -5.958 -19.908 1.00 22.12 706 ALA A C 1
ATOM 5329 O O . ALA A 1 706 ? -39.812 -6.871 -19.716 1.00 22.12 706 ALA A O 1
ATOM 5330 N N . LEU A 1 707 ? -40.234 -4.798 -20.456 1.00 20.06 707 LEU A N 1
ATOM 5331 C CA . LEU A 1 707 ? -38.836 -4.487 -20.783 1.00 20.06 707 LEU A CA 1
ATOM 5332 C C . LEU A 1 707 ? -38.017 -4.149 -19.523 1.00 20.06 707 LEU A C 1
ATOM 5334 O O . LEU A 1 707 ? -37.825 -2.986 -19.167 1.00 20.06 707 LEU A O 1
ATOM 5338 N N . LEU A 1 708 ? -37.513 -5.197 -18.871 1.00 22.08 708 LEU A N 1
ATOM 5339 C CA . LEU A 1 708 ? -36.296 -5.143 -18.063 1.00 22.08 708 LEU A CA 1
ATOM 5340 C C . LEU A 1 708 ? -35.082 -5.105 -18.999 1.00 22.08 708 LEU A C 1
ATOM 5342 O O . LEU A 1 708 ? -34.917 -6.003 -19.817 1.00 22.08 708 LEU A O 1
ATOM 5346 N N . LEU A 1 709 ? -34.219 -4.099 -18.841 1.00 20.94 709 LEU A N 1
ATOM 5347 C CA . LEU A 1 709 ? -32.856 -4.099 -19.382 1.00 20.94 709 LEU A CA 1
ATOM 5348 C C . LEU A 1 709 ? -31.886 -3.513 -18.344 1.00 20.94 709 LEU A C 1
ATOM 5350 O O . LEU A 1 709 ? -31.601 -2.316 -18.323 1.00 20.94 709 LEU A O 1
ATOM 5354 N N . GLN A 1 710 ? -31.396 -4.394 -17.472 1.00 20.97 710 GLN A N 1
ATOM 5355 C CA . GLN A 1 710 ? -30.019 -4.345 -16.974 1.00 20.97 710 GLN A CA 1
ATOM 5356 C C . GLN A 1 710 ? -29.169 -5.274 -17.849 1.00 20.97 710 GLN A C 1
ATOM 5358 O O . GLN A 1 710 ? -29.694 -6.257 -18.366 1.00 20.97 710 GLN A O 1
ATOM 5363 N N . GLY A 1 711 ? -27.860 -5.021 -17.908 1.00 22.58 711 GLY A N 1
ATOM 5364 C CA . GLY A 1 711 ? -26.877 -5.972 -18.435 1.00 22.58 711 GLY A CA 1
ATOM 5365 C C . GLY A 1 711 ? -26.753 -5.981 -19.961 1.00 22.58 711 GLY A C 1
ATOM 5366 O O . GLY A 1 711 ? -27.738 -5.987 -20.693 1.00 22.58 711 GLY A O 1
ATOM 5367 N N . GLY A 1 712 ? -25.510 -5.988 -20.438 1.00 22.34 712 GLY A N 1
ATOM 5368 C CA . GLY A 1 712 ? -25.182 -5.983 -21.862 1.00 22.34 712 GLY A CA 1
ATOM 5369 C C . GLY A 1 712 ? -23.702 -6.273 -22.085 1.00 22.34 712 GLY A C 1
ATOM 5370 O O . GLY A 1 712 ? -22.954 -5.378 -22.459 1.00 22.34 712 GLY A O 1
ATOM 5371 N N . GLY A 1 713 ? -23.286 -7.510 -21.811 1.00 19.92 713 GLY A N 1
ATOM 5372 C CA . GLY A 1 713 ? -21.908 -7.971 -21.979 1.00 19.92 713 GLY A CA 1
ATOM 5373 C C . GLY A 1 713 ? -21.837 -9.496 -21.949 1.00 19.92 713 GLY A C 1
ATOM 5374 O O . GLY A 1 713 ? -21.848 -10.091 -20.878 1.00 19.92 713 GLY A O 1
ATOM 5375 N N . ALA A 1 714 ? -21.818 -10.121 -23.126 1.00 23.89 714 ALA A N 1
ATOM 5376 C CA . ALA A 1 714 ? -21.619 -11.557 -23.320 1.00 23.89 714 ALA A CA 1
ATOM 5377 C C . ALA A 1 714 ? -21.080 -11.808 -24.740 1.00 23.89 714 ALA A C 1
ATOM 5379 O O . ALA A 1 714 ? -21.371 -11.039 -25.659 1.00 23.89 714 ALA A O 1
ATOM 5380 N N . HIS A 1 715 ? -20.284 -12.864 -24.918 1.00 23.69 715 HIS A N 1
ATOM 5381 C CA . HIS A 1 715 ? -19.610 -13.164 -26.185 1.00 23.69 715 HIS A CA 1
ATOM 5382 C C . HIS A 1 715 ? -20.558 -13.701 -27.272 1.00 23.69 715 HIS A C 1
ATOM 5384 O O . HIS A 1 715 ? -21.565 -14.348 -26.989 1.00 23.69 715 HIS A O 1
ATOM 5390 N N . LEU A 1 716 ? -20.178 -13.474 -28.533 1.00 22.80 716 LEU A N 1
ATOM 5391 C CA . LEU A 1 716 ? -20.785 -14.073 -29.725 1.00 22.80 716 LEU A CA 1
ATOM 5392 C C . LEU A 1 716 ? -19.938 -15.241 -30.241 1.00 22.80 716 LEU A C 1
ATOM 5394 O O . LEU A 1 716 ? -18.712 -15.197 -30.167 1.00 22.80 716 LEU A O 1
ATOM 5398 N N . HIS A 1 717 ? -20.593 -16.234 -30.846 1.00 21.31 717 HIS A N 1
ATOM 5399 C CA . HIS A 1 717 ? -19.933 -17.330 -31.553 1.00 21.31 717 HIS A CA 1
ATOM 5400 C C . HIS A 1 717 ? -20.518 -17.488 -32.971 1.00 21.31 717 HIS A C 1
ATOM 5402 O O . HIS A 1 717 ? -21.692 -17.803 -33.120 1.00 21.31 717 HIS A O 1
ATOM 5408 N N . HIS A 1 718 ? -19.649 -17.317 -33.974 1.00 21.30 718 HIS A N 1
ATOM 5409 C CA . HIS A 1 718 ? -19.738 -17.760 -35.379 1.00 21.30 718 HIS A CA 1
ATOM 5410 C C . HIS A 1 718 ? -20.807 -17.218 -36.379 1.00 21.30 718 HIS A C 1
ATOM 5412 O O . HIS A 1 718 ? -22.009 -17.292 -36.168 1.00 21.30 718 HIS A O 1
ATOM 5418 N N . GLU A 1 719 ? -20.272 -16.829 -37.554 1.00 21.59 719 GLU A N 1
ATOM 5419 C CA . GLU A 1 719 ? -20.847 -16.735 -38.926 1.00 21.59 719 GLU A CA 1
ATOM 5420 C C . GLU A 1 719 ? -21.960 -15.714 -39.266 1.00 21.59 719 GLU A C 1
ATOM 5422 O O . GLU A 1 719 ? -22.865 -15.463 -38.482 1.00 21.59 719 GLU A O 1
ATOM 5427 N N . GLY A 1 720 ? -21.931 -15.144 -40.495 1.00 21.64 720 GLY A N 1
ATOM 5428 C CA . GLY A 1 720 ? -23.119 -14.424 -41.010 1.00 21.64 720 GLY A CA 1
ATOM 5429 C C . GLY A 1 720 ? -23.049 -13.359 -42.128 1.00 21.64 720 GLY A C 1
ATOM 5430 O O . GLY A 1 720 ? -24.108 -12.849 -42.455 1.00 21.64 720 GLY A O 1
ATOM 5431 N N . ARG A 1 721 ? -21.900 -13.022 -42.745 1.00 21.45 721 ARG A N 1
ATOM 5432 C CA . ARG A 1 721 ? -21.760 -12.108 -43.929 1.00 21.45 721 ARG A CA 1
ATOM 5433 C C . ARG A 1 721 ? -22.376 -10.677 -43.875 1.00 21.45 721 ARG A C 1
ATOM 5435 O O . ARG A 1 721 ? -23.571 -10.476 -44.031 1.00 21.45 721 ARG A O 1
ATOM 5442 N N . LEU A 1 722 ? -21.480 -9.681 -43.883 1.00 20.38 722 LEU A N 1
ATOM 5443 C CA . LEU A 1 722 ? -21.457 -8.479 -44.757 1.00 20.38 722 LEU A CA 1
ATOM 5444 C C . LEU A 1 722 ? -22.738 -8.034 -45.510 1.00 20.38 722 LEU A C 1
ATOM 5446 O O . LEU A 1 722 ? -23.166 -8.740 -46.415 1.00 20.38 722 LEU A O 1
ATOM 5450 N N . VAL A 1 723 ? -23.121 -6.753 -45.347 1.00 20.73 723 VAL A N 1
ATOM 5451 C CA . VAL A 1 723 ? -23.083 -5.702 -46.406 1.00 20.73 723 VAL A CA 1
ATOM 5452 C C . VAL A 1 723 ? -22.912 -4.316 -45.741 1.00 20.73 723 VAL A C 1
ATOM 5454 O O . VAL A 1 723 ? -23.580 -4.018 -44.756 1.00 20.73 723 VAL A O 1
ATOM 5457 N N . HIS A 1 724 ? -22.051 -3.451 -46.296 1.00 20.31 724 HIS A N 1
ATOM 5458 C CA . HIS A 1 724 ? -21.990 -2.014 -45.970 1.00 20.31 724 HIS A CA 1
ATOM 5459 C C . HIS A 1 724 ? -22.962 -1.200 -46.844 1.00 20.31 724 HIS A C 1
ATOM 5461 O O . HIS A 1 724 ? -23.009 -1.398 -48.056 1.00 20.31 724 HIS A O 1
ATOM 5467 N N . ALA A 1 725 ? -23.625 -0.198 -46.263 1.00 21.23 725 ALA A N 1
ATOM 5468 C CA . ALA A 1 725 ? -24.207 0.940 -46.982 1.00 21.23 725 ALA A CA 1
ATOM 5469 C C . ALA A 1 725 ? -24.151 2.194 -46.089 1.00 21.23 725 ALA A C 1
ATOM 5471 O O . ALA A 1 725 ? -24.118 2.076 -44.865 1.00 21.23 725 ALA A O 1
ATOM 5472 N N . ALA A 1 726 ? -24.102 3.388 -46.683 1.00 20.83 726 ALA A N 1
ATOM 5473 C CA . ALA A 1 726 ? -23.843 4.640 -45.969 1.00 20.83 726 ALA A CA 1
ATOM 5474 C C . ALA A 1 726 ? -24.750 5.796 -46.440 1.00 20.83 726 ALA A C 1
ATOM 5476 O O . ALA A 1 726 ? -25.513 5.638 -47.385 1.00 20.83 726 ALA A O 1
ATOM 5477 N N . SER A 1 727 ? -24.530 6.961 -45.812 1.00 21.03 727 SER A N 1
ATOM 5478 C CA . SER A 1 727 ? -24.690 8.331 -46.338 1.00 21.03 727 SER A CA 1
ATOM 5479 C C . SER A 1 727 ? -25.935 9.180 -46.021 1.00 21.03 727 SER A C 1
ATOM 5481 O O . SER A 1 727 ? -27.053 8.716 -45.833 1.00 21.03 727 SER A O 1
ATOM 5483 N N . SER A 1 728 ? -25.657 10.492 -46.081 1.00 21.45 728 SER A N 1
ATOM 5484 C CA . SER A 1 728 ? -26.527 11.623 -46.456 1.00 21.45 728 SER A CA 1
ATOM 5485 C C . SER A 1 728 ? -27.717 12.029 -45.571 1.00 21.45 728 SER A C 1
ATOM 5487 O O . SER A 1 728 ? -28.797 11.451 -45.590 1.00 21.45 728 SER A O 1
ATOM 5489 N N . TYR A 1 729 ? -27.525 13.191 -44.936 1.00 21.08 729 TYR A N 1
ATOM 5490 C CA . TYR A 1 729 ? -28.533 14.243 -44.743 1.00 21.08 729 TYR A CA 1
ATOM 5491 C C . TYR A 1 729 ? -29.440 14.453 -45.972 1.00 21.08 729 TYR A C 1
ATOM 5493 O O . TYR A 1 729 ? -28.926 14.540 -47.083 1.00 21.08 729 TYR A O 1
ATOM 5501 N N . GLU A 1 730 ? -30.720 14.782 -45.754 1.00 22.25 730 GLU A N 1
ATOM 5502 C CA . GLU A 1 730 ? -31.456 15.681 -46.660 1.00 22.25 730 GLU A CA 1
ATOM 5503 C C . GLU A 1 730 ? -32.564 16.483 -45.936 1.00 22.25 730 GLU A C 1
ATOM 5505 O O . GLU A 1 730 ? -32.910 16.206 -44.784 1.00 22.25 730 GLU A O 1
ATOM 5510 N N . ARG A 1 731 ? -33.095 17.541 -46.571 1.00 22.14 731 ARG A N 1
ATOM 5511 C CA . ARG A 1 731 ? -34.033 18.510 -45.964 1.00 22.14 731 ARG A CA 1
ATOM 5512 C C . ARG A 1 731 ? -35.454 18.415 -46.536 1.00 22.14 731 ARG A C 1
ATOM 5514 O O . ARG A 1 731 ? -35.656 18.658 -47.713 1.00 22.14 731 ARG A O 1
ATOM 5521 N N . ARG A 1 732 ? -36.438 18.296 -45.630 1.00 23.97 732 ARG A N 1
ATOM 5522 C CA . ARG A 1 732 ? -37.839 18.787 -45.724 1.00 23.97 732 ARG A CA 1
ATOM 5523 C C . ARG A 1 732 ? -38.589 18.642 -47.070 1.00 23.97 732 ARG A C 1
ATOM 5525 O O . ARG A 1 732 ? -38.452 19.478 -47.957 1.00 23.97 732 ARG A O 1
ATOM 5532 N N . SER A 1 733 ? -39.669 17.860 -47.048 1.00 23.64 733 SER A N 1
ATOM 5533 C CA . SER A 1 733 ? -40.933 18.269 -47.692 1.00 23.64 733 SER A CA 1
ATOM 5534 C C . SER A 1 733 ? -42.143 17.944 -46.792 1.00 23.64 733 SER A C 1
ATOM 5536 O O . SER A 1 733 ? -41.972 17.421 -45.689 1.00 23.64 733 SER A O 1
ATOM 5538 N N . ARG A 1 734 ? -43.359 18.363 -47.175 1.00 28.06 734 ARG A N 1
ATOM 5539 C CA . ARG A 1 734 ? -44.571 18.316 -46.325 1.00 28.06 734 ARG A CA 1
ATOM 5540 C C . ARG A 1 734 ? -45.545 17.210 -46.746 1.00 28.06 734 ARG A C 1
ATOM 5542 O O . ARG A 1 734 ? -46.015 17.240 -47.879 1.00 28.06 734 ARG A O 1
ATOM 5549 N N . ARG A 1 735 ? -45.989 16.394 -45.781 1.00 26.80 735 ARG A N 1
ATOM 5550 C CA . ARG A 1 735 ? -47.362 15.855 -45.596 1.00 26.80 735 ARG A CA 1
ATOM 5551 C C . ARG A 1 735 ? -47.440 15.178 -44.213 1.00 26.80 735 ARG A C 1
ATOM 5553 O O . ARG A 1 735 ? -46.410 14.891 -43.613 1.00 26.80 735 ARG A O 1
ATOM 5560 N N . GLY A 1 736 ? -48.642 14.973 -43.682 1.00 27.03 736 GLY A N 1
ATOM 5561 C CA . GLY A 1 736 ? -48.904 14.297 -42.400 1.00 27.03 736 GLY A CA 1
ATOM 5562 C C . GLY A 1 736 ? -50.361 13.811 -42.356 1.00 27.03 736 GLY A C 1
ATOM 5563 O O . GLY A 1 736 ? -50.990 13.826 -43.415 1.00 27.03 736 GLY A O 1
ATOM 5564 N N . PRO A 1 737 ? -50.941 13.467 -41.187 1.00 31.89 737 PRO A N 1
ATOM 5565 C CA . PRO A 1 737 ? -50.343 13.345 -39.852 1.00 31.89 737 PRO A CA 1
ATOM 5566 C C . PRO A 1 737 ? -50.365 11.895 -39.308 1.00 31.89 737 PRO A C 1
ATOM 5568 O O . PRO A 1 737 ? -51.218 11.096 -39.674 1.00 31.89 737 PRO A O 1
ATOM 5571 N N . GLY A 1 738 ? -49.461 11.560 -38.378 1.00 24.58 738 GLY A N 1
ATOM 5572 C CA . GLY A 1 738 ? -49.345 10.194 -37.833 1.00 24.58 738 GLY A CA 1
ATOM 5573 C C . GLY A 1 738 ? -48.684 10.115 -36.453 1.00 24.58 738 GLY A C 1
ATOM 5574 O O . GLY A 1 738 ? -47.841 9.254 -36.214 1.00 24.58 738 GLY A O 1
ATOM 5575 N N . HIS A 1 739 ? -48.998 11.047 -35.550 1.00 28.28 739 HIS A N 1
ATOM 5576 C CA . HIS A 1 739 ? -48.356 11.107 -34.234 1.00 28.28 739 HIS A CA 1
ATOM 5577 C C . HIS A 1 739 ? -48.840 9.999 -33.285 1.00 28.28 739 HIS A C 1
ATOM 5579 O O . HIS A 1 739 ? -49.876 10.134 -32.636 1.00 28.28 739 HIS A O 1
ATOM 5585 N N . ARG A 1 740 ? -48.019 8.955 -33.108 1.00 27.19 740 ARG A N 1
ATOM 5586 C CA . ARG A 1 740 ? -48.004 8.193 -31.848 1.00 27.19 740 ARG A CA 1
ATOM 5587 C C . ARG A 1 740 ? -47.558 9.136 -30.721 1.00 27.19 740 ARG A C 1
ATOM 5589 O O . ARG A 1 740 ? -46.583 9.871 -30.886 1.00 27.19 740 ARG A O 1
ATOM 5596 N N . GLY A 1 741 ? -48.287 9.150 -29.607 1.00 25.06 741 GLY A N 1
ATOM 5597 C CA . GLY A 1 741 ? -47.994 10.029 -28.472 1.00 25.06 741 GLY A CA 1
ATOM 5598 C C . GLY A 1 741 ? -46.738 9.600 -27.709 1.00 25.06 741 GLY A C 1
ATOM 5599 O O . GLY A 1 741 ? -46.562 8.419 -27.419 1.00 25.06 741 GLY A O 1
ATOM 5600 N N . VAL A 1 742 ? -45.878 10.559 -27.355 1.00 26.52 742 VAL A N 1
ATOM 5601 C CA . VAL A 1 742 ? -44.720 10.325 -26.477 1.00 26.52 742 VAL A CA 1
ATOM 5602 C C . VAL A 1 742 ? -45.175 10.472 -25.025 1.00 26.52 742 VAL A C 1
ATOM 5604 O O . VAL A 1 742 ? -45.489 11.574 -24.583 1.00 26.52 742 VAL A O 1
ATOM 5607 N N . GLY A 1 743 ? -45.237 9.359 -24.293 1.00 27.16 743 GLY A N 1
ATOM 5608 C CA . GLY A 1 743 ? -45.635 9.338 -22.884 1.00 27.16 743 GLY A CA 1
ATOM 5609 C C . GLY A 1 743 ? -44.449 9.516 -21.936 1.00 27.16 743 GLY A C 1
ATOM 5610 O O . GLY A 1 743 ? -43.630 8.610 -21.793 1.00 27.16 743 GLY A O 1
ATOM 5611 N N . SER A 1 744 ? -44.381 10.654 -21.245 1.00 31.11 744 SER A N 1
ATOM 5612 C CA . SER A 1 744 ? -43.396 10.894 -20.182 1.00 31.11 744 SER A CA 1
ATOM 5613 C C . SER A 1 744 ? -43.801 10.177 -18.889 1.00 31.11 744 SER A C 1
ATOM 5615 O O . SER A 1 744 ? -44.885 10.426 -18.362 1.00 31.11 744 SER A O 1
ATOM 5617 N N . ARG A 1 745 ? -42.925 9.322 -18.344 1.00 30.64 745 ARG A N 1
ATOM 5618 C CA . ARG A 1 745 ? -43.100 8.700 -17.017 1.00 30.64 745 ARG A CA 1
ATOM 5619 C C . ARG A 1 745 ? -42.275 9.448 -15.969 1.00 30.64 745 ARG A C 1
ATOM 5621 O O . ARG A 1 745 ? -41.065 9.581 -16.136 1.00 30.64 745 ARG A O 1
ATOM 5628 N N . LEU A 1 746 ? -42.911 9.881 -14.880 1.00 31.55 746 LEU A N 1
ATOM 5629 C CA . LEU A 1 746 ? -42.232 10.427 -13.701 1.00 31.55 746 LEU A CA 1
ATOM 5630 C C . LEU A 1 746 ? -42.242 9.387 -12.571 1.00 31.55 746 LEU A C 1
ATOM 5632 O O . LEU A 1 746 ? -43.265 8.747 -12.326 1.00 31.55 746 LEU A O 1
ATOM 5636 N N . LEU A 1 747 ? -41.102 9.214 -11.898 1.00 29.44 747 LEU A N 1
ATOM 5637 C CA . LEU A 1 747 ? -40.895 8.194 -10.868 1.00 29.44 747 LEU A CA 1
ATOM 5638 C C . LEU A 1 747 ? -40.623 8.862 -9.513 1.00 29.44 747 LEU A C 1
ATOM 5640 O O . LEU A 1 747 ? -39.540 9.411 -9.308 1.00 29.44 747 LEU A O 1
ATOM 5644 N N . ILE A 1 748 ? -41.587 8.799 -8.593 1.00 32.38 748 ILE A N 1
ATOM 5645 C CA . ILE A 1 748 ? -41.469 9.377 -7.246 1.00 32.38 748 ILE A CA 1
ATOM 5646 C C . ILE A 1 748 ? -41.217 8.247 -6.238 1.00 32.38 748 ILE A C 1
ATOM 5648 O O . ILE A 1 748 ? -41.874 7.205 -6.287 1.00 32.38 748 ILE A O 1
ATOM 5652 N N . ARG A 1 749 ? -40.235 8.443 -5.346 1.00 28.88 749 ARG A N 1
ATOM 5653 C CA . ARG A 1 749 ? -39.708 7.424 -4.423 1.00 28.88 749 ARG A CA 1
ATOM 5654 C C . ARG A 1 749 ? -39.763 7.946 -2.984 1.00 28.88 749 ARG A C 1
ATOM 5656 O O . ARG A 1 749 ? -38.969 8.808 -2.622 1.00 28.88 749 ARG A O 1
ATOM 5663 N N . CYS A 1 75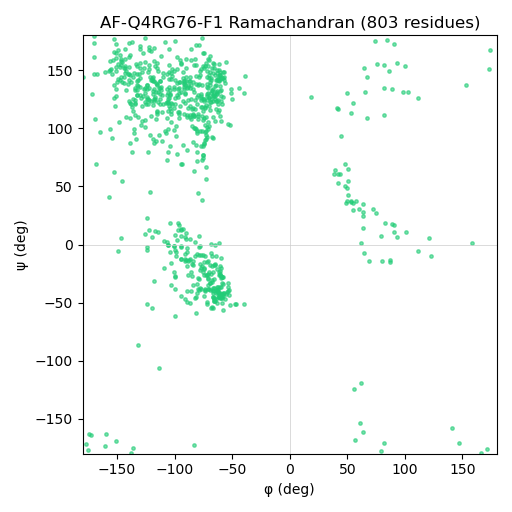0 ? -40.688 7.435 -2.173 1.00 30.31 750 CYS A N 1
ATOM 5664 C CA . CYS A 1 750 ? -40.883 7.874 -0.783 1.00 30.31 750 CYS A CA 1
ATOM 5665 C C . CYS A 1 750 ? -40.325 6.841 0.212 1.00 30.31 750 CYS A C 1
ATOM 5667 O O . CYS A 1 750 ? -40.443 5.636 -0.015 1.00 30.31 750 CYS A O 1
ATOM 5669 N N . VAL A 1 751 ? -39.728 7.315 1.316 1.00 28.00 751 VAL A N 1
ATOM 5670 C CA . VAL A 1 751 ? -39.019 6.481 2.308 1.00 28.00 751 VAL A CA 1
ATOM 5671 C C . VAL A 1 751 ? -39.443 6.864 3.733 1.00 28.00 751 VAL A C 1
ATOM 5673 O O . VAL A 1 751 ? -38.847 7.738 4.364 1.00 28.00 751 VAL A O 1
ATOM 5676 N N . GLY A 1 752 ? -40.475 6.199 4.258 1.00 28.00 752 GLY A N 1
ATOM 5677 C CA . GLY A 1 752 ? -41.051 6.513 5.573 1.00 28.00 752 GLY A CA 1
ATOM 5678 C C . GLY A 1 752 ? -40.038 6.457 6.728 1.00 28.00 752 GLY A C 1
ATOM 5679 O O . GLY A 1 752 ? -39.146 5.603 6.753 1.00 28.00 752 GLY A O 1
ATOM 5680 N N . SER A 1 753 ? -40.152 7.386 7.678 1.00 27.00 753 SER A N 1
ATOM 5681 C CA . SER A 1 753 ? -39.396 7.432 8.939 1.00 27.00 753 SER A CA 1
ATOM 5682 C C . SER A 1 753 ? -39.969 6.458 9.976 1.00 27.00 753 SER A C 1
ATOM 5684 O O . SER A 1 753 ? -41.182 6.298 10.088 1.00 27.00 753 SER A O 1
ATOM 5686 N N . GLN A 1 754 ? -39.112 5.840 10.800 1.00 28.38 754 GLN A N 1
ATOM 5687 C CA . GLN A 1 754 ? -39.589 5.144 12.000 1.00 28.38 754 GLN A CA 1
ATOM 5688 C C . GLN A 1 754 ? -40.094 6.158 13.033 1.00 28.38 754 GLN A C 1
ATOM 5690 O O . GLN A 1 754 ? -39.340 6.992 13.533 1.00 28.38 754 GLN A O 1
ATOM 5695 N N . ALA A 1 755 ? -41.376 6.052 13.376 1.00 27.19 755 ALA A N 1
ATOM 5696 C CA . ALA A 1 755 ? -42.093 7.059 14.147 1.00 27.19 755 ALA A CA 1
ATOM 5697 C C . ALA A 1 755 ? -43.156 6.432 15.082 1.00 27.19 755 ALA A C 1
ATOM 5699 O O . ALA A 1 755 ? -44.308 6.846 15.072 1.00 27.19 755 ALA A O 1
ATOM 5700 N N . CYS A 1 756 ? -42.721 5.485 15.929 1.00 27.72 756 CYS A N 1
ATOM 5701 C CA . CYS A 1 756 ? -43.502 4.695 16.906 1.00 27.72 756 CYS A CA 1
ATOM 5702 C C . CYS A 1 756 ? -44.259 3.461 16.363 1.00 27.72 756 CYS A C 1
ATOM 5704 O O . CYS A 1 756 ? -45.301 3.571 15.736 1.00 27.72 756 CYS A O 1
ATOM 5706 N N . GLY A 1 757 ? -43.798 2.269 16.766 1.00 33.88 757 GLY A N 1
ATOM 5707 C CA . GLY A 1 757 ? -44.620 1.238 17.430 1.00 33.88 757 GLY A CA 1
ATOM 5708 C C . GLY A 1 757 ? -45.732 0.479 16.685 1.00 33.88 757 GLY A C 1
ATOM 5709 O O . GLY A 1 757 ? -46.179 -0.537 17.217 1.00 33.88 757 GLY A O 1
ATOM 5710 N N . VAL A 1 758 ? -46.193 0.909 15.510 1.00 27.67 758 VAL A N 1
ATOM 5711 C CA . VAL A 1 758 ? -47.314 0.268 14.790 1.00 27.67 758 VAL A CA 1
ATOM 5712 C C . VAL A 1 758 ? -46.792 -0.730 13.744 1.00 27.67 758 VAL A C 1
ATOM 5714 O O . VAL A 1 758 ? -45.786 -0.474 13.086 1.00 27.67 758 VAL A O 1
ATOM 5717 N N . ARG A 1 759 ? -47.446 -1.898 13.606 1.00 31.05 759 ARG A N 1
ATOM 5718 C CA . ARG A 1 759 ? -47.003 -2.992 12.709 1.00 31.05 759 ARG A CA 1
ATOM 5719 C C . ARG A 1 759 ? -47.448 -2.862 11.244 1.00 31.05 759 ARG A C 1
ATOM 5721 O O . ARG A 1 759 ? -46.879 -3.548 10.404 1.00 31.05 759 ARG A O 1
ATOM 5728 N N . SER A 1 760 ? -48.404 -1.990 10.935 1.00 32.03 760 SER A N 1
ATOM 5729 C CA . SER A 1 760 ? -48.724 -1.545 9.574 1.00 32.03 760 SER A CA 1
ATOM 5730 C C . SER A 1 760 ? -49.373 -0.160 9.624 1.00 32.03 760 SER A C 1
ATOM 5732 O O . SER A 1 760 ? -50.094 0.157 10.570 1.00 32.03 760 SER A O 1
ATOM 5734 N N . CYS A 1 761 ? -49.119 0.667 8.611 1.00 29.84 761 CYS A N 1
ATOM 5735 C CA . CYS A 1 761 ? -49.817 1.937 8.407 1.00 29.84 761 CYS A CA 1
ATOM 5736 C C . CYS A 1 761 ? -50.510 1.913 7.044 1.00 29.84 761 CYS A C 1
ATOM 5738 O O . CYS A 1 761 ? -49.940 1.408 6.075 1.00 29.84 761 CYS A O 1
ATOM 5740 N N . ARG A 1 762 ? -51.716 2.486 6.968 1.00 29.73 762 ARG A N 1
ATOM 5741 C CA . ARG A 1 762 ? -52.415 2.745 5.703 1.00 29.73 762 ARG A CA 1
ATOM 5742 C C . ARG A 1 762 ? -52.014 4.110 5.174 1.00 29.73 762 ARG A C 1
ATOM 5744 O O . ARG A 1 762 ? -51.971 5.077 5.926 1.00 29.73 762 ARG A O 1
ATOM 5751 N N . PHE A 1 763 ? -51.736 4.179 3.881 1.00 30.95 763 PHE A N 1
ATOM 5752 C CA . PHE A 1 763 ? -51.350 5.408 3.198 1.00 30.95 763 PHE A CA 1
ATOM 5753 C C . PHE A 1 763 ? -52.454 5.820 2.217 1.00 30.95 763 PHE A C 1
ATOM 5755 O O . PHE A 1 763 ? -52.825 5.010 1.369 1.00 30.95 763 PHE A O 1
ATOM 5762 N N . HIS A 1 764 ? -52.957 7.055 2.322 1.00 33.12 764 HIS A N 1
ATOM 5763 C CA . HIS A 1 764 ? -53.992 7.632 1.447 1.00 33.12 764 HIS A CA 1
ATOM 5764 C C . HIS A 1 764 ? -53.403 8.753 0.569 1.00 33.12 764 HIS A C 1
ATOM 5766 O O . HIS A 1 764 ? -53.420 9.914 0.978 1.00 33.12 764 HIS A O 1
ATOM 5772 N N . PRO A 1 765 ? -52.869 8.453 -0.630 1.00 34.69 765 PRO A N 1
ATOM 5773 C CA . PRO A 1 765 ? -52.308 9.472 -1.506 1.00 34.69 765 PRO A CA 1
ATOM 5774 C C . PRO A 1 765 ? -53.420 10.268 -2.199 1.00 34.69 765 PRO A C 1
ATOM 5776 O O . PRO A 1 765 ? -54.186 9.720 -2.995 1.00 34.69 765 PRO A O 1
ATOM 5779 N N . THR A 1 766 ? -53.465 11.577 -1.942 1.00 31.53 766 THR A N 1
ATOM 5780 C CA . THR A 1 766 ? -54.227 12.545 -2.747 1.00 31.53 766 THR A CA 1
ATOM 5781 C C . THR A 1 766 ? -53.274 13.344 -3.636 1.00 31.53 766 THR A C 1
ATOM 5783 O O . THR A 1 766 ? -52.313 13.919 -3.130 1.00 31.53 766 THR A O 1
ATOM 5786 N N . LEU A 1 767 ? -53.564 13.426 -4.938 1.00 32.53 767 LEU A N 1
ATOM 5787 C CA . LEU A 1 767 ? -52.814 14.214 -5.927 1.00 32.53 767 LEU A CA 1
ATOM 5788 C C . LEU A 1 767 ? -53.637 15.393 -6.467 1.00 32.53 767 LEU A C 1
ATOM 5790 O O . LEU A 1 767 ? -54.827 15.246 -6.753 1.00 32.53 767 LEU A O 1
ATOM 5794 N N . PHE A 1 768 ? -52.971 16.535 -6.662 1.00 33.28 768 PHE A N 1
ATOM 5795 C CA . PHE A 1 768 ? -53.542 17.761 -7.236 1.00 33.28 768 PHE A CA 1
ATOM 5796 C C . PHE A 1 768 ? -52.758 18.234 -8.472 1.00 33.28 768 PHE A C 1
ATOM 5798 O O . PHE A 1 768 ? -51.529 18.266 -8.441 1.00 33.28 768 PHE A O 1
ATOM 5805 N N . PHE A 1 769 ? -53.467 18.663 -9.525 1.00 33.72 769 PHE A N 1
ATOM 5806 C CA . PHE A 1 769 ? -52.912 19.287 -10.743 1.00 33.72 769 PHE A CA 1
ATOM 5807 C C . PHE A 1 769 ? -53.462 20.715 -10.888 1.00 33.72 769 PHE A C 1
ATOM 5809 O O . PHE A 1 769 ? -54.682 20.893 -10.862 1.00 33.72 769 PHE A O 1
ATOM 5816 N N . SER A 1 770 ? -52.615 21.723 -11.143 1.00 33.50 770 SER A N 1
ATOM 5817 C CA . SER A 1 770 ? -53.077 22.980 -11.767 1.00 33.50 770 SER A CA 1
ATOM 5818 C C . SER A 1 770 ? -52.102 23.531 -12.822 1.00 33.50 770 SER A C 1
ATOM 5820 O O . SER A 1 770 ? -50.900 23.277 -12.765 1.00 33.50 770 SER A O 1
ATOM 5822 N N . SER A 1 771 ? -52.630 24.273 -13.803 1.00 34.28 771 SER A N 1
ATOM 5823 C CA . SER A 1 771 ? -51.865 24.948 -14.861 1.00 34.28 771 SER A CA 1
ATOM 5824 C C . SER A 1 771 ? -52.352 26.388 -15.010 1.00 34.28 771 SER A C 1
ATOM 5826 O O . SER A 1 771 ? -53.554 26.632 -15.144 1.00 34.28 771 SER A O 1
ATOM 5828 N N . LEU A 1 772 ? -51.419 27.341 -14.989 1.00 30.41 772 LEU A N 1
ATOM 5829 C CA . LEU A 1 772 ? -51.687 28.744 -15.294 1.00 30.41 772 LEU A CA 1
ATOM 5830 C C . LEU A 1 772 ? -51.595 28.972 -16.807 1.00 30.41 772 LEU A C 1
ATOM 5832 O O . LEU A 1 772 ? -50.584 28.665 -17.435 1.00 30.41 772 LEU A O 1
ATOM 5836 N N . ARG A 1 773 ? -52.663 29.525 -17.388 1.00 30.53 773 ARG A N 1
ATOM 5837 C CA . ARG A 1 773 ? -52.773 29.810 -18.824 1.00 30.53 773 ARG A CA 1
ATOM 5838 C C . ARG A 1 773 ? -52.629 31.312 -19.059 1.00 30.53 773 ARG A C 1
ATOM 5840 O O . ARG A 1 773 ? -53.433 32.086 -18.538 1.00 30.53 773 ARG A O 1
ATOM 5847 N N . GLU A 1 774 ? -51.658 31.726 -19.870 1.00 27.22 774 GLU A N 1
ATOM 5848 C CA . GLU A 1 774 ? -51.618 33.107 -20.361 1.00 27.22 774 GLU A CA 1
ATOM 5849 C C . GLU A 1 774 ? -52.870 33.437 -21.188 1.00 27.22 774 GLU A C 1
ATOM 5851 O O . GLU A 1 774 ? -53.424 32.598 -21.908 1.00 27.22 774 GLU A O 1
ATOM 5856 N N . ARG A 1 775 ? -53.335 34.687 -21.085 1.00 27.72 775 ARG A N 1
ATOM 5857 C CA . ARG A 1 775 ? -54.556 35.141 -21.757 1.00 27.72 775 ARG A CA 1
ATOM 5858 C C . ARG A 1 775 ? -54.291 35.504 -23.220 1.00 27.72 775 ARG A C 1
ATOM 5860 O O . ARG A 1 775 ? -53.948 36.642 -23.526 1.00 27.72 775 ARG A O 1
ATOM 5867 N N . ARG A 1 776 ? -54.616 34.590 -24.138 1.00 24.86 776 ARG A N 1
ATOM 5868 C CA . ARG A 1 776 ? -55.100 34.953 -25.484 1.00 24.86 776 ARG A CA 1
ATOM 5869 C C . ARG A 1 776 ? -56.462 34.315 -25.758 1.00 24.86 776 ARG A C 1
ATOM 5871 O O . ARG A 1 776 ? -56.815 33.291 -25.179 1.00 24.86 776 ARG A O 1
ATOM 5878 N N . SER A 1 777 ? -57.274 35.002 -26.553 1.00 29.06 777 SER A N 1
ATOM 5879 C CA . SER A 1 777 ? -58.728 34.841 -26.593 1.00 29.06 777 SER A CA 1
ATOM 5880 C C . SER A 1 777 ? -59.210 33.706 -27.500 1.00 29.06 777 SER A C 1
ATOM 5882 O O . SER A 1 777 ? -59.096 33.766 -28.718 1.00 29.06 777 SER A O 1
ATOM 5884 N N . SER A 1 778 ? -59.855 32.703 -26.906 1.00 25.78 778 SER A N 1
ATOM 5885 C CA . SER A 1 778 ? -60.968 31.945 -27.509 1.00 25.78 778 SER A CA 1
ATOM 5886 C C . SER A 1 778 ? -61.617 31.045 -26.452 1.00 25.78 778 SER A C 1
ATOM 5888 O O . SER A 1 778 ? -60.953 30.570 -25.528 1.00 25.78 778 SER A O 1
ATOM 5890 N N . ARG A 1 779 ? -62.938 30.838 -26.546 1.00 30.22 779 ARG A N 1
ATOM 5891 C CA . ARG A 1 779 ? -63.669 29.937 -25.643 1.00 30.22 779 ARG A CA 1
ATOM 5892 C C . ARG A 1 779 ? -63.463 28.490 -26.092 1.00 30.22 779 ARG A C 1
ATOM 5894 O O . ARG A 1 779 ? -64.012 28.099 -27.112 1.00 30.22 779 ARG A O 1
ATOM 5901 N N . PHE A 1 780 ? -62.756 27.703 -25.290 1.00 25.16 780 PHE A N 1
ATOM 5902 C CA . PHE A 1 780 ? -62.813 26.241 -25.324 1.00 25.16 780 PHE A CA 1
ATOM 5903 C C . PHE A 1 780 ? -62.918 25.728 -23.889 1.00 25.16 780 PHE A C 1
ATOM 5905 O O . PHE A 1 780 ? -62.212 26.224 -23.007 1.00 25.16 780 PHE A O 1
ATOM 5912 N N . GLY A 1 781 ? -63.839 24.792 -23.658 1.00 24.78 781 GLY A N 1
ATOM 5913 C CA . GLY A 1 781 ? -64.052 24.177 -22.350 1.00 24.78 781 GLY A CA 1
ATOM 5914 C C . GLY A 1 781 ? -62.904 23.247 -21.955 1.00 24.78 781 GLY A C 1
ATOM 5915 O O . GLY A 1 781 ? -62.150 22.773 -22.803 1.00 24.78 781 GLY A O 1
ATOM 5916 N N . LEU A 1 782 ? -62.786 22.985 -20.655 1.00 24.75 782 LEU A N 1
ATOM 5917 C CA . LEU A 1 782 ? -61.952 21.905 -20.134 1.00 24.75 782 LEU A CA 1
ATOM 5918 C C . LEU A 1 782 ? -62.744 20.597 -20.215 1.00 24.75 782 LEU A C 1
ATOM 5920 O O . LEU A 1 782 ? -63.589 20.338 -19.362 1.00 24.75 782 LEU A O 1
ATOM 5924 N N . GLU A 1 783 ? -62.468 19.784 -21.233 1.00 25.22 783 GLU A N 1
ATOM 5925 C CA . GLU A 1 783 ? -62.832 18.366 -21.200 1.00 25.22 783 GLU A CA 1
ATOM 5926 C C . GLU A 1 783 ? -61.936 17.609 -20.206 1.00 25.22 783 GLU A C 1
ATOM 5928 O O . GLU A 1 783 ? -60.788 17.983 -19.947 1.00 25.22 783 GLU A O 1
ATOM 5933 N N . THR A 1 784 ? -62.492 16.562 -19.600 1.00 28.31 784 THR A N 1
ATOM 5934 C CA . TH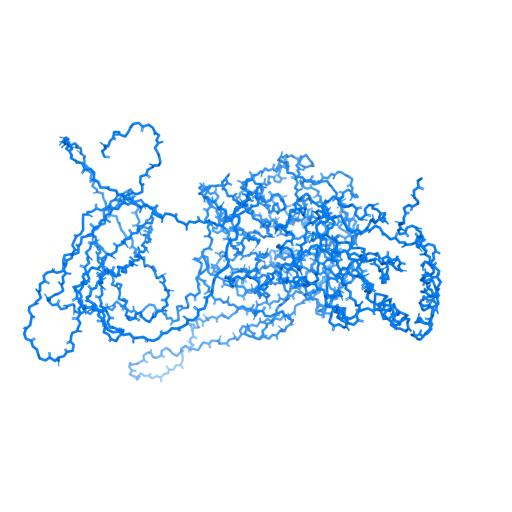R A 1 784 ? -61.936 15.902 -18.415 1.00 28.31 784 THR A CA 1
ATOM 5935 C C . THR A 1 784 ? -60.631 15.156 -18.702 1.00 28.31 784 THR A C 1
ATOM 5937 O O . THR A 1 784 ? -60.584 14.247 -19.531 1.00 28.31 784 THR A O 1
ATOM 5940 N N . VAL A 1 785 ? -59.571 15.466 -17.947 1.00 29.25 785 VAL A N 1
ATOM 5941 C CA . VAL A 1 785 ? -58.310 14.707 -17.991 1.00 29.25 785 VAL A CA 1
ATOM 5942 C C . VAL A 1 785 ? -58.476 13.388 -17.229 1.00 29.25 785 VAL A C 1
ATOM 5944 O O . VAL A 1 785 ? -58.351 13.338 -16.007 1.00 29.25 785 VAL A O 1
ATOM 5947 N N . PHE A 1 786 ? -58.739 12.299 -17.954 1.00 25.59 786 PHE A N 1
ATOM 5948 C CA . PHE A 1 786 ? -58.810 10.950 -17.385 1.00 25.59 786 PHE A CA 1
ATOM 5949 C C . PHE A 1 786 ? -57.414 10.393 -17.055 1.00 25.59 786 PHE A C 1
ATOM 5951 O O . PHE A 1 786 ? -56.791 9.689 -17.850 1.00 25.59 786 PHE A O 1
ATOM 5958 N N . GLY A 1 787 ? -56.923 10.686 -15.849 1.00 29.30 787 GLY A N 1
ATOM 5959 C CA . GLY A 1 787 ? -55.750 10.024 -15.274 1.00 29.30 787 GLY A CA 1
ATOM 5960 C C . GLY A 1 787 ? -56.112 8.659 -14.683 1.00 29.30 787 GLY A C 1
ATOM 5961 O O . GLY A 1 787 ? -56.776 8.595 -13.652 1.00 29.30 787 GLY A O 1
ATOM 5962 N N . LYS A 1 788 ? -55.657 7.559 -15.300 1.00 27.67 788 LYS A N 1
ATOM 5963 C CA . LYS A 1 788 ? -55.826 6.198 -14.760 1.00 27.67 788 LYS A CA 1
ATOM 5964 C C . LYS A 1 788 ? -54.547 5.752 -14.048 1.00 27.67 788 LYS A C 1
ATOM 5966 O O . LYS A 1 788 ? -53.572 5.382 -14.699 1.00 27.67 788 LYS A O 1
ATOM 5971 N N . ALA A 1 789 ? -54.549 5.796 -12.718 1.00 31.02 789 ALA A N 1
ATOM 5972 C CA . ALA A 1 789 ? -53.469 5.234 -11.911 1.00 31.02 789 ALA A CA 1
ATOM 5973 C C . ALA A 1 789 ? -53.507 3.696 -11.939 1.00 31.02 789 ALA A C 1
ATOM 5975 O O . ALA A 1 789 ? -54.581 3.093 -11.960 1.00 31.02 789 ALA A O 1
ATOM 5976 N N . VAL A 1 790 ? -52.332 3.064 -11.928 1.00 29.27 790 VAL A N 1
ATOM 5977 C CA . VAL A 1 790 ? -52.172 1.607 -11.838 1.00 29.27 790 VAL A CA 1
ATOM 5978 C C . VAL A 1 790 ? -51.092 1.316 -10.802 1.00 29.27 790 VAL A C 1
ATOM 5980 O O . VAL A 1 790 ? -49.956 1.760 -10.951 1.00 29.27 790 VAL A O 1
ATOM 5983 N N . LEU A 1 791 ? -51.457 0.575 -9.757 1.00 29.95 791 LEU A N 1
ATOM 5984 C CA . LEU A 1 791 ? -50.514 -0.027 -8.820 1.00 29.95 791 LEU A CA 1
ATOM 5985 C C . LEU A 1 791 ? -50.167 -1.427 -9.329 1.00 29.95 791 LEU A C 1
ATOM 5987 O O . LEU A 1 791 ? -51.056 -2.261 -9.484 1.00 29.95 791 LEU A O 1
ATOM 5991 N N . GLU A 1 792 ? -48.884 -1.686 -9.564 1.00 28.59 792 GLU A N 1
ATOM 5992 C CA . GLU A 1 792 ? -48.368 -3.041 -9.763 1.00 28.59 792 GLU A CA 1
ATOM 5993 C C . GLU A 1 792 ? -47.661 -3.485 -8.477 1.00 28.59 792 GLU A C 1
ATOM 5995 O O . GLU A 1 792 ? -46.624 -2.913 -8.129 1.00 28.59 792 GLU A O 1
ATOM 6000 N N . PRO A 1 793 ? -48.193 -4.471 -7.734 1.00 24.50 793 PRO A N 1
ATOM 6001 C CA . PRO A 1 793 ? -47.425 -5.119 -6.683 1.00 24.50 793 PRO A CA 1
ATOM 6002 C C . PRO A 1 793 ? -46.336 -5.991 -7.320 1.00 24.50 793 PRO A C 1
ATOM 6004 O O . PRO A 1 793 ? -46.612 -6.773 -8.232 1.00 24.50 793 PRO A O 1
ATOM 6007 N N . CYS A 1 794 ? -45.105 -5.914 -6.808 1.00 25.44 794 CYS A N 1
ATOM 6008 C CA . CYS A 1 794 ? -44.053 -6.869 -7.164 1.00 25.44 794 CYS A CA 1
ATOM 6009 C C . CYS A 1 794 ? -44.419 -8.263 -6.631 1.00 25.44 794 CYS A C 1
ATOM 6011 O O . CYS A 1 794 ? -44.101 -8.608 -5.491 1.00 25.44 794 CYS A O 1
ATOM 6013 N N . HIS A 1 795 ? -45.101 -9.063 -7.449 1.00 26.91 795 HIS A N 1
ATOM 6014 C CA . HIS A 1 795 ? -45.344 -10.469 -7.149 1.00 26.91 795 HIS A CA 1
ATOM 6015 C C . HIS A 1 795 ? -44.045 -11.283 -7.191 1.00 26.91 795 HIS A C 1
ATOM 6017 O O . HIS A 1 795 ? -43.096 -10.966 -7.907 1.00 26.91 795 HIS A O 1
ATOM 6023 N N . ARG A 1 796 ? -44.028 -12.363 -6.404 1.00 28.16 796 ARG A N 1
ATOM 6024 C CA . ARG A 1 796 ? -42.960 -13.369 -6.407 1.00 28.16 796 ARG A CA 1
ATOM 6025 C C . ARG A 1 796 ? -42.846 -14.026 -7.786 1.00 28.16 796 ARG A C 1
ATOM 6027 O O . ARG A 1 796 ? -43.865 -14.264 -8.434 1.00 28.16 796 ARG A O 1
ATOM 6034 N N . LEU A 1 797 ? -41.631 -14.427 -8.160 1.00 27.70 797 LEU A N 1
ATOM 6035 C CA . LEU A 1 797 ? -41.439 -15.448 -9.194 1.00 27.70 797 LEU A CA 1
ATOM 6036 C C . LEU A 1 797 ? -42.089 -16.782 -8.752 1.00 27.70 797 LEU A C 1
ATOM 6038 O O . LEU A 1 797 ? -42.231 -17.023 -7.547 1.00 27.70 797 LEU A O 1
ATOM 6042 N N . PRO A 1 798 ? -42.564 -17.615 -9.696 1.00 28.75 798 PRO A N 1
ATOM 6043 C CA . PRO A 1 798 ? -43.565 -18.638 -9.402 1.00 28.75 798 PRO A CA 1
ATOM 6044 C C . PRO A 1 798 ? -42.992 -19.877 -8.700 1.00 28.75 798 PRO A C 1
ATOM 6046 O O . PRO A 1 798 ? -42.057 -20.509 -9.182 1.00 28.75 798 PRO A O 1
ATOM 6049 N N . GLY A 1 799 ? -43.625 -20.272 -7.593 1.00 27.34 799 GLY A N 1
ATOM 6050 C CA . GLY A 1 799 ? -43.316 -21.498 -6.859 1.00 27.34 799 GLY A CA 1
ATOM 6051 C C . GLY A 1 799 ? -44.381 -21.796 -5.802 1.00 27.34 799 GLY A C 1
ATOM 6052 O O . GLY A 1 799 ? -44.461 -21.108 -4.786 1.00 27.34 799 GLY A O 1
ATOM 6053 N N . GLY A 1 800 ? -45.203 -22.821 -6.045 1.00 26.92 800 GLY A N 1
ATOM 6054 C CA . GLY A 1 800 ? -46.341 -23.193 -5.193 1.00 26.92 800 GLY A CA 1
ATOM 6055 C C . GLY A 1 800 ? -47.647 -22.439 -5.523 1.00 26.92 800 GLY A C 1
ATOM 6056 O O . GLY A 1 800 ? -47.609 -21.307 -6.008 1.00 26.92 800 GLY A O 1
ATOM 6057 N N . PRO A 1 801 ? -48.825 -23.058 -5.302 1.00 25.86 801 PRO A N 1
ATOM 6058 C CA . PRO A 1 801 ? -50.103 -22.528 -5.775 1.00 25.86 801 PRO A CA 1
ATOM 6059 C C . PRO A 1 801 ? -50.560 -21.292 -4.987 1.00 25.86 801 PRO A C 1
ATOM 6061 O O . PRO A 1 801 ? -50.742 -21.334 -3.768 1.00 25.86 801 PRO A O 1
ATOM 6064 N N . ALA A 1 802 ? -50.819 -20.199 -5.705 1.00 26.20 802 ALA A N 1
ATOM 6065 C CA . ALA A 1 802 ? -51.308 -18.952 -5.133 1.00 26.20 802 ALA A CA 1
ATOM 6066 C C . ALA A 1 802 ? -52.780 -19.059 -4.689 1.00 26.20 802 ALA A C 1
ATOM 6068 O O . ALA A 1 802 ? -53.702 -18.772 -5.452 1.00 26.20 802 ALA A O 1
ATOM 6069 N N . LYS A 1 803 ? -53.011 -19.400 -3.416 1.00 22.83 803 LYS A N 1
ATOM 6070 C CA . LYS A 1 803 ? -54.239 -18.978 -2.727 1.00 22.83 803 LYS A CA 1
ATOM 6071 C C . LYS A 1 803 ? -54.124 -17.484 -2.425 1.00 22.83 803 LYS A C 1
ATOM 6073 O O . LYS A 1 803 ? -53.497 -17.115 -1.436 1.00 22.83 803 LYS A O 1
ATOM 6078 N N . LEU A 1 804 ? -54.705 -16.647 -3.285 1.00 26.84 804 LEU A N 1
ATOM 6079 C CA . LEU A 1 804 ? -54.858 -15.224 -2.991 1.00 26.84 804 LEU A CA 1
ATOM 6080 C C . LEU A 1 804 ? -55.835 -15.012 -1.826 1.00 26.84 804 LEU A C 1
ATOM 6082 O O . LEU A 1 804 ? -56.973 -15.486 -1.861 1.00 26.84 804 LEU A O 1
ATOM 6086 N N . LEU A 1 805 ? -55.371 -14.234 -0.852 1.00 25.25 805 LEU A N 1
ATOM 6087 C CA . LEU A 1 805 ? -56.121 -13.199 -0.144 1.00 25.25 805 LEU A CA 1
ATOM 6088 C C . LEU A 1 805 ? -55.232 -11.949 -0.121 1.00 25.25 805 LEU A C 1
ATOM 6090 O O . LEU A 1 805 ? -54.002 -12.143 0.014 1.00 25.25 805 LEU A O 1
#

InterPro domains:
  IPR001258 NHL repeat [PF01436] (273-298)
  IPR001258 NHL repeat [PF01436] (553-580)
  IPR011042 Six-bladed beta-propeller, TolB-like [G3DSA:2.120.10.30] (217-301)
  IPR011042 Six-bladed beta-propeller, TolB-like [G3DSA:2.120.10.30] (403-465)
  IPR011042 Six-bladed beta-propeller, TolB-like [G3DSA:2.120.10.30] (467-583)
  IPR012336 Thioredoxin-like fold [PF13905] (73-168)
  IPR013766 Thioredoxin domain [PS51352] (47-191)
  IPR036249 Thioredoxin-like superfamily [SSF52833] (50-181)
  IPR045302 NHL2, NHL repeat domain [cd14951] (256-641)

Sequence (805 aa):
MASRCSLSALFPIQSQLDCALDEASTQQEKEDLVYQYLKTLDGRDDLKIPDFQPALEWINTEGPLSLHKELAGKVVLLDFFTYCCINCLHILPDLHQLEKQHSAEDGLVVVGVHSAKFPNEKVLDNIRSAVLRYNICHPVVNDSEACLWHALEVSCWPTLVFLGPRGNLLFSLVGEGHWDKQMLFTDAALRYYRERGLLRTHAVPLKLLRDSLPPSILSFPGKIAIDDRSKRVAIADTGHHRVLLVSTTGQLLQVIGGPESGRKDGDLSEASFNSPQGVAIKGDTVYVADTENHLIRKVQLITASLCSTLPSRCLSPCLNASVCIYQIDLSAGKVSTLAGTGAQGTDKEGGAPGPRQPISSPWDVTLGSAGGDEANVLWIAMAGTHQIWALFLADGKLPKGSEVKAGTCVRWAGSGNEENRNNSYPHKASFAQPSGLALAPEEPWSCLYVADSESSTIRTLALKDGAVKSLVGGERDPMNLFAFGDVDGKGVDAKLQHPLAVAWAPGASLLYVADSYNHKIKVVDPKAKRCSTLAGTGEAGDTLGPAFHQCLFNEPAGICIGGGGKLLYVADTNNHRVAVLDLDSRTVAPFPISVECTDSAPPGPAKAPALPKSATRIEMPPVEVSAGQTLVMLLSLTLPPGTRLTAEAPSCWALTAEDWCEWVGIQSCGYRRHRGSVRTPRRFNKASGPARGLGGQPGPDFERLALLLQGGGAHLHHEGRLVHAASSYERRSRRGPGHRGVGSRLLIRCVGSQACGVRSCRFHPTLFFSSLRERRSSRFGLETVFGKAVLEPCHRLPGGPAKLL